Protein 1DNP (pdb70)

Radius of gyration: 31.57 Å; Cα contacts (8 Å, |Δi|>4): 1681; chains: 2; bounding box: 72×90×86 Å

Secondary structure (DSSP, 8-state):
-EEEEE-SS---STT-HHHHHHSSSTTSEEEEEEEE-HHHHHHTT--HHHHHHHHHHHHHHHHHHHHTT--EEEEE-SSHHHHHHHHHHHHHHHT--EEEEE---SHHHHHHHHHHHHH-TTSEEEEE--SSSS-TTSS--TTS---SSHHHHHHHHHHHHHT----PPPPPPPPTT---PPPP-----S------TTTS--SHHHHHHHHHHHHHTHHHHHHHHTT-TTS--S---HHHHHHTSS-HHHHHHHHHHH-GGGGGTSTTHHHHHHHHHHHHHHHHHHH-GGGGGT--SSGGGGGS-----HHHHHHHHHT-SS-HHHHHHHHHHHHHS---HHHHHHHHHIIIIIS---HHHHHHHHHTT-TT--HHHHHHHHHHHTT-STT---TT----HHHHHHHHTTT-HHHHHH-GGGTTS-TTGGGSHHHHHHTTT---SS---SS-HHHHHHHHHHHHHHHT-/-EEEEE-SS---STT-HHHHHHTSSTTSEEEEEEEE-HHHHHHTT--HHHHHHHHHHHHHHHHHHHHTT--EEEEE-SSHHHHHHHHHHHHHHHT--EEEEE---SHHHHHHHHHHHHH-TTSEEEEE--SSSS-TTSS--TTS---SSHHHHHHHHHHHHHH----PPPPPPPPTT---PPPP-----S------TTTS--SHHHHHHHHHHHHHTHHHHHHHHTT-TTS--S---HHHHHHTSS-HHHHHHHHHHH-GGGGGTSTTHHHHHHHHHHHHHHHHHHH-GGGGGT--SSGGGGGS-----HHHHHHHHHT-SS-HHHHHHHHHHHHHS---HHHHHHHHHIIIIIS---HHHHHHHHHHH-TT--HHHHHHHHHHHTT-STT---TT----HHHHHHHHTTT-HHHHHH-GGGTTS-TTTTTSHHHHHHHHT---SS---SS-HHHHHHHHHHHHHHHH-

Structure (mmCIF, N/CA/C/O backbone):
data_1DNP
#
_entry.id   1DNP
#
_cell.length_a   62.600
_cell.length_b   72.200
_cell.length_c   58.500
_cell.angle_alpha   99.10
_cell.angle_beta   101.50
_cell.angle_gamma   72.00
#
_symmetry.space_group_name_H-M   'P 1'
#
loop_
_entity.id
_entity.type
_entity.pdbx_description
1 polymer 'DNA PHOTOLYASE'
2 non-polymer 'FLAVIN-ADENINE DINUCLEOTIDE'
3 non-polymer '5,10-METHENYL-6,7,8-TRIHYDROFOLIC ACID'
4 water water
#
loop_
_atom_site.group_PDB
_atom_site.id
_atom_site.type_symbol
_atom_site.label_atom_id
_atom_site.label_alt_id
_atom_site.label_comp_id
_atom_site.label_asym_id
_atom_site.label_entity_id
_atom_site.label_seq_id
_atom_site.pdbx_PDB_ins_code
_atom_site.Cartn_x
_atom_site.Cartn_y
_atom_site.Cartn_z
_atom_site.occupancy
_atom_site.B_iso_or_equiv
_atom_site.auth_seq_id
_atom_site.auth_comp_id
_atom_site.auth_asym_id
_atom_site.auth_atom_id
_atom_site.pdbx_PDB_model_num
ATOM 1 N N . THR A 1 1 ? 62.800 29.598 65.594 1.00 29.51 1 THR A N 1
ATOM 2 C CA . THR A 1 1 ? 61.747 29.209 64.598 1.00 25.71 1 THR A CA 1
ATOM 3 C C . THR A 1 1 ? 60.693 30.290 64.511 1.00 18.64 1 THR A C 1
ATOM 4 O O . THR A 1 1 ? 60.017 30.560 65.497 1.00 16.21 1 THR A O 1
ATOM 8 N N . THR A 1 2 ? 60.581 30.944 63.360 1.00 17.44 2 THR A N 1
ATOM 9 C CA . THR A 1 2 ? 59.569 31.999 63.198 1.00 16.88 2 THR A CA 1
ATOM 10 C C . THR A 1 2 ? 58.673 31.668 62.033 1.00 9.38 2 THR A C 1
ATOM 11 O O . THR A 1 2 ? 59.140 31.370 60.934 1.00 8.88 2 THR A O 1
ATOM 15 N N . HIS A 1 3 ? 57.395 31.584 62.349 1.00 8.85 3 HIS A N 1
ATOM 16 C CA . HIS A 1 3 ? 56.355 31.225 61.405 1.00 11.01 3 HIS A CA 1
ATOM 17 C C . HIS A 1 3 ? 55.557 32.420 60.955 1.00 12.17 3 HIS A C 1
ATOM 18 O O . HIS A 1 3 ? 54.935 33.091 61.781 1.00 7.57 3 HIS A O 1
ATOM 25 N N . LEU A 1 4 ? 55.580 32.694 59.656 1.00 12.61 4 LEU A N 1
ATOM 26 C CA . LEU A 1 4 ? 54.799 33.803 59.113 1.00 11.56 4 LEU A CA 1
ATOM 27 C C . LEU A 1 4 ? 53.552 33.269 58.374 1.00 7.76 4 LEU A C 1
ATOM 28 O O . LEU A 1 4 ? 53.650 32.363 57.532 1.00 6.99 4 LEU A O 1
ATOM 33 N N . VAL A 1 5 ? 52.394 33.802 58.747 1.00 3.85 5 VAL A N 1
ATOM 34 C CA . VAL A 1 5 ? 51.117 33.466 58.148 1.00 7.66 5 VAL A CA 1
ATOM 35 C C . VAL A 1 5 ? 50.692 34.653 57.240 1.00 10.19 5 VAL A C 1
ATOM 36 O O . VAL A 1 5 ? 50.402 35.769 57.700 1.00 6.20 5 VAL A O 1
ATOM 40 N N . TRP A 1 6 ? 50.704 34.407 55.938 1.00 11.99 6 TRP A N 1
ATOM 41 C CA . TRP A 1 6 ? 50.341 35.410 54.965 1.00 7.57 6 TRP A CA 1
ATOM 42 C C . TRP A 1 6 ? 48.848 35.308 54.596 1.00 7.60 6 TRP A C 1
ATOM 43 O O . TRP A 1 6 ? 48.450 34.473 53.791 1.00 7.97 6 TRP A O 1
ATOM 54 N N . PHE A 1 7 ? 48.037 36.178 55.183 1.00 8.01 7 PHE A N 1
ATOM 55 C CA . PHE A 1 7 ? 46.611 36.234 54.917 1.00 5.65 7 PHE A CA 1
ATOM 56 C C . PHE A 1 7 ? 46.313 36.904 53.570 1.00 10.26 7 PHE A C 1
ATOM 57 O O . PHE A 1 7 ? 47.094 37.714 53.081 1.00 16.09 7 PHE A O 1
ATOM 65 N N . ARG A 1 8 ? 45.154 36.592 53.000 1.00 10.48 8 ARG A N 1
ATOM 66 C CA . ARG A 1 8 ? 44.667 37.189 51.757 1.00 7.78 8 ARG A CA 1
ATOM 67 C C . ARG A 1 8 ? 43.156 37.110 51.804 1.00 8.96 8 ARG A C 1
ATOM 68 O O . ARG A 1 8 ? 42.540 37.796 52.589 1.00 14.02 8 ARG A O 1
ATOM 76 N N . GLN A 1 9 ? 42.563 36.202 51.041 1.00 14.72 9 GLN A N 1
ATOM 77 C CA . GLN A 1 9 ? 41.103 36.030 51.012 1.00 19.27 9 GLN A CA 1
ATOM 78 C C . GLN A 1 9 ? 40.726 34.918 51.999 1.00 17.16 9 GLN A C 1
ATOM 79 O O . GLN A 1 9 ? 40.110 33.921 51.619 1.00 15.24 9 GLN A O 1
ATOM 85 N N . ASP A 1 10 ? 41.076 35.111 53.263 1.00 13.28 10 ASP A N 1
ATOM 86 C CA . ASP A 1 10 ? 40.837 34.119 54.306 1.00 12.05 10 ASP A CA 1
ATOM 87 C C . ASP A 1 10 ? 40.896 34.779 55.668 1.00 16.90 10 ASP A C 1
ATOM 88 O O . ASP A 1 10 ? 41.454 34.215 56.610 1.00 12.66 10 ASP A O 1
ATOM 93 N N . LEU A 1 11 ? 40.318 35.973 55.765 1.00 15.16 11 LEU A N 1
ATOM 94 C CA . LEU A 1 11 ? 40.348 36.720 57.000 1.00 10.38 11 LEU A CA 1
ATOM 95 C C . LEU A 1 11 ? 39.446 36.155 58.081 1.00 9.25 11 LEU A C 1
ATOM 96 O O . LEU A 1 11 ? 38.453 36.769 58.473 1.00 10.40 11 LEU A O 1
ATOM 101 N N . ARG A 1 12 ? 39.863 35.011 58.617 1.00 10.84 12 ARG A N 1
ATOM 102 C CA . ARG A 1 12 ? 39.153 34.317 59.692 1.00 11.15 12 ARG A CA 1
ATOM 103 C C . ARG A 1 12 ? 40.148 33.469 60.503 1.00 10.61 12 ARG A C 1
ATOM 104 O O . ARG A 1 12 ? 41.204 33.078 59.998 1.00 6.80 12 ARG A O 1
ATOM 112 N N . LEU A 1 13 ? 39.809 33.223 61.767 1.00 12.72 13 LEU A N 1
ATOM 113 C CA . LEU A 1 13 ? 40.627 32.400 62.659 1.00 17.47 13 LEU A CA 1
ATOM 114 C C . LEU A 1 13 ? 40.204 30.934 62.555 1.00 15.05 13 LEU A C 1
ATOM 115 O O . LEU A 1 13 ? 41.030 30.025 62.637 1.00 17.12 13 LEU A O 1
ATOM 120 N N . HIS A 1 14 ? 38.899 30.738 62.401 1.00 12.38 14 HIS A N 1
ATOM 121 C CA . HIS A 1 14 ? 38.261 29.429 62.314 1.00 8.18 14 HIS A CA 1
ATOM 122 C C . HIS A 1 14 ? 38.421 28.634 61.062 1.00 10.86 14 HIS A C 1
ATOM 123 O O . HIS A 1 14 ? 38.120 29.101 59.973 1.00 12.50 14 HIS A O 1
ATOM 130 N N . ASP A 1 15 ? 38.800 27.380 61.235 1.00 9.07 15 ASP A N 1
ATOM 131 C CA . ASP A 1 15 ? 38.954 26.505 60.099 1.00 8.60 15 ASP A CA 1
ATOM 132 C C . ASP A 1 15 ? 39.749 27.156 58.973 1.00 8.38 15 ASP A C 1
ATOM 133 O O . ASP A 1 15 ? 39.311 27.214 57.827 1.00 10.06 15 ASP A O 1
ATOM 138 N N . ASN A 1 16 ? 40.964 27.565 59.311 1.00 8.37 16 ASN A N 1
ATOM 139 C CA . ASN A 1 16 ? 41.872 28.218 58.382 1.00 4.23 16 ASN A CA 1
ATOM 140 C C . ASN A 1 16 ? 43.068 27.314 58.343 1.00 3.57 16 ASN A C 1
ATOM 141 O O . ASN A 1 16 ? 43.832 27.247 59.294 1.00 8.17 16 ASN A O 1
ATOM 146 N N . LEU A 1 17 ? 43.253 26.616 57.238 1.00 6.35 17 LEU A N 1
ATOM 147 C CA . LEU A 1 17 ? 44.370 25.685 57.125 1.00 7.64 17 LEU A CA 1
ATOM 148 C C . LEU A 1 17 ? 45.789 26.234 57.357 1.00 10.16 17 LEU A C 1
ATOM 149 O O . LEU A 1 17 ? 46.537 25.657 58.128 1.00 11.62 17 LEU A O 1
ATOM 154 N N . ALA A 1 18 ? 46.187 27.301 56.672 1.00 9.24 18 ALA A N 1
ATOM 155 C CA . ALA A 1 18 ? 47.538 27.845 56.853 1.00 7.87 18 ALA A CA 1
ATOM 156 C C . ALA A 1 18 ? 47.768 28.358 58.259 1.00 4.58 18 ALA A C 1
ATOM 157 O O . ALA A 1 18 ? 48.855 28.209 58.804 1.00 13.59 18 ALA A O 1
ATOM 159 N N . LEU A 1 19 ? 46.738 28.938 58.855 1.00 4.06 19 LEU A N 1
ATOM 160 C CA . LEU A 1 19 ? 46.818 29.487 60.204 1.00 5.82 19 LEU A CA 1
ATOM 161 C C . LEU A 1 19 ? 46.970 28.384 61.247 1.00 8.46 19 LEU A C 1
ATOM 162 O O . LEU A 1 19 ? 47.882 28.438 62.069 1.00 14.58 19 LEU A O 1
ATOM 167 N N . ALA A 1 20 ? 46.083 27.391 61.211 1.00 12.86 20 ALA A N 1
ATOM 168 C CA . ALA A 1 20 ? 46.129 26.251 62.128 1.00 10.30 20 ALA A CA 1
ATOM 169 C C . ALA A 1 20 ? 47.467 25.518 62.019 1.00 11.21 20 ALA A C 1
ATOM 170 O O . ALA A 1 20 ? 48.032 25.107 63.035 1.00 15.76 20 ALA A O 1
ATOM 172 N N . ALA A 1 21 ? 47.970 25.371 60.795 1.00 6.05 21 ALA A N 1
ATOM 173 C CA . ALA A 1 21 ? 49.246 24.722 60.531 1.00 8.32 21 ALA A CA 1
ATOM 174 C C . ALA A 1 21 ? 50.465 25.485 61.090 1.00 13.23 21 ALA A C 1
ATOM 175 O O . ALA A 1 21 ? 51.461 24.860 61.472 1.00 18.78 21 ALA A O 1
ATOM 177 N N . ALA A 1 22 ? 50.393 26.819 61.141 1.00 13.22 22 ALA A N 1
ATOM 178 C CA . ALA A 1 22 ? 51.509 27.640 61.648 1.00 12.13 22 ALA A CA 1
ATOM 179 C C . ALA A 1 22 ? 51.601 27.571 63.159 1.00 9.57 22 ALA A C 1
ATOM 180 O O . ALA A 1 22 ? 52.699 27.573 63.723 1.00 13.35 22 ALA A O 1
ATOM 182 N N . CYS A 1 23 ? 50.442 27.454 63.795 1.00 8.57 23 CYS A N 1
ATOM 183 C CA . CYS A 1 23 ? 50.334 27.389 65.241 1.00 10.48 23 CYS A CA 1
ATOM 184 C C . CYS A 1 23 ? 50.471 25.988 65.886 1.00 11.68 23 CYS A C 1
ATOM 185 O O . CYS A 1 23 ? 50.428 25.862 67.111 1.00 13.83 23 CYS A O 1
ATOM 188 N N . ARG A 1 24 ? 50.671 24.941 65.097 1.00 17.60 24 ARG A N 1
ATOM 189 C CA . ARG A 1 24 ? 50.803 23.602 65.698 1.00 20.29 24 ARG A CA 1
ATOM 190 C C . ARG A 1 24 ? 52.033 23.543 66.601 1.00 17.98 24 ARG A C 1
ATOM 191 O O . ARG A 1 24 ? 51.974 23.024 67.707 1.00 16.54 24 ARG A O 1
ATOM 199 N N . ASN A 1 25 ? 53.130 24.118 66.123 1.00 16.81 25 ASN A N 1
ATOM 200 C CA . ASN A 1 25 ? 54.380 24.171 66.853 1.00 11.20 25 ASN A CA 1
ATOM 201 C C . ASN A 1 25 ? 54.277 25.268 67.895 1.00 10.86 25 ASN A C 1
ATOM 202 O O . ASN A 1 25 ? 54.692 26.390 67.647 1.00 20.74 25 ASN A O 1
ATOM 207 N N . SER A 1 26 ? 53.785 24.930 69.076 1.00 8.10 26 SER A N 1
ATOM 208 C CA . SER A 1 26 ? 53.634 25.890 70.162 1.00 13.57 26 SER A CA 1
ATOM 209 C C . SER A 1 26 ? 54.935 26.567 70.636 1.00 13.11 26 SER A C 1
ATOM 210 O O . SER A 1 26 ? 54.896 27.401 71.530 1.00 13.15 26 SER A O 1
ATOM 213 N N . SER A 1 27 ? 56.089 26.135 70.147 1.00 11.70 27 SER A N 1
ATOM 214 C CA . SER A 1 27 ? 57.311 26.798 70.573 1.00 19.39 27 SER A CA 1
ATOM 215 C C . SER A 1 27 ? 57.835 27.767 69.491 1.00 18.51 27 SER A C 1
ATOM 216 O O . SER A 1 27 ? 58.861 28.423 69.689 1.00 20.49 27 SER A O 1
ATOM 219 N N . ALA A 1 28 ? 57.113 27.868 68.375 1.00 16.94 28 ALA A N 1
ATOM 220 C CA . ALA A 1 28 ? 57.494 28.727 67.255 1.00 19.98 28 ALA A CA 1
ATOM 221 C C . ALA A 1 28 ? 56.933 30.133 67.412 1.00 22.13 28 ALA A C 1
ATOM 222 O O . ALA A 1 28 ? 55.843 30.295 67.968 1.00 26.23 28 ALA A O 1
ATOM 224 N N . ARG A 1 29 ? 57.667 31.151 66.946 1.00 20.94 29 ARG A N 1
ATOM 225 C CA . ARG A 1 29 ? 57.165 32.536 67.019 1.00 19.37 29 ARG A CA 1
ATOM 226 C C . ARG A 1 29 ? 56.251 32.703 65.811 1.00 13.12 29 ARG A C 1
ATOM 227 O O . ARG A 1 29 ? 56.664 32.417 64.681 1.00 13.29 29 ARG A O 1
ATOM 235 N N . VAL A 1 30 ? 55.018 33.131 66.058 1.00 8.61 30 VAL A N 1
ATOM 236 C CA . VAL A 1 30 ? 54.032 33.283 64.999 1.00 10.23 30 VAL A CA 1
ATOM 237 C C . VAL A 1 30 ? 53.701 34.742 64.684 1.00 11.10 30 VAL A C 1
ATOM 238 O O . VAL A 1 30 ? 53.313 35.534 65.560 1.00 4.24 30 VAL A O 1
ATOM 242 N N . LEU A 1 31 ? 53.847 35.067 63.405 1.00 14.43 31 LEU A N 1
ATOM 243 C CA . LEU A 1 31 ? 53.586 36.397 62.881 1.00 15.53 31 LEU A CA 1
ATOM 244 C C . LEU A 1 31 ? 52.592 36.283 61.727 1.00 13.54 31 LEU A C 1
ATOM 245 O O . LEU A 1 31 ? 52.594 35.289 61.023 1.00 12.90 31 LEU A O 1
ATOM 250 N N . ALA A 1 32 ? 51.739 37.291 61.551 1.00 16.57 32 ALA A N 1
ATOM 251 C CA . ALA A 1 32 ? 50.761 37.308 60.462 1.00 16.43 32 ALA A CA 1
ATOM 252 C C . ALA A 1 32 ? 51.010 38.559 59.613 1.00 18.23 32 ALA A C 1
ATOM 253 O O . ALA A 1 32 ? 51.279 39.641 60.163 1.00 14.13 32 ALA A O 1
ATOM 255 N N . LEU A 1 33 ? 50.907 38.415 58.295 1.00 11.42 33 LEU A N 1
ATOM 256 C CA . LEU A 1 33 ? 51.117 39.519 57.366 1.00 12.42 33 LEU A CA 1
ATOM 257 C C . LEU A 1 33 ? 49.899 39.711 56.465 1.00 12.68 33 LEU A C 1
ATOM 258 O O . LEU A 1 33 ? 49.289 38.736 56.031 1.00 14.27 33 LEU A O 1
ATOM 263 N N . TYR A 1 34 ? 49.581 40.960 56.151 1.00 12.32 34 TYR A N 1
ATOM 264 C CA . TYR A 1 34 ? 48.480 41.280 55.244 1.00 10.49 34 TYR A CA 1
ATOM 265 C C . TYR A 1 34 ? 48.908 42.466 54.359 1.00 9.06 34 TYR A C 1
ATOM 266 O O . TYR A 1 34 ? 49.178 43.542 54.868 1.00 4.84 34 TYR A O 1
ATOM 275 N N . ILE A 1 35 ? 48.986 42.251 53.049 1.00 6.27 35 ILE A N 1
ATOM 276 C CA . ILE A 1 35 ? 49.397 43.279 52.104 1.00 4.15 35 ILE A CA 1
ATOM 277 C C . ILE A 1 35 ? 48.207 43.812 51.285 1.00 8.05 35 ILE A C 1
ATOM 278 O O . ILE A 1 35 ? 47.565 43.056 50.560 1.00 10.85 35 ILE A O 1
ATOM 283 N N . ALA A 1 36 ? 47.903 45.099 51.412 1.00 9.88 36 ALA A N 1
ATOM 284 C CA . ALA A 1 36 ? 46.816 45.725 50.656 1.00 7.12 36 ALA A CA 1
ATOM 285 C C . ALA A 1 36 ? 47.399 46.150 49.312 1.00 9.60 36 ALA A C 1
ATOM 286 O O . ALA A 1 36 ? 48.498 46.683 49.273 1.00 13.73 36 ALA A O 1
ATOM 288 N N . THR A 1 37 ? 46.730 45.802 48.215 1.00 9.93 37 THR A N 1
ATOM 289 C CA . THR A 1 37 ? 47.178 46.153 46.864 1.00 9.22 37 THR A CA 1
ATOM 290 C C . THR A 1 37 ? 46.028 46.895 46.156 1.00 8.69 37 THR A C 1
ATOM 291 O O . THR A 1 37 ? 45.425 46.365 45.208 1.00 7.84 37 THR A O 1
ATOM 295 N N . PRO A 1 38 ? 45.748 48.148 46.572 1.00 8.05 38 PRO A N 1
ATOM 296 C CA . PRO A 1 38 ? 44.672 48.983 46.015 1.00 5.94 38 PRO A CA 1
ATOM 297 C C . PRO A 1 38 ? 44.638 49.126 44.498 1.00 4.25 38 PRO A C 1
ATOM 298 O O . PRO A 1 38 ? 43.569 49.225 43.891 1.00 6.67 38 PRO A O 1
ATOM 302 N N . ARG A 1 39 ? 45.803 49.074 43.888 1.00 2.00 39 ARG A N 1
ATOM 303 C CA . ARG A 1 39 ? 45.912 49.226 42.459 1.00 6.75 39 ARG A CA 1
ATOM 304 C C . ARG A 1 39 ? 45.659 47.921 41.668 1.00 10.78 39 ARG A C 1
ATOM 305 O O . ARG A 1 39 ? 45.205 47.953 40.502 1.00 8.97 39 ARG A O 1
ATOM 313 N N . GLN A 1 40 ? 45.970 46.772 42.269 1.00 8.89 40 GLN A N 1
ATOM 314 C CA . GLN A 1 40 ? 45.706 45.512 41.593 1.00 6.67 40 GLN A CA 1
ATOM 315 C C . GLN A 1 40 ? 44.200 45.258 41.736 1.00 2.00 40 GLN A C 1
ATOM 316 O O . GLN A 1 40 ? 43.539 44.786 40.808 1.00 5.46 40 GLN A O 1
ATOM 322 N N . TRP A 1 41 ? 43.639 45.704 42.851 1.00 2.00 41 TRP A N 1
ATOM 323 C CA . TRP A 1 41 ? 42.222 45.553 43.092 1.00 2.00 41 TRP A CA 1
ATOM 324 C C . TRP A 1 41 ? 41.410 46.356 42.085 1.00 8.56 41 TRP A C 1
ATOM 325 O O . TRP A 1 41 ? 40.397 45.882 41.581 1.00 12.83 41 TRP A O 1
ATOM 336 N N . ALA A 1 42 ? 41.859 47.576 41.786 1.00 9.62 42 ALA A N 1
ATOM 337 C CA . ALA A 1 42 ? 41.190 48.433 40.818 1.00 3.32 42 ALA A CA 1
ATOM 338 C C . ALA A 1 42 ? 41.221 47.755 39.462 1.00 5.36 42 ALA A C 1
ATOM 339 O O . ALA A 1 42 ? 40.233 47.759 38.740 1.00 4.66 42 ALA A O 1
ATOM 341 N N . THR A 1 43 ? 42.365 47.190 39.114 1.00 2.00 43 THR A N 1
ATOM 342 C CA . THR A 1 43 ? 42.539 46.490 37.855 1.00 6.18 43 THR A CA 1
ATOM 343 C C . THR A 1 43 ? 41.610 45.265 37.766 1.00 13.94 43 THR A C 1
ATOM 344 O O . THR A 1 43 ? 41.126 44.901 36.686 1.00 20.19 43 THR A O 1
ATOM 348 N N . HIS A 1 44 ? 41.402 44.604 38.895 1.00 13.32 44 HIS A N 1
ATOM 349 C CA . HIS A 1 44 ? 40.555 43.430 38.935 1.00 10.72 44 HIS A CA 1
ATOM 350 C C . HIS A 1 44 ? 39.092 43.810 39.103 1.00 10.90 44 HIS A C 1
ATOM 351 O O . HIS A 1 44 ? 38.255 42.954 39.340 1.00 15.34 44 HIS A O 1
ATOM 358 N N . ASN A 1 45 ? 38.805 45.104 39.053 1.00 10.02 45 ASN A N 1
ATOM 359 C CA . ASN A 1 45 ? 37.449 45.631 39.187 1.00 4.76 45 ASN A CA 1
ATOM 360 C C . ASN A 1 45 ? 36.775 45.330 40.506 1.00 4.70 45 ASN A C 1
ATOM 361 O O . ASN A 1 45 ? 35.549 45.206 40.566 1.00 8.06 45 ASN A O 1
ATOM 366 N N . MET A 1 46 ? 37.551 45.289 41.583 1.00 6.61 46 MET A N 1
ATOM 367 C CA . MET A 1 46 ? 36.979 45.025 42.898 1.00 2.02 46 MET A CA 1
ATOM 368 C C . MET A 1 46 ? 35.934 46.060 43.276 1.00 4.93 46 MET A C 1
ATOM 369 O O . MET A 1 46 ? 36.133 47.260 43.155 1.00 8.09 46 MET A O 1
ATOM 374 N N . SER A 1 47 ? 34.806 45.559 43.729 1.00 9.71 47 SER A N 1
ATOM 375 C CA . SER A 1 47 ? 33.663 46.348 44.148 1.00 4.26 47 SER A CA 1
ATOM 376 C C . SER A 1 47 ? 33.944 47.130 45.412 1.00 7.85 47 SER A C 1
ATOM 377 O O . SER A 1 47 ? 34.572 46.625 46.341 1.00 8.70 47 SER A O 1
ATOM 380 N N . PRO A 1 48 ? 33.451 48.368 45.490 1.00 6.57 48 PRO A N 1
ATOM 381 C CA . PRO A 1 48 ? 33.677 49.172 46.688 1.00 6.57 48 PRO A CA 1
ATOM 382 C C . PRO A 1 48 ? 33.045 48.563 47.937 1.00 10.06 48 PRO A C 1
ATOM 383 O O . PRO A 1 48 ? 33.581 48.696 49.025 1.00 13.78 48 PRO A O 1
ATOM 387 N N . ARG A 1 49 ? 31.904 47.897 47.786 1.00 10.07 49 ARG A N 1
ATOM 388 C CA . ARG A 1 49 ? 31.236 47.271 48.923 1.00 8.53 49 ARG A CA 1
ATOM 389 C C . ARG A 1 49 ? 32.036 46.067 49.456 1.00 5.88 49 ARG A C 1
ATOM 390 O O . ARG A 1 49 ? 31.994 45.750 50.632 1.00 7.04 49 ARG A O 1
ATOM 398 N N . GLN A 1 50 ? 32.708 45.356 48.568 1.00 8.21 50 GLN A N 1
ATOM 399 C CA . GLN A 1 50 ? 33.518 44.218 48.982 1.00 11.13 50 GLN A CA 1
ATOM 400 C C . GLN A 1 50 ? 34.784 44.736 49.647 1.00 14.18 50 GLN A C 1
ATOM 401 O O . GLN A 1 50 ? 35.244 44.161 50.626 1.00 17.96 50 GLN A O 1
ATOM 407 N N . ALA A 1 51 ? 35.352 45.804 49.087 1.00 12.71 51 ALA A N 1
ATOM 408 C CA . ALA A 1 51 ? 36.543 46.434 49.640 1.00 10.29 51 ALA A CA 1
ATOM 409 C C . ALA A 1 51 ? 36.196 46.835 51.061 1.00 5.19 51 ALA A C 1
ATOM 410 O O . ALA A 1 51 ? 37.007 46.705 51.974 1.00 8.83 51 ALA A O 1
ATOM 412 N N . GLU A 1 52 ? 34.961 47.270 51.260 1.00 7.08 52 GLU A N 1
ATOM 413 C CA . GLU A 1 52 ? 34.512 47.648 52.597 1.00 13.51 52 GLU A CA 1
ATOM 414 C C . GLU A 1 52 ? 34.372 46.419 53.515 1.00 16.46 52 GLU A C 1
ATOM 415 O O . GLU A 1 52 ? 34.716 46.486 54.699 1.00 21.16 52 GLU A O 1
ATOM 421 N N . LEU A 1 53 ? 33.833 45.321 52.978 1.00 16.40 53 LEU A N 1
ATOM 422 C CA . LEU A 1 53 ? 33.661 44.077 53.722 1.00 8.98 53 LEU A CA 1
ATOM 423 C C . LEU A 1 53 ? 35.047 43.573 54.198 1.00 10.45 53 LEU A C 1
ATOM 424 O O . LEU A 1 53 ? 35.230 43.238 55.359 1.00 12.32 53 LEU A O 1
ATOM 429 N N . ILE A 1 54 ? 36.016 43.544 53.292 1.00 9.33 54 ILE A N 1
ATOM 430 C CA . ILE A 1 54 ? 37.375 43.128 53.595 1.00 6.25 54 ILE A CA 1
ATOM 431 C C . ILE A 1 54 ? 38.022 43.999 54.687 1.00 13.84 54 ILE A C 1
ATOM 432 O O . ILE A 1 54 ? 38.657 43.490 55.610 1.00 10.21 54 ILE A O 1
ATOM 437 N N . ASN A 1 55 ? 37.859 45.315 54.572 1.00 15.71 55 ASN A N 1
ATOM 438 C CA . ASN A 1 55 ? 38.410 46.258 55.538 1.00 14.99 55 ASN A CA 1
ATOM 439 C C . ASN A 1 55 ? 37.819 45.941 56.912 1.00 13.49 55 ASN A C 1
ATOM 440 O O . ASN A 1 55 ? 38.532 45.943 57.910 1.00 16.65 55 ASN A O 1
ATOM 445 N N . ALA A 1 56 ? 36.521 45.657 56.959 1.00 16.24 56 ALA A N 1
ATOM 446 C CA . ALA A 1 56 ? 35.842 45.370 58.220 1.00 14.15 56 ALA A CA 1
ATOM 447 C C . ALA A 1 56 ? 36.250 44.044 58.851 1.00 13.74 56 ALA A C 1
ATOM 448 O O . ALA A 1 56 ? 36.307 43.928 60.076 1.00 12.91 56 ALA A O 1
ATOM 450 N N . GLN A 1 57 ? 36.489 43.043 58.018 1.00 8.78 57 GLN A N 1
ATOM 451 C CA . GLN A 1 57 ? 36.911 41.745 58.501 1.00 11.93 57 GLN A CA 1
ATOM 452 C C . GLN A 1 57 ? 38.381 41.869 58.935 1.00 15.30 57 GLN A C 1
ATOM 453 O O . GLN A 1 57 ? 38.797 41.236 59.902 1.00 19.49 57 GLN A O 1
ATOM 459 N N . LEU A 1 58 ? 39.154 42.679 58.210 1.00 14.27 58 LEU A N 1
ATOM 460 C CA . LEU A 1 58 ? 40.574 42.913 58.499 1.00 12.64 58 LEU A CA 1
ATOM 461 C C . LEU A 1 58 ? 40.802 43.518 59.895 1.00 13.30 58 LEU A C 1
ATOM 462 O O . LEU A 1 58 ? 41.701 43.107 60.620 1.00 17.91 58 LEU A O 1
ATOM 467 N N . ASN A 1 59 ? 39.992 44.494 60.275 1.00 10.13 59 ASN A N 1
ATOM 468 C CA . ASN A 1 59 ? 40.125 45.091 61.593 1.00 16.66 59 ASN A CA 1
ATOM 469 C C . ASN A 1 59 ? 39.671 44.103 62.679 1.00 19.68 59 ASN A C 1
ATOM 470 O O . ASN A 1 59 ? 40.288 44.018 63.748 1.00 24.41 59 ASN A O 1
ATOM 475 N N . GLY A 1 60 ? 38.586 43.375 62.407 1.00 13.33 60 GLY A N 1
ATOM 476 C CA . GLY A 1 60 ? 38.064 42.377 63.338 1.00 7.04 60 GLY A CA 1
ATOM 477 C C . GLY A 1 60 ? 39.012 41.202 63.545 1.00 6.69 60 GLY A C 1
ATOM 478 O O . GLY A 1 60 ? 39.032 40.600 64.605 1.00 7.35 60 GLY A O 1
ATOM 479 N N . LEU A 1 61 ? 39.771 40.860 62.509 1.00 7.90 61 LEU A N 1
ATOM 480 C CA . LEU A 1 61 ? 40.773 39.801 62.563 1.00 11.11 61 LEU A CA 1
ATOM 481 C C . LEU A 1 61 ? 41.970 40.263 63.394 1.00 12.93 61 LEU A C 1
ATOM 482 O O . LEU A 1 61 ? 42.487 39.498 64.187 1.00 14.40 61 LEU A O 1
ATOM 487 N N . GLN A 1 62 ? 42.432 41.490 63.153 1.00 14.22 62 GLN A N 1
ATOM 488 C CA . GLN A 1 62 ? 43.549 42.083 63.878 1.00 13.92 62 GLN A CA 1
ATOM 489 C C . GLN A 1 62 ? 43.290 42.010 65.380 1.00 15.28 62 GLN A C 1
ATOM 490 O O . GLN A 1 62 ? 44.178 41.677 66.190 1.00 12.76 62 GLN A O 1
ATOM 496 N N . ILE A 1 63 ? 42.056 42.312 65.731 1.00 12.47 63 ILE A N 1
ATOM 497 C CA . ILE A 1 63 ? 41.624 42.285 67.105 1.00 15.52 63 ILE A CA 1
ATOM 498 C C . ILE A 1 63 ? 41.609 40.848 67.652 1.00 19.00 63 ILE A C 1
ATOM 499 O O . ILE A 1 63 ? 42.112 40.594 68.744 1.00 24.95 63 ILE A O 1
ATOM 504 N N . ALA A 1 64 ? 41.133 39.898 66.856 1.00 18.12 64 ALA A N 1
ATOM 505 C CA . ALA A 1 64 ? 41.083 38.500 67.267 1.00 14.02 64 ALA A CA 1
ATOM 506 C C . ALA A 1 64 ? 42.477 37.864 67.338 1.00 14.34 64 ALA A C 1
ATOM 507 O O . ALA A 1 64 ? 42.753 37.047 68.208 1.00 14.97 64 ALA A O 1
ATOM 509 N N . LEU A 1 65 ? 43.346 38.206 66.398 1.00 14.39 65 LEU A N 1
ATOM 510 C CA . LEU A 1 65 ? 44.695 37.681 66.389 1.00 11.85 65 LEU A CA 1
ATOM 511 C C . LEU A 1 65 ? 45.457 38.161 67.648 1.00 15.31 65 LEU A C 1
ATOM 512 O O . LEU A 1 65 ? 46.210 37.397 68.238 1.00 15.86 65 LEU A O 1
ATOM 517 N N . ALA A 1 66 ? 45.232 39.413 68.061 1.00 18.46 66 ALA A N 1
ATOM 518 C CA . ALA A 1 66 ? 45.874 39.999 69.244 1.00 16.95 66 ALA A CA 1
ATOM 519 C C . ALA A 1 66 ? 45.577 39.194 70.512 1.00 16.64 66 ALA A C 1
ATOM 520 O O . ALA A 1 66 ? 46.459 38.935 71.318 1.00 17.53 66 ALA A O 1
ATOM 522 N N . GLU A 1 67 ? 44.328 38.801 70.689 1.00 17.68 67 GLU A N 1
ATOM 523 C CA . GLU A 1 67 ? 43.952 37.993 71.839 1.00 19.87 67 GLU A CA 1
ATOM 524 C C . GLU A 1 67 ? 44.666 36.625 71.844 1.00 15.58 67 GLU A C 1
ATOM 525 O O . GLU A 1 67 ? 44.895 36.041 72.903 1.00 20.40 67 GLU A O 1
ATOM 531 N N . LYS A 1 68 ? 44.965 36.093 70.666 1.00 11.74 68 LYS A N 1
ATOM 532 C CA . LYS A 1 68 ? 45.668 34.822 70.555 1.00 6.57 68 LYS A CA 1
ATOM 533 C C . LYS A 1 68 ? 47.163 35.068 70.717 1.00 9.14 68 LYS A C 1
ATOM 534 O O . LYS A 1 68 ? 47.957 34.130 70.636 1.00 15.96 68 LYS A O 1
ATOM 540 N N . GLY A 1 69 ? 47.550 36.332 70.873 1.00 4.46 69 GLY A N 1
ATOM 541 C CA . GLY A 1 69 ? 48.949 36.682 71.035 1.00 6.41 69 GLY A CA 1
ATOM 542 C C . GLY A 1 69 ? 49.725 36.741 69.739 1.00 7.74 69 GLY A C 1
ATOM 543 O O . GLY A 1 69 ? 50.953 36.698 69.749 1.00 11.12 69 GLY A O 1
ATOM 544 N N . ILE A 1 70 ? 49.010 36.814 68.615 1.00 12.22 70 ILE A N 1
ATOM 545 C CA . ILE A 1 70 ? 49.623 36.894 67.277 1.00 10.98 70 ILE A CA 1
ATOM 546 C C . ILE A 1 70 ? 49.488 38.332 66.718 1.00 14.36 70 ILE A C 1
ATOM 547 O O . ILE A 1 70 ? 48.406 38.941 66.757 1.00 12.60 70 ILE A O 1
ATOM 552 N N . PRO A 1 71 ? 50.612 38.929 66.305 1.00 14.99 71 PRO A N 1
ATOM 553 C CA . PRO A 1 71 ? 50.587 40.277 65.760 1.00 15.90 71 PRO A CA 1
ATOM 554 C C . PRO A 1 71 ? 50.450 40.290 64.229 1.00 13.50 71 PRO A C 1
ATOM 555 O O . PRO A 1 71 ? 51.042 39.449 63.536 1.00 12.48 71 PRO A O 1
ATOM 559 N N . LEU A 1 72 ? 49.693 41.260 63.711 1.00 18.00 72 LEU A N 1
ATOM 560 C CA . LEU A 1 72 ? 49.521 41.425 62.262 1.00 18.72 72 LEU A CA 1
ATOM 561 C C . LEU A 1 72 ? 50.376 42.584 61.733 1.00 12.60 72 LEU A C 1
ATOM 562 O O . LEU A 1 72 ? 50.278 43.700 62.218 1.00 9.77 72 LEU A O 1
ATOM 567 N N . LEU A 1 73 ? 51.231 42.298 60.764 1.00 9.93 73 LEU A N 1
ATOM 568 C CA . LEU A 1 73 ? 52.056 43.311 60.135 1.00 13.25 73 LEU A CA 1
ATOM 569 C C . LEU A 1 73 ? 51.318 43.737 58.857 1.00 19.13 73 LEU A C 1
ATOM 570 O O . LEU A 1 73 ? 51.228 42.947 57.904 1.00 24.36 73 LEU A O 1
ATOM 575 N N . PHE A 1 74 ? 50.753 44.949 58.855 1.00 22.75 74 PHE A N 1
ATOM 576 C CA . PHE A 1 74 ? 50.036 45.479 57.690 1.00 18.45 74 PHE A CA 1
ATOM 577 C C . PHE A 1 74 ? 50.927 46.281 56.748 1.00 16.38 74 PHE A C 1
ATOM 578 O O . PHE A 1 74 ? 51.708 47.125 57.173 1.00 11.63 74 PHE A O 1
ATOM 586 N N . ARG A 1 75 ? 50.765 46.036 55.462 1.00 11.08 75 ARG A N 1
ATOM 587 C CA . ARG A 1 75 ? 51.536 46.710 54.451 1.00 11.56 75 ARG A CA 1
ATOM 588 C C . ARG A 1 75 ? 50.590 47.065 53.330 1.00 18.44 75 ARG A C 1
ATOM 589 O O . ARG A 1 75 ? 49.561 46.399 53.149 1.00 20.47 75 ARG A O 1
ATOM 597 N N . GLU A 1 76 ? 50.905 48.139 52.611 1.00 17.34 76 GLU A N 1
ATOM 598 C CA . GLU A 1 76 ? 50.101 48.567 51.483 1.00 15.20 76 GLU A CA 1
ATOM 599 C C . GLU A 1 76 ? 51.018 48.923 50.343 1.00 14.75 76 GLU A C 1
ATOM 600 O O . GLU A 1 76 ? 51.842 49.809 50.468 1.00 17.95 76 GLU A O 1
ATOM 606 N N . VAL A 1 77 ? 50.948 48.156 49.269 1.00 13.13 77 VAL A N 1
ATOM 607 C CA . VAL A 1 77 ? 51.739 48.424 48.092 1.00 10.15 77 VAL A CA 1
ATOM 608 C C . VAL A 1 77 ? 50.730 48.639 46.970 1.00 12.03 77 VAL A C 1
ATOM 609 O O . VAL A 1 77 ? 49.524 48.728 47.205 1.00 11.61 77 VAL A O 1
ATOM 613 N N . ASP A 1 78 ? 51.237 48.774 45.760 1.00 8.53 78 ASP A N 1
ATOM 614 C CA . ASP A 1 78 ? 50.400 48.998 44.625 1.00 11.77 78 ASP A CA 1
ATOM 615 C C . ASP A 1 78 ? 49.792 47.732 44.053 1.00 11.05 78 ASP A C 1
ATOM 616 O O . ASP A 1 78 ? 48.577 47.607 43.955 1.00 15.67 78 ASP A O 1
ATOM 621 N N . ASP A 1 79 ? 50.653 46.794 43.693 1.00 11.37 79 ASP A N 1
ATOM 622 C CA . ASP A 1 79 ? 50.229 45.585 43.032 1.00 13.65 79 ASP A CA 1
ATOM 623 C C . ASP A 1 79 ? 50.868 44.285 43.529 1.00 15.46 79 ASP A C 1
ATOM 624 O O . ASP A 1 79 ? 51.611 44.277 44.510 1.00 17.22 79 ASP A O 1
ATOM 629 N N . PHE A 1 80 ? 50.643 43.206 42.784 1.00 13.21 80 PHE A N 1
ATOM 630 C CA . PHE A 1 80 ? 51.173 41.887 43.137 1.00 11.50 80 PHE A CA 1
ATOM 631 C C . PHE A 1 80 ? 52.679 41.792 42.880 1.00 15.00 80 PHE A C 1
ATOM 632 O O . PHE A 1 80 ? 53.378 41.025 43.527 1.00 14.26 80 PHE A O 1
ATOM 640 N N . VAL A 1 81 ? 53.194 42.567 41.939 1.00 14.37 81 VAL A N 1
ATOM 641 C CA . VAL A 1 81 ? 54.634 42.524 41.684 1.00 17.68 81 VAL A CA 1
ATOM 642 C C . VAL A 1 81 ? 55.432 43.090 42.859 1.00 15.63 81 VAL A C 1
ATOM 643 O O . VAL A 1 81 ? 56.499 42.590 43.198 1.00 19.66 81 VAL A O 1
ATOM 647 N N . ALA A 1 82 ? 54.874 44.118 43.486 1.00 17.00 82 ALA A N 1
ATOM 648 C CA . ALA A 1 82 ? 55.479 44.779 44.619 1.00 15.12 82 ALA A CA 1
ATOM 649 C C . ALA A 1 82 ? 55.431 43.901 45.859 1.00 20.62 82 ALA A C 1
ATOM 650 O O . ALA A 1 82 ? 56.373 43.920 46.658 1.00 24.54 82 ALA A O 1
ATOM 652 N N . SER A 1 83 ? 54.314 43.182 46.044 1.00 20.39 83 SER A N 1
ATOM 653 C CA . SER A 1 83 ? 54.100 42.283 47.182 1.00 14.11 83 SER A CA 1
ATOM 654 C C . SER A 1 83 ? 55.208 41.258 47.330 1.00 14.01 83 SER A C 1
ATOM 655 O O . SER A 1 83 ? 55.557 40.889 48.438 1.00 14.63 83 SER A O 1
ATOM 658 N N . VAL A 1 84 ? 55.735 40.786 46.210 1.00 11.57 84 VAL A N 1
ATOM 659 C CA . VAL A 1 84 ? 56.790 39.789 46.217 1.00 15.16 84 VAL A CA 1
ATOM 660 C C . VAL A 1 84 ? 57.938 40.340 47.045 1.00 22.52 84 VAL A C 1
ATOM 661 O O . VAL A 1 84 ? 58.431 39.675 47.968 1.00 28.75 84 VAL A O 1
ATOM 665 N N . GLU A 1 85 ? 58.272 41.601 46.785 1.00 24.78 85 GLU A N 1
ATOM 666 C CA . GLU A 1 85 ? 59.339 42.301 47.490 1.00 22.44 85 GLU A CA 1
ATOM 667 C C . GLU A 1 85 ? 59.008 42.491 48.971 1.00 19.62 85 GLU A C 1
ATOM 668 O O . GLU A 1 85 ? 59.888 42.359 49.813 1.00 22.37 85 GLU A O 1
ATOM 674 N N . ILE A 1 86 ? 57.760 42.821 49.292 1.00 12.60 86 ILE A N 1
ATOM 675 C CA . ILE A 1 86 ? 57.366 42.998 50.688 1.00 14.91 86 ILE A CA 1
ATOM 676 C C . ILE A 1 86 ? 57.449 41.691 51.488 1.00 21.41 86 ILE A C 1
ATOM 677 O O . ILE A 1 86 ? 57.827 41.705 52.662 1.00 20.24 86 ILE A O 1
ATOM 682 N N . VAL A 1 87 ? 57.050 40.570 50.886 1.00 21.21 87 VAL A N 1
ATOM 683 C CA . VAL A 1 87 ? 57.110 39.304 51.604 1.00 18.87 87 VAL A CA 1
ATOM 684 C C . VAL A 1 87 ? 58.580 39.019 51.878 1.00 16.06 87 VAL A C 1
ATOM 685 O O . VAL A 1 87 ? 58.940 38.662 52.999 1.00 17.50 87 VAL A O 1
ATOM 689 N N . LYS A 1 88 ? 59.428 39.278 50.886 1.00 8.98 88 LYS A N 1
ATOM 690 C CA . LYS A 1 88 ? 60.871 39.086 51.031 1.00 14.89 88 LYS A CA 1
ATOM 691 C C . LYS A 1 88 ? 61.437 39.947 52.157 1.00 15.04 88 LYS A C 1
ATOM 692 O O . LYS A 1 88 ? 62.249 39.486 52.954 1.00 17.88 88 LYS A O 1
ATOM 698 N N . GLN A 1 89 ? 61.033 41.204 52.200 1.00 19.83 89 GLN A N 1
ATOM 699 C CA . GLN A 1 89 ? 61.501 42.103 53.234 1.00 26.11 89 GLN A CA 1
ATOM 700 C C . GLN A 1 89 ? 61.049 41.664 54.609 1.00 26.88 89 GLN A C 1
ATOM 701 O O . GLN A 1 89 ? 61.859 41.603 55.530 1.00 30.44 89 GLN A O 1
ATOM 707 N N . VAL A 1 90 ? 59.761 41.374 54.767 1.00 22.79 90 VAL A N 1
ATOM 708 C CA . VAL A 1 90 ? 59.244 40.953 56.066 1.00 15.20 90 VAL A CA 1
ATOM 709 C C . VAL A 1 90 ? 59.889 39.628 56.525 1.00 16.83 90 VAL A C 1
ATOM 710 O O . VAL A 1 90 ? 60.181 39.449 57.719 1.00 17.38 90 VAL A O 1
ATOM 714 N N . CYS A 1 91 ? 60.144 38.712 55.596 1.00 10.21 91 CYS A N 1
ATOM 715 C CA . CYS A 1 91 ? 60.765 37.467 56.007 1.00 15.10 91 CYS A CA 1
ATOM 716 C C . CYS A 1 91 ? 62.138 37.805 56.564 1.00 17.37 91 CYS A C 1
ATOM 717 O O . CYS A 1 91 ? 62.403 37.542 57.732 1.00 17.29 91 CYS A O 1
ATOM 720 N N . ALA A 1 92 ? 62.931 38.522 55.770 1.00 21.56 92 ALA A N 1
ATOM 721 C CA . ALA A 1 92 ? 64.277 38.972 56.154 1.00 23.75 92 ALA A CA 1
ATOM 722 C C . ALA A 1 92 ? 64.298 39.729 57.494 1.00 21.38 92 ALA A C 1
ATOM 723 O O . ALA A 1 92 ? 64.949 39.315 58.441 1.00 21.51 92 ALA A O 1
ATOM 725 N N . GLU A 1 93 ? 63.552 40.815 57.584 1.00 23.67 93 GLU A N 1
ATOM 726 C CA . GLU A 1 93 ? 63.520 41.594 58.810 1.00 28.45 93 GLU A CA 1
ATOM 727 C C . GLU A 1 93 ? 63.200 40.781 60.062 1.00 28.50 93 GLU A C 1
ATOM 728 O O . GLU A 1 93 ? 63.872 40.938 61.075 1.00 36.13 93 GLU A O 1
ATOM 734 N N . ASN A 1 94 ? 62.215 39.886 59.996 1.00 28.62 94 ASN A N 1
ATOM 735 C CA . ASN A 1 94 ? 61.844 39.095 61.177 1.00 23.04 94 ASN A CA 1
ATOM 736 C C . ASN A 1 94 ? 62.475 37.726 61.314 1.00 20.38 94 ASN A C 1
ATOM 737 O O . ASN A 1 94 ? 62.132 36.996 62.232 1.00 18.35 94 ASN A O 1
ATOM 742 N N . SER A 1 95 ? 63.386 37.383 60.405 1.00 23.41 95 SER A N 1
ATOM 743 C CA . SER A 1 95 ? 64.095 36.097 60.429 1.00 28.35 95 SER A CA 1
ATOM 744 C C . SER A 1 95 ? 63.143 34.895 60.336 1.00 29.15 95 SER A C 1
ATOM 745 O O . SER A 1 95 ? 63.346 33.872 61.002 1.00 29.13 95 SER A O 1
ATOM 748 N N . VAL A 1 96 ? 62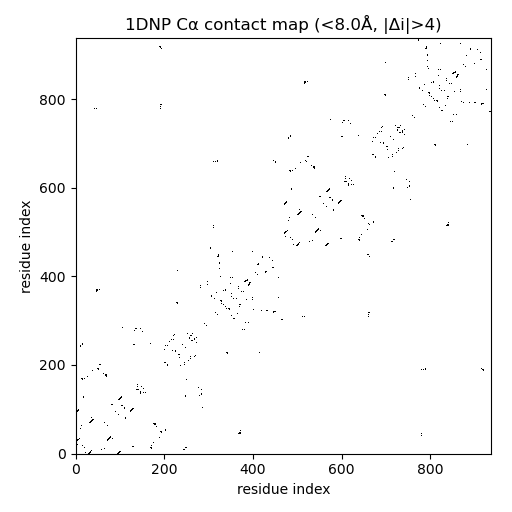.110 35.030 59.500 1.00 29.37 96 VAL A N 1
ATOM 749 C CA . VAL A 1 96 ? 61.113 33.983 59.300 1.00 20.41 96 VAL A CA 1
ATOM 750 C C . VAL A 1 96 ? 61.758 32.723 58.731 1.00 19.09 96 VAL A C 1
ATOM 751 O O . VAL A 1 96 ? 62.572 32.789 57.801 1.00 19.95 96 VAL A O 1
ATOM 755 N N . THR A 1 97 ? 61.431 31.581 59.330 1.00 14.00 97 THR A N 1
ATOM 756 C CA . THR A 1 97 ? 61.972 30.308 58.862 1.00 11.07 97 THR A CA 1
ATOM 757 C C . THR A 1 97 ? 60.945 29.577 58.012 1.00 14.72 97 THR A C 1
ATOM 758 O O . THR A 1 97 ? 61.294 28.853 57.066 1.00 10.84 97 THR A O 1
ATOM 762 N N . HIS A 1 98 ? 59.669 29.827 58.315 1.00 13.23 98 HIS A N 1
ATOM 763 C CA . HIS A 1 98 ? 58.582 29.168 57.609 1.00 12.72 98 HIS A CA 1
ATOM 764 C C . HIS A 1 98 ? 57.461 30.105 57.269 1.00 6.67 98 HIS A C 1
ATOM 765 O O . HIS A 1 98 ? 57.008 30.859 58.136 1.00 5.23 98 HIS A O 1
ATOM 772 N N . LEU A 1 99 ? 57.000 30.000 56.025 1.00 6.59 99 LEU A N 1
ATOM 773 C CA . LEU A 1 99 ? 55.874 30.770 55.510 1.00 13.35 99 LEU A CA 1
ATOM 774 C C . LEU A 1 99 ? 54.700 29.824 55.225 1.00 8.23 99 LEU A C 1
ATOM 775 O O . LEU A 1 99 ? 54.837 28.850 54.487 1.00 8.47 99 LEU A O 1
ATOM 780 N N . PHE A 1 100 ? 53.546 30.163 55.776 1.00 9.97 100 PHE A N 1
ATOM 781 C CA . PHE A 1 100 ? 52.309 29.411 55.596 1.00 10.78 100 PHE A CA 1
ATOM 782 C C . PHE A 1 100 ? 51.249 30.309 54.940 1.00 13.10 100 PHE A C 1
ATOM 783 O O . PHE A 1 100 ? 50.919 31.391 55.455 1.00 6.95 100 PHE A O 1
ATOM 791 N N . TYR A 1 101 ? 50.674 29.824 53.838 1.00 17.03 101 TYR A N 1
ATOM 792 C CA . TYR A 1 101 ? 49.652 30.577 53.122 1.00 15.11 101 TYR A CA 1
ATOM 793 C C . TYR A 1 101 ? 48.671 29.648 52.398 1.00 12.77 101 TYR A C 1
ATOM 794 O O . TYR A 1 101 ? 49.012 28.520 52.060 1.00 11.96 101 TYR A O 1
ATOM 803 N N . ASN A 1 102 ? 47.456 30.142 52.181 1.00 10.30 102 ASN A N 1
ATOM 804 C CA . ASN A 1 102 ? 46.387 29.403 51.504 1.00 8.00 102 ASN A CA 1
ATOM 805 C C . ASN A 1 102 ? 46.331 29.811 50.053 1.00 4.14 102 ASN A C 1
ATOM 806 O O . ASN A 1 102 ? 46.249 30.988 49.744 1.00 10.48 102 ASN A O 1
ATOM 811 N N . TYR A 1 103 ? 46.425 28.831 49.171 1.00 7.89 103 TYR A N 1
ATOM 812 C CA . TYR A 1 103 ? 46.402 29.033 47.729 1.00 8.59 103 TYR A CA 1
ATOM 813 C C . TYR A 1 103 ? 45.250 29.854 47.123 1.00 7.09 103 TYR A C 1
ATOM 814 O O . TYR A 1 103 ? 44.101 29.871 47.621 1.00 3.19 103 TYR A O 1
ATOM 823 N N . GLN A 1 104 ? 45.580 30.545 46.035 1.00 6.50 104 GLN A N 1
ATOM 824 C CA . GLN A 1 104 ? 44.593 31.326 45.295 1.00 6.14 104 GLN A CA 1
ATOM 825 C C . GLN A 1 104 ? 44.730 30.830 43.883 1.00 7.12 104 GLN A C 1
ATOM 826 O O . GLN A 1 104 ? 45.840 30.651 43.391 1.00 11.15 104 GLN A O 1
ATOM 832 N N . TYR A 1 105 ? 43.610 30.538 43.247 1.00 11.47 105 TYR A N 1
ATOM 833 C CA . TYR A 1 105 ? 43.663 29.926 41.924 1.00 9.18 105 TYR A CA 1
ATOM 834 C C . TYR A 1 105 ? 43.643 30.791 40.670 1.00 7.07 105 TYR A C 1
ATOM 835 O O . TYR A 1 105 ? 43.821 30.269 39.576 1.00 9.82 105 TYR A O 1
ATOM 844 N N . GLU A 1 106 ? 43.477 32.102 40.820 1.00 4.11 106 GLU A N 1
ATOM 845 C CA . GLU A 1 106 ? 43.425 32.981 39.655 1.00 5.00 106 GLU A CA 1
ATOM 846 C C . GLU A 1 106 ? 44.812 33.166 39.079 1.00 5.16 106 GLU A C 1
ATOM 847 O O . GLU A 1 106 ? 45.784 33.114 39.814 1.00 12.03 106 GLU A O 1
ATOM 853 N N . VAL A 1 107 ? 44.903 33.354 37.767 1.00 5.35 107 VAL A N 1
ATOM 854 C CA . VAL A 1 107 ? 46.179 33.485 37.102 1.00 10.50 107 VAL A CA 1
ATOM 855 C C . VAL A 1 107 ? 47.156 34.472 37.757 1.00 15.91 107 VAL A C 1
ATOM 856 O O . VAL A 1 107 ? 48.300 34.096 38.055 1.00 17.37 107 VAL A O 1
ATOM 860 N N . ASN A 1 108 ? 46.716 35.698 38.035 1.00 13.89 108 ASN A N 1
ATOM 861 C CA . ASN A 1 108 ? 47.614 36.698 38.628 1.00 12.53 108 ASN A CA 1
ATOM 862 C C . ASN A 1 108 ? 48.061 36.334 40.050 1.00 13.06 108 ASN A C 1
ATOM 863 O O . ASN A 1 108 ? 49.211 36.538 40.423 1.00 17.57 108 ASN A O 1
ATOM 868 N N . GLU A 1 109 ? 47.168 35.753 40.831 1.00 14.93 109 GLU A N 1
ATOM 869 C CA . GLU A 1 109 ? 47.488 35.368 42.194 1.00 10.76 109 GLU A CA 1
ATOM 870 C C . GLU A 1 109 ? 48.467 34.217 42.182 1.00 11.31 109 GLU A C 1
ATOM 871 O O . GLU A 1 109 ? 49.392 34.199 42.959 1.00 18.23 109 GLU A O 1
ATOM 877 N N . ARG A 1 110 ? 48.303 33.288 41.262 1.00 6.28 110 ARG A N 1
ATOM 878 C CA . ARG A 1 110 ? 49.195 32.160 41.196 1.00 8.83 110 ARG A CA 1
ATOM 879 C C . ARG A 1 110 ? 50.583 32.593 40.797 1.00 11.98 110 ARG A C 1
ATOM 880 O O . ARG A 1 110 ? 51.567 32.151 41.395 1.00 22.07 110 ARG A O 1
ATOM 888 N N . ALA A 1 111 ? 50.683 33.441 39.781 1.00 10.72 111 ALA A N 1
ATOM 889 C CA . ALA A 1 111 ? 51.979 33.923 39.333 1.00 12.25 111 ALA A CA 1
ATOM 890 C C . ALA A 1 111 ? 52.742 34.633 40.465 1.00 13.90 111 ALA A C 1
ATOM 891 O O . ALA A 1 111 ? 53.952 34.491 40.574 1.00 18.13 111 ALA A O 1
ATOM 893 N N . ARG A 1 112 ? 52.033 35.388 41.296 1.00 12.02 112 ARG A N 1
ATOM 894 C CA . ARG A 1 112 ? 52.633 36.088 42.428 1.00 9.04 112 ARG A CA 1
ATOM 895 C C . ARG A 1 112 ? 53.227 35.069 43.401 1.00 10.81 112 ARG A C 1
ATOM 896 O O . ARG A 1 112 ? 54.393 35.171 43.799 1.00 7.59 112 ARG A O 1
ATOM 904 N N . ASP A 1 113 ? 52.401 34.088 43.767 1.00 11.77 113 ASP A N 1
ATOM 905 C CA . ASP A 1 113 ? 52.769 33.040 44.713 1.00 8.35 113 ASP A CA 1
ATOM 906 C C . ASP A 1 113 ? 53.934 32.219 44.263 1.00 6.65 113 ASP A C 1
ATOM 907 O O . ASP A 1 113 ? 54.748 31.823 45.081 1.00 9.43 113 ASP A O 1
ATOM 912 N N . VAL A 1 114 ? 54.016 31.968 42.965 1.00 6.53 114 VAL A N 1
ATOM 913 C CA . VAL A 1 114 ? 55.114 31.198 42.409 1.00 7.52 114 VAL A CA 1
ATOM 914 C C . VAL A 1 114 ? 56.403 32.011 42.527 1.00 14.96 114 VAL A C 1
ATOM 915 O O . VAL A 1 114 ? 57.473 31.444 42.756 1.00 16.61 114 VAL A O 1
ATOM 919 N N . GLU A 1 115 ? 56.289 33.332 42.384 1.00 11.71 115 GLU A N 1
ATOM 920 C CA . GLU A 1 115 ? 57.437 34.218 42.491 1.00 13.86 115 GLU A CA 1
ATOM 921 C C . GLU A 1 115 ? 57.887 34.334 43.932 1.00 13.14 115 GLU A C 1
ATOM 922 O O . GLU A 1 115 ? 59.078 34.397 44.201 1.00 13.86 115 GLU A O 1
ATOM 928 N N . VAL A 1 116 ? 56.929 34.379 44.854 1.00 14.02 116 VAL A N 1
ATOM 929 C CA . VAL A 1 116 ? 57.250 34.455 46.266 1.00 15.14 116 VAL A CA 1
ATOM 930 C C . VAL A 1 116 ? 58.029 33.209 46.666 1.00 19.37 116 VAL A C 1
ATOM 931 O O . VAL A 1 116 ? 59.092 33.310 47.259 1.00 18.06 116 VAL A O 1
ATOM 935 N N . GLU A 1 117 ? 57.545 32.043 46.254 1.00 19.78 117 GLU A N 1
ATOM 936 C CA . GLU A 1 117 ? 58.213 30.783 46.567 1.00 23.61 117 GLU A CA 1
ATOM 937 C C . GLU A 1 117 ? 59.629 30.693 46.015 1.00 25.40 117 GLU A C 1
ATOM 938 O O . GLU A 1 117 ? 60.479 30.057 46.628 1.00 26.66 117 GLU A O 1
ATOM 944 N N . ARG A 1 118 ? 59.849 31.254 44.822 1.00 26.43 118 ARG A N 1
ATOM 945 C CA . ARG A 1 118 ? 61.167 31.250 44.169 1.00 29.16 118 ARG A CA 1
ATOM 946 C C . ARG A 1 118 ? 62.099 32.221 44.845 1.00 26.64 118 ARG A C 1
ATOM 947 O O . ARG A 1 118 ? 63.300 31.986 44.952 1.00 26.03 118 ARG A O 1
ATOM 955 N N . ALA A 1 119 ? 61.540 33.353 45.233 1.00 25.73 119 ALA A N 1
ATOM 956 C CA . ALA A 1 119 ? 62.310 34.382 45.891 1.00 23.39 119 ALA A CA 1
ATOM 957 C C . ALA A 1 119 ? 62.763 33.913 47.269 1.00 26.46 119 ALA A C 1
ATOM 958 O O . ALA A 1 119 ? 63.915 34.109 47.634 1.00 32.03 119 ALA A O 1
ATOM 960 N N . LEU A 1 120 ? 61.874 33.297 48.042 1.00 27.08 120 LEU A N 1
ATOM 961 C CA . LEU A 1 120 ? 62.238 32.837 49.375 1.00 26.37 120 LEU A CA 1
ATOM 962 C C . LEU A 1 120 ? 63.091 31.584 49.319 1.00 32.38 120 LEU A C 1
ATOM 963 O O . LEU A 1 120 ? 62.612 30.466 49.556 1.00 33.22 120 LEU A O 1
ATOM 968 N N . ARG A 1 121 ? 64.382 31.818 49.067 1.00 43.44 121 ARG A N 1
ATOM 969 C CA . ARG A 1 121 ? 65.405 30.775 48.946 1.00 46.17 121 ARG A CA 1
ATOM 970 C C . ARG A 1 121 ? 65.670 29.988 50.229 1.00 44.31 121 ARG A C 1
ATOM 971 O O . ARG A 1 121 ? 65.698 28.755 50.215 1.00 44.38 121 ARG A O 1
ATOM 979 N N . ASN A 1 122 ? 65.823 30.688 51.347 1.00 40.85 122 ASN A N 1
ATOM 980 C CA . ASN A 1 122 ? 66.119 29.992 52.594 1.00 39.91 122 ASN A CA 1
ATOM 981 C C . ASN A 1 122 ? 64.917 29.814 53.499 1.00 34.23 122 ASN A C 1
ATOM 982 O O . ASN A 1 122 ? 65.082 29.572 54.692 1.00 35.67 122 ASN A O 1
ATOM 987 N N . VAL A 1 123 ? 63.711 29.901 52.931 1.00 27.88 123 VAL A N 1
ATOM 988 C CA . VAL A 1 123 ? 62.486 29.748 53.717 1.00 17.59 123 VAL A CA 1
ATOM 989 C C . VAL A 1 123 ? 61.711 28.534 53.243 1.00 17.24 123 VAL A C 1
ATOM 990 O O . VAL A 1 123 ? 61.814 28.123 52.073 1.00 16.82 123 VAL A O 1
ATOM 994 N N . VAL A 1 124 ? 60.978 27.933 54.176 1.00 18.51 124 VAL A N 1
ATOM 995 C CA . VAL A 1 124 ? 60.135 26.772 53.892 1.00 16.68 124 VAL A CA 1
ATOM 996 C C . VAL A 1 124 ? 58.707 27.307 53.732 1.00 16.23 124 VAL A C 1
ATOM 997 O O . VAL A 1 124 ? 58.147 27.897 54.648 1.00 16.93 124 VAL A O 1
ATOM 1001 N N . CYS A 1 125 ? 58.145 27.144 52.540 1.00 20.80 125 CYS A N 1
ATOM 1002 C CA . CYS A 1 125 ? 56.804 27.637 52.263 1.00 18.34 125 CYS A CA 1
ATOM 1003 C C . CYS A 1 125 ? 55.827 26.502 52.152 1.00 13.49 125 CYS A C 1
ATOM 1004 O O . CYS A 1 125 ? 56.082 25.526 51.463 1.00 11.15 125 CYS A O 1
ATOM 1007 N N . GLU A 1 126 ? 54.676 26.663 52.783 1.00 19.76 126 GLU A N 1
ATOM 1008 C CA . GLU A 1 126 ? 53.634 25.653 52.735 1.00 20.16 126 GLU A CA 1
ATOM 1009 C C . GLU A 1 126 ? 52.340 26.329 52.372 1.00 17.47 126 GLU A C 1
ATOM 1010 O O . GLU A 1 126 ? 51.851 27.158 53.140 1.00 18.09 126 GLU A O 1
ATOM 1016 N N . GLY A 1 127 ? 51.840 26.034 51.174 1.00 15.50 127 GLY A N 1
ATOM 1017 C CA . GLY A 1 127 ? 50.573 26.575 50.725 1.00 10.10 127 GLY A CA 1
ATOM 1018 C C . GLY A 1 127 ? 49.527 25.519 51.044 1.00 15.47 127 GLY A C 1
ATOM 1019 O O . GLY A 1 127 ? 49.870 24.343 51.186 1.00 15.39 127 GLY A O 1
ATOM 1020 N N . PHE A 1 128 ? 48.268 25.921 51.176 1.00 11.56 128 PHE A N 1
ATOM 1021 C CA . PHE A 1 128 ? 47.180 24.986 51.484 1.00 11.25 128 PHE A CA 1
ATOM 1022 C C . PHE A 1 128 ? 45.946 25.256 50.617 1.00 12.25 128 PHE A C 1
ATOM 1023 O O . PHE A 1 128 ? 45.655 26.410 50.278 1.00 7.90 128 PHE A O 1
ATOM 1031 N N . ASP A 1 129 ? 45.207 24.209 50.263 1.00 9.69 129 ASP A N 1
ATOM 1032 C CA . ASP A 1 129 ? 43.994 24.403 49.457 1.00 10.99 129 ASP A CA 1
ATOM 1033 C C . ASP A 1 129 ? 42.897 24.634 50.452 1.00 8.46 129 ASP A C 1
ATOM 1034 O O . ASP A 1 129 ? 42.185 23.712 50.821 1.00 10.56 129 ASP A O 1
ATOM 1039 N N . ASP A 1 130 ? 42.790 25.870 50.919 1.00 5.64 130 ASP A N 1
ATOM 1040 C CA . ASP A 1 130 ? 41.804 26.198 51.937 1.00 5.88 130 ASP A CA 1
ATOM 1041 C C . ASP A 1 130 ? 40.474 26.705 51.386 1.00 5.31 130 ASP A C 1
ATOM 1042 O O . ASP A 1 130 ? 39.430 26.557 52.029 1.00 2.00 130 ASP A O 1
ATOM 1047 N N . SER A 1 131 ? 40.493 27.268 50.186 1.00 7.93 131 SER A N 1
ATOM 1048 C CA . SER A 1 131 ? 39.262 27.815 49.618 1.00 11.96 131 SER A CA 1
ATOM 1049 C C . SER A 1 131 ? 38.307 26.791 48.968 1.00 12.04 131 SER A C 1
ATOM 1050 O O . SER A 1 131 ? 37.205 27.157 48.557 1.00 17.44 131 SER A O 1
ATOM 1053 N N . VAL A 1 132 ? 38.740 25.534 48.847 1.00 14.53 132 VAL A N 1
ATOM 1054 C CA . VAL A 1 132 ? 37.921 24.462 48.255 1.00 12.23 132 VAL A CA 1
ATOM 1055 C C . VAL A 1 132 ? 37.712 23.336 49.292 1.00 12.95 132 VAL A C 1
ATOM 1056 O O . VAL A 1 132 ? 38.432 23.287 50.259 1.00 19.74 132 VAL A O 1
ATOM 1060 N N . ILE A 1 133 ? 36.681 22.501 49.156 1.00 15.52 133 ILE A N 1
ATOM 1061 C CA . ILE A 1 133 ? 36.462 21.385 50.096 1.00 5.32 133 ILE A CA 1
ATOM 1062 C C . ILE A 1 133 ? 37.407 20.279 49.656 1.00 9.41 133 ILE A C 1
ATOM 1063 O O . ILE A 1 133 ? 38.073 19.673 50.473 1.00 9.61 133 ILE A O 1
ATOM 1068 N N . LEU A 1 134 ? 37.504 20.066 48.350 1.00 8.50 134 LEU A N 1
ATOM 1069 C CA . LEU A 1 134 ? 38.428 19.094 47.792 1.00 3.33 134 LEU A CA 1
ATOM 1070 C C . LEU A 1 134 ? 39.347 19.927 46.879 1.00 12.88 134 LEU A C 1
ATOM 1071 O O . LEU A 1 134 ? 38.877 20.816 46.149 1.00 14.94 134 LEU A O 1
ATOM 1076 N N . PRO A 1 135 ? 40.668 19.651 46.891 1.00 13.78 135 PRO A N 1
ATOM 1077 C CA . PRO A 1 135 ? 41.614 20.404 46.068 1.00 12.88 135 PRO A CA 1
ATOM 1078 C C . PRO A 1 135 ? 41.619 20.083 44.591 1.00 13.39 135 PRO A C 1
ATOM 1079 O O . PRO A 1 135 ? 41.267 18.978 44.197 1.00 17.28 135 PRO A O 1
ATOM 1083 N N . PRO A 1 136 ? 41.935 21.082 43.742 1.00 13.16 136 PRO A N 1
ATOM 1084 C CA . PRO A 1 136 ? 41.984 20.857 42.295 1.00 8.95 136 PRO A CA 1
ATOM 1085 C C . PRO A 1 136 ? 42.925 19.691 42.036 1.00 8.73 136 PRO A C 1
ATOM 1086 O O . PRO A 1 136 ? 44.012 19.644 42.584 1.00 15.97 136 PRO A O 1
ATOM 1090 N N . GLY A 1 137 ? 42.511 18.747 41.203 1.00 11.86 137 GLY A N 1
ATOM 1091 C CA . GLY A 1 137 ? 43.351 17.605 40.910 1.00 6.21 137 GLY A CA 1
ATOM 1092 C C . GLY A 1 137 ? 42.950 16.391 41.721 1.00 10.15 137 GLY A C 1
ATOM 1093 O O . GLY A 1 137 ? 43.468 15.321 41.492 1.00 11.18 137 GLY A O 1
ATOM 1094 N N . ALA A 1 138 ? 42.031 16.580 42.663 1.00 14.51 138 ALA A N 1
ATOM 1095 C CA . ALA A 1 138 ? 41.506 15.520 43.518 1.00 15.03 138 ALA A CA 1
ATOM 1096 C C . ALA A 1 138 ? 40.422 14.778 42.765 1.00 17.67 138 ALA A C 1
ATOM 1097 O O . ALA A 1 138 ? 40.190 13.597 43.011 1.00 18.40 138 ALA A O 1
ATOM 1099 N N . VAL A 1 139 ? 39.702 15.517 41.920 1.00 15.70 139 VAL A N 1
ATOM 1100 C CA . VAL A 1 139 ? 38.614 14.980 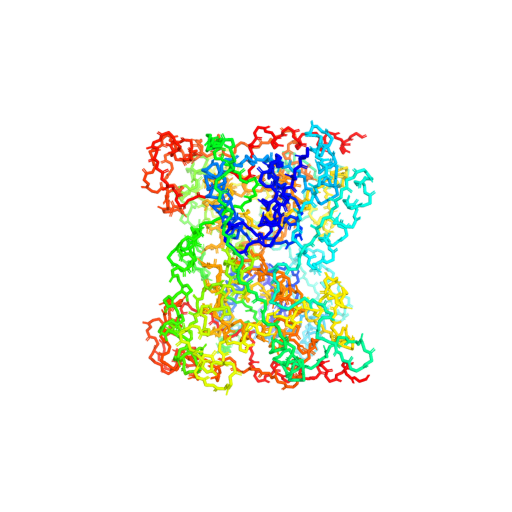41.118 1.00 10.96 139 VAL A CA 1
ATOM 1101 C C . VAL A 1 139 ? 39.006 15.110 39.642 1.00 14.82 139 VAL A C 1
ATOM 1102 O O . VAL A 1 139 ? 38.800 16.143 39.018 1.00 16.62 139 VAL A O 1
ATOM 1106 N N . MET A 1 140 ? 39.649 14.072 39.127 1.00 14.24 140 MET A N 1
ATOM 1107 C CA . MET A 1 140 ? 40.112 14.023 37.755 1.00 19.00 140 MET A CA 1
ATOM 1108 C C . MET A 1 140 ? 39.424 12.898 36.999 1.00 24.34 140 MET A C 1
ATOM 1109 O O . MET A 1 140 ? 38.908 11.927 37.575 1.00 24.92 140 MET A O 1
ATOM 1114 N N . THR A 1 141 ? 39.476 13.036 35.688 1.00 29.56 141 THR A N 1
ATOM 1115 C CA . THR A 1 141 ? 38.892 12.099 34.757 1.00 32.43 141 THR A CA 1
ATOM 1116 C C . THR A 1 141 ? 39.884 10.959 34.552 1.00 34.57 141 THR A C 1
ATOM 1117 O O . THR A 1 141 ? 41.060 11.091 34.895 1.00 38.27 141 THR A O 1
ATOM 1121 N N . GLY A 1 142 ? 39.416 9.869 33.948 1.00 42.06 142 GLY A N 1
ATOM 1122 C CA . GLY A 1 142 ? 40.259 8.702 33.692 1.00 44.63 142 GLY A CA 1
ATOM 1123 C C . GLY A 1 142 ? 41.644 8.934 33.083 1.00 47.08 142 GLY A C 1
ATOM 1124 O O . GLY A 1 142 ? 42.575 8.174 33.369 1.00 48.15 142 GLY A O 1
ATOM 1125 N N . ASN A 1 143 ? 41.796 9.964 32.248 1.00 45.97 143 ASN A N 1
ATOM 1126 C CA . ASN A 1 143 ? 43.098 10.281 31.639 1.00 47.52 143 ASN A CA 1
ATOM 1127 C C . ASN A 1 143 ? 43.760 11.495 32.308 1.00 47.19 143 ASN A C 1
ATOM 1128 O O . ASN A 1 143 ? 44.559 12.208 31.694 1.00 41.25 143 ASN A O 1
ATOM 1133 N N . HIS A 1 144 ? 43.435 11.687 33.588 1.00 45.67 144 HIS A N 1
ATOM 1134 C CA . HIS A 1 144 ? 43.960 12.771 34.417 1.00 48.32 144 HIS A CA 1
ATOM 1135 C C . HIS A 1 144 ? 43.699 14.167 33.918 1.00 46.20 144 HIS A C 1
ATOM 1136 O O . HIS A 1 144 ? 44.531 15.055 34.082 1.00 40.81 144 HIS A O 1
ATOM 1143 N N . GLU A 1 145 ? 42.552 14.348 33.276 1.00 42.87 145 GLU A N 1
ATOM 1144 C CA . GLU A 1 145 ? 42.157 15.652 32.793 1.00 36.42 145 GLU A CA 1
ATOM 1145 C C . GLU A 1 145 ? 41.056 16.093 33.725 1.00 30.65 145 GLU A C 1
ATOM 1146 O O . GLU A 1 145 ? 40.478 15.283 34.460 1.00 25.97 145 GLU A O 1
ATOM 1152 N N . MET A 1 146 ? 40.806 17.391 33.731 1.00 25.59 146 MET A N 1
ATOM 1153 C CA . MET A 1 146 ? 39.761 17.958 34.552 1.00 22.08 146 MET A CA 1
ATOM 1154 C C . MET A 1 146 ? 38.421 17.662 33.839 1.00 21.67 146 MET A C 1
ATOM 1155 O O . MET A 1 146 ? 38.393 17.499 32.612 1.00 23.50 146 MET A O 1
ATOM 1160 N N . TYR A 1 147 ? 37.342 17.509 34.603 1.00 17.47 147 TYR A N 1
ATOM 1161 C CA . TYR A 1 147 ? 36.018 17.252 34.029 1.00 21.39 147 TYR A CA 1
ATOM 1162 C C . TYR A 1 147 ? 35.444 18.474 33.291 1.00 23.58 147 TYR A C 1
ATOM 1163 O O . TYR A 1 147 ? 35.637 19.618 33.715 1.00 28.06 147 TYR A O 1
ATOM 1172 N N . LYS A 1 148 ? 34.700 18.219 32.218 1.00 16.94 148 LYS A N 1
ATOM 1173 C CA . LYS A 1 148 ? 34.107 19.279 31.420 1.00 11.88 148 LYS A CA 1
ATOM 1174 C C . LYS A 1 148 ? 32.597 19.339 31.566 1.00 12.75 148 LYS A C 1
ATOM 1175 O O . LYS A 1 148 ? 31.955 20.303 31.154 1.00 16.76 148 LYS A O 1
ATOM 1181 N N . VAL A 1 149 ? 32.014 18.317 32.170 1.00 11.80 149 VAL A N 1
ATOM 1182 C CA . VAL A 1 149 ? 30.578 18.309 32.372 1.00 5.30 149 VAL A CA 1
ATOM 1183 C C . VAL A 1 149 ? 30.402 18.170 33.855 1.00 8.81 149 VAL A C 1
ATOM 1184 O O . VAL A 1 149 ? 31.136 17.411 34.501 1.00 15.49 149 VAL A O 1
ATOM 1188 N N . PHE A 1 150 ? 29.484 18.948 34.409 1.00 5.80 150 PHE A N 1
ATOM 1189 C CA . PHE A 1 150 ? 29.244 18.933 35.838 1.00 6.66 150 PHE A CA 1
ATOM 1190 C C . PHE A 1 150 ? 28.767 17.600 36.403 1.00 12.43 150 PHE A C 1
ATOM 1191 O O . PHE A 1 150 ? 29.305 17.097 37.378 1.00 12.39 150 PHE A O 1
ATOM 1199 N N . THR A 1 151 ? 27.738 17.043 35.792 1.00 16.62 151 THR A N 1
ATOM 1200 C CA . THR A 1 151 ? 27.163 15.781 36.239 1.00 16.70 151 THR A CA 1
ATOM 1201 C C . THR A 1 151 ? 28.200 14.695 36.600 1.00 16.52 151 THR A C 1
ATOM 1202 O O . THR A 1 151 ? 28.106 14.093 37.671 1.00 9.37 151 THR A O 1
ATOM 1206 N N . PRO A 1 152 ? 29.154 14.398 35.696 1.00 13.20 152 PRO A N 1
ATOM 1207 C CA . PRO A 1 152 ? 30.145 13.390 36.057 1.00 15.84 152 PRO A CA 1
ATOM 1208 C C . PRO A 1 152 ? 31.113 13.951 37.093 1.00 16.80 152 PRO A C 1
ATOM 1209 O O . PRO A 1 152 ? 31.548 13.217 37.972 1.00 22.12 152 PRO A O 1
ATOM 1213 N N . PHE A 1 153 ? 31.399 15.253 37.045 1.00 13.41 153 PHE A N 1
ATOM 1214 C CA . PHE A 1 153 ? 32.303 15.853 38.027 1.00 8.30 153 PHE A CA 1
ATOM 1215 C C . PHE A 1 153 ? 31.705 15.656 39.414 1.00 7.62 153 PHE A C 1
ATOM 1216 O O . PHE A 1 153 ? 32.356 15.148 40.315 1.00 6.44 153 PHE A O 1
ATOM 1224 N N . LYS A 1 154 ? 30.453 16.058 39.569 1.00 7.12 154 LYS A N 1
ATOM 1225 C CA . LYS A 1 154 ? 29.747 15.921 40.825 1.00 7.33 154 LYS A CA 1
ATOM 1226 C C . LYS A 1 154 ? 29.780 14.488 41.372 1.00 13.16 154 LYS A C 1
ATOM 1227 O O . LYS A 1 154 ? 29.923 14.267 42.576 1.00 13.82 154 LYS A O 1
ATOM 1233 N N . ASN A 1 155 ? 29.549 13.525 40.485 1.00 12.33 155 ASN A N 1
ATOM 1234 C CA . ASN A 1 155 ? 29.521 12.121 40.850 1.00 11.48 155 ASN A CA 1
ATOM 1235 C C . ASN A 1 155 ? 30.876 11.687 41.445 1.00 15.33 155 ASN A C 1
ATOM 1236 O O . ASN A 1 155 ? 30.942 11.056 42.502 1.00 14.63 155 ASN A O 1
ATOM 1241 N N . ALA A 1 156 ? 31.948 12.039 40.743 1.00 15.01 156 ALA A N 1
ATOM 1242 C CA . ALA A 1 156 ? 33.314 11.734 41.143 1.00 11.09 156 ALA A CA 1
ATOM 1243 C C . ALA A 1 156 ? 33.706 12.523 42.405 1.00 11.84 156 ALA A C 1
ATOM 1244 O O . ALA A 1 156 ? 34.417 12.027 43.267 1.00 14.41 156 ALA A O 1
ATOM 1246 N N . TRP A 1 157 ? 33.186 13.734 42.527 1.00 13.35 157 TRP A N 1
ATOM 1247 C CA . TRP A 1 157 ? 33.470 14.585 43.666 1.00 12.13 157 TRP A CA 1
ATOM 1248 C C . TRP A 1 157 ? 32.899 13.919 44.918 1.00 10.31 157 TRP A C 1
ATOM 1249 O O . TRP A 1 157 ? 33.626 13.729 45.877 1.00 18.50 157 TRP A O 1
ATOM 1260 N N . LEU A 1 158 ? 31.614 13.566 44.905 1.00 9.88 158 LEU A N 1
ATOM 1261 C CA . LEU A 1 158 ? 30.935 12.892 46.035 1.00 11.18 158 LEU A CA 1
ATOM 1262 C C . LEU A 1 158 ? 31.597 11.566 46.412 1.00 13.03 158 LEU A C 1
ATOM 1263 O O . LEU A 1 158 ? 31.581 11.132 47.576 1.00 16.58 158 LEU A O 1
ATOM 1268 N N . LYS A 1 159 ? 32.142 10.909 45.404 1.00 10.03 159 LYS A N 1
ATOM 1269 C CA . LYS A 1 159 ? 32.817 9.647 45.594 1.00 12.52 159 LYS A CA 1
ATOM 1270 C C . LYS A 1 159 ? 34.092 9.887 46.418 1.00 13.10 159 LYS A C 1
ATOM 1271 O O . LYS A 1 159 ? 34.259 9.304 47.486 1.00 19.96 159 LYS A O 1
ATOM 1277 N N . ARG A 1 160 ? 34.964 10.772 45.941 1.00 10.51 160 ARG A N 1
ATOM 1278 C CA . ARG A 1 160 ? 36.189 11.100 46.649 1.00 9.48 160 ARG A CA 1
ATOM 1279 C C . ARG A 1 160 ? 35.851 11.746 47.993 1.00 9.83 160 ARG A C 1
ATOM 1280 O O . ARG A 1 160 ? 36.562 11.542 48.954 1.00 8.25 160 ARG A O 1
ATOM 1288 N N . LEU A 1 161 ? 34.756 12.492 48.086 1.00 4.29 161 LEU A N 1
ATOM 1289 C CA . LEU A 1 161 ? 34.438 13.084 49.358 1.00 5.52 161 LEU A CA 1
ATOM 1290 C C . LEU A 1 161 ? 34.285 11.942 50.334 1.00 12.96 161 LEU A C 1
ATOM 1291 O O . LEU A 1 161 ? 34.905 11.946 51.398 1.00 12.76 161 LEU A O 1
ATOM 1296 N N . ARG A 1 162 ? 33.558 10.911 49.913 1.00 14.29 162 ARG A N 1
ATOM 1297 C CA . ARG A 1 162 ? 33.280 9.788 50.790 1.00 13.92 162 ARG A CA 1
ATOM 1298 C C . ARG A 1 162 ? 34.460 8.935 51.253 1.00 16.55 162 ARG A C 1
ATOM 1299 O O . ARG A 1 162 ? 34.426 8.356 52.335 1.00 18.33 162 ARG A O 1
ATOM 1307 N N . GLU A 1 163 ? 35.537 8.958 50.490 1.00 9.68 163 GLU A N 1
ATOM 1308 C CA . GLU A 1 163 ? 36.723 8.199 50.809 1.00 13.18 163 GLU A CA 1
ATOM 1309 C C . GLU A 1 163 ? 37.593 8.907 51.835 1.00 17.17 163 GLU A C 1
ATOM 1310 O O . GLU A 1 163 ? 38.601 8.364 52.283 1.00 19.25 163 GLU A O 1
ATOM 1316 N N . GLY A 1 164 ? 37.217 10.131 52.184 1.00 16.91 164 GLY A N 1
ATOM 1317 C CA . GLY A 1 164 ? 37.987 10.890 53.146 1.00 14.33 164 GLY A CA 1
ATOM 1318 C C . GLY A 1 164 ? 37.505 12.322 53.192 1.00 14.44 164 GLY A C 1
ATOM 1319 O O . GLY A 1 164 ? 37.990 13.183 52.449 1.00 13.59 164 GLY A O 1
ATOM 1320 N N . MET A 1 165 ? 36.531 12.571 54.058 1.00 12.97 165 MET A N 1
ATOM 1321 C CA . MET A 1 165 ? 35.975 13.890 54.205 1.00 15.94 165 MET A CA 1
ATOM 1322 C C . MET A 1 165 ? 36.899 14.832 54.995 1.00 19.28 165 MET A C 1
ATOM 1323 O O . MET A 1 165 ? 37.279 14.548 56.139 1.00 23.34 165 MET A O 1
ATOM 1328 N N . PRO A 1 166 ? 37.318 15.946 54.373 1.00 18.58 166 PRO A N 1
ATOM 1329 C CA . PRO A 1 166 ? 38.197 16.878 55.085 1.00 18.27 166 PRO A CA 1
ATOM 1330 C C . PRO A 1 166 ? 37.455 17.420 56.279 1.00 16.73 166 PRO A C 1
ATOM 1331 O O . PRO A 1 166 ? 36.241 17.594 56.233 1.00 19.23 166 PRO A O 1
ATOM 1335 N N . GLU A 1 167 ? 38.167 17.659 57.367 1.00 21.67 167 GLU A N 1
ATOM 1336 C CA . GLU A 1 167 ? 37.515 18.154 58.564 1.00 23.16 167 GLU A CA 1
ATOM 1337 C C . GLU A 1 167 ? 37.818 19.608 58.852 1.00 22.47 167 GLU A C 1
ATOM 1338 O O . GLU A 1 167 ? 38.670 20.215 58.209 1.00 21.70 167 GLU A O 1
ATOM 1344 N N . CYS A 1 168 ? 37.014 20.188 59.731 1.00 20.86 168 CYS A N 1
ATOM 1345 C CA . CYS A 1 168 ? 37.191 21.562 60.137 1.00 21.99 168 CYS A CA 1
ATOM 1346 C C . CYS A 1 168 ? 38.296 21.618 61.172 1.00 25.31 168 CYS A C 1
ATOM 1347 O O . CYS A 1 168 ? 38.249 20.868 62.157 1.00 27.12 168 CYS A O 1
ATOM 1350 N N . VAL A 1 169 ? 39.307 22.457 60.932 1.00 24.61 169 VAL A N 1
ATOM 1351 C CA . VAL A 1 169 ? 40.392 22.650 61.892 1.00 14.79 169 VAL A CA 1
ATOM 1352 C C . VAL A 1 169 ? 39.928 23.782 62.814 1.00 18.40 169 VAL A C 1
ATOM 1353 O O . VAL A 1 169 ? 39.134 24.645 62.419 1.00 20.25 169 VAL A O 1
ATOM 1357 N N . ALA A 1 170 ? 40.364 23.745 64.062 1.00 15.93 170 ALA A N 1
ATOM 1358 C CA . ALA A 1 170 ? 39.964 24.752 65.016 1.00 13.86 170 ALA A CA 1
ATOM 1359 C C . ALA A 1 170 ? 40.788 26.044 64.978 1.00 15.47 170 ALA A C 1
ATOM 1360 O O . ALA A 1 170 ? 41.843 26.134 64.314 1.00 16.89 170 ALA A O 1
ATOM 1362 N N . ALA A 1 171 ? 40.263 27.067 65.648 1.00 11.78 171 ALA A N 1
ATOM 1363 C CA . ALA A 1 171 ? 40.944 28.344 65.726 1.00 13.24 171 ALA A CA 1
ATOM 1364 C C . ALA A 1 171 ? 42.153 28.054 66.583 1.00 16.68 171 ALA A C 1
ATOM 1365 O O . ALA A 1 171 ? 42.090 27.213 67.483 1.00 18.95 171 ALA A O 1
ATOM 1367 N N . PRO A 1 172 ? 43.293 28.668 66.274 1.00 20.14 172 PRO A N 1
ATOM 1368 C CA . PRO A 1 172 ? 44.424 28.355 67.140 1.00 24.82 172 PRO A CA 1
ATOM 1369 C C . PRO A 1 172 ? 44.143 28.827 68.574 1.00 24.61 172 PRO A C 1
ATOM 1370 O O . PRO A 1 172 ? 43.273 29.667 68.805 1.00 25.99 172 PRO A O 1
ATOM 1374 N N . LYS A 1 173 ? 44.800 28.200 69.541 1.00 25.98 173 LYS A N 1
ATOM 1375 C CA . LYS A 1 173 ? 44.665 28.615 70.942 1.00 27.27 173 LYS A CA 1
ATOM 1376 C C . LYS A 1 173 ? 45.709 29.728 71.200 1.00 20.21 173 LYS A C 1
ATOM 1377 O O . LYS A 1 173 ? 46.628 29.934 70.380 1.00 13.40 173 LYS A O 1
ATOM 1383 N N . VAL A 1 174 ? 45.569 30.439 72.316 1.00 18.91 174 VAL A N 1
ATOM 1384 C CA . VAL A 1 174 ? 46.516 31.507 72.668 1.00 20.07 174 VAL A CA 1
ATOM 1385 C C . VAL A 1 174 ? 47.982 31.042 72.693 1.00 20.08 174 VAL A C 1
ATOM 1386 O O . VAL A 1 174 ? 48.300 29.949 73.206 1.00 17.21 174 VAL A O 1
ATOM 1390 N N . ARG A 1 175 ? 48.870 31.869 72.138 1.00 22.42 175 ARG A N 1
ATOM 1391 C CA . ARG A 1 175 ? 50.304 31.558 72.108 1.00 21.23 175 ARG A CA 1
ATOM 1392 C C . ARG A 1 175 ? 50.897 31.552 73.528 1.00 20.81 175 ARG A C 1
ATOM 1393 O O . ARG A 1 175 ? 50.354 32.197 74.436 1.00 16.06 175 ARG A O 1
ATOM 1401 N N . SER A 1 176 ? 52.026 30.857 73.706 1.00 26.43 176 SER A N 1
ATOM 1402 C CA . SER A 1 176 ? 52.693 30.770 75.010 1.00 24.07 176 SER A CA 1
ATOM 1403 C C . SER A 1 176 ? 52.972 32.180 75.541 1.00 26.57 176 SER A C 1
ATOM 1404 O O . SER A 1 176 ? 52.706 32.463 76.707 1.00 26.53 176 SER A O 1
ATOM 1407 N N . SER A 1 177 ? 53.425 33.079 74.665 1.00 27.04 177 SER A N 1
ATOM 1408 C CA . SER A 1 177 ? 53.690 34.477 75.031 1.00 31.37 177 SER A CA 1
ATOM 1409 C C . SER A 1 177 ? 52.466 35.282 75.558 1.00 30.19 177 SER A C 1
ATOM 1410 O O . SER A 1 177 ? 52.610 36.415 76.017 1.00 33.49 177 SER A O 1
ATOM 1413 N N . GLY A 1 178 ? 51.273 34.703 75.490 1.00 30.69 178 GLY A N 1
ATOM 1414 C CA . GLY A 1 178 ? 50.090 35.396 75.964 1.00 28.64 178 GLY A CA 1
ATOM 1415 C C . GLY A 1 178 ? 49.528 36.398 74.970 1.00 25.31 178 GLY A C 1
ATOM 1416 O O . GLY A 1 178 ? 50.118 36.652 73.914 1.00 22.66 178 GLY A O 1
ATOM 1417 N N . SER A 1 179 ? 48.368 36.951 75.316 1.00 26.07 179 SER A N 1
ATOM 1418 C CA . SER A 1 179 ? 47.674 37.944 74.502 1.00 29.19 179 SER A CA 1
ATOM 1419 C C . SER A 1 179 ? 48.508 39.186 74.384 1.00 29.13 179 SER A C 1
ATOM 1420 O O . SER A 1 179 ? 49.327 39.475 75.250 1.00 35.51 179 SER A O 1
ATOM 1423 N N . ILE A 1 180 ? 48.254 39.951 73.337 1.00 26.92 180 ILE A N 1
ATOM 1424 C CA . ILE A 1 180 ? 48.978 41.185 73.122 1.00 25.95 180 ILE A CA 1
ATOM 1425 C C . ILE A 1 180 ? 47.967 42.296 72.859 1.00 30.67 180 ILE A C 1
ATOM 1426 O O . ILE A 1 180 ? 46.743 42.060 72.864 1.00 29.56 180 ILE A O 1
ATOM 1431 N N . GLU A 1 181 ? 48.486 43.508 72.696 1.00 32.26 181 GLU A N 1
ATOM 1432 C CA . GLU A 1 181 ? 47.667 44.674 72.415 1.00 33.33 181 GLU A CA 1
ATOM 1433 C C . GLU A 1 181 ? 47.537 44.877 70.913 1.00 30.79 181 GLU A C 1
ATOM 1434 O O . GLU A 1 181 ? 48.535 44.886 70.170 1.00 28.71 181 GLU A O 1
ATOM 1440 N N . PRO A 1 182 ? 46.288 44.978 70.435 1.00 28.50 182 PRO A N 1
ATOM 1441 C CA . PRO A 1 182 ? 46.071 45.177 69.005 1.00 27.48 182 PRO A CA 1
ATOM 1442 C C . PRO A 1 182 ? 46.630 46.519 68.532 1.00 26.19 182 PRO A C 1
ATOM 1443 O O . PRO A 1 182 ? 46.589 47.528 69.262 1.00 24.79 182 PRO A O 1
ATOM 1447 N N . SER A 1 183 ? 47.197 46.505 67.328 1.00 25.13 183 SER A N 1
ATOM 1448 C CA . SER A 1 183 ? 47.713 47.716 66.709 1.00 27.49 183 SER A CA 1
ATOM 1449 C C . SER A 1 183 ? 46.481 48.577 66.366 1.00 28.14 183 SER A C 1
ATOM 1450 O O . SER A 1 183 ? 45.328 48.133 66.501 1.00 25.79 183 SER A O 1
ATOM 1453 N N . PRO A 1 184 ? 46.698 49.841 65.974 1.00 30.37 184 PRO A N 1
ATOM 1454 C CA . PRO A 1 184 ? 45.501 50.635 65.649 1.00 29.57 184 PRO A CA 1
ATOM 1455 C C . PRO A 1 184 ? 44.823 50.241 64.322 1.00 25.37 184 PRO A C 1
ATOM 1456 O O . PRO A 1 184 ? 45.486 49.858 63.353 1.00 23.63 184 PRO A O 1
ATOM 1460 N N . SER A 1 185 ? 43.494 50.325 64.323 1.00 21.80 185 SER A N 1
ATOM 1461 C CA . SER A 1 185 ? 42.643 50.008 63.183 1.00 20.42 185 SER A CA 1
ATOM 1462 C C . SER A 1 185 ? 43.228 50.401 61.842 1.00 21.95 185 SER A C 1
ATOM 1463 O O . SER A 1 185 ? 43.774 51.494 61.689 1.00 30.62 185 SER A O 1
ATOM 1466 N N . ILE A 1 186 ? 43.081 49.517 60.861 1.00 21.49 186 ILE A N 1
ATOM 1467 C CA . ILE A 1 186 ? 43.588 49.751 59.520 1.00 21.26 186 ILE A CA 1
ATOM 1468 C C . ILE A 1 186 ? 42.493 50.380 58.654 1.00 22.19 186 ILE A C 1
ATOM 1469 O O . ILE A 1 186 ? 41.299 50.194 58.920 1.00 23.26 186 ILE A O 1
ATOM 1474 N N . THR A 1 187 ? 42.904 51.185 57.676 1.00 18.24 187 THR A N 1
ATOM 1475 C CA . THR A 1 187 ? 41.975 51.807 56.748 1.00 20.29 187 THR A CA 1
ATOM 1476 C C . THR A 1 187 ? 42.546 51.497 55.371 1.00 19.22 187 THR A C 1
ATOM 1477 O O . THR A 1 187 ? 43.723 51.770 55.107 1.00 18.42 187 THR A O 1
ATOM 1481 N N . LEU A 1 188 ? 41.749 50.829 54.538 1.00 19.69 188 LEU A N 1
ATOM 1482 C CA . LEU A 1 188 ? 42.200 50.471 53.195 1.00 18.31 188 LEU A CA 1
ATOM 1483 C C . LEU A 1 188 ? 42.034 51.694 52.317 1.00 15.60 188 LEU A C 1
ATOM 1484 O O . LEU A 1 188 ? 41.027 52.388 52.374 1.00 14.73 188 LEU A O 1
ATOM 1489 N N . ASN A 1 189 ? 43.054 52.004 51.553 1.00 13.56 189 ASN A N 1
ATOM 1490 C CA . ASN A 1 189 ? 42.975 53.149 50.667 1.00 12.31 189 ASN A CA 1
ATOM 1491 C C . ASN A 1 189 ? 42.410 52.682 49.327 1.00 6.16 189 ASN A C 1
ATOM 1492 O O . ASN A 1 189 ? 43.156 52.425 48.388 1.00 3.38 189 ASN A O 1
ATOM 1497 N N . TYR A 1 190 ? 41.098 52.494 49.263 1.00 2.00 190 TYR A N 1
ATOM 1498 C CA . TYR A 1 190 ? 40.455 52.031 48.034 1.00 4.10 190 TYR A CA 1
ATOM 1499 C C . TYR A 1 190 ? 39.046 52.525 48.203 1.00 3.77 190 TYR A C 1
ATOM 1500 O O . TYR A 1 190 ? 38.561 52.611 49.328 1.00 11.45 190 TYR A O 1
ATOM 1509 N N . PRO A 1 191 ? 38.412 53.002 47.120 1.00 4.80 191 PRO A N 1
ATOM 1510 C CA . PRO A 1 191 ? 37.044 53.480 47.310 1.00 5.83 191 PRO A CA 1
ATOM 1511 C C . PRO A 1 191 ? 36.177 52.405 47.926 1.00 5.01 191 PRO A C 1
ATOM 1512 O O . PRO A 1 191 ? 36.235 51.244 47.540 1.00 5.54 191 PRO A O 1
ATOM 1516 N N . ARG A 1 192 ? 35.448 52.791 48.955 1.00 9.00 192 ARG A N 1
ATOM 1517 C CA . ARG A 1 192 ? 34.582 51.861 49.662 1.00 12.08 192 ARG A CA 1
ATOM 1518 C C . ARG A 1 192 ? 33.184 52.453 49.860 1.00 14.21 192 ARG A C 1
ATOM 1519 O O . ARG A 1 192 ? 33.015 53.685 49.854 1.00 13.28 192 ARG A O 1
ATOM 1527 N N . GLN A 1 193 ? 32.188 51.569 49.961 1.00 8.80 193 GLN A N 1
ATOM 1528 C CA . GLN A 1 193 ? 30.800 51.966 50.179 1.00 8.05 193 GLN A CA 1
ATOM 1529 C C . GLN A 1 193 ? 30.217 50.966 51.158 1.00 10.03 193 GLN A C 1
ATOM 1530 O O . GLN A 1 193 ? 30.668 49.827 51.233 1.00 12.97 193 GLN A O 1
ATOM 1536 N N . SER A 1 194 ? 29.191 51.391 51.877 1.00 10.94 194 SER A N 1
ATOM 1537 C CA . SER A 1 194 ? 28.512 50.560 52.867 1.00 11.48 194 SER A CA 1
ATOM 1538 C C . SER A 1 194 ? 27.550 49.508 52.285 1.00 11.79 194 SER A C 1
ATOM 1539 O O . SER A 1 194 ? 27.269 49.488 51.089 1.00 14.37 194 SER A O 1
ATOM 1542 N N . PHE A 1 195 ? 27.057 48.627 53.153 1.00 13.16 195 PHE A N 1
ATOM 1543 C CA . PHE A 1 195 ? 26.130 47.559 52.770 1.00 12.63 195 PHE A CA 1
ATOM 1544 C C . PHE A 1 195 ? 25.346 47.125 54.004 1.00 13.14 195 PHE A C 1
ATOM 1545 O O . PHE A 1 195 ? 25.651 47.534 55.127 1.00 17.21 195 PHE A O 1
ATOM 1553 N N . ASP A 1 196 ? 24.305 46.335 53.804 1.00 16.44 196 ASP A N 1
ATOM 1554 C CA . ASP A 1 196 ? 23.503 45.870 54.922 1.00 18.11 196 ASP A CA 1
ATOM 1555 C C . ASP A 1 196 ? 24.329 44.820 55.670 1.00 18.96 196 ASP A C 1
ATOM 1556 O O . ASP A 1 196 ? 24.610 43.757 55.114 1.00 23.64 196 ASP A O 1
ATOM 1561 N N . THR A 1 197 ? 24.744 45.119 56.900 1.00 19.67 197 THR A N 1
ATOM 1562 C CA . THR A 1 197 ? 25.511 44.155 57.697 1.00 22.74 197 THR A CA 1
ATOM 1563 C C . THR A 1 197 ? 24.614 43.024 58.224 1.00 20.79 197 THR A C 1
ATOM 1564 O O . THR A 1 197 ? 25.101 42.010 58.728 1.00 26.86 197 THR A O 1
ATOM 1568 N N . ALA A 1 198 ? 23.301 43.210 58.104 1.00 19.38 198 ALA A N 1
ATOM 1569 C CA . ALA A 1 198 ? 22.318 42.209 58.515 1.00 16.38 198 ALA A CA 1
ATOM 1570 C C . ALA A 1 198 ? 22.340 41.030 57.535 1.00 16.78 198 ALA A C 1
ATOM 1571 O O . ALA A 1 198 ? 22.364 39.878 57.944 1.00 18.76 198 ALA A O 1
ATOM 1573 N N . HIS A 1 199 ? 22.367 41.330 56.240 1.00 15.39 199 HIS A N 1
ATOM 1574 C CA . HIS A 1 199 ? 22.396 40.301 55.209 1.00 16.09 199 HIS A CA 1
ATOM 1575 C C . HIS A 1 199 ? 23.810 39.762 55.033 1.00 16.46 199 HIS A C 1
ATOM 1576 O O . HIS A 1 199 ? 24.014 38.576 54.753 1.00 18.72 199 HIS A O 1
ATOM 1583 N N . PHE A 1 200 ? 24.774 40.669 55.092 1.00 12.66 200 PHE A N 1
ATOM 1584 C CA . PHE A 1 200 ? 26.160 40.306 54.899 1.00 15.62 200 PHE A CA 1
ATOM 1585 C C . PHE A 1 200 ? 26.927 40.660 56.151 1.00 18.80 200 PHE A C 1
ATOM 1586 O O . PHE A 1 200 ? 27.407 41.779 56.290 1.00 14.94 200 PHE A O 1
ATOM 1594 N N . PRO A 1 201 ? 27.007 39.713 57.102 1.00 20.76 201 PRO A N 1
ATOM 1595 C CA . PRO A 1 201 ? 27.710 39.904 58.371 1.00 20.50 201 PRO A CA 1
ATOM 1596 C C . PRO A 1 201 ? 29.225 40.135 58.216 1.00 18.45 201 PRO A C 1
ATOM 1597 O O . PRO A 1 201 ? 29.908 39.465 57.437 1.00 17.70 201 PRO A O 1
ATOM 1601 N N . VAL A 1 202 ? 29.737 41.126 58.933 1.00 20.00 202 VAL A N 1
ATOM 1602 C CA . VAL A 1 202 ? 31.165 41.426 58.892 1.00 20.57 202 VAL A CA 1
ATOM 1603 C C . VAL A 1 202 ? 31.944 40.649 59.972 1.00 22.42 202 VAL A C 1
ATOM 1604 O O . VAL A 1 202 ? 33.111 40.297 59.762 1.00 24.71 202 VAL A O 1
ATOM 1608 N N . GLU A 1 203 ? 31.295 40.345 61.099 1.00 21.79 203 GLU A N 1
ATOM 1609 C CA . GLU A 1 203 ? 31.942 39.588 62.180 1.00 24.02 203 GLU A CA 1
ATOM 1610 C C . GLU A 1 203 ? 31.933 38.081 61.939 1.00 18.84 203 GLU A C 1
ATOM 1611 O O . GLU A 1 203 ? 30.946 37.519 61.497 1.00 23.25 203 GLU A O 1
ATOM 1617 N N . GLU A 1 204 ? 32.999 37.424 62.354 1.00 16.24 204 GLU A N 1
ATOM 1618 C CA . GLU A 1 204 ? 33.139 35.991 62.196 1.00 15.29 204 GLU A CA 1
ATOM 1619 C C . GLU A 1 204 ? 32.031 35.222 62.919 1.00 14.98 204 GLU A C 1
ATOM 1620 O O . GLU A 1 204 ? 31.414 34.339 62.337 1.00 15.45 204 GLU A O 1
ATOM 1626 N N . LYS A 1 205 ? 31.727 35.584 64.159 1.00 18.26 205 LYS A N 1
ATOM 1627 C CA . LYS A 1 205 ? 30.675 34.878 64.885 1.00 22.88 205 LYS A CA 1
ATOM 1628 C C . LYS A 1 205 ? 29.321 35.050 64.205 1.00 21.84 205 LYS A C 1
ATOM 1629 O O . LYS A 1 205 ? 28.488 34.144 64.224 1.00 24.31 205 LYS A O 1
ATOM 1635 N N . ALA A 1 206 ? 29.100 36.224 63.617 1.00 19.42 206 ALA A N 1
ATOM 1636 C CA . ALA A 1 206 ? 27.854 36.524 62.923 1.00 11.21 206 ALA A CA 1
ATOM 1637 C C . ALA A 1 206 ? 27.756 35.704 61.646 1.00 15.38 206 ALA A C 1
ATOM 1638 O O . ALA A 1 206 ? 26.672 35.255 61.277 1.00 22.21 206 ALA A O 1
ATOM 1640 N N . ALA A 1 207 ? 28.882 35.504 60.969 1.00 15.14 207 ALA A N 1
ATOM 1641 C CA . ALA A 1 207 ? 28.891 34.718 59.744 1.00 15.47 207 ALA A CA 1
ATOM 1642 C C . ALA A 1 207 ? 28.505 33.288 60.105 1.00 17.62 207 ALA A C 1
ATOM 1643 O O . ALA A 1 207 ? 27.622 32.690 59.489 1.00 19.64 207 ALA A O 1
ATOM 1645 N N . ILE A 1 208 ? 29.121 32.776 61.162 1.00 13.91 208 ILE A N 1
ATOM 1646 C CA . ILE A 1 208 ? 28.881 31.418 61.618 1.00 13.14 208 ILE A CA 1
ATOM 1647 C C . ILE A 1 208 ? 27.427 31.230 62.044 1.00 13.34 208 ILE A C 1
ATOM 1648 O O . ILE A 1 208 ? 26.790 30.231 61.696 1.00 12.16 208 ILE A O 1
ATOM 1653 N N . ALA A 1 209 ? 26.890 32.212 62.754 1.00 10.69 209 ALA A N 1
ATOM 1654 C CA . ALA A 1 209 ? 25.510 32.151 63.206 1.00 15.29 209 ALA A CA 1
ATOM 1655 C C . ALA A 1 209 ? 24.545 32.094 62.023 1.00 16.97 209 ALA A C 1
ATOM 1656 O O . ALA A 1 209 ? 23.506 31.437 62.084 1.00 16.62 209 ALA A O 1
ATOM 1658 N N . GLN A 1 210 ? 24.899 32.778 60.942 1.00 15.35 210 GLN A N 1
ATOM 1659 C CA . GLN A 1 210 ? 24.053 32.833 59.772 1.00 13.29 210 GLN A CA 1
ATOM 1660 C C . GLN A 1 210 ? 24.075 31.505 59.044 1.00 11.09 210 GLN A C 1
ATOM 1661 O O . GLN A 1 210 ? 23.071 31.098 58.457 1.00 14.56 210 GLN A O 1
ATOM 1667 N N . LEU A 1 211 ? 25.215 30.831 59.072 1.00 17.27 211 LEU A N 1
ATOM 1668 C CA . LEU A 1 211 ? 25.359 29.511 58.443 1.00 18.46 211 LEU A CA 1
ATOM 1669 C C . LEU A 1 211 ? 24.569 28.478 59.255 1.00 21.64 211 LEU A C 1
ATOM 1670 O O . LEU A 1 211 ? 23.968 27.554 58.702 1.00 22.56 211 LEU A O 1
ATOM 1675 N N . ARG A 1 212 ? 24.617 28.639 60.575 1.00 24.45 212 ARG A N 1
ATOM 1676 C CA . ARG A 1 212 ? 23.925 27.770 61.521 1.00 27.64 212 ARG A CA 1
ATOM 1677 C C . ARG A 1 212 ? 22.427 27.837 61.246 1.00 25.22 212 ARG A C 1
ATOM 1678 O O . ARG A 1 212 ? 21.786 26.844 60.909 1.00 22.00 212 ARG A O 1
ATOM 1686 N N . GLN A 1 213 ? 21.895 29.043 61.384 1.00 24.48 213 GLN A N 1
ATOM 1687 C CA . GLN A 1 213 ? 20.489 29.309 61.175 1.00 27.70 213 GLN A CA 1
ATOM 1688 C C . GLN A 1 213 ? 20.000 28.836 59.814 1.00 25.64 213 GLN A C 1
ATOM 1689 O O . GLN A 1 213 ? 18.944 28.223 59.726 1.00 26.64 213 GLN A O 1
ATOM 1695 N N . PHE A 1 214 ? 20.743 29.117 58.748 1.00 21.38 214 PHE A N 1
ATOM 1696 C CA . PHE A 1 214 ? 20.288 28.695 57.447 1.00 16.43 214 PHE A CA 1
ATOM 1697 C C . PHE A 1 214 ? 20.188 27.181 57.392 1.00 13.90 214 PHE A C 1
ATOM 1698 O O . PHE A 1 214 ? 19.154 26.650 57.021 1.00 14.39 214 PHE A O 1
ATOM 1706 N N . CYS A 1 215 ? 21.238 26.490 57.805 1.00 14.23 215 CYS A N 1
ATOM 1707 C CA . CYS A 1 215 ? 21.245 25.033 57.778 1.00 17.61 215 CYS A CA 1
ATOM 1708 C C . CYS A 1 215 ? 20.124 24.401 58.568 1.00 18.51 215 CYS A C 1
ATOM 1709 O O . CYS A 1 215 ? 19.613 23.358 58.179 1.00 18.01 215 CYS A O 1
ATOM 1712 N N . GLN A 1 216 ? 19.721 25.053 59.650 1.00 20.93 216 GLN A N 1
ATOM 1713 C CA . GLN A 1 216 ? 18.632 24.553 60.478 1.00 26.41 216 GLN A CA 1
ATOM 1714 C C . GLN A 1 216 ? 17.276 24.707 59.811 1.00 26.77 216 GLN A C 1
ATOM 1715 O O . GLN A 1 216 ? 16.479 23.780 59.777 1.00 29.36 216 GLN A O 1
ATOM 1721 N N . ASN A 1 217 ? 16.993 25.908 59.339 1.00 29.23 217 ASN A N 1
ATOM 1722 C CA . ASN A 1 217 ? 15.716 26.184 58.701 1.00 31.95 217 ASN A CA 1
ATOM 1723 C C . ASN A 1 217 ? 15.794 26.125 57.172 1.00 28.04 217 ASN A C 1
ATOM 1724 O O . ASN A 1 217 ? 15.428 25.122 56.552 1.00 35.65 217 ASN A O 1
ATOM 1729 N N . GLY A 1 218 ? 16.398 27.153 56.596 1.00 22.32 218 GLY A N 1
ATOM 1730 C CA . GLY A 1 218 ? 16.507 27.277 55.158 1.00 18.45 218 GLY A CA 1
ATOM 1731 C C . GLY A 1 218 ? 16.960 26.152 54.261 1.00 14.44 218 GLY A C 1
ATOM 1732 O O . GLY A 1 218 ? 16.421 26.001 53.165 1.00 17.42 218 GLY A O 1
ATOM 1733 N N . ALA A 1 219 ? 17.952 25.372 54.669 1.00 11.02 219 ALA A N 1
ATOM 1734 C CA . ALA A 1 219 ? 18.432 24.309 53.798 1.00 10.68 219 ALA A CA 1
ATOM 1735 C C . ALA A 1 219 ? 17.403 23.223 53.502 1.00 15.70 219 ALA A C 1
ATOM 1736 O O . ALA A 1 219 ? 17.545 22.497 52.525 1.00 19.85 219 ALA A O 1
ATOM 1738 N N . GLY A 1 220 ? 16.400 23.078 54.363 1.00 22.12 220 GLY A N 1
ATOM 1739 C CA . GLY A 1 220 ? 15.372 22.072 54.142 1.00 25.51 220 GLY A CA 1
ATOM 1740 C C . GLY A 1 220 ? 14.352 22.498 53.094 1.00 25.27 220 GLY A C 1
ATOM 1741 O O . GLY A 1 220 ? 13.931 21.689 52.269 1.00 27.77 220 GLY A O 1
ATOM 1742 N N . GLU A 1 221 ? 13.992 23.783 53.121 1.00 25.84 221 GLU A N 1
ATOM 1743 C CA . GLU A 1 221 ? 13.028 24.416 52.209 1.00 23.21 221 GLU A CA 1
ATOM 1744 C C . GLU A 1 221 ? 13.663 24.909 50.910 1.00 22.02 221 GLU A C 1
ATOM 1745 O O . GLU A 1 221 ? 12.969 25.211 49.933 1.00 21.50 221 GLU A O 1
ATOM 1751 N N . TYR A 1 222 ? 14.981 25.004 50.909 1.00 16.44 222 TYR A N 1
ATOM 1752 C CA . TYR A 1 222 ? 15.720 25.492 49.763 1.00 17.63 222 TYR A CA 1
ATOM 1753 C C . TYR A 1 222 ? 15.221 25.176 48.350 1.00 20.30 222 TYR A C 1
ATOM 1754 O O . TYR A 1 222 ? 15.022 26.094 47.564 1.00 22.44 222 TYR A O 1
ATOM 1763 N N . GLU A 1 223 ? 15.061 23.900 48.003 1.00 26.01 223 GLU A N 1
ATOM 1764 C CA . GLU A 1 223 ? 14.604 23.526 46.659 1.00 27.24 223 GLU A CA 1
ATOM 1765 C C . GLU A 1 223 ? 13.293 24.204 46.254 1.00 26.99 223 GLU A C 1
ATOM 1766 O O . GLU A 1 223 ? 13.123 24.601 45.101 1.00 28.84 223 GLU A O 1
ATOM 1772 N N . GLN A 1 224 ? 12.388 24.364 47.210 1.00 24.21 224 GLN A N 1
ATOM 1773 C CA . GLN A 1 224 ? 11.096 24.976 46.944 1.00 26.35 224 GLN A CA 1
ATOM 1774 C C . GLN A 1 224 ? 11.085 26.500 47.012 1.00 25.28 224 GLN A C 1
ATOM 1775 O O . GLN A 1 224 ? 10.166 27.136 46.514 1.00 28.63 224 GLN A O 1
ATOM 1781 N N . GLN A 1 225 ? 12.092 27.097 47.634 1.00 23.74 225 GLN A N 1
ATOM 1782 C CA . GLN A 1 225 ? 12.117 28.546 47.742 1.00 17.08 225 GLN A CA 1
ATOM 1783 C C . GLN A 1 225 ? 13.227 29.316 47.027 1.00 15.84 225 GLN A C 1
ATOM 1784 O O . GLN A 1 225 ? 13.095 30.524 46.777 1.00 14.36 225 GLN A O 1
ATOM 1790 N N . ARG A 1 226 ? 14.271 28.614 46.621 1.00 12.38 226 ARG A N 1
ATOM 1791 C CA . ARG A 1 226 ? 15.408 29.253 45.991 1.00 14.05 226 ARG A CA 1
ATOM 1792 C C . ARG A 1 226 ? 15.173 30.016 44.686 1.00 19.19 226 ARG A C 1
ATOM 1793 O O . ARG A 1 226 ? 16.060 30.757 44.252 1.00 20.00 226 ARG A O 1
ATOM 1801 N N . ASP A 1 227 ? 14.021 29.826 44.040 1.00 14.53 227 ASP A N 1
ATOM 1802 C CA . ASP A 1 227 ? 13.757 30.483 42.755 1.00 8.37 227 ASP A CA 1
ATOM 1803 C C . ASP A 1 227 ? 13.063 31.830 42.825 1.00 9.37 227 ASP A C 1
ATOM 1804 O O . ASP A 1 227 ? 13.083 32.574 41.854 1.00 12.88 227 ASP A O 1
ATOM 1809 N N . PHE A 1 228 ? 12.489 32.154 43.978 1.00 9.14 228 PHE A N 1
ATOM 1810 C CA . PHE A 1 228 ? 11.737 33.385 44.159 1.00 10.15 228 PHE A CA 1
ATOM 1811 C C . PHE A 1 228 ? 12.474 34.552 44.757 1.00 12.21 228 PHE A C 1
ATOM 1812 O O . PHE A 1 228 ? 12.704 34.611 45.964 1.00 14.04 228 PHE A O 1
ATOM 1820 N N . PRO A 1 229 ? 12.826 35.535 43.910 1.00 16.59 229 PRO A N 1
ATOM 1821 C CA . PRO A 1 229 ? 13.546 36.703 44.411 1.00 12.05 229 PRO A CA 1
ATOM 1822 C C . PRO A 1 229 ? 12.835 37.476 45.504 1.00 11.86 229 PRO A C 1
ATOM 1823 O O . PRO A 1 229 ? 13.474 38.018 46.392 1.00 13.14 229 PRO A O 1
ATOM 1827 N N . ALA A 1 230 ? 11.514 37.455 45.504 1.00 15.96 230 ALA A N 1
ATOM 1828 C CA . ALA A 1 230 ? 10.762 38.165 46.527 1.00 17.53 230 ALA A CA 1
ATOM 1829 C C . ALA A 1 230 ? 10.911 37.478 47.881 1.00 22.19 230 ALA A C 1
ATOM 1830 O O . ALA A 1 230 ? 10.620 38.078 48.919 1.00 24.05 230 ALA A O 1
ATOM 1832 N N . VAL A 1 231 ? 11.397 36.237 47.856 1.00 21.12 231 VAL A N 1
ATOM 1833 C CA . VAL A 1 231 ? 11.590 35.414 49.049 1.00 21.78 231 VAL A CA 1
ATOM 1834 C C . VAL A 1 231 ? 13.054 35.306 49.499 1.00 20.74 231 VAL A C 1
ATOM 1835 O O . VAL A 1 231 ? 13.987 35.252 48.684 1.00 18.64 231 VAL A O 1
ATOM 1839 N N . GLU A 1 232 ? 13.236 35.240 50.812 1.00 16.30 232 GLU A N 1
ATOM 1840 C CA . GLU A 1 232 ? 14.560 35.082 51.403 1.00 15.78 232 GLU A CA 1
ATOM 1841 C C . GLU A 1 232 ? 14.852 33.585 51.543 1.00 11.76 232 GLU A C 1
ATOM 1842 O O . GLU A 1 232 ? 14.866 33.054 52.651 1.00 12.59 232 GLU A O 1
ATOM 1848 N N . GLY A 1 233 ? 15.054 32.916 50.411 1.00 13.68 233 GLY A N 1
ATOM 1849 C CA . GLY A 1 233 ? 15.284 31.482 50.417 1.00 12.10 233 GLY A CA 1
ATOM 1850 C C . GLY A 1 233 ? 16.695 30.995 50.169 1.00 17.40 233 GLY A C 1
ATOM 1851 O O . GLY A 1 233 ? 16.921 29.788 49.983 1.00 20.12 233 GLY A O 1
ATOM 1852 N N . THR A 1 234 ? 17.639 31.928 50.080 1.00 17.59 234 THR A N 1
ATOM 1853 C CA . THR A 1 234 ? 19.035 31.571 49.885 1.00 12.50 234 THR A CA 1
ATOM 1854 C C . THR A 1 234 ? 19.816 31.980 51.147 1.00 10.29 234 THR A C 1
ATOM 1855 O O . THR A 1 234 ? 19.269 32.652 52.026 1.00 10.56 234 THR A O 1
ATOM 1859 N N . SER A 1 235 ? 21.069 31.556 51.264 1.00 10.53 235 SER A N 1
ATOM 1860 C CA . SER A 1 235 ? 21.836 31.885 52.466 1.00 7.93 235 SER A CA 1
ATOM 1861 C C . SER A 1 235 ? 22.428 33.283 52.601 1.00 10.43 235 SER A C 1
ATOM 1862 O O . SER A 1 235 ? 22.518 33.786 53.709 1.00 12.06 235 SER A O 1
ATOM 1865 N N . ARG A 1 236 ? 22.836 33.900 51.488 1.00 10.89 236 ARG A N 1
ATOM 1866 C CA . ARG A 1 236 ? 23.470 35.222 51.506 1.00 6.14 236 ARG A CA 1
ATOM 1867 C C . ARG A 1 236 ? 24.832 35.130 52.199 1.00 9.52 236 ARG A C 1
ATOM 1868 O O . ARG A 1 236 ? 25.312 36.078 52.846 1.00 7.66 236 ARG A O 1
ATOM 1876 N N . LEU A 1 237 ? 25.462 33.982 52.004 1.00 6.84 237 LEU A N 1
ATOM 1877 C CA . LEU A 1 237 ? 26.772 33.680 52.568 1.00 6.69 237 LEU A CA 1
ATOM 1878 C C . LEU A 1 237 ? 27.832 33.809 51.497 1.00 5.29 237 LEU A C 1
ATOM 1879 O O . LEU A 1 237 ? 29.004 33.540 51.753 1.00 12.02 237 LEU A O 1
ATOM 1884 N N . SER A 1 238 ? 27.420 34.206 50.293 1.00 8.61 238 SER A N 1
ATOM 1885 C CA . SER A 1 238 ? 28.332 34.341 49.160 1.00 6.33 238 SER A CA 1
ATOM 1886 C C . SER A 1 238 ? 29.427 35.384 49.380 1.00 6.79 238 SER A C 1
ATOM 1887 O O . SER A 1 238 ? 30.537 35.202 48.898 1.00 10.24 238 SER A O 1
ATOM 1890 N N . ALA A 1 239 ? 29.125 36.451 50.123 1.00 5.94 239 ALA A N 1
ATOM 1891 C CA . ALA A 1 239 ? 30.118 37.510 50.405 1.00 8.44 239 ALA A CA 1
ATOM 1892 C C . ALA A 1 239 ? 31.223 36.963 51.345 1.00 6.73 239 ALA A C 1
ATOM 1893 O O . ALA A 1 239 ? 32.411 37.093 51.059 1.00 6.07 239 ALA A O 1
ATOM 1895 N N . SER A 1 240 ? 30.806 36.274 52.413 1.00 9.27 240 SER A N 1
ATOM 1896 C CA . SER A 1 240 ? 31.714 35.655 53.370 1.00 2.00 240 SER A CA 1
ATOM 1897 C C . SER A 1 240 ? 32.555 34.588 52.656 1.00 4.60 240 SER A C 1
ATOM 1898 O O . SER A 1 240 ? 33.759 34.496 52.867 1.00 10.91 240 SER A O 1
ATOM 1901 N N . LEU A 1 241 ? 31.924 33.777 51.812 1.00 6.63 241 LEU A N 1
ATOM 1902 C CA . LEU A 1 241 ? 32.649 32.745 51.089 1.00 6.12 241 LEU A CA 1
ATOM 1903 C C . LEU A 1 241 ? 33.649 33.314 50.099 1.00 4.76 241 LEU A C 1
ATOM 1904 O O . LEU A 1 241 ? 34.755 32.789 49.979 1.00 9.33 241 LEU A O 1
ATOM 1909 N N . ALA A 1 242 ? 33.282 34.392 49.405 1.00 7.68 242 ALA A N 1
ATOM 1910 C CA . ALA A 1 242 ? 34.173 35.016 48.401 1.00 8.81 242 ALA A CA 1
ATOM 1911 C C . ALA A 1 242 ? 35.399 35.719 48.992 1.00 11.52 242 ALA A C 1
ATOM 1912 O O . ALA A 1 242 ? 36.469 35.709 48.385 1.00 10.86 242 ALA A O 1
ATOM 1914 N N . THR A 1 243 ? 35.236 36.307 50.182 1.00 11.05 243 THR A N 1
ATOM 1915 C CA . THR A 1 243 ? 36.312 37.025 50.855 1.00 11.36 243 THR A CA 1
ATOM 1916 C C . THR A 1 243 ? 37.079 36.172 51.863 1.00 12.54 243 THR A C 1
ATOM 1917 O O . THR A 1 243 ? 38.134 36.572 52.351 1.00 18.46 243 THR A O 1
ATOM 1921 N N . GLY A 1 244 ? 36.540 35.001 52.173 1.00 11.10 244 GLY A N 1
ATOM 1922 C CA . GLY A 1 244 ? 37.187 34.097 53.107 1.00 11.38 244 GLY A CA 1
ATOM 1923 C C . GLY A 1 244 ? 36.761 34.276 54.551 1.00 9.66 244 GLY A C 1
ATOM 1924 O O . GLY A 1 244 ? 37.490 33.874 55.457 1.00 13.91 244 GLY A O 1
ATOM 1925 N N . GLY A 1 245 ? 35.620 34.927 54.769 1.00 9.99 245 GLY A N 1
ATOM 1926 C CA . GLY A 1 245 ? 35.100 35.129 56.110 1.00 4.67 245 GLY A CA 1
ATOM 1927 C C . GLY A 1 245 ? 34.603 33.799 56.649 1.00 11.46 245 GLY A C 1
ATOM 1928 O O . GLY A 1 245 ? 34.406 33.639 57.849 1.00 10.74 245 GLY A O 1
ATOM 1929 N N . LEU A 1 246 ? 34.380 32.848 55.739 1.00 11.03 246 LEU A N 1
ATOM 1930 C CA . LEU A 1 246 ? 33.923 31.497 56.058 1.00 6.95 246 LEU A CA 1
ATOM 1931 C C . LEU A 1 246 ? 34.580 30.585 55.061 1.00 9.21 246 LEU A C 1
ATOM 1932 O O . LEU A 1 246 ? 34.892 31.008 53.947 1.00 12.28 246 LEU A O 1
ATOM 1937 N N . SER A 1 247 ? 34.770 29.325 55.446 1.00 5.84 247 SER A N 1
ATOM 1938 C CA . SER A 1 247 ? 35.342 28.338 54.549 1.00 5.07 247 SER A CA 1
ATOM 1939 C C . SER A 1 247 ? 34.211 27.404 54.095 1.00 2.00 247 SER A C 1
ATOM 1940 O O . SER A 1 247 ? 33.203 27.273 54.781 1.00 2.96 247 SER A O 1
ATOM 1943 N N . PRO A 1 248 ? 34.387 26.723 52.953 1.00 2.00 248 PRO A N 1
ATOM 1944 C CA . PRO A 1 248 ? 33.400 25.806 52.403 1.00 2.00 248 PRO A CA 1
ATOM 1945 C C . PRO A 1 248 ? 33.225 24.511 53.252 1.00 6.29 248 PRO A C 1
ATOM 1946 O O . PRO A 1 248 ? 32.212 23.820 53.139 1.00 7.27 248 PRO A O 1
ATOM 1950 N N . ARG A 1 249 ? 34.197 24.208 54.113 1.00 7.19 249 ARG A N 1
ATOM 1951 C CA . ARG A 1 249 ? 34.116 23.047 54.994 1.00 5.92 249 ARG A CA 1
ATOM 1952 C C . ARG A 1 249 ? 33.229 23.374 56.165 1.00 8.01 249 ARG A C 1
ATOM 1953 O O . ARG A 1 249 ? 32.619 22.473 56.738 1.00 11.97 249 ARG A O 1
ATOM 1961 N N . GLN A 1 250 ? 33.190 24.643 56.561 1.00 4.84 250 GLN A N 1
ATOM 1962 C CA . GLN A 1 250 ? 32.326 25.035 57.661 1.00 8.76 250 GLN A CA 1
ATOM 1963 C C . GLN A 1 250 ? 30.881 24.857 57.191 1.00 12.24 250 GLN A C 1
ATOM 1964 O O . GLN A 1 250 ? 30.008 24.451 57.954 1.00 18.50 250 GLN A O 1
ATOM 1970 N N . CYS A 1 251 ? 30.639 25.191 55.929 1.00 14.86 251 CYS A N 1
ATOM 1971 C CA . CYS A 1 251 ? 29.321 25.072 55.308 1.00 10.03 251 CYS A CA 1
ATOM 1972 C C . CYS A 1 251 ? 28.963 23.586 55.191 1.00 8.63 251 CYS A C 1
ATOM 1973 O O . CYS A 1 251 ? 27.890 23.188 55.608 1.00 8.67 251 CYS A O 1
ATOM 1976 N N . LEU A 1 252 ? 29.894 22.769 54.695 1.00 8.64 252 LEU A N 1
ATOM 1977 C CA . LEU A 1 252 ? 29.687 21.331 54.558 1.00 10.01 252 LEU A CA 1
ATOM 1978 C C . LEU A 1 252 ? 29.345 20.670 55.894 1.00 15.39 252 LEU A C 1
ATOM 1979 O O . LEU A 1 252 ? 28.279 20.051 56.058 1.00 18.61 252 LEU A O 1
ATOM 1984 N N . HIS A 1 253 ? 30.220 20.831 56.879 1.00 15.32 253 HIS A N 1
ATOM 1985 C CA . HIS A 1 253 ? 29.976 20.171 58.155 1.00 12.16 253 HIS A CA 1
ATOM 1986 C C . HIS A 1 253 ? 28.748 20.661 58.881 1.00 11.96 253 HIS A C 1
ATOM 1987 O O . HIS A 1 253 ? 28.037 19.870 59.489 1.00 12.39 253 HIS A O 1
ATOM 1994 N N . ARG A 1 254 ? 28.472 21.956 58.791 1.00 12.33 254 ARG A N 1
ATOM 1995 C CA . ARG A 1 254 ? 27.300 22.521 59.443 1.00 14.07 254 ARG A CA 1
ATOM 1996 C C . ARG A 1 254 ? 26.032 22.023 58.725 1.00 20.34 254 ARG A C 1
ATOM 1997 O O . ARG A 1 254 ? 24.996 21.776 59.362 1.00 21.15 254 ARG A O 1
ATOM 2005 N N . LEU A 1 255 ? 26.130 21.830 57.408 1.00 19.76 255 LEU A N 1
ATOM 2006 C CA . LEU A 1 255 ? 25.001 21.327 56.639 1.00 14.06 255 LEU A CA 1
ATOM 2007 C C . LEU A 1 255 ? 24.703 19.877 57.061 1.00 13.36 255 LEU A C 1
ATOM 2008 O O . LEU A 1 255 ? 23.594 19.583 57.515 1.00 12.54 255 LEU A O 1
ATOM 2013 N N . LEU A 1 256 ? 25.689 18.982 56.954 1.00 11.15 256 LEU A N 1
ATOM 2014 C CA . LEU A 1 256 ? 25.469 17.577 57.328 1.00 11.90 256 LEU A CA 1
ATOM 2015 C C . LEU A 1 256 ? 25.024 17.380 58.757 1.00 13.27 256 LEU A C 1
ATOM 2016 O O . LEU A 1 256 ? 24.400 16.382 59.075 1.00 17.96 256 LEU A O 1
ATOM 2021 N N . ALA A 1 257 ? 25.362 18.327 59.621 1.00 15.72 257 ALA A N 1
ATOM 2022 C CA . ALA A 1 257 ? 24.969 18.268 61.010 1.00 14.02 257 ALA A CA 1
ATOM 2023 C C . ALA A 1 257 ? 23.466 18.471 61.162 1.00 20.10 257 ALA A C 1
ATOM 2024 O O . ALA A 1 257 ? 22.861 17.933 62.088 1.00 25.03 257 ALA A O 1
ATOM 2026 N N . GLU A 1 258 ? 22.865 19.271 60.284 1.00 19.71 258 GLU A N 1
ATOM 2027 C CA . GLU A 1 258 ? 21.438 19.563 60.380 1.00 17.48 258 GLU A CA 1
ATOM 2028 C C . GLU A 1 258 ? 20.601 18.791 59.385 1.00 17.97 258 GLU A C 1
ATOM 2029 O O . GLU A 1 258 ? 19.420 18.565 59.605 1.00 17.78 258 GLU A O 1
ATOM 2035 N N . GLN A 1 259 ? 21.214 18.450 58.257 1.00 18.03 259 GLN A N 1
ATOM 2036 C CA . GLN A 1 259 ? 20.571 17.722 57.178 1.00 13.21 259 GLN A CA 1
ATOM 2037 C C . GLN A 1 259 ? 21.511 16.555 56.899 1.00 16.81 259 GLN A C 1
ATOM 2038 O O . GLN A 1 259 ? 22.270 16.541 55.928 1.00 11.77 259 GLN A O 1
ATOM 2044 N N . PRO A 1 260 ? 21.446 15.531 57.757 1.00 21.73 260 PRO A N 1
ATOM 2045 C CA . PRO A 1 260 ? 22.240 14.302 57.719 1.00 19.67 260 PRO A CA 1
ATOM 2046 C C . PRO A 1 260 ? 22.259 13.625 56.357 1.00 25.30 260 PRO A C 1
ATOM 2047 O O . PRO A 1 260 ? 23.303 13.162 55.872 1.00 27.26 260 PRO A O 1
ATOM 2051 N N . GLN A 1 261 ? 21.094 13.581 55.728 1.00 26.12 261 GLN A N 1
ATOM 2052 C CA . GLN A 1 261 ? 20.977 12.916 54.444 1.00 30.19 261 GLN A CA 1
ATOM 2053 C C . GLN A 1 261 ? 21.377 13.718 53.231 1.00 24.25 261 GLN A C 1
ATOM 2054 O O . GLN A 1 261 ? 21.328 13.206 52.121 1.00 22.20 261 GLN A O 1
ATOM 2060 N N . ALA A 1 262 ? 21.828 14.946 53.443 1.00 23.14 262 ALA A N 1
ATOM 2061 C CA . ALA A 1 262 ? 22.226 15.813 52.340 1.00 17.45 262 ALA A CA 1
ATOM 2062 C C . ALA A 1 262 ? 23.168 15.114 51.396 1.00 14.38 262 ALA A C 1
ATOM 2063 O O . ALA A 1 262 ? 23.080 15.293 50.195 1.00 16.47 262 ALA A O 1
ATOM 2065 N N . LEU A 1 263 ? 24.044 14.274 51.926 1.00 16.91 263 LEU A N 1
ATOM 2066 C CA . LEU A 1 263 ? 24.988 13.557 51.071 1.00 16.68 263 LEU A CA 1
ATOM 2067 C C . LEU A 1 263 ? 24.373 12.455 50.214 1.00 19.14 263 LEU A C 1
ATOM 2068 O O . LEU A 1 263 ? 24.952 12.023 49.208 1.00 20.76 263 LEU A O 1
ATOM 2073 N N . ASP A 1 264 ? 23.210 11.982 50.634 1.00 24.43 264 ASP A N 1
ATOM 2074 C CA . ASP A 1 264 ? 22.530 10.898 49.946 1.00 25.26 264 ASP A CA 1
ATOM 2075 C C . ASP A 1 264 ? 21.208 11.262 49.260 1.00 25.85 264 ASP A C 1
ATOM 2076 O O . ASP A 1 264 ? 20.345 10.406 49.100 1.00 29.20 264 ASP A O 1
ATOM 2081 N N . GLY A 1 265 ? 21.042 12.520 48.868 1.00 20.78 265 GLY A N 1
ATOM 2082 C CA . GLY A 1 265 ? 19.827 12.920 48.188 1.00 21.08 265 GLY A CA 1
ATOM 2083 C C . GLY A 1 265 ? 18.707 13.438 49.065 1.00 20.98 265 GLY A C 1
ATOM 2084 O O . GLY A 1 265 ? 17.678 13.884 48.555 1.00 25.07 265 GLY A O 1
ATOM 2085 N N . GLY A 1 266 ? 18.885 13.411 50.375 1.00 17.53 266 GLY A N 1
ATOM 2086 C CA . GLY A 1 266 ? 17.832 13.907 51.239 1.00 16.00 266 GLY A CA 1
ATOM 2087 C C . GLY A 1 266 ? 17.777 15.426 51.243 1.00 19.69 266 GLY A C 1
ATOM 2088 O O . GLY A 1 266 ? 18.389 16.066 50.376 1.00 23.40 266 GLY A O 1
ATOM 2089 N N . ALA A 1 267 ? 17.045 16.006 52.201 1.00 13.03 267 ALA A N 1
ATOM 2090 C CA . ALA A 1 267 ? 16.933 17.460 52.336 1.00 15.11 267 ALA A CA 1
ATOM 2091 C C . ALA A 1 267 ? 18.341 18.042 52.480 1.00 17.24 267 ALA A C 1
ATOM 2092 O O . ALA A 1 267 ? 19.242 17.378 53.025 1.00 16.83 267 ALA A O 1
ATOM 2094 N N . GLY A 1 268 ? 18.542 19.248 51.962 1.00 14.85 268 GLY A N 1
ATOM 2095 C CA . GLY A 1 268 ? 19.853 19.865 52.039 1.00 12.86 268 GLY A CA 1
ATOM 2096 C C . GLY A 1 268 ? 20.756 19.473 50.885 1.00 12.47 268 GLY A C 1
ATOM 2097 O O . GLY A 1 268 ? 21.817 20.084 50.687 1.00 16.88 268 GLY A O 1
ATOM 2098 N N . SER A 1 269 ? 20.350 18.483 50.093 1.00 9.49 269 SER A N 1
ATOM 2099 C CA . SER A 1 269 ? 21.187 18.056 48.967 1.00 12.00 269 SER A CA 1
ATOM 2100 C C . SER A 1 269 ? 21.217 19.024 47.791 1.00 10.06 269 SER A C 1
ATOM 2101 O O . SER A 1 269 ? 22.137 18.960 46.967 1.00 12.39 269 SER A O 1
ATOM 2104 N N . VAL A 1 270 ? 20.174 19.854 47.674 1.00 11.63 270 VAL A N 1
ATOM 2105 C CA . VAL A 1 270 ? 20.072 20.811 46.578 1.00 11.72 270 VAL A CA 1
ATOM 2106 C C . VAL A 1 270 ? 20.973 21.981 46.870 1.00 10.55 270 VAL A C 1
ATOM 2107 O O . VAL A 1 270 ? 21.603 22.474 45.961 1.00 16.91 270 VAL A O 1
ATOM 2111 N N . TRP A 1 271 ? 21.078 22.378 48.139 1.00 10.13 271 TRP A N 1
ATOM 2112 C CA . TRP A 1 271 ? 21.983 23.452 48.548 1.00 9.30 271 TRP A CA 1
ATOM 2113 C C . TRP A 1 271 ? 23.437 22.970 48.365 1.00 9.80 271 TRP A C 1
ATOM 2114 O O . TRP A 1 271 ? 24.295 23.707 47.888 1.00 11.27 271 TRP A O 1
ATOM 2125 N N . LEU A 1 272 ? 23.691 21.706 48.678 1.00 9.19 272 LEU A N 1
ATOM 2126 C CA . LEU A 1 272 ? 25.025 21.093 48.521 1.00 6.85 272 LEU A CA 1
ATOM 2127 C C . LEU A 1 272 ? 25.464 21.111 47.063 1.00 5.92 272 LEU A C 1
ATOM 2128 O O . LEU A 1 272 ? 26.646 21.287 46.736 1.00 6.82 272 LEU A O 1
ATOM 2133 N N . ASN A 1 273 ? 24.507 20.841 46.186 1.00 11.13 273 ASN A N 1
ATOM 2134 C CA . ASN A 1 273 ? 24.743 20.844 44.753 1.00 6.49 273 ASN A CA 1
ATOM 2135 C C . ASN A 1 273 ? 25.372 22.208 44.343 1.00 9.63 273 ASN A C 1
ATOM 2136 O O . ASN A 1 273 ? 26.340 22.249 43.582 1.00 11.42 273 ASN A O 1
ATOM 2141 N N . GLU A 1 274 ? 24.875 23.310 44.916 1.00 9.03 274 GLU A N 1
ATOM 2142 C CA . GLU A 1 274 ? 25.406 24.653 44.617 1.00 11.12 274 GLU A CA 1
ATOM 2143 C C . GLU A 1 274 ? 26.867 24.835 45.097 1.00 12.36 274 GLU A C 1
ATOM 2144 O O . GLU A 1 274 ? 27.680 25.487 44.418 1.00 16.81 274 GLU A O 1
ATOM 2150 N N . LEU A 1 275 ? 27.209 24.197 46.222 1.00 10.30 275 LEU A N 1
ATOM 2151 C CA . LEU A 1 275 ? 28.566 24.248 46.762 1.00 6.61 275 LEU A CA 1
ATOM 2152 C C . LEU A 1 275 ? 29.454 23.407 45.887 1.00 3.74 275 LEU A C 1
ATOM 2153 O O . LEU A 1 275 ? 30.663 23.590 45.900 1.00 8.38 275 LEU A O 1
ATOM 2158 N N . ILE A 1 276 ? 28.854 22.510 45.102 1.00 4.21 276 ILE A N 1
ATOM 2159 C CA . ILE A 1 276 ? 29.626 21.669 44.197 1.00 4.76 276 ILE A CA 1
ATOM 2160 C C . ILE A 1 276 ? 29.854 22.415 42.883 1.00 4.07 276 ILE A C 1
ATOM 2161 O O . ILE A 1 276 ? 30.862 22.183 42.190 1.00 2.00 276 ILE A O 1
ATOM 2166 N N . TRP A 1 277 ? 28.948 23.350 42.573 1.00 7.59 277 TRP A N 1
ATOM 2167 C CA . TRP A 1 277 ? 29.092 24.223 41.388 1.00 7.59 277 TRP A CA 1
ATOM 2168 C C . TRP A 1 277 ? 30.265 25.153 41.646 1.00 2.00 277 TRP A C 1
ATOM 2169 O O . TRP A 1 277 ? 31.095 25.367 40.767 1.00 5.62 277 TRP A O 1
ATOM 2180 N N . ARG A 1 278 ? 30.315 25.684 42.866 1.00 2.00 278 ARG A N 1
ATOM 2181 C CA . ARG A 1 278 ? 31.398 26.550 43.324 1.00 4.43 278 ARG A CA 1
ATOM 2182 C C . ARG A 1 278 ? 32.729 25.820 43.170 1.00 4.88 278 ARG A C 1
ATOM 2183 O O . ARG A 1 278 ? 33.681 26.369 42.637 1.00 10.27 278 ARG A O 1
ATOM 2191 N N . GLU A 1 279 ? 32.753 24.555 43.585 1.00 7.34 279 GLU A N 1
ATOM 2192 C CA . GLU A 1 279 ? 33.935 23.702 43.514 1.00 2.62 279 GLU A CA 1
ATOM 2193 C C . GLU A 1 279 ? 34.349 23.512 42.071 1.00 8.44 279 GLU A C 1
ATOM 2194 O O . GLU A 1 279 ? 35.533 23.525 41.742 1.00 18.43 279 GLU A O 1
ATOM 2200 N N . PHE A 1 280 ? 33.367 23.195 41.240 1.00 5.82 280 PHE A N 1
ATOM 2201 C CA . PHE A 1 280 ? 33.587 22.934 39.833 1.00 2.00 280 PHE A CA 1
ATOM 2202 C C . PHE A 1 280 ? 34.323 24.075 39.158 1.00 2.00 280 PHE A C 1
ATOM 2203 O O . PHE A 1 280 ? 35.368 23.861 38.535 1.00 2.81 280 PHE A O 1
ATOM 2211 N N . TYR A 1 281 ? 33.747 25.274 39.281 1.00 4.41 281 TYR A N 1
ATOM 2212 C CA . TYR A 1 281 ? 34.274 26.506 38.692 1.00 3.57 281 TYR A CA 1
ATOM 2213 C C . TYR A 1 281 ? 35.690 26.844 39.179 1.00 5.61 281 TYR A C 1
ATOM 2214 O O . TYR A 1 281 ? 36.509 27.338 38.402 1.00 9.52 281 TYR A O 1
ATOM 2223 N N . ARG A 1 282 ? 35.996 26.548 40.438 1.00 6.72 282 ARG A N 1
ATOM 2224 C CA . ARG A 1 282 ? 37.339 26.807 40.953 1.00 4.67 282 ARG A CA 1
ATOM 2225 C C . ARG A 1 282 ? 38.368 25.823 40.427 1.00 4.97 282 ARG A C 1
ATOM 2226 O O . ARG A 1 282 ? 39.510 26.193 40.172 1.00 13.62 282 ARG A O 1
ATOM 2234 N N . HIS A 1 283 ? 37.989 24.560 40.288 1.00 4.60 283 HIS A N 1
ATOM 2235 C CA . HIS A 1 283 ? 38.934 23.568 39.759 1.00 4.93 283 HIS A CA 1
ATOM 2236 C C . HIS A 1 283 ? 39.161 23.855 38.275 1.00 3.62 283 HIS A C 1
ATOM 2237 O O . HIS A 1 283 ? 40.261 23.691 37.754 1.00 12.78 283 HIS A O 1
ATOM 2244 N N . LEU A 1 284 ? 38.095 24.257 37.595 1.00 5.05 284 LEU A N 1
ATOM 2245 C CA . LEU A 1 284 ? 38.110 24.532 36.169 1.00 2.58 284 LEU A CA 1
ATOM 2246 C C . LEU A 1 284 ? 39.102 25.621 35.777 1.00 4.23 284 LEU A C 1
ATOM 2247 O O . LEU A 1 284 ? 39.898 25.408 34.876 1.00 8.13 284 LEU A O 1
ATOM 2252 N N . ILE A 1 285 ? 39.075 26.780 36.437 1.00 4.41 285 ILE A N 1
ATOM 2253 C CA . ILE A 1 285 ? 40.045 27.846 36.117 1.00 8.86 285 ILE A CA 1
ATOM 2254 C C . ILE A 1 285 ? 41.472 27.412 36.480 1.00 13.01 285 ILE A C 1
ATOM 2255 O O . ILE A 1 285 ? 42.442 27.943 35.949 1.00 10.12 285 ILE A O 1
ATOM 2260 N N . THR A 1 286 ? 41.595 26.467 37.408 1.00 11.90 286 THR A N 1
ATOM 2261 C CA . THR A 1 286 ? 42.894 25.954 37.813 1.00 9.61 286 THR A CA 1
ATOM 2262 C C . THR A 1 286 ? 43.532 25.173 36.668 1.00 11.14 286 THR A C 1
ATOM 2263 O O . THR A 1 286 ? 44.750 25.234 36.472 1.00 11.61 286 THR A O 1
ATOM 2267 N N . TYR A 1 287 ? 42.703 24.454 35.908 1.00 10.10 287 TYR A N 1
ATOM 2268 C CA . TYR A 1 287 ? 43.178 23.668 34.776 1.00 6.10 287 TYR A CA 1
ATOM 2269 C C . TYR A 1 287 ? 43.103 24.397 33.437 1.00 12.38 287 TYR A C 1
ATOM 2270 O O . TYR A 1 287 ? 43.788 24.016 32.473 1.00 10.83 287 TYR A O 1
ATOM 2279 N N . HIS A 1 288 ? 42.262 25.434 33.380 1.00 11.53 288 HIS A N 1
ATOM 2280 C CA . HIS A 1 288 ? 42.068 26.260 32.188 1.00 11.43 288 HIS A CA 1
ATOM 2281 C C . HIS A 1 288 ? 42.275 27.729 32.589 1.00 13.57 288 HIS A C 1
ATOM 2282 O O . HIS A 1 288 ? 41.309 28.461 32.841 1.00 7.77 288 HIS A O 1
ATOM 2289 N N . PRO A 1 289 ? 43.548 28.162 32.706 1.00 11.39 289 PRO A N 1
ATOM 2290 C CA . PRO A 1 289 ? 43.936 29.528 33.086 1.00 11.26 289 PRO A CA 1
ATOM 2291 C C . PRO A 1 289 ? 43.466 30.583 32.084 1.00 10.26 289 PRO A C 1
ATOM 2292 O O . PRO A 1 289 ? 43.217 31.727 32.444 1.00 10.89 289 PRO A O 1
ATOM 2296 N N . SER A 1 290 ? 43.304 30.189 30.826 1.00 15.91 290 SER A N 1
ATOM 2297 C CA . SER A 1 290 ? 42.830 31.115 29.796 1.00 14.48 290 SER A CA 1
ATOM 2298 C C . SER A 1 290 ? 41.448 31.688 30.150 1.00 10.51 290 SER A C 1
ATOM 2299 O O . SER A 1 290 ? 41.061 32.723 29.628 1.00 11.47 290 SER A O 1
ATOM 2302 N N . LEU A 1 291 ? 40.723 31.020 31.048 1.00 12.27 291 LEU A N 1
ATOM 2303 C CA . LEU A 1 291 ? 39.417 31.485 31.503 1.00 10.49 291 LEU A CA 1
ATOM 2304 C C . LEU A 1 291 ? 39.603 32.748 32.340 1.00 16.32 291 LEU A C 1
ATOM 2305 O O . LEU A 1 291 ? 38.675 33.540 32.514 1.00 19.75 291 LEU A O 1
ATOM 2310 N N . CYS A 1 292 ? 40.801 32.923 32.891 1.00 21.10 292 CYS A N 1
ATOM 2311 C CA . CYS A 1 292 ? 41.121 34.114 33.672 1.00 20.28 292 CYS A CA 1
ATOM 2312 C C . CYS A 1 292 ? 41.606 35.236 32.735 1.00 18.84 292 CYS A C 1
ATOM 2313 O O . CYS A 1 292 ? 41.711 36.384 33.135 1.00 17.47 292 CYS A O 1
ATOM 2316 N N . LYS A 1 293 ? 41.876 34.885 31.480 1.00 16.97 293 LYS A N 1
ATOM 2317 C CA . LYS A 1 293 ? 42.382 35.810 30.474 1.00 13.13 293 LYS A CA 1
ATOM 2318 C C . LYS A 1 293 ? 41.361 36.232 29.415 1.00 11.11 293 LYS A C 1
ATOM 2319 O O . LYS A 1 293 ? 41.718 36.491 28.278 1.00 3.69 293 LYS A O 1
ATOM 2325 N N . HIS A 1 294 ? 40.094 36.323 29.816 1.00 15.04 294 HIS A N 1
ATOM 2326 C CA . HIS A 1 294 ? 38.999 36.745 28.932 1.00 18.53 294 HIS A CA 1
ATOM 2327 C C . HIS A 1 294 ? 38.744 35.886 27.712 1.00 18.70 294 HIS A C 1
ATOM 2328 O O . HIS A 1 294 ? 38.192 36.376 26.734 1.00 16.96 294 HIS A O 1
ATOM 2335 N N . ARG A 1 295 ? 39.162 34.625 27.751 1.00 18.37 295 ARG A N 1
ATOM 2336 C CA . ARG A 1 295 ? 38.951 33.734 26.617 1.00 14.53 295 ARG A CA 1
ATOM 2337 C C . ARG A 1 295 ? 37.700 32.915 26.934 1.00 15.00 295 ARG A C 1
ATOM 2338 O O . ARG A 1 295 ? 37.396 32.682 28.112 1.00 16.47 295 ARG A O 1
ATOM 2346 N N . PRO A 1 296 ? 36.905 32.553 25.907 1.00 12.58 296 PRO A N 1
ATOM 2347 C CA . PRO A 1 296 ? 35.696 31.766 26.166 1.00 11.64 296 PRO A CA 1
ATOM 2348 C C . PRO A 1 296 ? 36.143 30.306 26.193 1.00 12.82 296 PRO A C 1
ATOM 2349 O O . PRO A 1 296 ? 37.247 29.990 25.758 1.00 13.69 296 PRO A O 1
ATOM 2353 N N . PHE A 1 297 ? 35.310 29.414 26.703 1.00 16.97 297 PHE A N 1
ATOM 2354 C CA . PHE A 1 297 ? 35.702 28.014 26.712 1.00 16.54 297 PHE A CA 1
ATOM 2355 C C . PHE A 1 297 ? 35.410 27.444 25.323 1.00 18.19 297 PHE A C 1
ATOM 2356 O O . PHE A 1 297 ? 36.196 26.659 24.784 1.00 20.44 297 PHE A O 1
ATOM 2364 N N . ILE A 1 298 ? 34.288 27.858 24.739 1.00 15.85 298 ILE A N 1
ATOM 2365 C CA . ILE A 1 298 ? 33.904 27.390 23.411 1.00 14.08 298 ILE A CA 1
ATOM 2366 C C . ILE A 1 298 ? 34.455 28.353 22.388 1.00 10.61 298 ILE A C 1
ATOM 2367 O O . ILE A 1 298 ? 33.866 29.382 22.119 1.00 13.95 298 ILE A O 1
ATOM 2372 N N . ALA A 1 299 ? 35.597 28.012 21.819 1.00 14.57 299 ALA A N 1
ATOM 2373 C CA . ALA A 1 299 ? 36.273 28.872 20.845 1.00 18.43 299 ALA A CA 1
ATOM 2374 C C . ALA A 1 299 ? 35.457 29.596 19.757 1.00 18.99 299 ALA A C 1
ATOM 2375 O O . ALA A 1 299 ? 35.630 30.801 19.560 1.00 19.90 299 ALA A O 1
ATOM 2377 N N . TRP A 1 300 ? 34.562 28.887 19.066 1.00 19.71 300 TRP A N 1
ATOM 2378 C CA . TRP A 1 300 ? 33.790 29.505 17.984 1.00 14.05 300 TRP A CA 1
ATOM 2379 C C . TRP A 1 300 ? 32.862 30.629 18.424 1.00 11.53 300 TRP A C 1
ATOM 2380 O O . TRP A 1 300 ? 32.432 31.436 17.606 1.00 11.78 300 TRP A O 1
ATOM 2391 N N . THR A 1 301 ? 32.562 30.710 19.718 1.00 13.52 301 THR A N 1
ATOM 2392 C CA . THR A 1 301 ? 31.675 31.754 20.184 1.00 12.51 301 THR A CA 1
ATOM 2393 C C . THR A 1 301 ? 32.380 33.096 20.041 1.00 18.01 301 THR A C 1
ATOM 2394 O O . THR A 1 301 ? 31.743 34.134 19.968 1.00 17.17 301 THR A O 1
ATOM 2398 N N . ASP A 1 302 ? 33.707 33.056 19.974 1.00 17.02 302 ASP A N 1
ATOM 2399 C CA . ASP A 1 302 ? 34.500 34.254 19.803 1.00 20.41 302 ASP A CA 1
ATOM 2400 C C . ASP A 1 302 ? 34.261 34.822 18.411 1.00 25.93 302 ASP A C 1
ATOM 2401 O O . ASP A 1 302 ? 34.775 35.880 18.072 1.00 28.37 302 ASP A O 1
ATOM 2406 N N . ARG A 1 303 ? 33.536 34.072 17.588 1.00 27.41 303 ARG A N 1
ATOM 2407 C CA . ARG A 1 303 ? 33.229 34.497 16.228 1.00 27.94 303 ARG A CA 1
ATOM 2408 C C . ARG A 1 303 ? 31.900 35.239 16.147 1.00 23.87 303 ARG A C 1
ATOM 2409 O O . ARG A 1 303 ? 31.539 35.753 15.088 1.00 24.85 303 ARG A O 1
ATOM 2417 N N . VAL A 1 304 ? 31.131 35.212 17.224 1.00 17.87 304 VAL A N 1
ATOM 2418 C CA . VAL A 1 304 ? 29.859 35.898 17.223 1.00 15.24 304 VAL A CA 1
ATOM 2419 C C . VAL A 1 304 ? 30.137 37.395 17.104 1.00 20.88 304 VAL A C 1
ATOM 2420 O O . VAL A 1 304 ? 31.055 37.943 17.743 1.00 25.03 304 VAL A O 1
ATOM 2424 N N . GLN A 1 305 ? 29.383 38.034 16.222 1.00 21.66 305 GLN A N 1
ATOM 2425 C CA . GLN A 1 305 ? 29.508 39.453 15.975 1.00 17.97 305 GLN A CA 1
ATOM 2426 C C . GLN A 1 305 ? 28.672 40.228 16.979 1.00 16.78 305 GLN A C 1
ATOM 2427 O O . GLN A 1 305 ? 27.519 40.576 16.714 1.00 16.26 305 GLN A O 1
ATOM 2433 N N . TRP A 1 306 ? 29.278 40.501 18.136 1.00 18.97 306 TRP A N 1
ATOM 2434 C CA . TRP A 1 306 ? 28.613 41.230 19.208 1.00 16.82 306 TRP A CA 1
ATOM 2435 C C . TRP A 1 306 ? 28.287 42.645 18.768 1.00 20.03 306 TRP A C 1
ATOM 2436 O O . TRP A 1 306 ? 29.001 43.255 17.966 1.00 22.58 306 TRP A O 1
ATOM 2447 N N . GLN A 1 307 ? 27.223 43.176 19.337 1.00 16.33 307 GLN A N 1
ATOM 2448 C CA . GLN A 1 307 ? 26.788 44.512 19.049 1.00 16.35 307 GLN A CA 1
ATOM 2449 C C . GLN A 1 307 ? 27.531 45.567 19.846 1.00 20.02 307 GLN A C 1
ATOM 2450 O O . GLN A 1 307 ? 27.564 45.516 21.078 1.00 18.65 307 GLN A O 1
ATOM 2456 N N . SER A 1 308 ? 28.127 46.530 19.148 1.00 27.94 308 SER A N 1
ATOM 2457 C CA . SER A 1 308 ? 28.801 47.637 19.824 1.00 31.29 308 SER A CA 1
ATOM 2458 C C . SER A 1 308 ? 27.701 48.681 19.965 1.00 26.61 308 SER A C 1
ATOM 2459 O O . SER A 1 308 ? 27.360 49.359 18.989 1.00 27.83 308 SER A O 1
ATOM 2462 N N . ASN A 1 309 ? 27.098 48.774 21.145 1.00 19.29 309 ASN A N 1
ATOM 2463 C CA . ASN A 1 309 ? 26.029 49.747 21.340 1.00 17.41 309 ASN A CA 1
ATOM 2464 C C . ASN A 1 309 ? 26.019 50.317 22.748 1.00 16.27 309 ASN A C 1
ATOM 2465 O O . ASN A 1 309 ? 25.438 49.741 23.674 1.00 18.37 309 ASN A O 1
ATOM 2470 N N . PRO A 1 310 ? 26.611 51.508 22.913 1.00 15.13 310 PRO A N 1
ATOM 2471 C CA . PRO A 1 310 ? 26.709 52.210 24.199 1.00 9.23 310 PRO A CA 1
ATOM 2472 C C . PRO A 1 310 ? 25.400 52.578 24.843 1.00 6.43 310 PRO A C 1
ATOM 2473 O O . PRO A 1 310 ? 25.280 52.583 26.062 1.00 9.63 310 PRO A O 1
ATOM 2477 N N . ALA A 1 311 ? 24.410 52.884 24.026 1.00 12.35 311 ALA A N 1
ATOM 2478 C CA . ALA A 1 311 ? 23.117 53.270 24.559 1.00 7.86 311 ALA A CA 1
ATOM 2479 C C . ALA A 1 311 ? 22.463 52.067 25.202 1.00 9.13 311 ALA A C 1
ATOM 2480 O O . ALA A 1 311 ? 21.911 52.176 26.294 1.00 13.03 311 ALA A O 1
ATOM 2482 N N . HIS A 1 312 ? 22.562 50.914 24.554 1.00 6.30 312 HIS A N 1
ATOM 2483 C CA . HIS A 1 312 ? 21.925 49.700 25.071 1.00 10.77 312 HIS A CA 1
ATOM 2484 C C . HIS A 1 312 ? 22.548 49.151 26.356 1.00 10.97 312 HIS A C 1
ATOM 2485 O O . HIS A 1 312 ? 21.826 48.753 27.298 1.00 8.53 312 HIS A O 1
ATOM 2492 N N . LEU A 1 313 ? 23.883 49.138 26.390 1.00 10.39 313 LEU A N 1
ATOM 2493 C CA . LEU A 1 313 ? 24.644 48.707 27.562 1.00 4.90 313 LEU A CA 1
ATOM 2494 C C . LEU A 1 313 ? 24.334 49.646 28.741 1.00 8.49 313 LEU A C 1
ATOM 2495 O O . LEU A 1 313 ? 24.058 49.184 29.857 1.00 14.49 313 LEU A O 1
ATOM 2500 N N . GLN A 1 314 ? 24.299 50.958 28.477 1.00 10.52 314 GLN A N 1
ATOM 2501 C CA . GLN A 1 314 ? 24.001 51.953 29.517 1.00 6.50 314 GLN A CA 1
ATOM 2502 C C . GLN A 1 314 ? 22.619 51.762 30.101 1.00 5.30 314 GLN A C 1
ATOM 2503 O O . GLN A 1 314 ? 22.428 51.902 31.293 1.00 10.89 314 GLN A O 1
ATOM 2509 N N . ALA A 1 315 ? 21.643 51.468 29.249 1.00 9.71 315 ALA A N 1
ATOM 2510 C CA . ALA A 1 315 ? 20.264 51.251 29.700 1.00 5.97 315 ALA A CA 1
ATOM 2511 C C . ALA A 1 315 ? 20.181 50.000 30.579 1.00 2.00 315 ALA A C 1
ATOM 2512 O O . ALA A 1 315 ? 19.426 49.952 31.535 1.00 6.68 315 ALA A O 1
ATOM 2514 N N . TRP A 1 316 ? 20.928 48.973 30.219 1.00 4.61 316 TRP A N 1
ATOM 2515 C CA . TRP A 1 316 ? 20.970 47.742 31.009 1.00 7.82 316 TRP A CA 1
ATOM 2516 C C . TRP A 1 316 ? 21.600 48.062 32.366 1.00 6.70 316 TRP A C 1
ATOM 2517 O O . TRP A 1 316 ? 20.963 47.855 33.402 1.00 9.56 316 TRP A O 1
ATOM 2528 N N . GLN A 1 317 ? 22.803 48.642 32.361 1.00 2.68 317 GLN A N 1
ATOM 2529 C CA . GLN A 1 317 ? 23.487 49.008 33.611 1.00 3.01 317 GLN A CA 1
ATOM 2530 C C . GLN A 1 317 ? 22.664 49.855 34.568 1.00 6.68 317 GLN A C 1
ATOM 2531 O O . GLN A 1 317 ? 22.701 49.641 35.780 1.00 10.09 317 GLN A O 1
ATOM 2537 N N . GLU A 1 318 ? 21.885 50.791 34.033 1.00 4.46 318 GLU A N 1
ATOM 2538 C CA . GLU A 1 318 ? 21.084 51.665 34.879 1.00 2.00 318 GLU A CA 1
ATOM 2539 C C . GLU A 1 318 ? 19.726 51.103 35.226 1.00 4.63 318 GLU A C 1
ATOM 2540 O O . GLU A 1 318 ? 18.990 51.702 36.004 1.00 6.95 318 GLU A O 1
ATOM 2546 N N . GLY A 1 319 ? 19.364 50.004 34.574 1.00 7.13 319 GLY A N 1
ATOM 2547 C CA . GLY A 1 319 ? 18.077 49.380 34.826 1.00 8.92 319 GLY A CA 1
ATOM 2548 C C . GLY A 1 319 ? 16.950 50.180 34.223 1.00 8.85 319 GLY A C 1
ATOM 2549 O O . GLY A 1 319 ? 15.987 50.528 34.898 1.00 8.54 319 GLY A O 1
ATOM 2550 N N . LYS A 1 320 ? 17.096 50.489 32.943 1.00 9.76 320 LYS A N 1
ATOM 2551 C CA . LYS A 1 320 ? 16.107 51.258 32.189 1.00 11.20 320 LYS A CA 1
ATOM 2552 C C . LYS A 1 320 ? 15.796 50.578 30.834 1.00 11.28 320 LYS A C 1
ATOM 2553 O O . LYS A 1 320 ? 15.622 51.248 29.825 1.00 17.43 320 LYS A O 1
ATOM 2559 N N . THR A 1 321 ? 15.728 49.254 30.826 1.00 8.64 321 THR A N 1
ATOM 2560 C CA . THR A 1 321 ? 15.469 48.486 29.623 1.00 3.16 321 THR A CA 1
ATOM 2561 C C . THR A 1 321 ? 14.012 48.414 29.241 1.00 2.00 321 THR A C 1
ATOM 2562 O O . THR A 1 321 ? 13.694 48.115 28.111 1.00 4.38 321 THR A O 1
ATOM 2566 N N . GLY A 1 322 ? 13.120 48.670 30.185 1.00 2.00 322 GLY A N 1
ATOM 2567 C CA . GLY A 1 322 ? 11.705 48.543 29.900 1.00 8.32 322 GLY A CA 1
ATOM 2568 C C . GLY A 1 322 ? 11.124 47.169 30.269 1.00 8.90 322 GLY A C 1
ATOM 2569 O O . GLY A 1 322 ? 9.943 46.914 30.063 1.00 10.94 322 GLY A O 1
ATOM 2570 N N . TYR A 1 323 ? 11.955 46.270 30.787 1.00 8.68 323 TYR A N 1
ATOM 2571 C CA . TYR A 1 323 ? 11.534 44.933 31.224 1.00 9.56 323 TYR A CA 1
ATOM 2572 C C . TYR A 1 323 ? 11.587 44.955 32.761 1.00 11.16 323 TYR A C 1
ATOM 2573 O O . TYR A 1 323 ? 12.658 44.834 33.348 1.00 15.01 323 TYR A O 1
ATOM 2582 N N . PRO A 1 324 ? 10.431 45.063 33.436 1.00 7.27 324 PRO A N 1
ATOM 2583 C CA . PRO A 1 324 ? 10.440 45.113 34.902 1.00 9.90 324 PRO A CA 1
ATOM 2584 C C . PRO A 1 324 ? 11.365 44.170 35.695 1.00 13.34 324 PRO A C 1
ATOM 2585 O O . PRO A 1 324 ? 12.073 44.620 36.593 1.00 17.99 324 PRO A O 1
ATOM 2589 N N . ILE A 1 325 ? 11.363 42.880 35.379 1.00 13.69 325 ILE A N 1
ATOM 2590 C CA . ILE A 1 325 ? 12.183 41.914 36.111 1.00 9.38 325 ILE A CA 1
ATOM 2591 C C . ILE A 1 325 ? 13.699 42.145 35.948 1.00 8.71 325 ILE A C 1
ATOM 2592 O O . ILE A 1 325 ? 14.474 41.852 36.850 1.00 8.76 325 ILE A O 1
ATOM 2597 N N . VAL A 1 326 ? 14.103 42.611 34.773 1.00 8.69 326 VAL A N 1
ATOM 2598 C CA . VAL A 1 326 ? 15.490 42.930 34.464 1.00 4.67 326 VAL A CA 1
ATOM 2599 C C . VAL A 1 326 ? 15.868 44.244 35.177 1.00 8.23 326 VAL A C 1
ATOM 2600 O O . VAL A 1 326 ? 16.888 44.321 35.854 1.00 12.85 326 VAL A O 1
ATOM 2604 N N . ASP A 1 327 ? 14.993 45.241 35.101 1.00 6.49 327 ASP A N 1
ATOM 2605 C CA . ASP A 1 327 ? 15.221 46.533 35.727 1.00 2.74 327 ASP A CA 1
ATOM 2606 C C . ASP A 1 327 ? 15.261 46.470 37.240 1.00 7.34 327 ASP A C 1
ATOM 2607 O O . ASP A 1 327 ? 16.111 47.091 37.865 1.00 10.27 327 ASP A O 1
ATOM 2612 N N . ALA A 1 328 ? 14.328 45.736 37.841 1.00 11.38 328 ALA A N 1
ATOM 2613 C CA . ALA A 1 328 ? 14.292 45.595 39.301 1.00 13.11 328 ALA A CA 1
ATOM 2614 C C . ALA A 1 328 ? 15.582 44.893 39.800 1.00 9.63 328 ALA A C 1
ATOM 2615 O O . ALA A 1 328 ? 16.131 45.233 40.839 1.00 10.47 328 ALA A O 1
ATOM 2617 N N . ALA A 1 329 ? 16.056 43.934 39.024 1.00 6.31 329 ALA A N 1
ATOM 2618 C CA . ALA A 1 329 ? 17.257 43.190 39.351 1.00 5.39 329 ALA A CA 1
ATOM 2619 C C . ALA A 1 329 ? 18.481 44.108 39.371 1.00 9.84 329 ALA A C 1
ATOM 2620 O O . ALA A 1 329 ? 19.320 43.984 40.245 1.00 13.19 329 ALA A O 1
ATOM 2622 N N . MET A 1 330 ? 18.568 45.022 38.407 1.00 9.34 330 MET A N 1
ATOM 2623 C CA . MET A 1 330 ? 19.675 45.958 38.306 1.00 5.31 330 MET A CA 1
ATOM 2624 C C . MET A 1 330 ? 19.622 47.001 39.405 1.00 4.63 330 MET A C 1
ATOM 2625 O O . MET A 1 330 ? 20.654 47.399 39.899 1.00 4.96 330 MET A O 1
ATOM 2630 N N . ARG A 1 331 ? 18.438 47.462 39.782 1.00 4.21 331 ARG A N 1
ATOM 2631 C CA . ARG A 1 331 ? 18.363 48.415 40.869 1.00 4.81 331 ARG A CA 1
ATOM 2632 C C . ARG A 1 331 ? 18.827 47.674 42.138 1.00 11.89 331 ARG A C 1
ATOM 2633 O O . ARG A 1 331 ? 19.564 48.246 42.927 1.00 15.41 331 ARG A O 1
ATOM 2641 N N . GLN A 1 332 ? 18.426 46.409 42.326 1.00 9.17 332 GLN A N 1
ATOM 2642 C CA . GLN A 1 332 ? 18.861 45.619 43.488 1.00 6.15 332 GLN A CA 1
ATOM 2643 C C . GLN A 1 332 ? 20.406 45.585 43.562 1.00 4.64 332 GLN A C 1
ATOM 2644 O O . GLN A 1 332 ? 20.993 45.905 44.584 1.00 10.92 332 GLN A O 1
ATOM 2650 N N . LEU A 1 333 ? 21.049 45.223 42.458 1.00 2.96 333 LEU A N 1
ATOM 2651 C CA . LEU A 1 333 ? 22.504 45.149 42.350 1.00 2.06 333 LEU A CA 1
ATOM 2652 C C . LEU A 1 333 ? 23.152 46.504 42.619 1.00 6.84 333 LEU A C 1
ATOM 2653 O O . LEU A 1 333 ? 23.950 46.678 43.535 1.00 8.40 333 LEU A O 1
ATOM 2658 N N . ASN A 1 334 ? 22.796 47.479 41.803 1.00 10.32 334 ASN A N 1
ATOM 2659 C CA . ASN A 1 334 ? 23.326 48.816 41.952 1.00 5.37 334 ASN A CA 1
ATOM 2660 C C . ASN A 1 334 ? 23.175 49.379 43.343 1.00 6.99 334 ASN A C 1
ATOM 2661 O O . ASN A 1 334 ? 24.035 50.127 43.776 1.00 14.19 334 ASN A O 1
ATOM 2666 N N . SER A 1 335 ? 22.105 49.036 44.051 1.00 7.45 335 SER A N 1
ATOM 2667 C CA . SER A 1 335 ? 21.930 49.561 45.401 1.00 8.38 335 SER A CA 1
ATOM 2668 C C . SER A 1 335 ? 22.317 48.704 46.632 1.00 9.75 335 SER A C 1
ATOM 2669 O O . SER A 1 335 ? 22.348 49.229 47.754 1.00 4.54 335 SER A O 1
ATOM 2672 N N . THR A 1 336 ? 22.636 47.423 46.440 1.00 5.98 336 THR A N 1
ATOM 2673 C CA . THR A 1 336 ? 22.988 46.571 47.568 1.00 5.82 336 THR A CA 1
ATOM 2674 C C . THR A 1 336 ? 24.254 45.753 47.355 1.00 2.97 336 THR A C 1
ATOM 2675 O O . THR A 1 336 ? 24.815 45.210 48.303 1.00 7.76 336 THR A O 1
ATOM 2679 N N . GLY A 1 337 ? 24.717 45.683 46.122 1.00 2.00 337 GLY A N 1
ATOM 2680 C CA . GLY A 1 337 ? 25.899 44.912 45.826 1.00 3.60 337 GLY A CA 1
ATOM 2681 C C . GLY A 1 337 ? 25.600 43.432 45.678 1.00 2.00 337 GLY A C 1
ATOM 2682 O O . GLY A 1 337 ? 26.511 42.638 45.533 1.00 8.86 337 GLY A O 1
ATOM 2683 N N . TRP A 1 338 ? 24.328 43.051 45.714 1.00 10.64 338 TRP A N 1
ATOM 2684 C CA . TRP A 1 338 ? 23.944 41.641 45.575 1.00 7.29 338 TRP A CA 1
ATOM 2685 C C . TRP A 1 338 ? 22.695 41.507 44.675 1.00 6.86 338 TRP A C 1
ATOM 2686 O O . TRP A 1 338 ? 21.854 42.406 44.628 1.00 8.37 338 TRP A O 1
ATOM 2697 N N . MET A 1 339 ? 22.593 40.385 43.966 1.00 9.44 339 MET A N 1
ATOM 2698 C CA . MET A 1 339 ? 21.447 40.066 43.102 1.00 6.86 339 MET A CA 1
ATOM 2699 C C . MET A 1 339 ? 21.098 38.583 43.257 1.00 4.95 339 MET A C 1
ATOM 2700 O O . MET A 1 339 ? 21.983 37.730 43.221 1.00 2.00 339 MET A O 1
ATOM 2705 N N . HIS A 1 340 ? 19.807 38.287 43.336 1.00 7.61 340 HIS A N 1
ATOM 2706 C CA . HIS A 1 340 ? 19.314 36.925 43.459 1.00 6.04 340 HIS A CA 1
ATOM 2707 C C . HIS A 1 340 ? 19.792 36.165 42.240 1.00 9.11 340 HIS A C 1
ATOM 2708 O O . HIS A 1 340 ? 19.740 36.707 41.128 1.00 9.68 340 HIS A O 1
ATOM 2715 N N . ASN A 1 341 ? 20.164 34.897 42.439 1.00 2.00 341 ASN A N 1
ATOM 2716 C CA . ASN A 1 341 ? 20.683 34.045 41.383 1.00 5.95 341 ASN A CA 1
ATOM 2717 C C . ASN A 1 341 ? 19.814 33.939 40.144 1.00 8.39 341 ASN A C 1
ATOM 2718 O O . ASN A 1 341 ? 20.321 33.992 39.013 1.00 10.53 341 ASN A O 1
ATOM 2723 N N . ARG A 1 342 ? 18.521 33.709 40.362 1.00 11.24 342 ARG A N 1
ATOM 2724 C CA . ARG A 1 342 ? 17.534 33.609 39.275 1.00 6.23 342 ARG A CA 1
ATOM 2725 C C . ARG A 1 342 ? 17.652 34.892 38.428 1.00 2.00 342 ARG A C 1
ATOM 2726 O O . ARG A 1 342 ? 17.723 34.834 37.212 1.00 2.43 342 ARG A O 1
ATOM 2734 N N . LEU A 1 343 ? 17.767 36.031 39.092 1.00 4.98 343 LEU A N 1
ATOM 2735 C CA . LEU A 1 343 ? 17.929 37.316 38.418 1.00 2.00 343 LEU A CA 1
ATOM 2736 C C . LEU A 1 343 ? 19.313 37.480 37.804 1.00 5.56 343 LEU A C 1
ATOM 2737 O O . LEU A 1 343 ? 19.427 38.207 36.824 1.00 11.16 343 LEU A O 1
ATOM 2742 N N . ARG A 1 344 ? 20.367 36.858 38.359 1.00 3.04 344 ARG A N 1
ATOM 2743 C CA . ARG A 1 344 ? 21.673 36.982 37.729 1.00 2.00 344 ARG A CA 1
ATOM 2744 C C . ARG A 1 344 ? 21.586 36.264 36.406 1.00 3.47 344 ARG A C 1
ATOM 2745 O O . ARG A 1 344 ? 22.265 36.632 35.444 1.00 6.65 344 ARG A O 1
ATOM 2753 N N . MET A 1 345 ? 20.798 35.191 36.369 1.00 4.27 345 MET A N 1
ATOM 2754 C CA . MET A 1 345 ? 20.631 34.428 35.127 1.00 5.59 345 MET A CA 1
ATOM 2755 C C . MET A 1 345 ? 19.844 35.232 34.082 1.00 6.48 345 MET A C 1
ATOM 2756 O O . MET A 1 345 ? 20.231 35.288 32.913 1.00 5.75 345 MET A O 1
ATOM 2761 N N . ILE A 1 346 ? 18.708 35.793 34.502 1.00 5.84 346 ILE A N 1
ATOM 2762 C CA . ILE A 1 346 ? 17.831 36.585 33.635 1.00 7.98 346 ILE A CA 1
ATOM 2763 C C . ILE A 1 346 ? 18.490 37.865 33.040 1.00 11.76 346 ILE A C 1
ATOM 2764 O O . ILE A 1 346 ? 18.408 38.100 31.823 1.00 15.99 346 ILE A O 1
ATOM 2769 N N . THR A 1 347 ? 19.148 38.668 33.885 1.00 9.06 347 THR A N 1
ATOM 2770 C CA . THR A 1 347 ? 19.815 39.903 33.446 1.00 5.21 347 THR A CA 1
ATOM 2771 C C . THR A 1 347 ? 21.031 39.648 32.559 1.00 4.58 347 THR A C 1
ATOM 2772 O O . THR A 1 347 ? 21.322 40.423 31.651 1.00 9.72 347 THR A O 1
ATOM 2776 N N . ALA A 1 348 ? 21.736 38.559 32.816 1.00 6.99 348 ALA A N 1
ATOM 2777 C CA . ALA A 1 348 ? 22.919 38.239 32.038 1.00 12.10 348 ALA A CA 1
ATOM 2778 C C . ALA A 1 348 ? 22.476 37.743 30.680 1.00 10.23 348 ALA A C 1
ATOM 2779 O O . ALA A 1 348 ? 23.145 37.949 29.664 1.00 10.84 348 ALA A O 1
ATOM 2781 N N . SER A 1 349 ? 21.345 37.056 30.675 1.00 11.13 349 SER A N 1
ATOM 2782 C CA . SER A 1 349 ? 20.793 36.522 29.442 1.00 12.25 349 SER A CA 1
ATOM 2783 C C . SER A 1 349 ? 20.257 37.694 28.612 1.00 5.33 349 SER A C 1
ATOM 2784 O O . SER A 1 349 ? 20.462 37.752 27.410 1.00 2.81 349 SER A O 1
ATOM 2787 N N . PHE A 1 350 ? 19.600 38.639 29.269 1.00 2.00 350 PHE A N 1
ATOM 2788 C CA . PHE A 1 350 ? 19.073 39.802 28.580 1.00 3.57 350 PHE A CA 1
ATOM 2789 C C . PHE A 1 350 ? 20.193 40.598 27.903 1.00 9.27 350 PHE A C 1
ATOM 2790 O O . PHE A 1 350 ? 20.054 41.001 26.741 1.00 7.00 350 PHE A O 1
ATOM 2798 N N . LEU A 1 351 ? 21.327 40.771 28.584 1.00 8.03 351 LEU A N 1
ATOM 2799 C CA . LEU A 1 351 ? 22.424 41.524 27.991 1.00 6.04 351 LEU A CA 1
ATOM 2800 C C . LEU A 1 351 ? 23.033 40.849 26.767 1.00 7.98 351 LEU A C 1
ATOM 2801 O O . LEU A 1 351 ? 23.212 41.472 25.695 1.00 4.60 351 LEU A O 1
ATOM 2806 N N . VAL A 1 352 ? 23.353 39.571 26.917 1.00 7.27 352 VAL A N 1
ATOM 2807 C CA . VAL A 1 352 ? 23.991 38.818 25.841 1.00 2.95 352 VAL A CA 1
ATOM 2808 C C . VAL A 1 352 ? 23.102 38.337 24.713 1.00 6.56 352 VAL A C 1
ATOM 2809 O O . VAL A 1 352 ? 23.506 38.368 23.549 1.00 6.61 352 VAL A O 1
ATOM 2813 N N . LYS A 1 353 ? 21.869 37.960 25.047 1.00 12.40 353 LYS A N 1
ATOM 2814 C CA . LYS A 1 353 ? 20.944 37.397 24.068 1.00 11.52 353 LYS A CA 1
ATOM 2815 C C . LYS A 1 353 ? 19.768 38.216 23.516 1.00 9.37 353 LYS A C 1
ATOM 2816 O O . LYS A 1 353 ? 19.125 37.824 22.536 1.00 14.34 353 LYS A O 1
ATOM 2822 N N . ASP A 1 354 ? 19.471 39.334 24.155 1.00 12.88 354 ASP A N 1
ATOM 2823 C CA . ASP A 1 354 ? 18.428 40.233 23.694 1.00 9.37 354 ASP A CA 1
ATOM 2824 C C . ASP A 1 354 ? 19.106 41.456 23.085 1.00 12.58 354 ASP A C 1
ATOM 2825 O O . ASP A 1 354 ? 18.586 42.070 22.150 1.00 16.62 354 ASP A O 1
ATOM 2830 N N . LEU A 1 355 ? 20.250 41.838 23.645 1.00 15.37 355 LEU A N 1
ATOM 2831 C CA . LEU A 1 355 ? 20.974 43.009 23.160 1.00 9.37 355 LEU A CA 1
ATOM 2832 C C . LEU A 1 355 ? 22.194 42.628 22.354 1.00 6.95 355 LEU A C 1
ATOM 2833 O O . LEU A 1 355 ? 22.783 43.471 21.688 1.00 16.39 355 LEU A O 1
ATOM 2838 N N . LEU A 1 356 ? 22.581 41.363 22.454 1.00 7.31 356 LEU A N 1
ATOM 2839 C CA . LEU A 1 356 ? 23.731 40.811 21.753 1.00 7.55 356 LEU A CA 1
ATOM 2840 C C . LEU A 1 356 ? 25.037 41.566 22.063 1.00 8.56 356 LEU A C 1
ATOM 2841 O O . LEU A 1 356 ? 25.913 41.723 21.208 1.00 10.89 356 LEU A O 1
ATOM 2846 N N . ILE A 1 357 ? 25.173 41.990 23.317 1.00 9.33 357 ILE A N 1
ATOM 2847 C CA . ILE A 1 357 ? 26.369 42.689 23.782 1.00 7.74 357 ILE A CA 1
ATOM 2848 C C . ILE A 1 357 ? 27.333 41.667 24.386 1.00 9.96 357 ILE A C 1
ATOM 2849 O O . ILE A 1 357 ? 26.926 40.699 25.045 1.00 10.73 357 ILE A O 1
ATOM 2854 N N . ASP A 1 358 ? 28.610 41.858 24.085 1.00 9.25 358 ASP A N 1
ATOM 2855 C CA . ASP A 1 358 ? 29.686 41.002 24.559 1.00 2.00 358 ASP A CA 1
ATOM 2856 C C . ASP A 1 358 ? 29.501 40.706 26.030 1.00 3.86 358 ASP A C 1
ATOM 2857 O O . ASP A 1 358 ? 29.297 41.619 26.844 1.00 8.30 358 ASP A O 1
ATOM 2862 N N . TRP A 1 359 ? 29.549 39.423 26.371 1.00 7.95 359 TRP A N 1
ATOM 2863 C CA . TRP A 1 359 ? 29.376 38.992 27.752 1.00 2.00 359 TRP A CA 1
ATOM 2864 C C . TRP A 1 359 ? 30.474 39.582 28.672 1.00 5.20 359 TRP A C 1
ATOM 2865 O O . TRP A 1 359 ? 30.217 39.869 29.825 1.00 4.21 359 TRP A O 1
ATOM 2876 N N . ARG A 1 360 ? 31.672 39.838 28.148 1.00 2.00 360 ARG A N 1
ATOM 2877 C CA . ARG A 1 360 ? 32.746 40.415 28.975 1.00 5.60 360 ARG A CA 1
ATOM 2878 C C . ARG A 1 360 ? 32.402 41.785 29.489 1.00 8.14 360 ARG A C 1
ATOM 2879 O O . ARG A 1 360 ? 32.987 42.227 30.478 1.00 8.41 360 ARG A O 1
ATOM 2887 N N . GLU A 1 361 ? 31.443 42.447 28.834 1.00 7.35 361 GLU A N 1
ATOM 2888 C CA . GLU A 1 361 ? 30.996 43.769 29.267 1.00 7.96 361 GLU A CA 1
ATOM 2889 C C . GLU A 1 361 ? 30.155 43.617 30.526 1.00 7.43 361 GLU A C 1
ATOM 2890 O O . GLU A 1 361 ? 30.324 44.367 31.489 1.00 12.37 361 GLU A O 1
ATOM 2896 N N . GLY A 1 362 ? 29.204 42.678 30.487 1.00 7.03 362 GLY A N 1
ATOM 2897 C CA . GLY A 1 362 ? 28.350 42.425 31.640 1.00 6.15 362 GLY A CA 1
ATOM 2898 C C . GLY A 1 362 ? 29.108 41.905 32.850 1.00 2.00 362 GLY A C 1
ATOM 2899 O O . GLY A 1 362 ? 28.842 42.304 33.978 1.00 2.00 362 GLY A O 1
ATOM 2900 N N . GLU A 1 363 ? 30.060 41.018 32.591 1.00 2.00 363 GLU A N 1
ATOM 2901 C CA . GLU A 1 363 ? 30.942 40.415 33.596 1.00 3.85 363 GLU A CA 1
ATOM 2902 C C . GLU A 1 363 ? 31.685 41.513 34.403 1.00 7.58 363 GLU A C 1
ATOM 2903 O O . GLU A 1 363 ? 31.551 41.605 35.633 1.00 9.19 363 GLU A O 1
ATOM 2909 N N . ARG A 1 364 ? 32.411 42.371 33.685 1.00 5.33 364 ARG A N 1
ATOM 2910 C CA . ARG A 1 364 ? 33.138 43.490 34.275 1.00 2.00 364 ARG A CA 1
ATOM 2911 C C . ARG A 1 364 ? 32.212 44.361 35.102 1.00 2.00 364 ARG A C 1
ATOM 2912 O O . ARG A 1 364 ? 32.566 44.759 36.210 1.00 3.69 364 ARG A O 1
ATOM 2920 N N . TYR A 1 365 ? 31.027 44.670 34.570 1.00 2.00 365 TYR A N 1
ATOM 2921 C CA . TYR A 1 365 ? 30.079 45.487 35.311 1.00 2.00 365 TYR A CA 1
ATOM 2922 C C . TYR A 1 365 ? 29.624 44.808 36.586 1.00 5.27 365 TYR A C 1
ATOM 2923 O O . TYR A 1 365 ? 29.368 45.470 37.600 1.00 9.16 365 TYR A O 1
ATOM 2932 N N . PHE A 1 366 ? 29.380 43.504 36.501 1.00 8.46 366 PHE A N 1
ATOM 2933 C CA . PHE A 1 366 ? 28.952 42.737 37.668 1.00 5.39 366 PHE A CA 1
ATOM 2934 C C . PHE A 1 366 ? 30.069 42.784 38.718 1.00 2.00 366 PHE A C 1
ATOM 2935 O O . PHE A 1 366 ? 29.840 43.071 39.896 1.00 3.40 366 PHE A O 1
ATOM 2943 N N . MET A 1 367 ? 31.287 42.503 38.287 1.00 2.00 367 MET A N 1
ATOM 2944 C CA . MET A 1 367 ? 32.429 42.538 39.195 1.00 2.28 367 MET A CA 1
ATOM 2945 C C . MET A 1 367 ? 32.505 43.887 39.934 1.00 7.01 367 MET A C 1
ATOM 2946 O O . MET A 1 367 ? 32.571 43.941 41.164 1.00 7.95 367 MET A O 1
ATOM 2951 N N . SER A 1 368 ? 32.358 44.974 39.178 1.00 10.04 368 SER A N 1
ATOM 2952 C CA . SER A 1 368 ? 32.417 46.310 39.737 1.00 2.36 368 SER A CA 1
ATOM 2953 C C . SER A 1 368 ? 31.359 46.622 40.766 1.00 2.00 368 SER A C 1
ATOM 2954 O O . SER A 1 368 ? 31.496 47.592 41.498 1.00 2.00 368 SER A O 1
ATOM 2957 N N . GLN A 1 369 ? 30.304 45.818 40.845 1.00 3.88 369 GLN A N 1
ATOM 2958 C CA . GLN A 1 369 ? 29.218 46.077 41.806 1.00 2.00 369 GLN A CA 1
ATOM 2959 C C . GLN A 1 369 ? 29.058 45.034 42.885 1.00 2.00 369 GLN A C 1
ATOM 2960 O O . GLN A 1 369 ? 28.571 45.336 43.989 1.00 3.01 369 GLN A O 1
ATOM 2966 N N . LEU A 1 370 ? 29.332 43.787 42.505 1.00 2.20 370 LEU A N 1
ATOM 2967 C CA . LEU A 1 370 ? 29.142 42.627 43.382 1.00 4.58 370 LEU A CA 1
ATOM 2968 C C . LEU A 1 370 ? 29.953 42.582 44.686 1.00 2.18 370 LEU A C 1
ATOM 2969 O O . LEU A 1 370 ? 31.168 42.628 44.648 1.00 2.00 370 LEU A O 1
ATOM 2974 N N . ILE A 1 371 ? 29.260 42.529 45.827 1.00 2.00 371 ILE A N 1
ATOM 2975 C CA . ILE A 1 371 ? 29.920 42.405 47.129 1.00 5.02 371 ILE A CA 1
ATOM 2976 C C . ILE A 1 371 ? 30.546 40.993 47.227 1.00 6.80 371 ILE A C 1
ATOM 2977 O O . ILE A 1 371 ? 31.526 40.783 47.951 1.00 5.74 371 ILE A O 1
ATOM 2982 N N . ASP A 1 372 ? 30.021 40.061 46.420 1.00 7.79 372 ASP A N 1
ATOM 2983 C CA . ASP A 1 372 ? 30.497 38.687 46.364 1.00 3.57 372 ASP A CA 1
ATOM 2984 C C . ASP A 1 372 ? 31.265 38.379 45.089 1.00 3.09 372 ASP A C 1
ATOM 2985 O O . ASP A 1 372 ? 31.492 37.224 44.743 1.00 4.07 372 ASP A O 1
ATOM 2990 N N . GLY A 1 373 ? 31.721 39.431 44.429 1.00 5.52 373 GLY A N 1
ATOM 2991 C CA . GLY A 1 373 ? 32.471 39.286 43.202 1.00 2.00 373 GLY A CA 1
ATOM 2992 C C . GLY A 1 373 ? 33.579 38.296 43.410 1.00 2.00 373 GLY A C 1
ATOM 2993 O O . GLY A 1 373 ? 34.337 38.420 44.371 1.00 6.52 373 GLY A O 1
ATOM 2994 N N . ASP A 1 374 ? 33.657 37.328 42.494 1.00 2.00 374 ASP A N 1
ATOM 2995 C CA . ASP A 1 374 ? 34.616 36.242 42.520 1.00 2.00 374 ASP A CA 1
ATOM 2996 C C . ASP A 1 374 ? 34.837 35.813 41.079 1.00 3.02 374 ASP A C 1
ATOM 2997 O O . ASP A 1 374 ? 33.892 35.490 40.391 1.00 7.25 374 ASP A O 1
ATOM 3002 N N . LEU A 1 375 ? 36.080 35.778 40.624 1.00 2.16 375 LEU A N 1
ATOM 3003 C CA . LEU A 1 375 ? 36.376 35.419 39.246 1.00 3.81 375 LEU A CA 1
ATOM 3004 C C . LEU A 1 375 ? 35.802 34.098 38.734 1.00 7.51 375 LEU A C 1
ATOM 3005 O O . LEU A 1 375 ? 35.184 34.068 37.650 1.00 12.57 375 LEU A O 1
ATOM 3010 N N . ALA A 1 376 ? 36.058 33.001 39.453 1.00 10.07 376 ALA A N 1
ATOM 3011 C CA . ALA A 1 376 ? 35.558 31.676 39.054 1.00 5.77 376 ALA A CA 1
ATOM 3012 C C . ALA A 1 376 ? 34.031 31.593 38.928 1.00 2.00 376 ALA A C 1
ATOM 3013 O O . ALA A 1 376 ? 33.517 31.045 37.955 1.00 7.48 376 ALA A O 1
ATOM 3015 N N . ALA A 1 377 ? 33.327 32.148 39.907 1.00 2.00 377 ALA A N 1
ATOM 3016 C CA . ALA A 1 377 ? 31.875 32.128 39.930 1.00 3.83 377 ALA A CA 1
ATOM 3017 C C . ALA A 1 377 ? 31.228 33.119 38.951 1.00 5.86 377 ALA A C 1
ATOM 3018 O O . ALA A 1 377 ? 30.210 32.789 38.317 1.00 12.84 377 ALA A O 1
ATOM 3020 N N . ASN A 1 378 ? 31.810 34.317 38.822 1.00 4.00 378 ASN A N 1
ATOM 3021 C CA . ASN A 1 378 ? 31.297 35.347 37.922 1.00 2.00 378 ASN A CA 1
ATOM 3022 C C . ASN A 1 378 ? 31.608 34.946 36.499 1.00 2.23 378 ASN A C 1
ATOM 3023 O O . ASN A 1 378 ? 30.702 34.877 35.661 1.00 2.00 378 ASN A O 1
ATOM 3028 N N . ASN A 1 379 ? 32.870 34.640 36.211 1.00 2.00 379 ASN A N 1
ATOM 3029 C CA . ASN A 1 379 ? 33.206 34.235 34.849 1.00 4.51 379 ASN A CA 1
ATOM 3030 C C . ASN A 1 379 ? 32.340 33.045 34.436 1.00 7.05 379 ASN A C 1
ATOM 3031 O O . ASN A 1 379 ? 31.775 33.020 33.342 1.00 9.03 379 ASN A O 1
ATOM 3036 N N . GLY A 1 380 ? 32.223 32.086 35.353 1.00 9.05 380 GLY A N 1
ATOM 3037 C CA . GLY A 1 380 ? 31.447 30.885 35.129 1.00 7.91 380 GLY A CA 1
ATOM 3038 C C . GLY A 1 380 ? 29.989 31.184 34.866 1.00 4.90 380 GLY A C 1
ATOM 3039 O O . GLY A 1 380 ? 29.400 30.628 33.957 1.00 8.02 380 GLY A O 1
ATOM 3040 N N . GLY A 1 381 ? 29.401 32.068 35.651 1.00 2.53 381 GLY A N 1
ATOM 3041 C CA . GLY A 1 381 ? 28.010 32.396 35.436 1.00 5.39 381 GLY A CA 1
ATOM 3042 C C . GLY A 1 381 ? 27.773 33.132 34.134 1.00 7.92 381 GLY A C 1
ATOM 3043 O O . GLY A 1 381 ? 26.748 32.933 33.498 1.00 6.37 381 GLY A O 1
ATOM 3044 N N . TRP A 1 382 ? 28.707 33.997 33.743 1.00 5.13 382 TRP A N 1
ATOM 3045 C CA . TRP A 1 382 ? 28.571 34.748 32.504 1.00 4.40 382 TRP A CA 1
ATOM 3046 C C . TRP A 1 382 ? 28.772 33.861 31.301 1.00 4.41 382 TRP A C 1
ATOM 3047 O O . TRP A 1 382 ? 28.040 33.992 30.338 1.00 8.65 382 TRP A O 1
ATOM 3058 N N . GLN A 1 383 ? 29.757 32.965 31.341 1.00 4.86 383 GLN A N 1
ATOM 3059 C CA . GLN A 1 383 ? 29.996 32.045 30.229 1.00 3.02 383 GLN A CA 1
ATOM 3060 C C . GLN A 1 383 ? 28.841 31.013 30.063 1.00 6.04 383 GLN A C 1
ATOM 3061 O O . GLN A 1 383 ? 28.672 30.389 28.998 1.00 2.48 383 GLN A O 1
ATOM 3067 N N . TRP A 1 384 ? 28.088 30.819 31.138 1.00 4.52 384 TRP A N 1
ATOM 3068 C CA . TRP A 1 384 ? 26.934 29.922 31.163 1.00 6.93 384 TRP A CA 1
ATOM 3069 C C . TRP A 1 384 ? 25.750 30.592 30.429 1.00 3.99 384 TRP A C 1
ATOM 3070 O O . TRP A 1 384 ? 25.119 29.983 29.574 1.00 6.31 384 TRP A O 1
ATOM 3081 N N . ALA A 1 385 ? 25.441 31.829 30.807 1.00 3.97 385 ALA A N 1
ATOM 3082 C CA . ALA A 1 385 ? 24.364 32.595 30.210 1.00 3.37 385 ALA A CA 1
ATOM 3083 C C . ALA A 1 385 ? 24.596 32.885 28.724 1.00 4.62 385 ALA A C 1
ATOM 3084 O O . ALA A 1 385 ? 23.663 32.906 27.915 1.00 9.43 385 ALA A O 1
ATOM 3086 N N . ALA A 1 386 ? 25.857 33.066 28.377 1.00 2.56 386 ALA A N 1
ATOM 3087 C CA . ALA A 1 386 ? 26.274 33.365 27.029 1.00 2.00 386 ALA A CA 1
ATOM 3088 C C . ALA A 1 386 ? 26.473 32.142 26.139 1.00 4.14 386 ALA A C 1
ATOM 3089 O O . ALA A 1 386 ? 26.699 32.311 24.946 1.00 9.52 386 ALA A O 1
ATOM 3091 N N . SER A 1 387 ? 26.469 30.933 26.716 1.00 7.65 387 SER A N 1
ATOM 3092 C CA . SER A 1 387 ? 26.653 29.679 25.966 1.00 3.33 387 SER A CA 1
ATOM 3093 C C . SER A 1 387 ? 28.092 29.554 25.445 1.00 5.64 387 SER A C 1
ATOM 3094 O O . SER A 1 387 ? 28.357 28.944 24.397 1.00 6.52 387 SER A O 1
ATOM 3097 N N . THR A 1 388 ? 29.028 30.141 26.177 1.00 8.56 388 THR A N 1
ATOM 3098 C CA . THR A 1 388 ? 30.429 30.111 25.770 1.00 5.99 388 THR A CA 1
ATOM 3099 C C . THR A 1 388 ? 31.231 29.239 26.714 1.00 2.15 388 THR A C 1
ATOM 3100 O O . THR A 1 388 ? 32.357 28.853 26.413 1.00 2.00 388 THR A O 1
ATOM 3104 N N . GLY A 1 389 ? 30.634 28.938 27.859 1.00 5.17 389 GLY A N 1
ATOM 3105 C CA . GLY A 1 389 ? 31.323 28.164 28.875 1.00 13.24 389 GLY A CA 1
ATOM 3106 C C . GLY A 1 389 ? 31.304 26.650 28.860 1.00 12.01 389 GLY A C 1
ATOM 3107 O O . GLY A 1 389 ? 30.949 25.994 27.878 1.00 15.08 389 GLY A O 1
ATOM 3108 N N . THR A 1 390 ? 31.734 26.094 29.981 1.00 14.53 390 THR A N 1
ATOM 3109 C CA . THR A 1 390 ? 31.805 24.655 30.162 1.00 12.25 390 THR A CA 1
ATOM 3110 C C . THR A 1 390 ? 30.457 24.263 30.708 1.00 8.83 390 THR A C 1
ATOM 3111 O O . THR A 1 390 ? 30.057 24.760 31.773 1.00 6.58 390 THR A O 1
ATOM 3115 N N . ASP A 1 391 ? 29.756 23.386 29.994 1.00 9.58 391 ASP A N 1
ATOM 3116 C CA . ASP A 1 391 ? 28.438 22.951 30.445 1.00 10.90 391 ASP A CA 1
ATOM 3117 C C . ASP A 1 391 ? 27.528 24.176 30.626 1.00 10.84 391 ASP A C 1
ATOM 3118 O O . ASP A 1 391 ? 26.873 24.365 31.660 1.00 10.51 391 ASP A O 1
ATOM 3123 N N . ALA A 1 392 ? 27.506 25.008 29.596 1.00 10.73 392 ALA A N 1
ATOM 3124 C CA . ALA A 1 392 ? 26.725 26.236 29.602 1.00 13.55 392 ALA A CA 1
ATOM 3125 C C . ALA A 1 392 ? 25.318 26.022 29.042 1.00 14.00 392 ALA A C 1
ATOM 3126 O O . ALA A 1 392 ? 24.974 24.919 28.619 1.00 18.13 392 ALA A O 1
ATOM 3128 N N . ALA A 1 393 ? 24.505 27.079 29.073 1.00 16.70 393 ALA A N 1
ATOM 3129 C CA . ALA A 1 393 ? 23.152 27.048 28.535 1.00 12.14 393 ALA A CA 1
ATOM 3130 C C . ALA A 1 393 ? 23.357 26.860 27.030 1.00 15.70 393 ALA A C 1
ATOM 3131 O O . ALA A 1 393 ? 24.368 27.326 26.479 1.00 12.50 393 ALA A O 1
ATOM 3133 N N . PRO A 1 394 ? 22.486 26.067 26.367 1.00 15.64 394 PRO A N 1
ATOM 3134 C CA . PRO A 1 394 ? 22.633 25.855 24.908 1.00 13.64 394 PRO A CA 1
ATOM 3135 C C . PRO A 1 394 ? 22.429 27.189 24.173 1.00 10.87 394 PRO A C 1
ATOM 3136 O O . PRO A 1 394 ? 21.567 27.983 24.562 1.00 3.21 394 PRO A O 1
ATOM 3140 N N . TYR A 1 395 ? 23.152 27.419 23.081 1.00 10.04 395 TYR A N 1
ATOM 3141 C CA . TYR A 1 395 ? 23.026 28.716 22.424 1.00 14.72 395 TYR A CA 1
ATOM 3142 C C . TYR A 1 395 ? 21.602 29.107 22.076 1.00 19.80 395 TYR A C 1
ATOM 3143 O O . TYR A 1 395 ? 21.294 30.295 22.093 1.00 19.36 395 TYR A O 1
ATOM 3152 N N . PHE A 1 396 ? 20.743 28.117 21.786 1.00 16.43 396 PHE A N 1
ATOM 3153 C CA . PHE A 1 396 ? 19.357 28.380 21.415 1.00 8.91 396 PHE A CA 1
ATOM 3154 C C . PHE A 1 396 ? 18.451 28.652 22.574 1.00 16.99 396 PHE A C 1
ATOM 3155 O O . PHE A 1 396 ? 17.258 28.926 22.378 1.00 21.22 396 PHE A O 1
ATOM 3163 N N . ARG A 1 397 ? 19.010 28.572 23.779 1.00 16.72 397 ARG A N 1
ATOM 3164 C CA . ARG A 1 397 ? 18.269 28.846 25.005 1.00 22.38 397 ARG A CA 1
ATOM 3165 C C . ARG A 1 397 ? 18.269 30.366 25.272 1.00 26.00 397 ARG A C 1
ATOM 3166 O O . ARG A 1 397 ? 19.257 30.940 25.779 1.00 22.62 397 ARG A O 1
ATOM 3174 N N . ILE A 1 398 ? 17.149 31.007 24.949 1.00 25.52 398 ILE A N 1
ATOM 3175 C CA . ILE A 1 398 ? 16.991 32.444 25.120 1.00 21.34 398 ILE A CA 1
ATOM 3176 C C . ILE A 1 398 ? 15.864 32.783 26.096 1.00 21.51 398 ILE A C 1
ATOM 3177 O O . ILE A 1 398 ? 14.705 32.896 25.709 1.00 21.99 398 ILE A O 1
ATOM 3182 N N . PHE A 1 399 ? 16.206 32.952 27.367 1.00 22.94 399 PHE A N 1
ATOM 3183 C CA . PHE A 1 399 ? 15.214 33.286 28.386 1.00 21.59 399 PHE A CA 1
ATOM 3184 C C . PHE A 1 399 ? 14.300 34.435 27.945 1.00 23.24 399 PHE A C 1
ATOM 3185 O O . PHE A 1 399 ? 14.750 35.400 27.328 1.00 25.75 399 PHE A O 1
ATOM 3193 N N . ASN A 1 400 ? 13.012 34.322 28.238 1.00 21.02 400 ASN A N 1
ATOM 3194 C CA . ASN A 1 400 ? 12.057 35.381 27.900 1.00 18.26 400 ASN A CA 1
ATOM 3195 C C . ASN A 1 400 ? 11.844 36.041 29.241 1.00 16.41 400 ASN A C 1
ATOM 3196 O O . ASN A 1 400 ? 11.306 35.422 30.161 1.00 12.40 400 ASN A O 1
ATOM 3201 N N . PRO A 1 401 ? 12.300 37.296 29.392 1.00 17.83 401 PRO A N 1
ATOM 3202 C CA . PRO A 1 401 ? 12.164 38.045 30.646 1.00 16.45 401 PRO A CA 1
ATOM 3203 C C . PRO A 1 401 ? 10.737 38.170 31.190 1.00 17.95 401 PRO A C 1
ATOM 3204 O O . PRO A 1 401 ? 10.516 38.170 32.409 1.00 14.46 401 PRO A O 1
ATOM 3208 N N . THR A 1 402 ? 9.759 38.251 30.292 1.00 25.71 402 THR A N 1
ATOM 3209 C CA . THR A 1 402 ? 8.359 38.362 30.698 1.00 19.99 402 THR A CA 1
ATOM 3210 C C . THR A 1 402 ? 7.889 37.024 31.271 1.00 17.70 402 THR A C 1
ATOM 3211 O O . THR A 1 402 ? 7.347 36.994 32.374 1.00 20.76 402 THR A O 1
ATOM 3215 N N . THR A 1 403 ? 8.146 35.925 30.556 1.00 14.77 403 THR A N 1
ATOM 3216 C CA . THR A 1 403 ? 7.800 34.574 31.027 1.00 17.94 403 THR A CA 1
ATOM 3217 C C . THR A 1 403 ? 8.538 34.307 32.368 1.00 19.83 403 THR A C 1
ATOM 3218 O O . THR A 1 403 ? 7.915 33.913 33.364 1.00 18.44 403 THR A O 1
ATOM 3222 N N . GLN A 1 404 ? 9.856 34.527 32.383 1.00 16.99 404 GLN A N 1
ATOM 3223 C CA . GLN A 1 404 ? 10.659 34.334 33.582 1.00 15.08 404 GLN A CA 1
ATOM 3224 C C . GLN A 1 404 ? 10.033 35.117 34.711 1.00 16.70 404 GLN A C 1
ATOM 3225 O O . GLN A 1 404 ? 9.729 34.574 35.767 1.00 20.76 404 GLN A O 1
ATOM 3231 N N . GLY A 1 405 ? 9.778 36.389 34.466 1.00 16.55 405 GLY A N 1
ATOM 3232 C CA . GLY A 1 405 ? 9.184 37.218 35.491 1.00 16.78 405 GLY A CA 1
ATOM 3233 C C . GLY A 1 405 ? 7.812 36.783 35.947 1.00 15.88 405 GLY A C 1
ATOM 3234 O O . GLY A 1 405 ? 7.471 36.964 37.111 1.00 21.06 405 GLY A O 1
ATOM 3235 N N . GLU A 1 406 ? 6.994 36.266 35.037 1.00 18.87 406 GLU A N 1
ATOM 3236 C CA . GLU A 1 406 ? 5.644 35.832 35.394 1.00 22.29 406 GLU A CA 1
ATOM 3237 C C . GLU A 1 406 ? 5.669 34.581 36.242 1.00 21.04 406 GLU A C 1
ATOM 3238 O O . GLU A 1 406 ? 4.773 34.346 37.039 1.00 20.58 406 GLU A O 1
ATOM 3244 N N . LYS A 1 407 ? 6.708 33.783 36.058 1.00 23.71 407 LYS A N 1
ATOM 3245 C CA . LYS A 1 407 ? 6.888 32.537 36.787 1.00 25.49 407 LYS A CA 1
ATOM 3246 C C . LYS A 1 407 ? 7.401 32.813 38.216 1.00 24.41 407 LYS A C 1
ATOM 3247 O O . LYS A 1 407 ? 6.692 32.617 39.225 1.00 23.90 407 LYS A O 1
ATOM 3253 N N . PHE A 1 408 ? 8.597 33.389 38.277 1.00 18.88 408 PHE A N 1
ATOM 3254 C CA . PHE A 1 408 ? 9.272 33.661 39.537 1.00 12.63 408 PHE A CA 1
ATOM 3255 C C . PHE A 1 408 ? 8.861 34.840 40.363 1.00 10.31 408 PHE A C 1
ATOM 3256 O O . PHE A 1 408 ? 9.129 34.889 41.556 1.00 14.79 408 PHE A O 1
ATOM 3264 N N . ASP A 1 409 ? 8.145 35.773 39.762 1.00 14.88 409 ASP A N 1
ATOM 3265 C CA . ASP A 1 409 ? 7.655 36.917 40.522 1.00 17.67 409 ASP A CA 1
ATOM 3266 C C . ASP A 1 409 ? 6.253 37.203 39.994 1.00 22.75 409 ASP A C 1
ATOM 3267 O O . ASP A 1 409 ? 5.886 38.350 39.662 1.00 18.63 409 ASP A O 1
ATOM 3272 N N . HIS A 1 410 ? 5.466 36.131 39.972 1.00 23.94 410 HIS A N 1
ATOM 3273 C CA . HIS A 1 410 ? 4.106 36.151 39.482 1.00 24.98 410 HIS A CA 1
ATOM 3274 C C . HIS A 1 410 ? 3.298 37.355 39.907 1.00 20.36 410 HIS A C 1
ATOM 3275 O O . HIS A 1 410 ? 2.703 38.003 39.071 1.00 21.34 410 HIS A O 1
ATOM 3282 N N . GLU A 1 411 ? 3.310 37.660 41.198 1.00 20.89 411 GLU A N 1
ATOM 3283 C CA . GLU A 1 411 ? 2.549 38.775 41.766 1.00 22.48 411 GLU A CA 1
ATOM 3284 C C . GLU A 1 411 ? 3.179 40.180 41.635 1.00 23.61 411 GLU A C 1
ATOM 3285 O O . GLU A 1 411 ? 2.551 41.194 42.001 1.00 13.93 411 GLU A O 1
ATOM 3291 N N . GLY A 1 412 ? 4.419 40.231 41.142 1.00 22.72 412 GLY A N 1
ATOM 3292 C CA . GLY A 1 412 ? 5.107 41.493 40.996 1.00 18.53 412 GLY A CA 1
ATOM 3293 C C . GLY A 1 412 ? 5.481 42.089 42.344 1.00 19.43 412 GLY A C 1
ATOM 3294 O O . GLY A 1 412 ? 5.616 43.302 42.454 1.00 16.38 412 GLY A O 1
ATOM 3295 N N . GLU A 1 413 ? 5.676 41.253 43.364 1.00 19.93 413 GLU A N 1
ATOM 3296 C CA . GLU A 1 413 ? 6.022 41.743 44.699 1.00 21.90 413 GLU A CA 1
ATOM 3297 C C . GLU A 1 413 ? 7.415 42.317 44.693 1.00 20.19 413 GLU A C 1
ATOM 3298 O O . GLU A 1 413 ? 7.652 43.418 45.179 1.00 21.84 413 GLU A O 1
ATOM 3304 N N . PHE A 1 414 ? 8.345 41.512 44.195 1.00 19.25 414 PHE A N 1
ATOM 3305 C CA . PHE A 1 414 ? 9.741 41.896 44.113 1.00 15.92 414 PHE A CA 1
ATOM 3306 C C . PHE A 1 414 ? 9.836 43.122 43.235 1.00 17.85 414 PHE A C 1
ATOM 3307 O O . PHE A 1 414 ? 10.416 44.130 43.620 1.00 16.45 414 PHE A O 1
ATOM 3315 N N . ILE A 1 415 ? 9.238 43.024 42.056 1.00 19.82 415 ILE A N 1
ATOM 3316 C CA . ILE A 1 415 ? 9.208 44.115 41.078 1.00 19.55 415 ILE A CA 1
ATOM 3317 C C . ILE A 1 415 ? 8.766 45.446 41.685 1.00 19.10 415 ILE A C 1
ATOM 3318 O O . ILE A 1 415 ? 9.443 46.459 41.518 1.00 16.89 415 ILE A O 1
ATOM 3323 N N . ARG A 1 416 ? 7.644 45.438 42.392 1.00 17.40 416 ARG A N 1
ATOM 3324 C CA . ARG A 1 416 ? 7.128 46.660 42.966 1.00 22.52 416 ARG A CA 1
ATOM 3325 C C . ARG A 1 416 ? 7.989 47.197 44.082 1.00 24.35 416 ARG A C 1
ATOM 3326 O O . ARG A 1 416 ? 7.912 48.368 44.424 1.00 28.45 416 ARG A O 1
ATOM 3334 N N . GLN A 1 417 ? 8.824 46.333 44.635 1.00 27.88 417 GLN A N 1
ATOM 3335 C CA . GLN A 1 417 ? 9.743 46.699 45.705 1.00 24.61 417 GLN A CA 1
ATOM 3336 C C . GLN A 1 417 ? 10.819 47.638 45.137 1.00 22.47 417 GLN A C 1
ATOM 3337 O O . GLN A 1 417 ? 11.091 48.702 45.687 1.00 24.13 417 GLN A O 1
ATOM 3343 N N . TRP A 1 418 ? 11.394 47.244 44.004 1.00 16.87 418 TRP A N 1
ATOM 3344 C CA . TRP A 1 418 ? 12.458 47.993 43.351 1.00 13.66 418 TRP A CA 1
ATOM 3345 C C . TRP A 1 418 ? 12.097 49.000 42.276 1.00 12.66 418 TRP A C 1
ATOM 3346 O O . TRP A 1 418 ? 12.957 49.753 41.845 1.00 17.24 418 TRP A O 1
ATOM 3357 N N . LEU A 1 419 ? 10.860 48.967 41.794 1.00 14.56 419 LEU A N 1
ATOM 3358 C CA . LEU A 1 419 ? 10.374 49.879 40.752 1.00 11.62 419 LEU A CA 1
ATOM 3359 C C . LEU A 1 419 ? 9.122 50.534 41.308 1.00 14.19 419 LEU A C 1
ATOM 3360 O O . LEU A 1 419 ? 7.998 50.157 40.949 1.00 12.38 419 LEU A O 1
ATOM 3365 N N . PRO A 1 420 ? 9.303 51.555 42.168 1.00 17.34 420 PRO A N 1
ATOM 3366 C CA . PRO A 1 420 ? 8.214 52.303 42.817 1.00 19.73 420 PRO A CA 1
ATOM 3367 C C . PRO A 1 420 ? 7.272 52.958 41.812 1.00 19.76 420 PRO A C 1
ATOM 3368 O O . PRO A 1 420 ? 6.102 53.192 42.109 1.00 17.17 420 PRO A O 1
ATOM 3372 N N . GLU A 1 421 ? 7.803 53.284 40.635 1.00 19.74 421 GLU A N 1
ATOM 3373 C CA . GLU A 1 421 ? 7.010 53.888 39.573 1.00 23.66 421 GLU A CA 1
ATOM 3374 C C . GLU A 1 421 ? 5.956 52.921 38.986 1.00 24.77 421 GLU A C 1
ATOM 3375 O O . GLU A 1 421 ? 5.055 53.347 38.270 1.00 28.71 421 GLU A O 1
ATOM 3381 N N . LEU A 1 422 ? 6.070 51.632 39.288 1.00 20.68 422 LEU A N 1
ATOM 3382 C CA . LEU A 1 422 ? 5.120 50.646 38.796 1.00 21.48 422 LEU A CA 1
ATOM 3383 C C . LEU A 1 422 ? 4.229 50.179 39.933 1.00 22.00 422 LEU A C 1
ATOM 3384 O O . LEU A 1 422 ? 3.502 49.205 39.788 1.00 26.13 422 LEU A O 1
ATOM 3389 N N . ARG A 1 423 ? 4.266 50.874 41.058 1.00 28.57 423 ARG A N 1
ATOM 3390 C CA . ARG A 1 423 ? 3.439 50.483 42.189 1.00 33.86 423 ARG A CA 1
ATOM 3391 C C . ARG A 1 423 ? 1.969 50.874 42.052 1.00 33.62 423 ARG A C 1
ATOM 3392 O O . ARG A 1 423 ? 1.313 51.168 43.039 1.00 39.54 423 ARG A O 1
ATOM 3400 N N . ASP A 1 424 ? 1.459 50.884 40.828 1.00 41.13 424 ASP A N 1
ATOM 3401 C CA . ASP A 1 424 ? 0.055 51.212 40.564 1.00 43.89 424 ASP A CA 1
ATOM 3402 C C . ASP A 1 424 ? -0.515 50.397 39.411 1.00 41.55 424 ASP A C 1
ATOM 3403 O O . ASP A 1 424 ? -1.711 50.457 39.129 1.00 43.82 424 ASP A O 1
ATOM 3408 N N . VAL A 1 425 ? 0.359 49.659 38.732 1.00 38.54 425 VAL A N 1
ATOM 3409 C CA . VAL A 1 425 ? -0.044 48.801 37.625 1.00 40.46 425 VAL A CA 1
ATOM 3410 C C . VAL A 1 425 ? -0.581 47.529 38.320 1.00 46.10 425 VAL A C 1
ATOM 3411 O O . VAL A 1 425 ? 0.024 47.046 39.267 1.00 46.64 425 VAL A O 1
ATOM 3415 N N . PRO A 1 426 ? -1.808 47.094 37.999 1.00 50.88 426 PRO A N 1
ATOM 3416 C CA . PRO A 1 426 ? -2.351 45.890 38.644 1.00 51.16 426 PRO A CA 1
ATOM 3417 C C . PRO A 1 426 ? -1.744 44.518 38.348 1.00 53.62 426 PRO A C 1
ATOM 3418 O O . PRO A 1 426 ? -1.694 44.063 37.197 1.00 53.99 426 PRO A O 1
ATOM 3422 N N . GLY A 1 427 ? -1.317 43.879 39.438 1.00 58.69 427 GLY A N 1
ATOM 3423 C CA . GLY A 1 427 ? -0.728 42.542 39.459 1.00 61.78 427 GLY A CA 1
ATOM 3424 C C . GLY A 1 427 ? -0.090 41.866 38.264 1.00 62.07 427 GLY A C 1
ATOM 3425 O O . GLY A 1 427 ? 1.127 41.703 38.216 1.00 62.25 427 GLY A O 1
ATOM 3426 N N . LYS A 1 428 ? -0.918 41.421 37.328 1.00 62.93 428 LYS A N 1
ATOM 3427 C CA . LYS A 1 428 ? -0.433 40.724 36.150 1.00 60.70 428 LYS A CA 1
ATOM 3428 C C . LYS A 1 428 ? 0.197 41.641 35.115 1.00 56.39 428 LYS A C 1
ATOM 3429 O O . LYS A 1 428 ? 1.331 41.389 34.693 1.00 57.35 428 LYS A O 1
ATOM 3435 N N . VAL A 1 429 ? -0.519 42.686 34.685 1.00 44.71 429 VAL A N 1
ATOM 3436 C CA . VAL A 1 429 ? 0.059 43.578 33.676 1.00 38.99 429 VAL A CA 1
ATOM 3437 C C . VAL A 1 429 ? 1.383 44.201 34.102 1.00 31.50 429 VAL A C 1
ATOM 3438 O O . VAL A 1 429 ? 2.123 44.695 33.264 1.00 26.47 429 VAL A O 1
ATOM 3442 N N . VAL A 1 430 ? 1.707 44.126 35.386 1.00 24.24 430 VAL A N 1
ATOM 3443 C CA . VAL A 1 430 ? 2.956 44.693 35.888 1.00 21.29 430 VAL A CA 1
ATOM 3444 C C . VAL A 1 430 ? 4.180 44.200 35.137 1.00 20.21 430 VAL A C 1
ATOM 3445 O O . VAL A 1 430 ? 5.225 44.827 35.197 1.00 20.80 430 VAL A O 1
ATOM 3449 N N . HIS A 1 431 ? 4.062 43.057 34.469 1.00 21.18 431 HIS A N 1
ATOM 3450 C CA . HIS A 1 431 ? 5.173 42.488 33.718 1.00 21.25 431 HIS A CA 1
ATOM 3451 C C . HIS A 1 431 ? 5.340 43.098 32.345 1.00 20.38 431 HIS A C 1
ATOM 3452 O O . HIS A 1 431 ? 6.399 42.963 31.722 1.00 22.90 431 HIS A O 1
ATOM 3459 N N . GLU A 1 432 ? 4.292 43.778 31.890 1.00 19.12 432 GLU A N 1
ATOM 3460 C CA . GLU A 1 432 ? 4.264 44.484 30.602 1.00 20.67 432 GLU A CA 1
ATOM 3461 C C . GLU A 1 432 ? 3.397 45.689 30.903 1.00 22.75 432 GLU A C 1
ATOM 3462 O O . GLU A 1 432 ? 2.277 45.814 30.399 1.00 21.41 432 GLU A O 1
ATOM 3468 N N . PRO A 1 433 ? 3.925 46.621 31.723 1.00 26.71 433 PRO A N 1
ATOM 3469 C CA . PRO A 1 433 ? 3.185 47.819 32.116 1.00 24.51 433 PRO A CA 1
ATOM 3470 C C . PRO A 1 433 ? 2.765 48.788 30.998 1.00 26.33 433 PRO A C 1
ATOM 3471 O O . PRO A 1 433 ? 1.696 49.404 31.081 1.00 22.36 433 PRO A O 1
ATOM 3475 N N . TRP A 1 434 ? 3.564 48.906 29.940 1.00 28.51 434 TRP A N 1
ATOM 3476 C CA . TRP A 1 434 ? 3.185 49.827 28.878 1.00 30.43 434 TRP A CA 1
ATOM 3477 C C . TRP A 1 434 ? 2.047 49.338 28.020 1.00 33.05 434 TRP A C 1
ATOM 3478 O O . TRP A 1 434 ? 1.280 50.151 27.520 1.00 30.23 434 TRP A O 1
ATOM 3489 N N . LYS A 1 435 ? 1.882 48.024 27.909 1.00 31.05 435 LYS A N 1
ATOM 3490 C CA . LYS A 1 435 ? 0.778 47.493 27.118 1.00 36.46 435 LYS A CA 1
ATOM 3491 C C . LYS A 1 435 ? -0.505 47.929 27.821 1.00 36.23 435 LYS A C 1
ATOM 3492 O O . LYS A 1 435 ? -1.437 48.427 27.195 1.00 40.91 435 LYS A O 1
ATOM 3498 N N . TRP A 1 436 ? -0.512 47.822 29.138 1.00 32.48 436 TRP A N 1
ATOM 3499 C CA . TRP A 1 436 ? -1.662 48.238 29.901 1.00 32.50 436 TRP A CA 1
ATOM 3500 C C . TRP A 1 436 ? -1.778 49.760 29.965 1.00 35.85 436 TRP A C 1
ATOM 3501 O O . TRP A 1 436 ? -2.874 50.293 29.973 1.00 40.26 436 TRP A O 1
ATOM 3512 N N . ALA A 1 437 ? -0.657 50.462 30.065 1.00 43.59 437 ALA A N 1
ATOM 3513 C CA . ALA A 1 437 ? -0.677 51.929 30.150 1.00 44.93 437 ALA A CA 1
ATOM 3514 C C . ALA A 1 437 ? -1.545 52.647 29.098 1.00 47.77 437 ALA A C 1
ATOM 3515 O O . ALA A 1 437 ? -2.293 53.574 29.431 1.00 43.02 437 ALA A O 1
ATOM 3517 N N . GLN A 1 438 ? -1.401 52.245 27.832 1.00 56.04 438 GLN A N 1
ATOM 3518 C CA . GLN A 1 438 ? -2.166 52.828 26.721 1.00 61.61 438 GLN A CA 1
ATOM 3519 C C . GLN A 1 438 ? -3.663 52.541 26.891 1.00 63.42 438 GLN A C 1
ATOM 3520 O O . GLN A 1 438 ? -4.498 53.444 26.759 1.00 64.42 438 GLN A O 1
ATOM 3526 N N . LYS A 1 439 ? -3.988 51.282 27.192 1.00 64.89 439 LYS A N 1
ATOM 3527 C CA . LYS A 1 439 ? -5.375 50.829 27.373 1.00 67.60 439 LYS A CA 1
ATOM 3528 C C . LYS A 1 439 ? -6.050 51.364 28.638 1.00 66.74 439 LYS A C 1
ATOM 3529 O O . LYS A 1 439 ? -7.069 50.831 29.095 1.00 70.32 439 LYS A O 1
ATOM 3535 N N . ALA A 1 440 ? -5.467 52.413 29.199 1.00 64.90 440 ALA A N 1
ATOM 3536 C CA . ALA A 1 440 ? -5.991 53.060 30.389 1.00 66.05 440 ALA A CA 1
ATOM 3537 C C . ALA A 1 440 ? -5.677 54.550 30.284 1.00 63.95 440 ALA A C 1
ATOM 3538 O O . ALA A 1 440 ? -5.888 55.294 31.242 1.00 65.32 440 ALA A O 1
ATOM 3540 N N . GLY A 1 441 ? -5.187 54.969 29.110 1.00 63.00 441 GLY A N 1
ATOM 3541 C CA . GLY A 1 441 ? -4.829 56.363 28.870 1.00 61.18 441 GLY A CA 1
ATOM 3542 C C . GLY A 1 441 ? -4.003 56.917 30.012 1.00 58.34 441 GLY A C 1
ATOM 3543 O O . GLY A 1 441 ? -4.355 57.950 30.604 1.00 58.63 441 GLY A O 1
ATOM 3544 N N . VAL A 1 442 ? -2.891 56.241 30.308 1.00 53.78 442 VAL A N 1
ATOM 3545 C CA . VAL A 1 442 ? -2.038 56.644 31.423 1.00 49.74 442 VAL A CA 1
ATOM 3546 C C . VAL A 1 442 ? -0.582 56.820 31.029 1.00 47.06 442 VAL A C 1
ATOM 3547 O O . VAL A 1 442 ? -0.090 56.162 30.105 1.00 42.83 442 VAL A O 1
ATOM 3551 N N . THR A 1 443 ? 0.100 57.705 31.751 1.00 43.67 443 THR A N 1
ATOM 3552 C CA . THR A 1 443 ? 1.510 57.955 31.509 1.00 50.22 443 THR A CA 1
ATOM 3553 C C . THR A 1 443 ? 2.331 57.374 32.656 1.00 47.84 443 THR A C 1
ATOM 3554 O O . THR A 1 443 ? 2.172 57.758 33.825 1.00 50.45 443 THR A O 1
ATOM 3558 N N . LEU A 1 444 ? 3.179 56.416 32.318 1.00 40.93 444 LEU A N 1
ATOM 3559 C CA . LEU A 1 444 ? 4.045 55.810 33.307 1.00 37.36 444 LEU A CA 1
ATOM 3560 C C . LEU A 1 444 ? 5.402 56.502 33.220 1.00 34.61 444 LEU A C 1
ATOM 3561 O O . LEU A 1 444 ? 5.865 56.873 32.131 1.00 32.99 444 LEU A O 1
ATOM 3566 N N . ASP A 1 445 ? 6.013 56.712 34.376 1.00 31.33 445 ASP A N 1
ATOM 3567 C CA . ASP A 1 445 ? 7.333 57.299 34.433 1.00 29.42 445 ASP A CA 1
ATOM 3568 C C . ASP A 1 445 ? 8.277 56.088 34.446 1.00 26.55 445 ASP A C 1
ATOM 3569 O O . ASP A 1 445 ? 9.025 55.833 35.404 1.00 26.66 445 ASP A O 1
ATOM 3574 N N . TYR A 1 446 ? 8.195 55.314 33.376 1.00 21.35 446 TYR A N 1
ATOM 3575 C CA . TYR A 1 446 ? 8.977 54.112 33.238 1.00 16.28 446 TYR A CA 1
ATOM 3576 C C . TYR A 1 446 ? 9.294 53.976 31.758 1.00 12.58 446 TYR A C 1
ATOM 3577 O O . TYR A 1 446 ? 8.478 54.324 30.907 1.00 13.22 446 TYR A O 1
ATOM 3586 N N . PRO A 1 447 ? 10.510 53.527 31.429 1.00 12.54 447 PRO A N 1
ATOM 3587 C CA . PRO A 1 447 ? 10.834 53.390 30.014 1.00 14.03 447 PRO A CA 1
ATOM 3588 C C . PRO A 1 447 ? 9.990 52.355 29.269 1.00 19.20 447 PRO A C 1
ATOM 3589 O O . PRO A 1 447 ? 9.202 51.624 29.856 1.00 22.93 447 PRO A O 1
ATOM 3593 N N . GLN A 1 448 ? 10.107 52.365 27.955 1.00 20.02 448 GLN A N 1
ATOM 3594 C CA . GLN A 1 448 ? 9.400 51.428 27.116 1.00 18.41 448 GLN A CA 1
ATOM 3595 C C . GLN A 1 448 ? 10.488 50.472 26.702 1.00 17.68 448 GLN A C 1
ATOM 3596 O O . GLN A 1 448 ? 11.666 50.850 26.689 1.00 16.45 448 GLN A O 1
ATOM 3602 N N . PRO A 1 449 ? 10.118 49.218 26.381 1.00 16.99 449 PRO A N 1
ATOM 3603 C CA . PRO A 1 449 ? 11.066 48.180 25.967 1.00 11.94 449 PRO A CA 1
ATOM 3604 C C . PRO A 1 449 ? 12.057 48.759 24.992 1.00 10.87 449 PRO A C 1
ATOM 3605 O O . PRO A 1 449 ? 11.654 49.346 24.008 1.00 16.04 449 PRO A O 1
ATOM 3609 N N . ILE A 1 450 ? 13.348 48.650 25.280 1.00 13.01 450 ILE A N 1
ATOM 3610 C CA . ILE A 1 450 ? 14.348 49.193 24.374 1.00 14.59 450 ILE A CA 1
ATOM 3611 C C . ILE A 1 450 ? 14.577 48.267 23.177 1.00 13.48 450 ILE A C 1
ATOM 3612 O O . ILE A 1 450 ? 15.204 48.644 22.193 1.00 17.65 450 ILE A O 1
ATOM 3617 N N . VAL A 1 451 ? 14.033 47.062 23.267 1.00 12.54 451 VAL A N 1
ATOM 3618 C CA . VAL A 1 451 ? 14.143 46.055 22.213 1.00 12.22 451 VAL A CA 1
ATOM 3619 C C . VAL A 1 451 ? 12.873 45.179 22.338 1.00 10.24 451 VAL A C 1
ATOM 3620 O O . VAL A 1 451 ? 12.268 45.102 23.417 1.00 8.99 451 VAL A O 1
ATOM 3624 N N . GLU A 1 452 ? 12.415 44.631 21.215 1.00 14.99 452 GLU A N 1
ATOM 3625 C CA . GLU A 1 452 ? 11.257 43.743 21.184 1.00 16.16 452 GLU A CA 1
ATOM 3626 C C . GLU A 1 452 ? 11.880 42.353 21.297 1.00 14.58 452 GLU A C 1
ATOM 3627 O O . GLU A 1 452 ? 12.738 41.996 20.482 1.00 10.55 452 GLU A O 1
ATOM 3633 N N . HIS A 1 453 ? 11.488 41.588 22.320 1.00 11.05 453 HIS A N 1
ATOM 3634 C CA . HIS A 1 453 ? 12.078 40.280 22.540 1.00 13.29 453 HIS A CA 1
ATOM 3635 C C . HIS A 1 453 ? 11.975 39.305 21.365 1.00 15.91 453 HIS A C 1
ATOM 3636 O O . HIS A 1 453 ? 12.951 38.619 21.022 1.00 16.74 453 HIS A O 1
ATOM 3643 N N . LYS A 1 454 ? 10.814 39.273 20.723 1.00 17.81 454 LYS A N 1
ATOM 3644 C CA . LYS A 1 454 ? 10.604 38.362 19.608 1.00 17.08 454 LYS A CA 1
ATOM 3645 C C . LYS A 1 454 ? 11.599 38.557 18.505 1.00 14.70 454 LYS A C 1
ATOM 3646 O O . LYS A 1 454 ? 12.209 37.592 18.069 1.00 19.69 454 LYS A O 1
ATOM 3652 N N . GLU A 1 455 ? 11.811 39.806 18.089 1.00 16.88 455 GLU A N 1
ATOM 3653 C CA . GLU A 1 455 ? 12.771 40.110 17.017 1.00 14.49 455 GLU A CA 1
ATOM 3654 C C . GLU A 1 455 ? 14.204 39.994 17.500 1.00 7.86 455 GLU A C 1
ATOM 3655 O O . GLU A 1 455 ? 15.045 39.510 16.766 1.00 7.39 455 GLU A O 1
ATOM 3661 N N . ALA A 1 456 ? 14.475 40.462 18.724 1.00 7.14 456 ALA A N 1
ATOM 3662 C CA . ALA A 1 456 ? 15.810 40.373 19.323 1.00 6.83 456 ALA A CA 1
ATOM 3663 C C . ALA A 1 456 ? 16.246 38.912 19.257 1.00 7.51 456 ALA A C 1
ATOM 3664 O O . ALA A 1 456 ? 17.246 38.545 18.636 1.00 5.68 456 ALA A O 1
ATOM 3666 N N . ARG A 1 457 ? 15.416 38.064 19.832 1.00 6.25 457 ARG A N 1
ATOM 3667 C CA . ARG A 1 457 ? 15.682 36.634 19.862 1.00 10.95 457 ARG A CA 1
ATOM 3668 C C . ARG A 1 457 ? 16.067 36.034 18.493 1.00 8.18 457 ARG A C 1
ATOM 3669 O O . ARG A 1 457 ? 17.036 35.271 18.373 1.00 7.58 457 ARG A O 1
ATOM 3677 N N . VAL A 1 458 ? 15.348 36.442 17.447 1.00 12.28 458 VAL A N 1
ATOM 3678 C CA . VAL A 1 458 ? 15.583 35.957 16.081 1.00 14.56 458 VAL A CA 1
ATOM 3679 C C . VAL A 1 458 ? 16.956 36.352 15.566 1.00 13.83 458 VAL A C 1
ATOM 3680 O O . VAL A 1 458 ? 17.681 35.564 14.966 1.00 18.56 458 VAL A O 1
ATOM 3684 N N . GLN A 1 459 ? 17.283 37.608 15.779 1.00 15.22 459 GLN A N 1
ATOM 3685 C CA . GLN A 1 459 ? 18.552 38.169 15.390 1.00 14.11 459 GLN A CA 1
ATOM 3686 C C . GLN A 1 459 ? 19.668 37.409 16.110 1.00 8.89 459 GLN A C 1
ATOM 3687 O O . GLN A 1 459 ? 20.636 36.976 15.490 1.00 11.63 459 GLN A O 1
ATOM 3693 N N . THR A 1 460 ? 19.526 37.210 17.416 1.00 7.79 460 THR A N 1
ATOM 3694 C CA . THR A 1 460 ? 20.565 36.503 18.169 1.00 6.80 460 THR A CA 1
ATOM 3695 C C . THR A 1 460 ? 20.791 35.094 17.666 1.00 9.61 460 THR A C 1
ATOM 3696 O O . THR A 1 460 ? 21.930 34.694 17.418 1.00 15.03 460 THR A O 1
ATOM 3700 N N . LEU A 1 461 ? 19.718 34.339 17.487 1.00 10.16 461 LEU A N 1
ATOM 3701 C CA . LEU A 1 461 ? 19.854 32.973 16.986 1.00 16.59 461 LEU A CA 1
ATOM 3702 C C . LEU A 1 461 ? 20.666 32.949 15.688 1.00 17.17 461 LEU A C 1
ATOM 3703 O O . LEU A 1 461 ? 21.534 32.090 15.506 1.00 20.95 461 LEU A O 1
ATOM 3708 N N . ALA A 1 462 ? 20.412 33.928 14.813 1.00 20.16 462 ALA A N 1
ATOM 3709 C CA . ALA A 1 462 ? 21.129 34.053 13.540 1.00 16.55 462 ALA A CA 1
ATOM 3710 C C . ALA A 1 462 ? 22.625 34.271 13.774 1.00 16.34 462 ALA A C 1
ATOM 3711 O O . ALA A 1 462 ? 23.461 33.631 13.125 1.00 17.45 462 ALA A O 1
ATOM 3713 N N . ALA A 1 463 ? 22.957 35.146 14.722 1.00 16.06 463 ALA A N 1
ATOM 3714 C CA . ALA A 1 463 ? 24.349 35.462 15.024 1.00 14.99 463 ALA A CA 1
ATOM 3715 C C . ALA A 1 463 ? 25.134 34.260 15.505 1.00 15.73 463 ALA A C 1
ATOM 3716 O O . ALA A 1 463 ? 26.263 34.023 15.031 1.00 17.23 463 ALA A O 1
ATOM 3718 N N . TYR A 1 464 ? 24.547 33.486 16.421 1.00 17.30 464 TYR A N 1
ATOM 3719 C CA . TYR A 1 464 ? 25.220 32.290 16.945 1.00 17.60 464 TYR A CA 1
ATOM 3720 C C . TYR A 1 464 ? 25.366 31.276 15.850 1.00 19.57 464 TYR A C 1
ATOM 3721 O O . TYR A 1 464 ? 26.458 30.734 15.630 1.00 19.08 464 TYR A O 1
ATOM 3730 N N . GLU A 1 465 ? 24.250 31.046 15.163 1.00 18.16 465 GLU A N 1
ATOM 3731 C CA . GLU A 1 465 ? 24.165 30.128 14.038 1.00 21.42 465 GLU A CA 1
ATOM 3732 C C . GLU A 1 465 ? 25.300 30.391 13.058 1.00 18.95 465 GLU A C 1
ATOM 3733 O O . GLU A 1 465 ? 25.986 29.472 12.627 1.00 23.92 465 GLU A O 1
ATOM 3739 N N . ALA A 1 466 ? 25.499 31.662 12.715 1.00 20.01 466 ALA A N 1
ATOM 3740 C CA . ALA A 1 466 ? 26.545 32.060 11.770 1.00 17.34 466 ALA A CA 1
ATOM 3741 C C . ALA A 1 466 ? 27.961 31.811 12.282 1.00 20.38 466 ALA A C 1
ATOM 3742 O O . ALA A 1 466 ? 28.873 31.519 11.495 1.00 20.96 466 ALA A O 1
ATOM 3744 N N . ALA A 1 467 ? 28.144 31.951 13.592 1.00 21.46 467 ALA A N 1
ATOM 3745 C CA . ALA A 1 467 ? 29.450 31.771 14.210 1.00 24.95 467 ALA A CA 1
ATOM 3746 C C . ALA A 1 467 ? 29.773 30.290 14.308 1.00 29.27 467 ALA A C 1
ATOM 3747 O O . ALA A 1 467 ? 30.931 29.878 14.151 1.00 28.79 467 ALA A O 1
ATOM 3749 N N . ARG A 1 468 ? 28.729 29.503 14.579 1.00 31.17 468 ARG A N 1
ATOM 3750 C CA . ARG A 1 468 ? 28.818 28.054 14.750 1.00 37.66 468 ARG A CA 1
ATOM 3751 C C . ARG A 1 468 ? 28.953 27.315 13.428 1.00 42.34 468 ARG A C 1
ATOM 3752 O O . ARG A 1 468 ? 28.935 26.088 13.395 1.00 42.80 468 ARG A O 1
ATOM 3760 N N . LYS A 1 469 ? 29.124 28.087 12.360 1.00 48.82 469 LYS A N 1
ATOM 3761 C CA . LYS A 1 469 ? 29.235 27.606 10.989 1.00 49.98 469 LYS A CA 1
ATOM 3762 C C . LYS A 1 469 ? 30.688 27.283 10.605 1.00 47.95 469 LYS A C 1
ATOM 3763 O O . LYS A 1 469 ? 31.401 28.177 10.108 1.00 46.88 469 LYS A O 1
ATOM 3769 N N . THR B 1 1 ? 7.889 72.751 -9.077 1.00 30.92 1 THR B N 1
ATOM 3770 C CA . THR B 1 1 ? 8.872 73.148 -8.018 1.00 26.09 1 THR B CA 1
ATOM 3771 C C . THR B 1 1 ? 8.521 72.514 -6.677 1.00 19.21 1 THR B C 1
ATOM 3772 O O . THR B 1 1 ? 7.490 72.827 -6.083 1.00 19.04 1 THR B O 1
ATOM 3776 N N . THR B 1 2 ? 9.352 71.576 -6.239 1.00 16.18 2 THR B N 1
ATOM 3777 C CA . THR B 1 2 ? 9.140 70.920 -4.958 1.00 17.07 2 THR B CA 1
ATOM 3778 C C . THR B 1 2 ? 10.339 71.166 -4.061 1.00 8.96 2 THR B C 1
ATOM 3779 O O . THR B 1 2 ? 11.494 70.942 -4.446 1.00 4.27 2 THR B O 1
ATOM 3783 N N . HIS B 1 3 ? 10.039 71.765 -2.926 1.00 7.78 3 HIS B N 1
ATOM 3784 C CA . HIS B 1 3 ? 11.025 72.126 -1.921 1.00 14.21 3 HIS B CA 1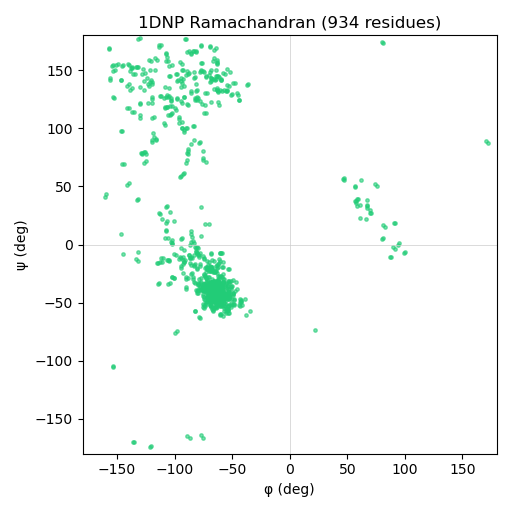
ATOM 3785 C C . HIS B 1 3 ? 11.043 71.183 -0.746 1.00 16.73 3 HIS B C 1
ATOM 3786 O O . HIS B 1 3 ? 10.034 71.073 -0.040 1.00 18.36 3 HIS B O 1
ATOM 3793 N N . LEU B 1 4 ? 12.182 70.527 -0.519 1.00 15.09 4 LEU B N 1
ATOM 3794 C CA . LEU B 1 4 ? 12.313 69.620 0.621 1.00 11.65 4 LEU B CA 1
ATOM 3795 C C . LEU B 1 4 ? 13.123 70.278 1.742 1.00 7.70 4 LEU B C 1
ATOM 3796 O O . LEU B 1 4 ? 14.198 70.798 1.504 1.00 7.02 4 LEU B O 1
ATOM 3801 N N . VAL B 1 5 ? 12.560 70.304 2.941 1.00 9.92 5 VAL B N 1
ATOM 3802 C CA . VAL B 1 5 ? 13.206 70.841 4.130 1.00 11.54 5 VAL B CA 1
ATOM 3803 C C . VAL B 1 5 ? 13.678 69.642 4.986 1.00 10.29 5 VAL B C 1
ATOM 3804 O O . VAL B 1 5 ? 12.867 68.863 5.504 1.00 11.62 5 VAL B O 1
ATOM 3808 N N . TRP B 1 6 ? 14.987 69.468 5.075 1.00 8.02 6 TRP B N 1
ATOM 3809 C CA . TRP B 1 6 ? 15.582 68.391 5.837 1.00 3.31 6 TRP B CA 1
ATOM 3810 C C . TRP B 1 6 ? 15.930 68.852 7.267 1.00 8.33 6 TRP B C 1
ATOM 3811 O O . TRP B 1 6 ? 16.945 69.504 7.490 1.00 9.44 6 TRP B O 1
ATOM 3822 N N . PHE B 1 7 ? 15.077 68.504 8.223 1.00 9.05 7 PHE B N 1
ATOM 3823 C CA . PHE B 1 7 ? 15.277 68.826 9.627 1.00 7.39 7 PHE B CA 1
ATOM 3824 C C . PHE B 1 7 ? 16.314 67.911 10.286 1.00 9.95 7 PHE B C 1
ATOM 3825 O O . PHE B 1 7 ? 16.538 66.789 9.847 1.00 12.03 7 PHE B O 1
ATOM 3833 N N . ARG B 1 8 ? 16.927 68.394 11.363 1.00 11.57 8 ARG B N 1
ATOM 3834 C CA . ARG B 1 8 ? 17.894 67.634 12.161 1.00 8.33 8 ARG B CA 1
ATOM 3835 C C . ARG B 1 8 ? 17.834 68.214 13.553 1.00 8.75 8 ARG B C 1
ATOM 3836 O O . ARG B 1 8 ? 16.851 68.027 14.245 1.00 15.77 8 ARG B O 1
ATOM 3844 N N . GLN B 1 9 ? 18.834 69.006 13.929 1.00 16.19 9 GLN B N 1
ATOM 3845 C CA . GLN B 1 9 ? 18.881 69.627 15.258 1.00 18.49 9 GLN B CA 1
ATOM 3846 C C . GLN B 1 9 ? 18.290 71.035 15.157 1.00 17.33 9 GLN B C 1
ATOM 3847 O O . GLN B 1 9 ? 18.946 72.026 15.511 1.00 15.03 9 GLN B O 1
ATOM 3853 N N . ASP B 1 10 ? 17.044 71.113 14.708 1.00 14.51 10 ASP B N 1
ATOM 3854 C CA . ASP B 1 10 ? 16.372 72.391 14.514 1.00 13.63 10 ASP B CA 1
ATOM 3855 C C . ASP B 1 10 ? 14.876 72.173 14.483 1.00 15.84 10 ASP B C 1
ATOM 3856 O O . ASP B 1 10 ? 14.181 72.736 13.644 1.00 19.08 10 ASP B O 1
ATOM 3861 N N . LEU B 1 11 ? 14.379 71.348 15.391 1.00 15.52 11 LEU B N 1
ATOM 3862 C CA . LEU B 1 11 ? 12.966 71.052 15.431 1.00 6.84 11 LEU B CA 1
ATOM 3863 C C . LEU B 1 11 ? 12.123 72.173 16.002 1.00 5.29 11 LEU B C 1
ATOM 3864 O O . LEU B 1 11 ? 11.570 72.078 17.091 1.00 7.08 11 LEU B O 1
ATOM 3869 N N . ARG B 1 12 ? 11.987 73.221 15.193 1.00 11.65 12 ARG B N 1
ATOM 3870 C CA . ARG B 1 12 ? 11.193 74.401 15.505 1.00 8.11 12 ARG B CA 1
ATOM 3871 C C . ARG B 1 12 ? 10.726 75.073 14.191 1.00 13.65 12 ARG B C 1
ATOM 3872 O O . ARG B 1 12 ? 11.348 74.893 13.128 1.00 10.53 12 ARG B O 1
ATOM 3880 N N . LEU B 1 13 ? 9.600 75.792 14.269 1.00 15.48 13 LEU B N 1
ATOM 3881 C CA . LEU B 1 13 ? 9.041 76.528 13.131 1.00 17.16 13 LEU B CA 1
ATOM 3882 C C . LEU B 1 13 ? 9.609 77.938 13.116 1.00 12.75 13 LEU B C 1
ATOM 3883 O O . LEU B 1 13 ? 9.853 78.498 12.060 1.00 13.57 13 LEU B O 1
ATOM 3888 N N . HIS B 1 14 ? 9.760 78.501 14.313 1.00 13.61 14 HIS B N 1
ATOM 3889 C CA . HIS B 1 14 ? 10.247 79.859 14.540 1.00 10.72 14 HIS B CA 1
ATOM 3890 C C . HIS B 1 14 ? 11.704 80.132 14.298 1.00 12.33 14 HIS B C 1
ATOM 3891 O O . HIS B 1 14 ? 12.575 79.442 14.825 1.00 10.19 14 HIS B O 1
ATOM 3898 N N . ASP B 1 15 ? 11.964 81.189 13.549 1.00 9.42 15 ASP B N 1
ATOM 3899 C CA . ASP B 1 15 ? 13.327 81.592 13.282 1.00 9.85 15 ASP B CA 1
ATOM 3900 C C . ASP B 1 15 ? 14.198 80.422 12.879 1.00 10.99 15 ASP B C 1
ATOM 3901 O O . ASP B 1 15 ? 15.256 80.182 13.457 1.00 11.23 15 ASP B O 1
ATOM 3906 N N . ASN B 1 16 ? 13.758 79.736 11.838 1.00 6.97 16 ASN B N 1
ATOM 3907 C CA . ASN B 1 16 ? 14.456 78.591 11.293 1.00 6.75 16 ASN B CA 1
ATOM 3908 C C . ASN B 1 16 ? 14.811 79.017 9.887 1.00 7.11 16 ASN B C 1
ATOM 3909 O O . ASN B 1 16 ? 13.932 79.121 9.026 1.00 10.15 16 ASN B O 1
ATOM 3914 N N . LEU B 1 17 ? 16.094 79.236 9.639 1.00 7.73 17 LEU B N 1
ATOM 3915 C CA . LEU B 1 17 ? 16.543 79.681 8.326 1.00 9.30 17 LEU B CA 1
ATOM 3916 C C . LEU B 1 17 ? 16.181 78.808 7.096 1.00 11.67 17 LEU B C 1
ATOM 3917 O O . LEU B 1 17 ? 15.661 79.322 6.113 1.00 13.22 17 LEU B O 1
ATOM 3922 N N . ALA B 1 18 ? 16.520 77.523 7.104 1.00 12.81 18 ALA B N 1
ATOM 3923 C CA . ALA B 1 18 ? 16.199 76.656 5.978 1.00 6.17 18 ALA B CA 1
ATOM 3924 C C . ALA B 1 18 ? 14.699 76.527 5.759 1.00 5.30 18 ALA B C 1
ATOM 3925 O O . ALA B 1 18 ? 14.252 76.448 4.629 1.00 10.92 18 ALA B O 1
ATOM 3927 N N . LEU B 1 19 ? 13.923 76.525 6.835 1.00 5.06 19 LEU B N 1
ATOM 3928 C CA . LEU B 1 19 ? 12.470 76.397 6.744 1.00 7.78 19 LEU B CA 1
ATOM 3929 C C . LEU B 1 19 ? 11.844 77.643 6.127 1.00 10.09 19 LEU B C 1
ATOM 3930 O O . LEU B 1 19 ? 11.069 77.543 5.175 1.00 13.07 19 LEU B O 1
ATOM 3935 N N . ALA B 1 20 ? 12.184 78.808 6.673 1.00 11.76 20 ALA B N 1
ATOM 3936 C CA . ALA B 1 20 ? 11.678 80.078 6.174 1.00 10.95 20 ALA B CA 1
ATOM 3937 C C . ALA B 1 20 ? 12.052 80.278 4.700 1.00 8.29 20 ALA B C 1
ATOM 3938 O O . ALA B 1 20 ? 11.241 80.762 3.900 1.00 16.06 20 ALA B O 1
ATOM 3940 N N . ALA B 1 21 ? 13.276 79.909 4.346 1.00 8.17 21 ALA B N 1
ATOM 3941 C CA . ALA B 1 21 ? 13.757 80.001 2.971 1.00 7.25 21 ALA B CA 1
ATOM 3942 C C . ALA B 1 21 ? 12.997 79.087 1.969 1.00 14.70 21 ALA B C 1
ATOM 3943 O O . ALA B 1 21 ? 12.846 79.445 0.791 1.00 17.52 21 ALA B O 1
ATOM 3945 N N . ALA B 1 22 ? 12.516 77.924 2.427 1.00 14.96 22 ALA B N 1
ATOM 3946 C CA . ALA B 1 22 ? 11.799 76.981 1.567 1.00 7.11 22 ALA B CA 1
ATOM 3947 C C . ALA B 1 22 ? 10.413 77.476 1.267 1.00 8.28 22 ALA B C 1
ATOM 3948 O O . ALA B 1 22 ? 9.917 77.310 0.151 1.00 10.84 22 ALA B O 1
ATOM 3950 N N . CYS B 1 23 ? 9.813 78.119 2.257 1.00 9.18 23 CYS B N 1
ATOM 3951 C CA . CYS B 1 23 ? 8.466 78.643 2.147 1.00 10.88 23 CYS B CA 1
ATOM 3952 C C . CYS B 1 23 ? 8.296 80.056 1.531 1.00 13.43 23 CYS B C 1
ATOM 3953 O O . CYS B 1 23 ? 7.173 80.566 1.446 1.00 12.06 23 CYS B O 1
ATOM 3956 N N . ARG B 1 24 ? 9.383 80.696 1.104 1.00 19.54 24 ARG B N 1
ATOM 3957 C CA . ARG B 1 24 ? 9.252 82.036 0.517 1.00 20.04 24 ARG B CA 1
ATOM 3958 C C . ARG B 1 24 ? 8.456 81.957 -0.787 1.00 17.74 24 ARG B C 1
ATOM 3959 O O . ARG B 1 24 ? 7.583 82.776 -1.039 1.00 16.05 24 ARG B O 1
ATOM 3967 N N . ASN B 1 25 ? 8.750 80.935 -1.586 1.00 17.05 25 ASN B N 1
ATOM 3968 C CA . ASN B 1 25 ? 8.087 80.709 -2.853 1.00 11.45 25 ASN B CA 1
ATOM 3969 C C . ASN B 1 25 ? 6.739 80.066 -2.563 1.00 13.81 25 ASN B C 1
ATOM 3970 O O . ASN B 1 25 ? 6.618 78.851 -2.581 1.00 19.19 25 ASN B O 1
ATOM 3975 N N . SER B 1 26 ? 5.723 80.886 -2.327 1.00 10.34 26 SER B N 1
ATOM 3976 C CA . SER B 1 26 ? 4.385 80.398 -2.034 1.00 16.80 26 SER B CA 1
ATOM 3977 C C . SER B 1 26 ? 3.752 79.514 -3.120 1.00 15.19 26 SER B C 1
ATOM 3978 O O . SER B 1 26 ? 2.638 79.032 -2.940 1.00 15.17 26 SER B O 1
ATOM 3981 N N . SER B 1 27 ? 4.380 79.389 -4.279 1.00 17.32 27 SER B N 1
ATOM 3982 C CA . SER B 1 27 ? 3.798 78.532 -5.302 1.00 22.32 27 SER B CA 1
ATOM 3983 C C . SER B 1 27 ? 4.521 77.176 -5.391 1.00 21.86 27 SER B C 1
ATOM 3984 O O . SER B 1 27 ? 4.164 76.341 -6.225 1.00 26.60 27 SER B O 1
ATOM 3987 N N . ALA B 1 28 ? 5.523 76.966 -4.532 1.00 24.00 28 ALA B N 1
ATOM 3988 C CA . ALA B 1 28 ? 6.313 75.725 -4.501 1.00 25.75 28 ALA B CA 1
ATOM 3989 C C . ALA B 1 28 ? 5.692 74.696 -3.557 1.00 24.59 28 ALA B C 1
ATOM 3990 O O . ALA B 1 28 ? 5.082 75.077 -2.553 1.00 23.93 28 ALA B O 1
ATOM 3992 N N . ARG B 1 29 ? 5.806 73.405 -3.893 1.00 23.16 29 ARG B N 1
ATOM 3993 C CA . ARG B 1 29 ? 5.282 72.346 -3.009 1.00 21.84 29 ARG B CA 1
ATOM 3994 C C . ARG B 1 29 ? 6.348 72.129 -1.944 1.00 16.29 29 ARG B C 1
ATOM 3995 O O . ARG B 1 29 ? 7.508 71.908 -2.280 1.00 18.30 29 ARG B O 1
ATOM 4003 N N . VAL B 1 30 ? 5.962 72.242 -0.678 1.00 16.50 30 VAL B N 1
ATOM 4004 C CA . VAL B 1 30 ? 6.895 72.089 0.446 1.00 14.79 30 VAL B CA 1
ATOM 4005 C C . VAL B 1 30 ? 6.705 70.779 1.230 1.00 15.50 30 VAL B C 1
ATOM 4006 O O . VAL B 1 30 ? 5.600 70.424 1.672 1.00 12.67 30 VAL B O 1
ATOM 4010 N N . LEU B 1 31 ? 7.808 70.061 1.377 1.00 15.23 31 LEU B N 1
ATOM 4011 C CA . LEU B 1 31 ? 7.849 68.789 2.071 1.00 18.52 31 LEU B CA 1
ATOM 4012 C C . LEU B 1 31 ? 8.953 68.860 3.101 1.00 17.11 31 LEU B C 1
ATOM 4013 O O . LEU B 1 31 ? 9.946 69.521 2.864 1.00 21.54 31 LEU B O 1
ATOM 4018 N N . ALA B 1 32 ? 8.777 68.191 4.240 1.00 19.45 32 ALA B N 1
ATOM 4019 C CA . ALA B 1 32 ? 9.786 68.168 5.299 1.00 15.72 32 ALA B CA 1
ATOM 4020 C C . ALA B 1 32 ? 10.203 66.709 5.539 1.00 17.49 32 ALA B C 1
ATOM 4021 O O . ALA B 1 32 ? 9.368 65.807 5.487 1.00 13.56 32 ALA B O 1
ATOM 4023 N N . LEU B 1 33 ? 11.492 66.487 5.792 1.00 12.33 33 LEU B N 1
ATOM 4024 C CA . LEU B 1 33 ? 12.033 65.155 6.035 1.00 11.25 33 LEU B CA 1
ATOM 4025 C C . LEU B 1 33 ? 12.804 65.111 7.347 1.00 16.88 33 LEU B C 1
ATOM 4026 O O . LEU B 1 33 ? 13.516 66.071 7.687 1.00 14.01 33 LEU B O 1
ATOM 4031 N N . TYR B 1 34 ? 12.662 64.004 8.077 1.00 14.32 34 TYR B N 1
ATOM 4032 C CA . TYR B 1 34 ? 13.381 63.792 9.327 1.00 14.13 34 TYR B CA 1
ATOM 4033 C C . TYR B 1 34 ? 13.838 62.333 9.382 1.00 16.20 34 TYR B C 1
ATOM 4034 O O . TYR B 1 34 ? 13.010 61.427 9.375 1.00 18.72 34 TYR B O 1
ATOM 4043 N N . ILE B 1 35 ? 15.149 62.113 9.417 1.00 12.62 35 ILE B N 1
ATOM 4044 C CA . ILE B 1 35 ? 15.720 60.771 9.463 1.00 7.94 35 ILE B CA 1
ATOM 4045 C C . ILE B 1 35 ? 16.277 60.437 10.844 1.00 7.25 35 ILE B C 1
ATOM 4046 O O . ILE B 1 35 ? 17.171 61.115 11.330 1.00 10.64 35 ILE B O 1
ATOM 4051 N N . ALA B 1 36 ? 15.732 59.415 11.496 1.00 15.94 36 ALA B N 1
ATOM 4052 C CA . ALA B 1 36 ? 16.227 58.988 12.814 1.00 14.98 36 ALA B CA 1
ATOM 4053 C C . ALA B 1 36 ? 17.385 58.025 12.559 1.00 11.82 36 ALA B C 1
ATOM 4054 O O . ALA B 1 36 ? 17.301 57.192 11.653 1.00 13.34 36 ALA B O 1
ATOM 4056 N N . THR B 1 37 ? 18.506 58.218 13.251 1.00 11.18 37 THR B N 1
ATOM 4057 C CA . THR B 1 37 ? 19.680 57.343 13.093 1.00 11.47 37 THR B CA 1
ATOM 4058 C C . THR B 1 37 ? 20.090 56.834 14.482 1.00 15.33 37 THR B C 1
ATOM 4059 O O . THR B 1 37 ? 21.182 57.177 14.980 1.00 16.41 37 THR B O 1
ATOM 4063 N N . PRO B 1 38 ? 19.266 55.946 15.092 1.00 10.97 38 PRO B N 1
ATOM 4064 C CA . PRO B 1 38 ? 19.505 55.381 16.427 1.00 9.25 38 PRO B CA 1
ATOM 4065 C C . PRO B 1 38 ? 20.893 54.809 16.696 1.00 5.05 38 PRO B C 1
ATOM 4066 O O . PRO B 1 38 ? 21.405 54.882 17.809 1.00 5.91 38 PRO B O 1
ATOM 4070 N N . ARG B 1 39 ? 21.519 54.298 15.660 1.00 2.00 39 ARG B N 1
ATOM 4071 C CA . ARG B 1 39 ? 22.814 53.686 15.784 1.00 9.82 39 ARG B CA 1
ATOM 4072 C C . ARG B 1 39 ? 23.985 54.685 15.742 1.00 15.59 39 ARG B C 1
ATOM 4073 O O . ARG B 1 39 ? 25.062 54.404 16.293 1.00 15.90 39 ARG B O 1
ATOM 4081 N N . GLN B 1 40 ? 23.807 55.821 15.059 1.00 13.79 40 GLN B N 1
ATOM 4082 C CA . GLN B 1 40 ? 24.859 56.828 14.996 1.00 7.55 40 GLN B CA 1
ATOM 4083 C C . GLN B 1 40 ? 24.748 57.579 16.329 1.00 5.99 40 GLN B C 1
ATOM 4084 O O . GLN B 1 40 ? 25.747 57.957 16.960 1.00 8.67 40 GLN B O 1
ATOM 4090 N N . TRP B 1 41 ? 23.529 57.697 16.812 1.00 2.00 41 TRP B N 1
ATOM 4091 C CA . TRP B 1 41 ? 23.300 58.342 18.074 1.00 2.25 41 TRP B CA 1
ATOM 4092 C C . TRP B 1 41 ? 23.978 57.594 19.211 1.00 9.08 41 TRP B C 1
ATOM 4093 O O . TRP B 1 41 ? 24.570 58.213 20.096 1.00 14.12 41 TRP B O 1
ATOM 4104 N N . ALA B 1 42 ? 23.862 56.267 19.213 1.00 8.33 42 ALA B N 1
ATOM 4105 C CA . ALA B 1 42 ? 24.498 55.444 20.237 1.00 6.46 42 ALA B CA 1
ATOM 4106 C C . ALA B 1 42 ? 26.009 55.634 20.158 1.00 6.12 42 ALA B C 1
ATOM 4107 O O . ALA B 1 42 ? 26.668 55.746 21.176 1.00 6.91 42 ALA B O 1
ATOM 4109 N N . THR B 1 43 ? 26.551 55.656 18.946 1.00 6.80 43 THR B N 1
ATOM 4110 C CA . THR B 1 43 ? 27.987 55.851 18.728 1.00 10.88 43 THR B CA 1
ATOM 4111 C C . THR B 1 43 ? 28.443 57.224 19.252 1.00 17.76 43 THR B C 1
ATOM 4112 O O . THR B 1 43 ? 29.559 57.373 19.768 1.00 19.23 43 THR B O 1
ATOM 4116 N N . HIS B 1 44 ? 27.576 58.224 19.112 1.00 14.49 44 HIS B N 1
ATOM 4117 C CA . HIS B 1 44 ? 27.888 59.569 19.552 1.00 8.56 44 HIS B CA 1
ATOM 4118 C C . HIS B 1 44 ? 27.554 59.764 21.027 1.00 8.19 44 HIS B C 1
ATOM 4119 O O . HIS B 1 44 ? 27.528 60.886 21.520 1.00 11.50 44 HIS B O 1
ATOM 4126 N N . ASN B 1 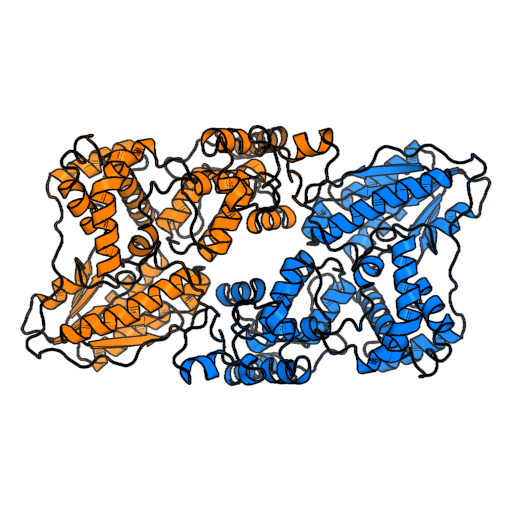45 ? 27.230 58.673 21.709 1.00 9.23 45 ASN B N 1
ATOM 4127 C CA . ASN B 1 45 ? 26.876 58.684 23.127 1.00 3.24 45 ASN B CA 1
ATOM 4128 C C . ASN B 1 45 ? 25.700 59.570 23.489 1.00 4.31 45 ASN B C 1
ATOM 4129 O O . ASN B 1 45 ? 25.646 60.121 24.595 1.00 7.58 45 ASN B O 1
ATOM 4134 N N . MET B 1 46 ? 24.707 59.641 22.607 1.00 2.92 46 MET B N 1
ATOM 4135 C CA . MET B 1 46 ? 23.543 60.465 22.898 1.00 3.34 46 MET B CA 1
ATOM 4136 C C . MET B 1 46 ? 22.833 60.006 24.158 1.00 6.56 46 MET B C 1
ATOM 4137 O O . MET B 1 46 ? 22.565 58.826 24.337 1.00 13.09 46 MET B O 1
ATOM 4142 N N . SER B 1 47 ? 22.517 60.965 25.009 1.00 5.26 47 SER B N 1
ATOM 4143 C CA . SER B 1 47 ? 21.841 60.766 26.271 1.00 3.78 47 SER B CA 1
ATOM 4144 C C . SER B 1 47 ? 20.388 60.341 26.092 1.00 10.15 47 SER B C 1
ATOM 4145 O O . SER B 1 47 ? 19.661 60.866 25.242 1.00 11.17 47 SER B O 1
ATOM 4148 N N . PRO B 1 48 ? 19.923 59.407 26.919 1.00 9.66 48 PRO B N 1
ATOM 4149 C CA . PRO B 1 48 ? 18.537 58.974 26.785 1.00 10.40 48 PRO B CA 1
ATOM 4150 C C . PRO B 1 48 ? 17.527 60.097 27.035 1.00 12.83 48 PRO B C 1
ATOM 4151 O O . PRO B 1 48 ? 16.461 60.137 26.415 1.00 13.12 48 PRO B O 1
ATOM 4155 N N . ARG B 1 49 ? 17.854 61.005 27.950 1.00 14.10 49 ARG B N 1
ATOM 4156 C CA . ARG B 1 49 ? 16.961 62.125 28.252 1.00 13.22 49 ARG B CA 1
ATOM 4157 C C . ARG B 1 49 ? 16.865 63.097 27.082 1.00 10.99 49 ARG B C 1
ATOM 4158 O O . AR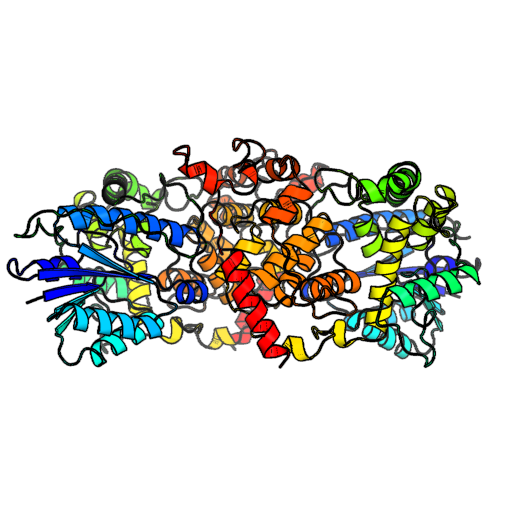G B 1 49 ? 15.832 63.730 26.886 1.00 10.61 49 ARG B O 1
ATOM 4166 N N . GLN B 1 50 ? 17.951 63.235 26.324 1.00 15.39 50 GLN B N 1
ATOM 4167 C CA . GLN B 1 50 ? 17.953 64.124 25.158 1.00 14.64 50 GLN B CA 1
ATOM 4168 C C . GLN B 1 50 ? 17.176 63.453 24.048 1.00 12.86 50 GLN B C 1
ATOM 4169 O O . GLN B 1 50 ? 16.422 64.115 23.341 1.00 18.24 50 GLN B O 1
ATOM 4175 N N . ALA B 1 51 ? 17.405 62.151 23.869 1.00 10.90 51 ALA B N 1
ATOM 4176 C CA . ALA B 1 51 ? 16.690 61.367 22.857 1.00 8.66 51 ALA B CA 1
ATOM 4177 C C . ALA B 1 51 ? 15.190 61.537 23.130 1.00 6.44 51 ALA B C 1
ATOM 4178 O O . ALA B 1 51 ? 14.390 61.668 22.221 1.00 11.19 51 ALA B O 1
ATOM 4180 N N . GLU B 1 52 ? 14.822 61.601 24.395 1.00 4.32 52 GLU B N 1
ATOM 4181 C CA . GLU B 1 52 ? 13.443 61.809 24.764 1.00 8.93 52 GLU B CA 1
ATOM 4182 C C . GLU B 1 52 ? 12.987 63.229 24.407 1.00 13.70 52 GLU B C 1
ATOM 4183 O O . GLU B 1 52 ? 11.858 63.418 23.965 1.00 18.07 52 GLU B O 1
ATOM 4189 N N . LEU B 1 53 ? 13.839 64.224 24.663 1.00 14.81 53 LEU B N 1
ATOM 4190 C CA . LEU B 1 53 ? 13.535 65.621 24.360 1.00 8.97 53 LEU B CA 1
ATOM 4191 C C . LEU B 1 53 ? 13.282 65.755 22.860 1.00 9.36 53 LEU B C 1
ATOM 4192 O O . LEU B 1 53 ? 12.297 66.354 22.442 1.00 11.71 53 LEU B O 1
ATOM 4197 N N . ILE B 1 54 ? 14.174 65.186 22.061 1.00 4.70 54 ILE B N 1
ATOM 4198 C CA . ILE B 1 54 ? 14.062 65.216 20.615 1.00 9.99 54 ILE B CA 1
ATOM 4199 C C . ILE B 1 54 ? 12.759 64.571 20.113 1.00 16.90 54 ILE B C 1
ATOM 4200 O O . ILE B 1 54 ? 12.080 65.120 19.249 1.00 16.20 54 ILE B O 1
ATOM 4205 N N . ASN B 1 55 ? 12.437 63.393 20.649 1.00 23.56 55 ASN B N 1
ATOM 4206 C CA . ASN B 1 55 ? 11.222 62.665 20.292 1.00 18.71 55 ASN B CA 1
ATOM 4207 C C . ASN B 1 55 ? 10.012 63.565 20.589 1.00 17.81 55 ASN B C 1
ATOM 4208 O O . ASN B 1 55 ? 9.080 63.640 19.789 1.00 17.35 55 ASN B O 1
ATOM 4213 N N . ALA B 1 56 ? 10.038 64.273 21.715 1.00 15.34 56 ALA B N 1
ATOM 4214 C CA . ALA B 1 56 ? 8.905 65.122 22.106 1.00 14.52 56 ALA B CA 1
ATOM 4215 C C . ALA B 1 56 ? 8.751 66.375 21.232 1.00 17.74 56 ALA B C 1
ATOM 4216 O O . ALA B 1 56 ? 7.632 66.832 20.954 1.00 18.93 56 ALA B O 1
ATOM 4218 N N . GLN B 1 57 ? 9.874 66.939 20.819 1.00 12.17 57 GLN B N 1
ATOM 4219 C CA . GLN B 1 57 ? 9.846 68.106 19.976 1.00 11.19 57 GLN B CA 1
ATOM 4220 C C . GLN B 1 57 ? 9.422 67.635 18.582 1.00 14.41 57 GLN B C 1
ATOM 4221 O O . GLN B 1 57 ? 8.701 68.338 17.884 1.00 16.63 57 GLN B O 1
ATOM 4227 N N . LEU B 1 58 ? 9.892 66.459 18.173 1.00 12.98 58 LEU B N 1
ATOM 4228 C CA . LEU B 1 58 ? 9.568 65.872 16.869 1.00 12.35 58 LEU B CA 1
ATOM 4229 C C . LEU B 1 58 ? 8.065 65.669 16.664 1.00 16.53 58 LEU B C 1
ATOM 4230 O O . LEU B 1 58 ? 7.534 65.985 15.603 1.00 23.41 58 LEU B O 1
ATOM 4235 N N . ASN B 1 59 ? 7.369 65.159 17.672 1.00 20.65 59 ASN B N 1
ATOM 4236 C CA . ASN B 1 59 ? 5.929 64.967 17.553 1.00 20.70 59 ASN B CA 1
ATOM 4237 C C . ASN B 1 59 ? 5.208 66.314 17.543 1.00 21.38 59 ASN B C 1
ATOM 4238 O O . ASN B 1 59 ? 4.233 66.492 16.801 1.00 27.52 59 ASN B O 1
ATOM 4243 N N . GLY B 1 60 ? 5.687 67.246 18.374 1.00 18.37 60 GLY B N 1
ATOM 4244 C CA . GLY B 1 60 ? 5.114 68.591 18.465 1.00 15.48 60 GLY B CA 1
ATOM 4245 C C . GLY B 1 60 ? 5.311 69.422 17.195 1.00 11.76 60 GLY B C 1
ATOM 4246 O O . GLY B 1 60 ? 4.496 70.289 16.877 1.00 12.83 60 GLY B O 1
ATOM 4247 N N . LEU B 1 61 ? 6.420 69.171 16.500 1.00 10.65 61 LEU B N 1
ATOM 4248 C CA . LEU B 1 61 ? 6.746 69.825 15.228 1.00 12.04 61 LEU B CA 1
ATOM 4249 C C . LEU B 1 61 ? 5.821 69.270 14.137 1.00 15.89 61 LEU B C 1
ATOM 4250 O O . LEU B 1 61 ? 5.352 70.023 13.304 1.00 16.49 61 LEU B O 1
ATOM 4255 N N . GLN B 1 62 ? 5.646 67.941 14.108 1.00 18.96 62 GLN B N 1
ATOM 4256 C CA . GLN B 1 62 ? 4.780 67.252 13.146 1.00 17.12 62 GLN B CA 1
ATOM 4257 C C . GLN B 1 62 ? 3.353 67.851 13.176 1.00 16.07 62 GLN B C 1
ATOM 4258 O O . GLN B 1 62 ? 2.726 68.066 12.141 1.00 11.69 62 GLN B O 1
ATOM 4264 N N . ILE B 1 63 ? 2.856 68.125 14.372 1.00 11.59 63 ILE B N 1
ATOM 4265 C CA . ILE B 1 63 ? 1.548 68.724 14.538 1.00 15.80 63 ILE B CA 1
ATOM 4266 C C . ILE B 1 63 ? 1.582 70.139 13.980 1.00 19.05 63 ILE B C 1
ATOM 4267 O O . ILE B 1 63 ? 0.719 70.521 13.189 1.00 21.76 63 ILE B O 1
ATOM 4272 N N . ALA B 1 64 ? 2.587 70.911 14.391 1.00 17.43 64 ALA B N 1
ATOM 4273 C CA . ALA B 1 64 ? 2.706 72.288 13.942 1.00 16.57 64 ALA B CA 1
ATOM 4274 C C . ALA B 1 64 ? 2.896 72.415 12.438 1.00 14.52 64 ALA B C 1
ATOM 4275 O O . ALA B 1 64 ? 2.351 73.321 11.820 1.00 18.43 64 ALA B O 1
ATOM 4277 N N . LEU B 1 65 ? 3.673 71.525 11.844 1.00 11.79 65 LEU B N 1
ATOM 4278 C CA . LEU B 1 65 ? 3.893 71.571 10.409 1.00 13.49 65 LEU B CA 1
ATOM 4279 C C . LEU B 1 65 ? 2.575 71.272 9.662 1.00 20.06 65 LEU B C 1
ATOM 4280 O O . LEU B 1 65 ? 2.278 71.889 8.636 1.00 22.31 65 LEU B O 1
ATOM 4285 N N . ALA B 1 66 ? 1.771 70.359 10.204 1.00 21.91 66 ALA B N 1
ATOM 4286 C CA . ALA B 1 66 ? 0.480 69.977 9.623 1.00 18.82 66 ALA B CA 1
ATOM 4287 C C . ALA B 1 66 ? -0.458 71.163 9.499 1.00 15.91 66 ALA B C 1
ATOM 4288 O O . ALA B 1 66 ? -1.099 71.336 8.475 1.00 19.14 66 ALA B O 1
ATOM 4290 N N . GLU B 1 67 ? -0.538 71.985 10.534 1.00 16.07 67 GLU B N 1
ATOM 4291 C CA . GLU B 1 67 ? -1.388 73.174 10.498 1.00 19.88 67 GLU B CA 1
ATOM 4292 C C . GLU B 1 67 ? -0.933 74.166 9.411 1.00 21.72 67 GLU B C 1
ATOM 4293 O O . GLU B 1 67 ? -1.747 74.908 8.868 1.00 25.19 67 GLU B O 1
ATOM 4299 N N . LYS B 1 68 ? 0.368 74.202 9.128 1.00 17.73 68 LYS B N 1
ATOM 4300 C CA . LYS B 1 68 ? 0.922 75.072 8.094 1.00 13.45 68 LYS B CA 1
ATOM 4301 C C . LYS B 1 68 ? 0.729 74.421 6.724 1.00 11.76 68 LYS B C 1
ATOM 4302 O O . LYS B 1 68 ? 1.102 74.999 5.705 1.00 15.36 68 LYS B O 1
ATOM 4308 N N . GLY B 1 69 ? 0.181 73.208 6.702 1.00 7.20 69 GLY B N 1
ATOM 4309 C CA . GLY B 1 69 ? -0.044 72.525 5.452 1.00 2.00 69 GLY B CA 1
ATOM 4310 C C . GLY B 1 69 ? 1.179 71.818 4.932 1.00 4.59 69 GLY B C 1
ATOM 4311 O O . GLY B 1 69 ? 1.231 71.414 3.768 1.00 9.39 69 GLY B O 1
ATOM 4312 N N . ILE B 1 70 ? 2.175 71.641 5.791 1.00 10.88 70 ILE B N 1
ATOM 4313 C CA . ILE B 1 70 ? 3.416 70.969 5.408 1.00 10.97 70 ILE B CA 1
ATOM 4314 C C . ILE B 1 70 ? 3.473 69.551 6.032 1.00 14.87 70 ILE B C 1
ATOM 4315 O O . ILE B 1 70 ? 3.187 69.362 7.229 1.00 16.31 70 ILE B O 1
ATOM 4320 N N . PRO B 1 71 ? 3.730 68.531 5.201 1.00 16.62 71 PRO B N 1
ATOM 4321 C CA . PRO B 1 71 ? 3.809 67.159 5.696 1.00 21.01 71 PRO B CA 1
ATOM 4322 C C . PRO B 1 71 ? 5.249 66.725 6.025 1.00 17.89 71 PRO B C 1
ATOM 4323 O O . PRO B 1 71 ? 6.196 67.090 5.316 1.00 15.69 71 PRO B O 1
ATOM 4327 N N . LEU B 1 72 ? 5.401 65.935 7.091 1.00 20.50 72 LEU B N 1
ATOM 4328 C CA . LEU B 1 72 ? 6.709 65.420 7.490 1.00 19.17 72 LEU B CA 1
ATOM 4329 C C . LEU B 1 72 ? 6.851 63.952 7.082 1.00 14.05 72 LEU B C 1
ATOM 4330 O O . LEU B 1 72 ? 6.005 63.137 7.418 1.00 19.99 72 LEU B O 1
ATOM 4335 N N . LEU B 1 73 ? 7.894 63.639 6.327 1.00 8.75 73 LEU B N 1
ATOM 4336 C CA . LEU B 1 73 ? 8.186 62.280 5.931 1.00 11.91 73 LEU B CA 1
ATOM 4337 C C . LEU B 1 73 ? 9.226 61.758 6.937 1.00 19.30 73 LEU B C 1
ATOM 4338 O O . LEU B 1 73 ? 10.370 62.222 6.939 1.00 23.69 73 LEU B O 1
ATOM 4343 N N . PHE B 1 74 ? 8.830 60.823 7.807 1.00 23.70 74 PHE B N 1
ATOM 4344 C CA . PHE B 1 74 ? 9.743 60.238 8.795 1.00 17.97 74 PHE B CA 1
ATOM 4345 C C . PHE B 1 74 ? 10.390 58.948 8.324 1.00 15.63 74 PHE B C 1
ATOM 4346 O O . PHE B 1 74 ? 9.739 58.053 7.793 1.00 15.98 74 PHE B O 1
ATOM 4354 N N . ARG B 1 75 ? 11.685 58.847 8.558 1.00 14.84 75 ARG B N 1
ATOM 4355 C CA . ARG B 1 75 ? 12.441 57.690 8.161 1.00 14.37 75 ARG B CA 1
ATOM 4356 C C . ARG B 1 75 ? 13.361 57.357 9.303 1.00 16.28 75 ARG B C 1
ATOM 4357 O O . ARG B 1 75 ? 13.708 58.232 10.088 1.00 19.26 75 ARG B O 1
ATOM 4365 N N . GLU B 1 76 ? 13.721 56.084 9.411 1.00 15.96 76 GLU B N 1
ATOM 4366 C CA . GLU B 1 76 ? 14.618 55.611 10.449 1.00 15.23 76 GLU B CA 1
ATOM 4367 C C . GLU B 1 76 ? 15.603 54.639 9.836 1.00 11.21 76 GLU B C 1
ATOM 4368 O O . GLU B 1 76 ? 15.221 53.633 9.275 1.00 13.58 76 GLU B O 1
ATOM 4374 N N . VAL B 1 77 ? 16.865 55.024 9.812 1.00 13.83 77 VAL B N 1
ATOM 4375 C CA . VAL B 1 77 ? 17.912 54.172 9.287 1.00 12.79 77 VAL B CA 1
ATOM 4376 C C . VAL B 1 77 ? 18.871 53.995 10.444 1.00 13.32 77 VAL B C 1
ATOM 4377 O O . VAL B 1 77 ? 18.593 54.420 11.562 1.00 15.32 77 VAL B O 1
ATOM 4381 N N . ASP B 1 78 ? 19.985 53.348 10.173 1.00 11.29 78 ASP B N 1
ATOM 4382 C CA . ASP B 1 78 ? 20.967 53.086 11.183 1.00 12.52 78 ASP B CA 1
ATOM 4383 C C . ASP B 1 78 ? 21.899 54.234 11.440 1.00 12.11 78 ASP B C 1
ATOM 4384 O O . ASP B 1 78 ? 22.023 54.696 12.561 1.00 16.38 78 ASP B O 1
ATOM 4389 N N . ASP B 1 79 ? 22.570 54.675 10.393 1.00 12.51 79 ASP B N 1
ATOM 4390 C CA . ASP B 1 79 ? 23.570 55.700 10.518 1.00 16.85 79 ASP B CA 1
ATOM 4391 C C . ASP B 1 79 ? 23.540 56.820 9.454 1.00 16.40 79 ASP B C 1
ATOM 4392 O O . ASP B 1 79 ? 22.642 56.875 8.621 1.00 17.46 79 ASP B O 1
ATOM 4397 N N . PHE B 1 80 ? 24.582 57.651 9.444 1.00 14.39 80 PHE B N 1
ATOM 4398 C CA . PHE B 1 80 ? 24.691 58.765 8.512 1.00 14.40 80 PHE B CA 1
ATOM 4399 C C . PHE B 1 80 ? 24.988 58.313 7.083 1.00 16.08 80 PHE B C 1
ATOM 4400 O O . PHE B 1 80 ? 24.645 58.991 6.125 1.00 19.25 80 PHE B O 1
ATOM 4408 N N . VAL B 1 81 ? 25.658 57.187 6.928 1.00 16.74 81 VAL B N 1
ATOM 4409 C CA . VAL B 1 81 ? 25.953 56.687 5.591 1.00 16.51 81 VAL B CA 1
ATOM 4410 C C . VAL B 1 81 ? 24.663 56.262 4.882 1.00 17.75 81 VAL B C 1
ATOM 4411 O O . VAL B 1 81 ? 24.501 56.474 3.686 1.00 25.60 81 VAL B O 1
ATOM 4415 N N . ALA B 1 82 ? 23.726 55.712 5.647 1.00 18.30 82 ALA B N 1
ATOM 4416 C CA . ALA B 1 82 ? 22.453 55.244 5.120 1.00 16.11 82 ALA B CA 1
ATOM 4417 C C . ALA B 1 82 ? 21.560 56.411 4.723 1.00 17.35 82 ALA B C 1
ATOM 4418 O O . ALA B 1 82 ? 20.841 56.339 3.721 1.00 19.70 82 ALA B O 1
ATOM 4420 N N . SER B 1 83 ? 21.571 57.460 5.544 1.00 20.44 83 SER B N 1
ATOM 4421 C CA . SER B 1 83 ? 20.784 58.678 5.326 1.00 15.01 83 SER B CA 1
ATOM 4422 C C . SER B 1 83 ? 21.033 59.279 3.962 1.00 11.88 83 SER B C 1
ATOM 4423 O O . SER B 1 83 ? 20.141 59.857 3.371 1.00 14.51 83 SER B O 1
ATOM 4426 N N . VAL B 1 84 ? 22.261 59.191 3.486 1.00 13.77 84 VAL B N 1
ATOM 4427 C CA . VAL B 1 84 ? 22.604 59.757 2.192 1.00 16.71 84 VAL B CA 1
ATOM 4428 C C . VAL B 1 84 ? 21.674 59.129 1.163 1.00 21.94 84 VAL B C 1
ATOM 4429 O O . VAL B 1 84 ? 21.047 59.841 0.368 1.00 23.24 84 VAL B O 1
ATOM 4433 N N . GLU B 1 85 ? 21.532 57.806 1.245 1.00 20.83 85 GLU B N 1
ATOM 4434 C CA . GLU B 1 85 ? 20.662 57.044 0.352 1.00 17.65 85 GLU B CA 1
ATOM 4435 C C . GLU B 1 85 ? 19.184 57.425 0.523 1.00 12.51 85 GLU B C 1
ATOM 4436 O O . GLU B 1 85 ? 18.462 57.505 -0.454 1.00 16.30 85 GLU B O 1
ATOM 4442 N N . ILE B 1 86 ? 18.732 57.638 1.755 1.00 14.07 86 ILE B N 1
ATOM 4443 C CA . ILE B 1 86 ? 17.339 58.024 2.009 1.00 15.89 86 ILE B CA 1
ATOM 4444 C C . ILE B 1 86 ? 17.023 59.401 1.449 1.00 19.16 86 ILE B C 1
ATOM 4445 O O . ILE B 1 86 ? 15.918 59.625 0.948 1.00 23.65 86 ILE B O 1
ATOM 4450 N N . VAL B 1 87 ? 17.956 60.349 1.572 1.00 18.66 87 VAL B N 1
ATOM 4451 C CA . VAL B 1 87 ? 17.707 61.683 1.038 1.00 17.38 87 VAL B CA 1
ATOM 4452 C C . VAL B 1 87 ? 17.575 61.546 -0.481 1.00 15.45 87 VAL B C 1
ATOM 4453 O O . VAL B 1 87 ? 16.664 62.110 -1.069 1.00 18.66 87 VAL B O 1
ATOM 4457 N N . LYS B 1 88 ? 18.435 60.735 -1.094 1.00 13.95 88 LYS B N 1
ATOM 4458 C CA . LYS B 1 88 ? 18.370 60.496 -2.533 1.00 17.17 88 LYS B CA 1
ATOM 4459 C C . LYS B 1 88 ? 17.017 59.914 -2.910 1.00 21.70 88 LYS B C 1
ATOM 4460 O O . LYS B 1 88 ? 16.351 60.418 -3.811 1.00 26.68 88 LYS B O 1
ATOM 4466 N N . GLN B 1 89 ? 16.606 58.861 -2.214 1.00 27.15 89 GLN B N 1
ATOM 4467 C CA . GLN B 1 89 ? 15.328 58.226 -2.490 1.00 28.02 89 GLN B CA 1
ATOM 4468 C C . GLN B 1 89 ? 14.176 59.186 -2.377 1.00 25.71 89 GLN B C 1
ATOM 4469 O O . GLN B 1 89 ? 13.365 59.256 -3.290 1.00 28.10 89 GLN B O 1
ATOM 4475 N N . VAL B 1 90 ? 14.101 59.929 -1.270 1.00 24.82 90 VAL B N 1
ATOM 4476 C CA . VAL B 1 90 ? 13.002 60.874 -1.061 1.00 20.30 90 VAL B CA 1
ATOM 4477 C C . VAL B 1 90 ? 12.991 61.984 -2.104 1.00 21.62 90 VAL B C 1
ATOM 4478 O O . VAL B 1 90 ? 11.921 62.400 -2.566 1.00 21.88 90 VAL B O 1
ATOM 4482 N N . CYS B 1 91 ? 14.170 62.441 -2.510 1.00 20.05 91 CYS B N 1
ATOM 4483 C CA . CYS B 1 91 ? 14.218 63.477 -3.525 1.00 20.78 91 CYS B CA 1
ATOM 4484 C C . CYS B 1 91 ? 13.629 62.897 -4.798 1.00 25.45 91 CYS B C 1
ATOM 4485 O O . CYS B 1 91 ? 12.646 63.432 -5.305 1.00 28.30 91 CYS B O 1
ATOM 4488 N N . ALA B 1 92 ? 14.155 61.746 -5.228 1.00 28.24 92 ALA B N 1
ATOM 4489 C CA . ALA B 1 92 ? 13.682 61.013 -6.422 1.00 27.64 92 ALA B CA 1
ATOM 4490 C C . ALA B 1 92 ? 12.168 60.731 -6.397 1.00 26.68 92 ALA B C 1
ATOM 4491 O O . ALA B 1 92 ? 11.435 61.172 -7.271 1.00 24.18 92 ALA B O 1
ATOM 4493 N N . GLU B 1 93 ? 11.702 60.016 -5.379 1.00 29.90 93 GLU B N 1
ATOM 4494 C CA . GLU B 1 93 ? 10.288 59.698 -5.264 1.00 32.00 93 GLU B CA 1
ATOM 4495 C C . GLU B 1 93 ? 9.365 60.918 -5.377 1.00 33.12 93 GLU B C 1
ATOM 4496 O O . GLU B 1 93 ? 8.386 60.876 -6.127 1.00 37.26 93 GLU B O 1
ATOM 4502 N N . ASN B 1 94 ? 9.688 62.014 -4.691 1.00 31.52 94 ASN B N 1
ATOM 4503 C CA . ASN B 1 94 ? 8.824 63.201 -4.733 1.00 28.14 94 ASN B CA 1
ATOM 4504 C C . ASN B 1 94 ? 9.160 64.268 -5.764 1.00 24.46 94 ASN B C 1
ATOM 4505 O O . ASN B 1 94 ? 8.536 65.328 -5.783 1.00 25.90 94 ASN B O 1
ATOM 4510 N N . SER B 1 95 ? 10.139 63.994 -6.615 1.00 21.20 95 SER B N 1
ATOM 4511 C CA . SER B 1 95 ? 10.557 64.930 -7.668 1.00 27.10 95 SER B CA 1
ATOM 4512 C C . SER B 1 95 ? 11.017 66.287 -7.119 1.00 27.33 95 SER B C 1
ATOM 4513 O O . SER B 1 95 ? 10.727 67.341 -7.705 1.00 29.91 95 SER B O 1
ATOM 4516 N N . VAL B 1 96 ? 11.738 66.249 -5.997 1.00 29.68 96 VAL B N 1
ATOM 4517 C CA . VAL B 1 96 ? 12.238 67.449 -5.318 1.00 18.59 96 VAL B CA 1
ATOM 4518 C C . VAL B 1 96 ? 13.201 68.203 -6.222 1.00 17.79 96 VAL B C 1
ATOM 4519 O O . VAL B 1 96 ? 14.081 67.604 -6.839 1.00 15.55 96 VAL B O 1
ATOM 4523 N N . THR B 1 97 ? 12.985 69.513 -6.346 1.00 18.70 97 THR B N 1
ATOM 4524 C CA . THR B 1 97 ? 13.848 70.351 -7.182 1.00 17.86 97 THR B CA 1
ATOM 4525 C C . THR B 1 97 ? 14.866 71.105 -6.320 1.00 20.95 97 THR B C 1
ATOM 4526 O O . THR B 1 97 ? 15.999 71.389 -6.752 1.00 13.46 97 THR B O 1
ATOM 4530 N N . HIS B 1 98 ? 14.476 71.374 -5.073 1.00 18.56 98 HIS B N 1
ATOM 4531 C CA . HIS B 1 98 ? 15.326 72.113 -4.147 1.00 15.3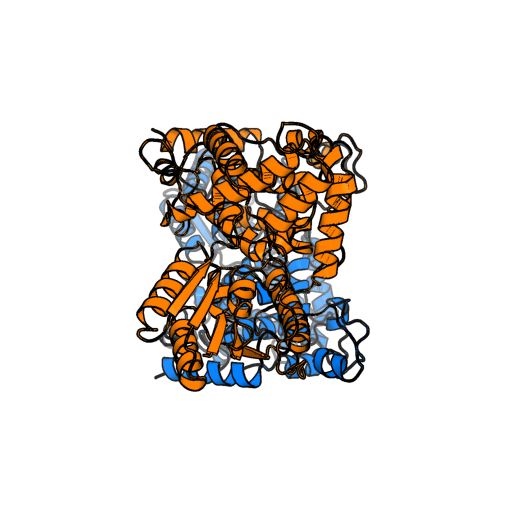5 98 HIS B CA 1
ATOM 4532 C C . HIS B 1 98 ? 15.314 71.543 -2.755 1.00 13.65 98 HIS B C 1
ATOM 4533 O O . HIS B 1 98 ? 14.236 71.294 -2.199 1.00 11.85 98 HIS B O 1
ATOM 4540 N N . LEU B 1 99 ? 16.517 71.395 -2.197 1.00 13.11 99 LEU B N 1
ATOM 4541 C CA . LEU B 1 99 ? 16.723 70.919 -0.836 1.00 10.69 99 LEU B CA 1
ATOM 4542 C C . LEU B 1 99 ? 17.280 72.058 0.020 1.00 7.32 99 LEU B C 1
ATOM 4543 O O . LEU B 1 99 ? 18.295 72.674 -0.318 1.00 6.77 99 LEU B O 1
ATOM 4548 N N . PHE B 1 100 ? 16.625 72.291 1.146 1.00 11.11 100 PHE B N 1
ATOM 4549 C CA . PHE B 1 100 ? 17.004 73.313 2.115 1.00 15.48 100 PHE B CA 1
ATOM 4550 C C . PHE B 1 100 ? 17.317 72.668 3.464 1.00 14.20 100 PHE B C 1
ATOM 4551 O O . PHE B 1 100 ? 16.473 71.970 4.054 1.00 10.14 100 PHE B O 1
ATOM 4559 N N . TYR B 1 101 ? 18.509 72.943 3.982 1.00 12.43 101 TYR B N 1
ATOM 4560 C CA . TYR B 1 101 ? 18.891 72.389 5.273 1.00 12.54 101 TYR B CA 1
ATOM 4561 C C . TYR B 1 101 ? 19.827 73.320 6.029 1.00 10.97 101 TYR B C 1
ATOM 4562 O O . TYR B 1 101 ? 20.514 74.129 5.420 1.00 13.35 101 TYR B O 1
ATOM 4571 N N . ASN B 1 102 ? 19.843 73.189 7.356 1.00 13.14 102 ASN B N 1
ATOM 4572 C CA . ASN B 1 102 ? 20.688 73.994 8.237 1.00 8.33 102 ASN B CA 1
ATOM 4573 C C . ASN B 1 102 ? 21.927 73.220 8.579 1.00 8.63 102 ASN B C 1
ATOM 4574 O O . ASN B 1 102 ? 21.834 72.087 9.003 1.00 11.19 102 ASN B O 1
ATOM 4579 N N . TYR B 1 103 ? 23.083 73.823 8.344 1.00 11.17 103 TYR B N 1
ATOM 4580 C CA . TYR B 1 103 ? 24.384 73.213 8.601 1.00 10.24 103 TYR B CA 1
ATOM 4581 C C . TYR B 1 103 ? 24.658 72.681 10.017 1.00 8.72 103 TYR B C 1
ATOM 4582 O O . TYR B 1 103 ? 24.146 73.184 11.035 1.00 4.87 103 TYR B O 1
ATOM 4591 N N . GLN B 1 104 ? 25.507 71.666 10.068 1.00 5.47 104 GLN B N 1
ATOM 4592 C CA . GLN B 1 104 ? 25.910 71.073 11.329 1.00 6.56 104 GLN B CA 1
ATOM 4593 C C . GLN B 1 104 ? 27.412 71.045 11.202 1.00 10.74 104 GLN B C 1
ATOM 4594 O O . GLN B 1 104 ? 27.965 70.693 10.156 1.00 12.98 104 GLN B O 1
ATOM 4600 N N . TYR B 1 105 ? 28.081 71.437 12.266 1.00 12.60 105 TYR B N 1
ATOM 4601 C CA . TYR B 1 105 ? 29.535 71.574 12.215 1.00 12.48 105 TYR B CA 1
ATOM 4602 C C . TYR B 1 105 ? 30.451 70.439 12.663 1.00 11.85 105 TYR B C 1
ATOM 4603 O O . TYR B 1 105 ? 31.662 70.550 12.516 1.00 14.57 105 TYR B O 1
ATOM 4612 N N . GLU B 1 106 ? 29.886 69.342 13.159 1.00 7.65 106 GLU B N 1
ATOM 4613 C CA . GLU B 1 106 ? 30.689 68.234 13.628 1.00 5.74 106 GLU B CA 1
ATOM 4614 C C . GLU B 1 106 ? 31.178 67.457 12.430 1.00 7.47 106 GLU B C 1
ATOM 4615 O O . GLU B 1 106 ? 30.498 67.435 11.404 1.00 9.39 106 GLU B O 1
ATOM 4621 N N . VAL B 1 107 ? 32.369 66.864 12.552 1.00 7.65 107 VAL B N 1
ATOM 4622 C CA . VAL B 1 107 ? 32.990 66.123 11.472 1.00 13.29 107 VAL B CA 1
ATOM 4623 C C . VAL B 1 107 ? 32.069 65.109 10.781 1.00 17.44 107 VAL B C 1
ATOM 4624 O O . VAL B 1 107 ? 31.917 65.153 9.552 1.00 19.77 107 VAL B O 1
ATOM 4628 N N . ASN B 1 108 ? 31.423 64.228 11.542 1.00 18.09 108 ASN B N 1
ATOM 4629 C CA . ASN B 1 108 ? 30.553 63.222 10.921 1.00 13.36 108 ASN B CA 1
ATOM 4630 C C . ASN B 1 108 ? 29.338 63.831 10.197 1.00 10.50 108 ASN B C 1
ATOM 4631 O O . ASN B 1 108 ? 28.961 63.387 9.123 1.00 14.75 108 ASN B O 1
ATOM 4636 N N . GLU B 1 109 ? 28.737 64.856 10.778 1.00 10.32 109 GLU B N 1
ATOM 4637 C CA . GLU B 1 109 ? 27.584 65.513 10.180 1.00 3.26 109 GLU B CA 1
ATOM 4638 C C . GLU B 1 109 ? 28.006 66.234 8.911 1.00 7.68 109 GLU B C 1
ATOM 4639 O O . GLU B 1 109 ? 27.297 66.214 7.925 1.00 14.39 109 GLU B O 1
ATOM 4645 N N . ARG B 1 110 ? 29.175 66.843 8.909 1.00 5.60 110 ARG B N 1
ATOM 4646 C CA . ARG B 1 110 ? 29.623 67.541 7.723 1.00 13.44 110 ARG B CA 1
ATOM 4647 C C . ARG B 1 110 ? 29.898 66.584 6.579 1.00 15.89 110 ARG B C 1
ATOM 4648 O O . ARG B 1 110 ? 29.502 66.832 5.432 1.00 21.52 110 ARG B O 1
ATOM 4656 N N . ALA B 1 111 ? 30.568 65.479 6.877 1.00 14.27 111 ALA B N 1
ATOM 4657 C CA . ALA B 1 111 ? 30.878 64.498 5.849 1.00 7.85 111 ALA B CA 1
ATOM 4658 C C . ALA B 1 111 ? 29.607 63.969 5.194 1.00 11.98 111 ALA B C 1
ATOM 4659 O O . ALA B 1 111 ? 29.580 63.735 3.992 1.00 18.45 111 ALA B O 1
ATOM 4661 N N . ARG B 1 112 ? 28.565 63.753 5.987 1.00 8.01 112 ARG B N 1
ATOM 4662 C CA . ARG B 1 112 ? 27.291 63.270 5.479 1.00 4.10 112 ARG B CA 1
ATOM 4663 C C . ARG B 1 112 ? 26.743 64.309 4.499 1.00 8.14 112 ARG B C 1
ATOM 4664 O O . ARG B 1 112 ? 26.407 63.983 3.361 1.00 15.48 112 ARG B O 1
ATOM 4672 N N . ASP B 1 113 ? 26.673 65.565 4.952 1.00 10.23 113 ASP B N 1
ATOM 4673 C CA . ASP B 1 113 ? 26.139 66.666 4.159 1.00 6.58 113 ASP B CA 1
ATOM 4674 C C . ASP B 1 113 ? 26.872 66.875 2.859 1.00 6.02 113 ASP B C 1
ATOM 4675 O O . ASP B 1 113 ? 26.260 67.154 1.839 1.00 15.65 113 ASP B O 1
ATOM 4680 N N . VAL B 1 114 ? 28.179 66.699 2.881 1.00 5.45 114 VAL B N 1
ATOM 4681 C CA . VAL B 1 114 ? 28.980 66.838 1.677 1.00 6.49 114 VAL B CA 1
ATOM 4682 C C . VAL B 1 114 ? 28.659 65.726 0.695 1.00 9.05 114 VAL B C 1
ATOM 4683 O O . VAL B 1 114 ? 28.719 65.925 -0.511 1.00 12.77 114 VAL B O 1
ATOM 4687 N N . GLU B 1 115 ? 28.316 64.554 1.214 1.00 13.52 115 GLU B N 1
ATOM 4688 C CA . GLU B 1 115 ? 27.954 63.431 0.364 1.00 14.01 115 GLU B CA 1
ATOM 4689 C C . GLU B 1 115 ? 26.555 63.626 -0.195 1.00 13.99 115 GLU B C 1
ATOM 4690 O O . GLU B 1 115 ? 26.306 63.315 -1.346 1.00 18.40 115 GLU B O 1
ATOM 4696 N N . VAL B 1 116 ? 25.639 64.142 0.610 1.00 13.42 116 VAL B N 1
ATOM 4697 C CA . VAL B 1 116 ? 24.285 64.388 0.129 1.00 17.80 116 VAL B CA 1
ATOM 4698 C C . VAL B 1 116 ? 24.339 65.376 -1.047 1.00 24.06 116 VAL B C 1
ATOM 4699 O O . VAL B 1 116 ? 23.764 65.128 -2.109 1.00 22.31 116 VAL B O 1
ATOM 4703 N N . GLU B 1 117 ? 25.108 66.450 -0.883 1.00 26.45 117 GLU B N 1
ATOM 4704 C CA . GLU B 1 117 ? 25.251 67.468 -1.919 1.00 24.76 117 GLU B CA 1
ATOM 4705 C C . GLU B 1 117 ? 25.848 66.942 -3.209 1.00 27.24 117 GLU B C 1
ATOM 4706 O O . GLU B 1 117 ? 25.524 67.440 -4.286 1.00 29.40 117 GLU B O 1
ATOM 4712 N N . ARG B 1 118 ? 26.817 66.039 -3.088 1.00 27.82 118 ARG B N 1
ATOM 4713 C CA . ARG B 1 118 ? 27.463 65.439 -4.255 1.00 30.17 118 ARG B CA 1
ATOM 4714 C C . ARG B 1 118 ? 26.545 64.426 -4.930 1.00 30.49 118 ARG B C 1
ATOM 4715 O O . ARG B 1 118 ? 26.624 64.215 -6.135 1.00 35.81 118 ARG B O 1
ATOM 4723 N N . ALA B 1 119 ? 25.747 63.732 -4.126 1.00 32.17 119 ALA B N 1
ATOM 4724 C CA . ALA B 1 119 ? 24.826 62.732 -4.623 1.00 27.44 119 ALA B CA 1
ATOM 4725 C C . ALA B 1 119 ? 23.688 63.406 -5.369 1.00 30.14 119 ALA B C 1
ATOM 4726 O O . ALA B 1 119 ? 23.320 62.959 -6.447 1.00 34.92 119 ALA B O 1
ATOM 4728 N N . LEU B 1 120 ? 23.116 64.468 -4.806 1.00 33.69 120 LEU B N 1
ATOM 4729 C CA . LEU B 1 120 ? 22.015 65.170 -5.470 1.00 34.41 120 LEU B CA 1
ATOM 4730 C C . LEU B 1 120 ? 22.533 66.027 -6.630 1.00 40.65 120 LEU B C 1
ATOM 4731 O O . LEU B 1 120 ? 22.601 67.253 -6.541 1.00 40.61 120 LEU B O 1
ATOM 4736 N N . ARG B 1 121 ? 22.889 65.365 -7.728 1.00 51.74 121 ARG B N 1
ATOM 4737 C CA . ARG B 1 121 ? 23.433 66.030 -8.908 1.00 57.75 121 ARG B CA 1
ATOM 4738 C C . ARG B 1 121 ? 22.445 66.913 -9.642 1.00 58.23 121 ARG B C 1
ATOM 4739 O O . ARG B 1 121 ? 22.843 67.889 -10.283 1.00 57.49 121 ARG B O 1
ATOM 4747 N N . ASN B 1 122 ? 21.163 66.564 -9.585 1.00 49.39 122 ASN B N 1
ATOM 4748 C CA . ASN B 1 122 ? 20.182 67.369 -10.283 1.00 44.54 122 ASN B CA 1
ATOM 4749 C C . ASN B 1 122 ? 19.245 68.148 -9.401 1.00 37.30 122 ASN B C 1
ATOM 4750 O O . ASN B 1 122 ? 18.159 68.537 -9.828 1.00 34.00 122 ASN B O 1
ATOM 4755 N N . VAL B 1 123 ? 19.684 68.387 -8.167 1.00 34.48 123 VAL B N 1
ATOM 4756 C CA . VAL B 1 123 ? 18.916 69.148 -7.174 1.00 22.45 123 VAL B CA 1
ATOM 4757 C C . VAL B 1 123 ? 19.739 70.368 -6.729 1.00 20.93 123 VAL B C 1
ATOM 4758 O O . VAL B 1 123 ? 20.982 70.375 -6.808 1.00 15.41 123 VAL B O 1
ATOM 4762 N N . VAL B 1 124 ? 19.029 71.428 -6.353 1.00 18.31 124 VAL B N 1
ATOM 4763 C CA . VAL B 1 124 ? 19.657 72.652 -5.870 1.00 18.06 124 VAL B CA 1
ATOM 4764 C C . VAL B 1 124 ? 19.603 72.592 -4.340 1.00 14.88 124 VAL B C 1
ATOM 4765 O O . VAL B 1 124 ? 18.519 72.549 -3.743 1.00 19.70 124 VAL B O 1
ATOM 4769 N N . CYS B 1 125 ? 20.771 72.528 -3.713 1.00 14.27 125 CYS B N 1
ATOM 4770 C CA . CYS B 1 125 ? 20.839 72.445 -2.260 1.00 17.56 125 CYS B CA 1
ATOM 4771 C C . CYS B 1 125 ? 21.270 73.763 -1.632 1.00 15.26 125 CYS B C 1
ATOM 4772 O O . CYS B 1 125 ? 22.240 74.384 -2.061 1.00 13.79 125 CYS B O 1
ATOM 4775 N N . GLU B 1 126 ? 20.577 74.167 -0.585 1.00 18.05 126 GLU B N 1
ATOM 4776 C CA . GLU B 1 126 ? 20.916 75.399 0.099 1.00 20.67 126 GLU B CA 1
ATOM 4777 C C . GLU B 1 126 ? 21.020 75.135 1.581 1.00 16.62 126 GLU B C 1
ATOM 4778 O O . GLU B 1 126 ? 20.017 74.833 2.216 1.00 17.06 126 GLU B O 1
ATOM 4784 N N . GLY B 1 127 ? 22.242 75.172 2.100 1.00 15.01 127 GLY B N 1
ATOM 4785 C CA . GLY B 1 127 ? 22.470 74.989 3.519 1.00 13.11 127 GLY B CA 1
ATOM 4786 C C . GLY B 1 127 ? 22.495 76.373 4.150 1.00 14.74 127 GLY B C 1
ATOM 4787 O O . GLY B 1 127 ? 22.782 77.369 3.464 1.00 11.26 127 GLY B O 1
ATOM 4788 N N . PHE B 1 128 ? 22.186 76.454 5.441 1.00 13.81 128 PHE B N 1
ATOM 4789 C CA . PHE B 1 128 ? 22.159 77.730 6.162 1.00 14.01 128 PHE B CA 1
ATOM 4790 C C . PHE B 1 128 ? 22.873 77.627 7.516 1.00 12.19 128 PHE B C 1
ATOM 4791 O O . PHE B 1 128 ? 22.830 76.583 8.165 1.00 9.56 128 PHE B O 1
ATOM 4799 N N . ASP B 1 129 ? 23.516 78.707 7.950 1.00 8.51 129 ASP B N 1
ATOM 4800 C CA . ASP B 1 129 ? 24.192 78.695 9.246 1.00 12.15 129 ASP B CA 1
ATOM 4801 C C . ASP B 1 129 ? 23.148 79.127 10.245 1.00 7.32 129 ASP B C 1
ATOM 4802 O O . ASP B 1 129 ? 23.112 80.276 10.644 1.00 12.37 129 ASP B O 1
ATOM 4807 N N . ASP B 1 130 ? 22.286 78.196 10.639 1.00 9.07 130 ASP B N 1
ATOM 4808 C CA . ASP B 1 130 ? 21.196 78.512 11.552 1.00 2.93 130 ASP B CA 1
ATOM 4809 C C . ASP B 1 130 ? 21.528 78.344 13.029 1.00 8.05 130 ASP B C 1
ATOM 4810 O O . ASP B 1 130 ? 20.940 79.030 13.890 1.00 2.00 130 ASP B O 1
ATOM 4815 N N . SER B 1 131 ? 22.459 77.445 13.336 1.00 5.98 131 SER B N 1
ATOM 4816 C CA . SER B 1 131 ? 22.818 77.195 14.730 1.00 9.22 131 SER B CA 1
ATOM 4817 C C . SER B 1 131 ? 23.737 78.228 15.409 1.00 10.06 131 SER B C 1
ATOM 4818 O O . SER B 1 131 ? 23.989 78.116 16.605 1.00 12.50 131 SER B O 1
ATOM 4821 N N . VAL B 1 132 ? 24.257 79.196 14.654 1.00 9.19 132 VAL B N 1
ATOM 4822 C CA . VAL B 1 132 ? 25.147 80.240 15.205 1.00 9.90 132 VAL B CA 1
ATOM 4823 C C . VAL B 1 132 ? 24.528 81.625 14.914 1.00 10.13 132 VAL B C 1
ATOM 4824 O O . VAL B 1 132 ? 23.634 81.719 14.096 1.00 12.04 132 VAL B O 1
ATOM 4828 N N . ILE B 1 133 ? 24.898 82.664 15.664 1.00 11.60 133 ILE B N 1
ATOM 4829 C CA . ILE B 1 133 ? 24.377 84.013 15.398 1.00 8.40 133 ILE B CA 1
ATOM 4830 C C . ILE B 1 133 ? 25.192 84.560 14.220 1.00 10.86 133 ILE B C 1
ATOM 4831 O O . ILE B 1 133 ? 24.636 85.124 13.291 1.00 11.33 133 ILE B O 1
ATOM 4836 N N . LEU B 1 134 ? 26.498 84.332 14.231 1.00 2.00 134 LEU B N 1
ATOM 4837 C CA . LEU B 1 134 ? 27.348 84.737 13.138 1.00 2.85 134 LEU B CA 1
ATOM 4838 C C . LEU B 1 134 ? 27.951 83.421 12.630 1.00 6.62 134 LEU B C 1
ATOM 4839 O O . LEU B 1 134 ? 28.336 82.555 13.428 1.00 16.48 134 LEU B O 1
ATOM 4844 N N . PRO B 1 135 ? 28.078 83.254 11.310 1.00 5.57 135 PRO B N 1
ATOM 4845 C CA . PRO B 1 135 ? 28.629 82.019 10.741 1.00 9.33 135 PRO B CA 1
ATOM 4846 C C . PRO B 1 135 ? 30.135 81.868 10.821 1.00 13.47 135 PRO B C 1
ATOM 4847 O O . PRO B 1 135 ? 30.864 82.857 10.850 1.00 13.48 135 PRO B O 1
ATOM 4851 N N . PRO B 1 136 ? 30.618 80.621 10.934 1.00 13.22 136 PRO B N 1
ATOM 4852 C CA . PRO B 1 136 ? 32.057 80.385 10.999 1.00 12.85 136 PRO B CA 1
ATOM 4853 C C . PRO B 1 136 ? 32.712 81.036 9.789 1.00 10.87 136 PRO B C 1
ATOM 4854 O O . PRO B 1 136 ? 32.251 80.888 8.675 1.00 14.46 136 PRO B O 1
ATOM 4858 N N . GLY B 1 137 ? 33.780 81.782 10.020 1.00 15.11 137 GLY B N 1
ATOM 4859 C CA . GLY B 1 137 ? 34.457 82.438 8.926 1.00 5.66 137 GLY B CA 1
ATOM 4860 C C . GLY B 1 137 ? 34.057 83.890 8.842 1.00 5.97 137 GLY B C 1
ATOM 4861 O O . GLY B 1 137 ? 34.608 84.618 8.039 1.00 14.27 137 GLY B O 1
ATOM 4862 N N . ALA B 1 138 ? 33.091 84.301 9.659 1.00 9.72 138 ALA B N 1
ATOM 4863 C CA . ALA B 1 138 ? 32.619 85.677 9.729 1.00 10.03 138 ALA B CA 1
ATOM 4864 C C . ALA B 1 138 ? 33.545 86.471 10.640 1.00 13.74 138 ALA B C 1
ATOM 4865 O O . ALA B 1 138 ? 33.713 87.677 10.472 1.00 13.94 138 ALA B O 1
ATOM 4867 N N . VAL B 1 139 ? 34.089 85.789 11.647 1.00 19.42 139 VAL B N 1
ATOM 4868 C CA . VAL B 1 139 ? 34.997 86.393 12.617 1.00 14.22 139 VAL B CA 1
ATOM 4869 C C . VAL B 1 139 ? 36.356 85.730 12.487 1.00 13.60 139 VAL B C 1
ATOM 4870 O O . VAL B 1 139 ? 36.612 84.699 13.106 1.00 19.70 139 VAL B O 1
ATOM 4874 N N . MET B 1 140 ? 37.186 86.295 11.622 1.00 10.59 140 MET B N 1
ATOM 4875 C CA . MET B 1 140 ? 38.515 85.795 11.326 1.00 11.01 140 MET B CA 1
ATOM 4876 C C . MET B 1 140 ? 39.589 86.787 11.750 1.00 17.33 140 MET B C 1
ATOM 4877 O O . MET B 1 140 ? 39.342 87.992 11.917 1.00 17.74 140 MET B O 1
ATOM 4882 N N . THR B 1 141 ? 40.786 86.248 11.921 1.00 23.14 141 THR B N 1
ATOM 4883 C CA . THR B 1 141 ? 41.973 86.991 12.303 1.00 25.46 141 THR B CA 1
ATOM 4884 C C . THR B 1 141 ? 42.547 87.651 11.053 1.00 30.55 141 THR B C 1
ATOM 4885 O O . THR B 1 141 ? 42.203 87.274 9.937 1.00 37.88 141 THR B O 1
ATOM 4889 N N . GLY B 1 142 ? 43.454 88.598 11.235 1.00 31.04 142 GLY B N 1
ATOM 4890 C CA . GLY B 1 142 ? 44.056 89.302 10.106 1.00 34.00 142 GLY B CA 1
ATOM 4891 C C . GLY B 1 142 ? 44.647 88.462 8.984 1.00 36.90 142 GLY B C 1
ATOM 4892 O O . GLY B 1 142 ? 44.605 88.874 7.814 1.00 38.46 142 GLY B O 1
ATOM 4893 N N . ASN B 1 143 ? 45.254 87.327 9.345 1.00 39.02 143 ASN B N 1
ATOM 4894 C CA . ASN B 1 143 ? 45.833 86.410 8.366 1.00 37.82 143 ASN B CA 1
ATOM 4895 C C . ASN B 1 143 ? 44.760 85.439 7.852 1.00 36.97 143 ASN B C 1
ATOM 4896 O O . ASN B 1 143 ? 45.059 84.465 7.163 1.00 41.50 143 ASN B O 1
ATOM 4901 N N . HIS B 1 144 ? 43.508 85.744 8.183 1.00 36.43 144 HIS B N 1
ATOM 4902 C CA . HIS B 1 144 ? 42.330 84.978 7.776 1.00 35.92 144 HIS B CA 1
ATOM 4903 C C . HIS B 1 144 ? 42.248 83.596 8.374 1.00 34.55 144 HIS B C 1
ATOM 4904 O O . HIS B 1 144 ? 41.809 82.655 7.709 1.00 34.21 144 HIS B O 1
ATOM 4911 N N . GLU B 1 145 ? 42.646 83.502 9.644 1.00 25.41 145 GLU B N 1
ATOM 4912 C CA . GLU B 1 145 ? 42.609 82.256 10.385 1.00 25.29 145 GLU B CA 1
ATOM 4913 C C . GLU B 1 145 ? 41.545 82.446 11.448 1.00 24.64 145 GLU B C 1
ATOM 4914 O O . GLU B 1 145 ? 41.051 83.567 11.655 1.00 21.12 145 GLU B O 1
ATOM 4920 N N . MET B 1 146 ? 41.226 81.358 12.146 1.00 18.63 146 MET B N 1
ATOM 4921 C CA . MET B 1 146 ? 40.258 81.407 13.224 1.00 13.12 146 MET B CA 1
ATOM 4922 C C . MET B 1 146 ? 40.998 81.899 14.494 1.00 8.72 146 MET B C 1
ATOM 4923 O O . MET B 1 146 ? 42.201 81.702 14.635 1.00 10.04 146 MET B O 1
ATOM 4928 N N . TYR B 1 147 ? 40.300 82.602 15.372 1.00 8.38 147 TYR B N 1
ATOM 4929 C CA . TYR B 1 147 ? 40.900 83.073 16.620 1.00 16.28 147 TYR B CA 1
ATOM 4930 C C . TYR B 1 147 ? 41.205 81.930 17.598 1.00 18.99 147 TYR B C 1
ATOM 4931 O O . TYR B 1 147 ? 40.476 80.932 17.656 1.00 22.92 147 TYR B O 1
ATOM 4940 N N . LYS B 1 148 ? 42.258 82.099 18.389 1.00 14.87 148 LYS B N 1
ATOM 4941 C CA . LYS B 1 148 ? 42.645 81.086 19.357 1.00 11.78 148 LYS B CA 1
ATOM 4942 C C . LYS B 1 148 ? 42.433 81.545 20.791 1.00 10.16 148 LYS B C 1
ATOM 4943 O O . LYS B 1 148 ? 42.472 80.745 21.722 1.00 15.33 148 LYS B O 1
ATOM 4949 N N . VAL B 1 149 ? 42.179 82.830 20.973 1.00 10.90 149 VAL B N 1
ATOM 4950 C CA . VAL B 1 149 ? 41.960 83.363 22.300 1.00 5.64 149 VAL B CA 1
ATOM 4951 C C . VAL B 1 149 ? 40.604 83.998 22.220 1.00 8.03 149 VAL B C 1
ATOM 4952 O O . VAL B 1 149 ? 40.256 84.616 21.221 1.00 14.33 149 VAL B O 1
ATOM 4956 N N . PHE B 1 150 ? 39.816 83.794 23.258 1.00 6.46 150 PHE B N 1
ATOM 4957 C CA . PHE B 1 150 ? 38.477 84.295 23.297 1.00 3.52 150 PHE B CA 1
ATOM 4958 C C . PHE B 1 150 ? 38.375 85.796 23.279 1.00 9.06 150 PHE B C 1
ATOM 4959 O O . PHE B 1 150 ? 37.619 86.352 22.505 1.00 12.58 150 PHE B O 1
ATOM 4967 N N . THR B 1 151 ? 39.104 86.448 24.161 1.00 11.21 151 THR B N 1
ATOM 4968 C CA . THR B 1 151 ? 39.081 87.901 24.268 1.00 13.24 151 THR B CA 1
ATOM 4969 C C . THR B 1 151 ? 39.098 88.657 22.925 1.00 10.45 151 THR B C 1
ATOM 4970 O O . THR B 1 151 ? 38.292 89.559 22.731 1.00 9.81 151 THR B O 1
ATOM 4974 N N . PRO B 1 152 ? 40.067 88.361 22.038 1.00 6.49 152 PRO B N 1
ATOM 4975 C CA . PRO B 1 152 ? 40.086 89.042 20.751 1.00 7.93 152 PRO B CA 1
ATOM 4976 C C . PRO B 1 152 ? 38.940 88.547 19.878 1.00 11.19 152 PRO B C 1
ATOM 4977 O O . PRO B 1 152 ? 38.344 89.321 19.138 1.00 13.90 152 PRO B O 1
ATOM 4981 N N . PHE B 1 153 ? 38.594 87.269 19.985 1.00 9.04 153 PHE B N 1
ATOM 4982 C CA . PHE B 1 153 ? 37.471 86.738 19.208 1.00 5.47 153 PHE B CA 1
ATOM 4983 C C . PHE B 1 153 ? 36.204 87.529 19.548 1.00 5.30 153 PHE B C 1
ATOM 4984 O O . PHE B 1 153 ? 35.529 88.054 18.686 1.00 6.66 153 PHE B O 1
ATOM 4992 N N . LYS B 1 154 ? 35.905 87.618 20.825 1.00 7.82 154 LYS B N 1
ATOM 4993 C CA . LYS B 1 154 ? 34.748 88.335 21.300 1.00 8.95 154 LYS B CA 1
ATOM 4994 C C . LYS B 1 154 ? 34.692 89.772 20.773 1.00 14.30 154 LYS B C 1
ATOM 4995 O O . LYS B 1 154 ? 33.627 90.291 20.427 1.00 11.02 154 LYS B O 1
ATOM 5001 N N . ASN B 1 155 ? 35.839 90.435 20.808 1.00 16.33 155 ASN B N 1
ATOM 5002 C CA . ASN B 1 155 ? 35.937 91.818 20.376 1.00 11.80 155 ASN B CA 1
ATOM 5003 C C . ASN B 1 155 ? 35.541 91.938 18.913 1.00 11.97 155 ASN B C 1
ATOM 5004 O O . ASN B 1 155 ? 34.741 92.792 18.544 1.00 13.42 155 ASN B O 1
ATOM 5009 N N . ALA B 1 156 ? 36.119 91.063 18.098 1.00 12.02 156 ALA B N 1
ATOM 5010 C CA . ALA B 1 156 ? 35.884 91.018 16.667 1.00 10.94 156 ALA B CA 1
ATOM 5011 C C . ALA B 1 156 ? 34.453 90.573 16.358 1.00 12.06 156 ALA B C 1
ATOM 5012 O O . ALA B 1 156 ? 33.828 91.063 15.419 1.00 14.39 156 ALA B O 1
ATOM 5014 N N . TRP B 1 157 ? 33.927 89.690 17.196 1.00 13.02 157 TRP B N 1
ATOM 5015 C CA . TRP B 1 157 ? 32.582 89.167 17.033 1.00 10.13 157 TRP B CA 1
ATOM 5016 C C . TRP B 1 157 ? 31.583 90.324 17.188 1.00 9.45 157 TRP B C 1
ATOM 5017 O O . TRP B 1 157 ? 30.767 90.549 16.298 1.00 13.46 157 TRP B O 1
ATOM 5028 N N . LEU B 1 158 ? 31.667 91.049 18.302 1.00 7.71 158 LEU B N 1
ATOM 5029 C CA . LEU B 1 158 ? 30.823 92.216 18.602 1.00 8.02 158 LEU B CA 1
ATOM 5030 C C . LEU B 1 158 ? 30.919 93.318 17.541 1.00 10.56 158 LEU B C 1
ATOM 5031 O O . LEU B 1 158 ? 29.984 94.094 17.308 1.00 10.65 158 LEU B O 1
ATOM 5036 N N . LYS B 1 159 ? 32.090 93.419 16.952 1.00 9.37 159 LYS B N 1
ATOM 5037 C CA . LYS B 1 159 ? 32.322 94.395 15.918 1.00 14.77 159 LYS B CA 1
ATOM 5038 C C . LYS B 1 159 ? 31.491 93.986 14.677 1.00 12.29 159 LYS B C 1
ATOM 5039 O O . LYS B 1 159 ? 30.680 94.768 14.194 1.00 15.73 159 LYS B O 1
ATOM 5045 N N . ARG B 1 160 ? 31.658 92.754 14.203 1.00 5.19 160 ARG B N 1
ATOM 5046 C CA . ARG B 1 160 ? 30.936 92.281 13.045 1.00 7.43 160 ARG B CA 1
ATOM 5047 C C . ARG B 1 160 ? 29.450 92.232 13.364 1.00 10.03 160 ARG B C 1
ATOM 5048 O O . ARG B 1 160 ? 28.616 92.519 12.517 1.00 12.01 160 ARG B O 1
ATOM 5056 N N . LEU B 1 161 ? 29.095 91.918 14.595 1.00 8.31 161 LEU B N 1
ATOM 5057 C CA . LEU B 1 161 ? 27.685 91.898 14.928 1.00 5.61 161 LEU B CA 1
ATOM 5058 C C . LEU B 1 161 ? 27.133 93.275 14.629 1.00 11.06 161 LEU B C 1
ATOM 5059 O O . LEU B 1 161 ? 26.124 93.410 13.948 1.00 12.12 161 LEU B O 1
ATOM 5064 N N . ARG B 1 162 ? 27.846 94.305 15.072 1.00 13.79 162 ARG B N 1
ATOM 5065 C CA . ARG B 1 162 ? 27.384 95.669 14.864 1.00 12.40 162 ARG B CA 1
ATOM 5066 C C . ARG B 1 162 ? 27.247 96.187 13.437 1.00 10.76 162 ARG B C 1
ATOM 5067 O O . ARG B 1 162 ? 26.394 97.022 13.173 1.00 12.53 162 ARG B O 1
ATOM 5075 N N . GLU B 1 163 ? 27.993 95.599 12.516 1.00 8.84 163 GLU B N 1
ATOM 5076 C CA . GLU B 1 163 ? 27.977 95.973 11.118 1.00 11.26 163 GLU B CA 1
ATOM 5077 C C . GLU B 1 163 ? 26.788 95.379 10.386 1.00 15.62 163 GLU B C 1
ATOM 5078 O O . GLU B 1 163 ? 26.521 95.716 9.235 1.00 19.61 163 GLU B O 1
ATOM 5084 N N . GLY B 1 164 ? 26.074 94.481 11.047 1.00 22.05 164 GLY B N 1
ATOM 5085 C CA . GLY B 1 164 ? 24.926 93.847 10.420 1.00 19.39 164 GLY B CA 1
ATOM 5086 C C . GLY B 1 164 ? 24.383 92.732 11.289 1.00 14.39 164 GLY B C 1
ATOM 5087 O O . GLY B 1 164 ? 24.778 91.576 11.163 1.00 16.02 164 GLY B O 1
ATOM 5088 N N . MET B 1 165 ? 23.493 93.089 12.199 1.00 12.69 165 MET B N 1
ATOM 5089 C CA . MET B 1 165 ? 22.899 92.125 13.095 1.00 16.80 165 MET B CA 1
ATOM 5090 C C . MET B 1 165 ? 21.874 91.220 12.400 1.00 19.01 165 MET B C 1
ATOM 5091 O O . MET B 1 165 ? 20.895 91.695 11.820 1.00 19.44 165 MET B O 1
ATOM 5096 N N . PRO B 1 166 ? 22.111 89.901 12.414 1.00 21.88 166 PRO B N 1
ATOM 5097 C CA . PRO B 1 166 ? 21.161 88.995 11.770 1.00 22.23 166 PRO B CA 1
ATOM 5098 C C . PRO B 1 166 ? 19.833 89.116 12.490 1.00 21.23 166 PRO B C 1
ATOM 5099 O O . PRO B 1 166 ? 19.786 89.346 13.696 1.00 16.26 166 PRO B O 1
ATOM 5103 N N . GLU B 1 167 ? 18.745 88.995 11.750 1.00 27.39 167 GLU B N 1
ATOM 5104 C CA . GLU B 1 167 ? 17.442 89.118 12.366 1.00 28.65 167 GLU B CA 1
ATOM 5105 C C . GLU B 1 167 ? 16.712 87.796 12.470 1.00 27.64 167 GLU B C 1
ATOM 5106 O O . GLU B 1 167 ? 17.118 86.793 11.883 1.00 27.28 167 GLU B O 1
ATOM 5112 N N . CYS B 1 168 ? 15.684 87.788 13.307 1.00 27.13 168 CYS B N 1
ATOM 5113 C CA . CYS B 1 168 ? 14.845 86.614 13.496 1.00 25.61 168 CYS B CA 1
ATOM 5114 C C . CYS B 1 168 ? 13.868 86.490 12.338 1.00 26.02 168 CYS B C 1
ATOM 5115 O O . CYS B 1 168 ? 13.147 87.455 12.047 1.00 27.85 168 CYS B O 1
ATOM 5118 N N . VAL B 1 169 ? 13.878 85.343 11.650 1.00 19.55 169 VAL B N 1
ATOM 5119 C CA . VAL B 1 169 ? 12.928 85.104 10.573 1.00 14.70 169 VAL B CA 1
ATOM 5120 C C . VAL B 1 169 ? 11.676 84.507 11.224 1.00 17.98 169 VAL B C 1
ATOM 5121 O O . VAL B 1 169 ? 11.746 83.859 12.270 1.00 18.83 169 VAL B O 1
ATOM 5125 N N . ALA B 1 170 ? 10.515 84.805 10.666 1.00 20.70 170 ALA B N 1
ATOM 5126 C CA . ALA B 1 170 ? 9.269 84.313 11.219 1.00 16.34 170 ALA B CA 1
ATOM 5127 C C . ALA B 1 170 ? 8.903 82.869 10.823 1.00 15.09 170 ALA B C 1
ATOM 5128 O O . ALA B 1 170 ? 9.510 82.248 9.929 1.00 11.35 170 ALA B O 1
ATOM 5130 N N . ALA B 1 171 ? 7.935 82.315 11.536 1.00 12.88 171 ALA B N 1
ATOM 5131 C CA . ALA B 1 171 ? 7.472 80.970 11.239 1.00 14.55 171 ALA B CA 1
ATOM 5132 C C . ALA B 1 171 ? 6.787 81.107 9.901 1.00 14.89 171 ALA B C 1
ATOM 5133 O O . ALA B 1 171 ? 6.205 82.146 9.617 1.00 21.19 171 ALA B O 1
ATOM 5135 N N . PRO B 1 172 ? 6.903 80.102 9.031 1.00 19.40 172 PRO B N 1
ATOM 5136 C CA . PRO B 1 172 ? 6.211 80.273 7.753 1.00 22.82 172 PRO B CA 1
ATOM 5137 C C . PRO B 1 172 ? 4.692 80.370 7.981 1.00 23.54 172 PRO B C 1
ATOM 5138 O O . PRO B 1 172 ? 4.184 79.980 9.027 1.00 28.25 172 PRO B O 1
ATOM 5142 N N . LYS B 1 173 ? 3.985 80.986 7.047 1.00 27.37 173 LYS B N 1
ATOM 5143 C CA . LYS B 1 173 ? 2.527 81.080 7.144 1.00 26.66 173 LYS B CA 1
ATOM 5144 C C . LYS B 1 173 ? 1.940 79.829 6.457 1.00 23.43 173 LYS B C 1
ATOM 5145 O O . LYS B 1 173 ? 2.662 79.111 5.729 1.00 16.18 173 LYS B O 1
ATOM 5151 N N . VAL B 1 174 ? 0.655 79.555 6.686 1.00 18.11 174 VAL B N 1
ATOM 5152 C CA . VAL B 1 174 ? 0.002 78.396 6.054 1.00 20.15 174 VAL B CA 1
ATOM 5153 C C . VAL B 1 174 ? 0.172 78.340 4.523 1.00 20.24 174 VAL B C 1
ATOM 5154 O O . VAL B 1 174 ? 0.034 79.362 3.831 1.00 23.04 174 VAL B O 1
ATOM 5158 N N . ARG B 1 175 ? 0.461 77.153 3.993 1.00 24.07 175 ARG B N 1
ATOM 5159 C CA . ARG B 1 175 ? 0.638 76.977 2.549 1.00 21.97 175 ARG B CA 1
ATOM 5160 C C . ARG B 1 175 ? -0.677 77.230 1.802 1.00 23.07 175 ARG B C 1
ATOM 5161 O O . ARG B 1 175 ? -1.755 77.148 2.412 1.00 22.94 175 ARG B O 1
ATOM 5169 N N . SER B 1 176 ? -0.594 77.499 0.489 1.00 24.92 176 SER B N 1
ATOM 5170 C CA . SER B 1 176 ? -1.794 77.756 -0.325 1.00 23.89 176 SER B CA 1
ATOM 5171 C C . SER B 1 176 ? -2.763 76.577 -0.237 1.00 24.71 176 SER B C 1
ATOM 5172 O O . SER B 1 176 ? -3.961 76.780 -0.058 1.00 25.07 176 SER B O 1
ATOM 5175 N N . SER B 1 177 ? -2.224 75.357 -0.286 1.00 29.72 177 SER B N 1
ATOM 5176 C CA . SER B 1 177 ? -3.013 74.119 -0.163 1.00 34.07 177 SER B CA 1
ATOM 5177 C C . SER B 1 177 ? -3.797 73.954 1.173 1.00 33.03 177 SER B C 1
ATOM 5178 O O . SER B 1 177 ? -4.590 73.026 1.315 1.00 34.31 177 SER B O 1
ATOM 5181 N N . GLY B 1 178 ? -3.577 74.844 2.139 1.00 26.70 178 GLY B N 1
ATOM 5182 C CA . GLY B 1 178 ? -4.275 74.757 3.406 1.00 24.08 178 GLY B CA 1
ATOM 5183 C C . GLY B 1 178 ? -3.671 73.745 4.357 1.00 23.46 178 GLY B C 1
ATOM 5184 O O . GLY B 1 178 ? -2.732 73.017 4.012 1.00 21.74 178 GLY B O 1
ATOM 5185 N N . SER B 1 179 ? -4.207 73.729 5.573 1.00 26.42 179 SER B N 1
ATOM 5186 C CA . SER B 1 179 ? -3.771 72.815 6.624 1.00 27.45 179 SER B CA 1
ATOM 5187 C C . SER B 1 179 ? -4.037 71.392 6.210 1.00 28.65 179 SER B C 1
ATOM 5188 O O . SER B 1 179 ? -4.886 71.133 5.364 1.00 33.33 179 SER B O 1
ATOM 5191 N N . ILE B 1 180 ? -3.325 70.466 6.836 1.00 30.82 180 ILE B N 1
ATOM 5192 C CA . ILE B 1 180 ? -3.494 69.056 6.554 1.00 27.56 180 ILE B CA 1
ATOM 5193 C C . ILE B 1 180 ? -3.620 68.313 7.871 1.00 31.25 180 ILE B C 1
ATOM 5194 O O . ILE B 1 180 ? -3.575 68.914 8.958 1.00 31.55 180 ILE B O 1
ATOM 5199 N N . GLU B 1 181 ? -3.844 67.010 7.760 1.00 38.17 181 GLU B N 1
ATOM 5200 C CA . GLU B 1 181 ? -3.979 66.145 8.919 1.00 39.42 181 GLU B CA 1
ATOM 5201 C C . GLU B 1 181 ? -2.631 65.561 9.296 1.00 34.72 181 GLU B C 1
ATOM 5202 O O . GLU B 1 181 ? -1.906 65.012 8.451 1.00 33.00 181 GLU B O 1
ATOM 5208 N N . PRO B 1 182 ? -2.247 65.732 10.564 1.00 32.10 182 PRO B N 1
ATOM 5209 C CA . PRO B 1 182 ? -0.966 65.194 11.017 1.00 31.82 182 PRO B CA 1
ATOM 5210 C C . PRO B 1 182 ? -0.941 63.668 10.957 1.00 34.40 182 PRO B C 1
ATOM 5211 O O . PRO B 1 182 ? -1.958 62.991 11.203 1.00 33.18 182 PRO B O 1
ATOM 5215 N N . SER B 1 183 ? 0.215 63.136 10.570 1.00 32.02 183 SER B N 1
ATOM 5216 C CA . SER B 1 183 ? 0.413 61.698 10.514 1.00 30.07 183 SER B CA 1
ATOM 5217 C C . SER B 1 183 ? 0.422 61.229 11.978 1.00 30.85 183 SER B C 1
ATOM 5218 O O . SER B 1 183 ? 0.370 62.052 12.909 1.00 29.88 183 SER B O 1
ATOM 5221 N N . PRO B 1 184 ? 0.393 59.904 12.210 1.00 31.96 184 PRO B N 1
ATOM 5222 C CA . PRO B 1 184 ? 0.411 59.488 13.622 1.00 30.57 184 PRO B CA 1
ATOM 5223 C C . PRO B 1 184 ? 1.788 59.670 14.317 1.00 22.80 184 PRO B C 1
ATOM 5224 O O . PRO B 1 184 ? 2.850 59.518 13.706 1.00 18.08 184 PRO B O 1
ATOM 5228 N N . SER B 1 185 ? 1.727 60.022 15.596 1.00 22.59 185 SER B N 1
ATOM 5229 C CA . SER B 1 185 ? 2.890 60.230 16.442 1.00 19.36 185 SER B CA 1
ATOM 5230 C C . SER B 1 185 ? 4.055 59.281 16.188 1.00 21.87 185 SER B C 1
ATOM 5231 O O . SER B 1 185 ? 3.864 58.071 16.029 1.00 29.42 185 SER B O 1
ATOM 5234 N N . ILE B 1 186 ? 5.265 59.833 16.187 1.00 18.26 186 ILE B N 1
ATOM 5235 C CA . ILE B 1 186 ? 6.470 59.059 15.952 1.00 16.12 186 ILE B CA 1
ATOM 5236 C C . ILE B 1 186 ? 7.058 58.605 17.284 1.00 20.48 186 ILE B C 1
ATOM 5237 O O . ILE B 1 186 ? 6.831 59.242 18.320 1.00 23.94 186 ILE B O 1
ATOM 5242 N N . THR B 1 187 ? 7.730 57.459 17.268 1.00 17.17 187 THR B N 1
ATOM 5243 C CA . THR B 1 187 ? 8.378 56.913 18.448 1.00 19.51 187 THR B CA 1
ATOM 5244 C C . THR B 1 187 ? 9.803 56.583 17.993 1.00 20.24 187 THR B C 1
ATOM 5245 O O . THR B 1 187 ? 10.003 55.861 17.003 1.00 17.00 187 THR B O 1
ATOM 5249 N N . LEU B 1 188 ? 10.789 57.191 18.654 1.00 17.18 188 LEU B N 1
ATOM 5250 C CA . LEU B 1 188 ? 12.181 56.971 18.287 1.00 14.88 188 LEU B CA 1
ATOM 5251 C C . LEU B 1 188 ? 12.615 55.676 18.916 1.00 14.47 188 LEU B C 1
ATOM 5252 O O . LEU B 1 188 ? 12.337 55.405 20.088 1.00 17.01 188 LEU B O 1
ATOM 5257 N N . ASN B 1 189 ? 13.252 54.838 18.130 1.00 13.12 189 ASN B N 1
ATOM 5258 C CA . ASN B 1 189 ? 13.719 53.573 18.662 1.00 12.63 189 ASN B CA 1
ATOM 5259 C C . ASN B 1 189 ? 15.119 53.771 19.235 1.00 7.75 189 ASN B C 1
ATOM 5260 O O . ASN B 1 189 ? 16.114 53.464 18.585 1.00 6.34 189 ASN B O 1
ATOM 5265 N N . TYR B 1 190 ? 15.204 54.345 20.425 1.00 8.23 190 TYR B N 1
ATOM 5266 C CA . TYR B 1 190 ? 16.501 54.586 21.049 1.00 5.44 190 TYR B CA 1
ATOM 5267 C C . TYR B 1 190 ? 16.133 54.640 22.506 1.00 4.50 190 TYR B C 1
ATOM 5268 O O . TYR B 1 190 ? 15.037 55.082 22.844 1.00 9.93 190 TYR B O 1
ATOM 5277 N N . PRO B 1 191 ? 17.004 54.116 23.394 1.00 6.52 191 PRO B N 1
ATOM 5278 C CA . PRO B 1 191 ? 16.621 54.180 24.797 1.00 4.59 191 PRO B CA 1
ATOM 5279 C C . PRO B 1 191 ? 16.349 55.607 25.219 1.00 6.42 191 PRO B C 1
ATOM 5280 O O . PRO B 1 191 ? 17.095 56.512 24.875 1.00 11.33 191 PRO B O 1
ATOM 5284 N N . ARG B 1 192 ? 15.236 55.806 25.906 1.00 4.21 192 ARG B N 1
ATOM 5285 C CA . ARG B 1 192 ? 14.845 57.124 26.356 1.00 10.42 192 ARG B CA 1
ATOM 5286 C C . ARG B 1 192 ? 14.429 57.105 27.826 1.00 12.57 192 ARG B C 1
ATOM 5287 O O . ARG B 1 192 ? 14.000 56.057 28.334 1.00 12.62 192 ARG B O 1
ATOM 5295 N N . GLN B 1 193 ? 14.597 58.253 28.499 1.00 8.14 193 GLN B N 1
ATOM 5296 C CA . GLN B 1 193 ? 14.239 58.422 29.899 1.00 9.85 193 GLN B CA 1
ATOM 5297 C C . GLN B 1 193 ? 13.626 59.799 30.017 1.00 11.95 193 GLN B C 1
ATOM 5298 O O . GLN B 1 193 ? 13.938 60.696 29.238 1.00 15.85 193 GLN B O 1
ATOM 5304 N N . SER B 1 194 ? 12.788 59.967 31.024 1.00 7.88 194 SER B N 1
ATOM 5305 C CA . SER B 1 194 ? 12.108 61.225 31.293 1.00 12.05 194 SER B CA 1
ATOM 5306 C C . SER B 1 194 ? 12.971 62.305 31.970 1.00 10.80 194 SER B C 1
ATOM 5307 O O . SER B 1 194 ? 14.095 62.050 32.385 1.00 13.27 194 SER B O 1
ATOM 5310 N N . PHE B 1 195 ? 12.430 63.521 32.057 1.00 16.11 195 PHE B N 1
ATOM 5311 C CA . PHE B 1 195 ? 13.112 64.669 32.656 1.00 15.24 195 PHE B CA 1
ATOM 5312 C C . PHE B 1 195 ? 12.063 65.681 33.107 1.00 16.29 195 PHE B C 1
ATOM 5313 O O . PHE B 1 195 ? 10.878 65.529 32.809 1.00 20.88 195 PHE B O 1
ATOM 5321 N N . ASP B 1 196 ? 12.478 66.686 33.862 1.00 15.41 196 ASP B N 1
ATOM 5322 C CA . ASP B 1 196 ? 11.553 67.696 34.351 1.00 17.01 196 ASP B CA 1
ATOM 5323 C C . ASP B 1 196 ? 11.205 68.604 33.173 1.00 21.37 196 ASP B C 1
ATOM 5324 O O . ASP B 1 196 ? 12.083 69.304 32.656 1.00 25.91 196 ASP B O 1
ATOM 5329 N N . THR B 1 197 ? 9.954 68.572 32.719 1.00 18.60 197 THR B N 1
ATOM 5330 C CA . THR B 1 197 ? 9.543 69.418 31.600 1.00 18.08 197 THR B CA 1
ATOM 5331 C C . THR B 1 197 ? 9.398 70.872 32.045 1.00 15.17 197 THR B C 1
ATOM 5332 O O . THR B 1 197 ? 9.287 71.776 31.229 1.00 20.99 197 THR B O 1
ATOM 5336 N N . ALA B 1 198 ? 9.396 71.085 33.352 1.00 16.01 198 ALA B N 1
ATOM 5337 C CA . ALA B 1 198 ? 9.321 72.429 33.919 1.00 15.05 198 ALA B CA 1
ATOM 5338 C C . ALA B 1 198 ? 10.628 73.182 33.662 1.00 17.12 198 ALA B C 1
ATOM 5339 O O . ALA B 1 198 ? 10.611 74.333 33.247 1.00 24.08 198 ALA B O 1
ATOM 5341 N N . HIS B 1 199 ? 11.757 72.526 33.914 1.00 12.99 199 HIS B N 1
ATOM 5342 C CA . HIS B 1 199 ? 13.074 73.122 33.710 1.00 13.37 199 HIS B CA 1
ATOM 5343 C C . HIS B 1 199 ? 13.452 73.081 32.240 1.00 13.67 199 HIS B C 1
ATOM 5344 O O . HIS B 1 199 ? 14.125 73.973 31.734 1.00 16.62 199 HIS B O 1
ATOM 5351 N N . PHE B 1 200 ? 13.104 71.979 31.597 1.00 8.83 200 PHE B N 1
ATOM 5352 C CA . PHE B 1 200 ? 13.433 71.783 30.206 1.00 14.03 200 PHE B CA 1
ATOM 5353 C C . PHE B 1 200 ? 12.159 71.604 29.409 1.00 15.51 200 PHE B C 1
ATOM 5354 O O . PHE B 1 200 ? 11.703 70.482 29.208 1.00 11.53 200 PHE B O 1
ATOM 5362 N N . PRO B 1 201 ? 11.574 72.722 28.942 1.00 18.16 201 PRO B N 1
ATOM 5363 C CA . PRO B 1 201 ? 10.338 72.706 28.161 1.00 18.80 201 PRO B CA 1
ATOM 5364 C C . PRO B 1 201 ? 10.447 71.981 26.814 1.00 19.54 201 PRO B C 1
ATOM 5365 O O . PRO B 1 201 ? 11.403 72.176 26.039 1.00 19.44 201 PRO B O 1
ATOM 5369 N N . VAL B 1 202 ? 9.469 71.124 26.548 1.00 20.72 202 VAL B N 1
ATOM 5370 C CA . VAL B 1 202 ? 9.442 70.392 25.290 1.00 23.06 202 VAL B CA 1
ATOM 5371 C C . VAL B 1 202 ? 8.702 71.165 24.173 1.00 22.91 202 VAL B C 1
ATOM 5372 O O . VAL B 1 202 ? 9.038 71.041 22.991 1.00 25.98 202 VAL B O 1
ATOM 5376 N N . GLU B 1 203 ? 7.734 71.997 24.555 1.00 24.21 203 GLU B N 1
ATOM 5377 C CA . GLU B 1 203 ? 6.957 72.776 23.586 1.00 27.04 203 GLU B CA 1
ATOM 5378 C C . GLU B 1 203 ? 7.655 74.050 23.177 1.00 23.49 203 GLU B C 1
ATOM 5379 O O . GLU B 1 203 ? 8.225 74.742 24.010 1.00 27.26 203 GLU B O 1
ATOM 5385 N N . GLU B 1 204 ? 7.506 74.407 21.910 1.00 21.12 204 GLU B N 1
ATOM 5386 C CA . GLU B 1 204 ? 8.112 75.606 21.361 1.00 17.99 204 GLU B CA 1
ATOM 5387 C C . GLU B 1 204 ? 7.646 76.869 22.100 1.00 22.68 204 GLU B C 1
ATOM 5388 O O . GLU B 1 204 ? 8.467 77.693 22.517 1.00 22.39 204 GLU B O 1
ATOM 5394 N N . LYS B 1 205 ? 6.344 77.007 22.332 1.00 22.44 205 LYS B N 1
ATOM 5395 C CA . LYS B 1 205 ? 5.858 78.191 23.043 1.00 27.33 205 LYS B CA 1
ATOM 5396 C C . LYS B 1 205 ? 6.402 78.273 24.477 1.00 24.79 205 LYS B C 1
ATOM 5397 O O . LYS B 1 205 ? 6.604 79.356 25.015 1.00 26.55 205 LYS B O 1
ATOM 5403 N N . ALA B 1 206 ? 6.595 77.118 25.105 1.00 23.55 206 ALA B N 1
ATOM 5404 C CA . ALA B 1 206 ? 7.118 77.045 26.457 1.00 14.19 206 ALA B CA 1
ATOM 5405 C C . ALA B 1 206 ? 8.598 77.420 26.461 1.00 14.63 206 ALA B C 1
ATOM 5406 O O . ALA B 1 206 ? 9.064 78.047 27.403 1.00 16.85 206 ALA B O 1
ATOM 5408 N N . ALA B 1 207 ? 9.335 77.037 25.419 1.00 12.13 207 ALA B N 1
ATOM 5409 C CA . ALA B 1 207 ? 10.754 77.378 25.317 1.00 13.74 207 ALA B CA 1
ATOM 5410 C C . ALA B 1 207 ? 10.879 78.893 25.207 1.00 15.26 207 ALA B C 1
ATOM 5411 O O . ALA B 1 207 ? 11.639 79.526 25.935 1.00 18.42 207 ALA B O 1
ATOM 5413 N N . ILE B 1 208 ? 10.056 79.473 24.343 1.00 19.11 208 ILE B N 1
ATOM 5414 C CA . ILE B 1 208 ? 10.039 80.919 24.105 1.00 14.69 208 ILE B CA 1
ATOM 5415 C C . ILE B 1 208 ? 9.656 81.690 25.365 1.00 13.56 208 ILE B C 1
ATOM 5416 O O . ILE B 1 208 ? 10.289 82.692 25.708 1.00 13.82 208 ILE B O 1
ATOM 5421 N N . ALA B 1 209 ? 8.667 81.186 26.090 1.00 11.16 209 ALA B N 1
ATOM 5422 C CA . ALA B 1 209 ? 8.209 81.821 27.319 1.00 14.00 209 ALA B CA 1
ATOM 5423 C C . ALA B 1 209 ? 9.305 81.817 28.372 1.00 19.11 209 ALA B C 1
ATOM 5424 O O . ALA B 1 209 ? 9.421 82.747 29.163 1.00 22.47 209 ALA B O 1
ATOM 5426 N N . GLN B 1 210 ? 10.122 80.770 28.366 1.00 21.71 210 GLN B N 1
ATOM 5427 C CA . GLN B 1 210 ? 11.209 80.638 29.330 1.00 20.10 210 GLN B CA 1
ATOM 5428 C C . GLN B 1 210 ? 12.336 81.617 29.005 1.00 13.13 210 GLN B C 1
ATOM 5429 O O . GLN B 1 210 ? 12.972 82.147 29.909 1.00 14.17 210 GLN B O 1
ATOM 5435 N N . LEU B 1 211 ? 12.573 81.852 27.717 1.00 15.45 211 LEU B N 1
ATOM 5436 C CA . LEU B 1 211 ? 13.588 82.809 27.266 1.00 16.78 211 LEU B CA 1
ATOM 5437 C C . LEU B 1 211 ? 13.117 84.230 27.615 1.00 22.47 211 LEU B C 1
ATOM 5438 O O . LEU B 1 211 ? 13.907 85.080 28.038 1.00 25.96 211 LEU B O 1
ATOM 5443 N N . ARG B 1 212 ? 11.821 84.471 27.425 1.00 26.31 212 ARG B N 1
ATOM 5444 C CA . ARG B 1 212 ? 11.188 85.754 27.711 1.00 26.59 212 ARG B CA 1
ATOM 5445 C C . ARG B 1 212 ? 11.402 86.096 29.181 1.00 24.60 212 ARG B C 1
ATOM 5446 O O . ARG B 1 212 ? 12.033 87.096 29.534 1.00 21.40 212 ARG B O 1
ATOM 5454 N N . GLN B 1 213 ? 10.863 85.231 30.028 1.00 21.20 213 GLN B N 1
ATOM 5455 C CA . GLN B 1 213 ? 10.941 85.378 31.464 1.00 23.62 213 GLN B CA 1
ATOM 5456 C C . GLN B 1 213 ? 12.363 85.551 31.978 1.00 18.23 213 GLN B C 1
ATOM 5457 O O . GLN B 1 213 ? 12.609 86.392 32.838 1.00 15.62 213 GLN B O 1
ATOM 5463 N N . PHE B 1 214 ? 13.299 84.748 31.485 1.00 15.89 214 PHE B N 1
ATOM 5464 C CA . PHE B 1 214 ? 14.656 84.883 31.952 1.00 13.27 214 PHE B CA 1
ATOM 5465 C C . PHE B 1 214 ? 15.207 86.257 31.601 1.00 12.82 214 PHE B C 1
ATOM 5466 O O . PHE B 1 214 ? 15.697 86.975 32.472 1.00 13.08 214 PHE B O 1
ATOM 5474 N N . CYS B 1 215 ? 15.080 86.648 30.343 1.00 15.04 215 CYS B N 1
ATOM 5475 C CA . CYS B 1 215 ? 15.574 87.950 29.912 1.00 17.92 215 CYS B CA 1
ATOM 5476 C C . CYS B 1 215 ? 14.975 89.114 30.704 1.00 17.03 215 CYS B C 1
ATOM 5477 O O . CYS B 1 215 ? 15.652 90.103 30.963 1.00 18.99 215 CYS B O 1
ATOM 5480 N N . GLN B 1 216 ? 13.730 88.971 31.134 1.00 18.00 216 GLN B N 1
ATOM 5481 C CA . GLN B 1 216 ? 13.082 90.029 31.889 1.00 24.33 216 GLN B CA 1
ATOM 5482 C C . GLN B 1 216 ? 13.629 90.141 33.292 1.00 25.62 216 GLN B C 1
ATOM 5483 O O . GLN B 1 216 ? 13.917 91.236 33.776 1.00 29.90 216 GLN B O 1
ATOM 5489 N N . ASN B 1 217 ? 13.707 89.006 33.967 1.00 31.10 217 ASN B N 1
ATOM 5490 C CA . ASN B 1 217 ? 14.185 88.975 35.343 1.00 34.26 217 ASN B CA 1
ATOM 5491 C C . ASN B 1 217 ? 15.649 88.543 35.442 1.00 30.85 217 ASN B C 1
ATOM 5492 O O . ASN B 1 217 ? 16.561 89.369 35.549 1.00 34.21 217 ASN B O 1
ATOM 5497 N N . GLY B 1 218 ? 15.865 87.247 35.291 1.00 21.72 218 GLY B N 1
ATOM 5498 C CA . GLY B 1 218 ? 17.190 86.683 35.405 1.00 15.78 218 GLY B CA 1
ATOM 5499 C C . GLY B 1 218 ? 18.398 87.287 34.738 1.00 16.33 218 GLY B C 1
ATOM 5500 O O . GLY B 1 218 ? 19.468 87.284 35.331 1.00 20.61 218 GLY B O 1
ATOM 5501 N N . ALA B 1 219 ? 18.280 87.800 33.524 1.00 17.96 219 ALA B N 1
ATOM 5502 C CA . ALA B 1 219 ? 19.461 88.343 32.862 1.00 12.65 219 ALA B CA 1
ATOM 5503 C C . ALA B 1 219 ? 20.072 89.564 33.534 1.00 16.29 219 ALA B C 1
ATOM 5504 O O . ALA B 1 219 ? 21.245 89.868 33.315 1.00 20.04 219 ALA B O 1
ATOM 5506 N N . GLY B 1 220 ? 19.281 90.279 34.325 1.00 20.26 220 GLY B N 1
ATOM 5507 C CA . GLY B 1 220 ? 19.792 91.447 35.022 1.00 25.45 220 GLY B CA 1
ATOM 5508 C C . GLY B 1 220 ? 20.626 91.088 36.248 1.00 29.10 220 GLY B C 1
ATOM 5509 O O . GLY B 1 220 ? 21.656 91.715 36.507 1.00 33.46 220 GLY B O 1
ATOM 5510 N N . GLU B 1 221 ? 20.186 90.065 36.983 1.00 29.77 221 GLU B N 1
ATOM 5511 C CA . GLU B 1 221 ? 20.840 89.573 38.203 1.00 26.84 221 GLU B CA 1
ATOM 5512 C C . GLU B 1 221 ? 21.918 88.532 37.903 1.00 25.77 221 GLU B C 1
ATOM 5513 O O . GLU B 1 221 ? 22.705 88.159 38.776 1.00 27.19 221 GLU B O 1
ATOM 5519 N N . TYR B 1 222 ? 21.970 88.095 36.658 1.00 21.26 222 TYR B N 1
ATOM 5520 C CA . TYR B 1 222 ? 22.884 87.051 36.250 1.00 20.67 222 TYR B CA 1
ATOM 5521 C C . TYR B 1 222 ? 24.272 87.016 36.848 1.00 22.80 222 TYR B C 1
ATOM 5522 O O . TYR B 1 222 ? 24.641 86.024 37.468 1.00 26.28 222 TYR B O 1
ATOM 5531 N N . GLU B 1 223 ? 25.047 88.070 36.636 1.00 24.45 223 GLU B N 1
ATOM 5532 C CA . GLU B 1 223 ? 26.418 88.145 37.137 1.00 25.90 223 GLU B CA 1
ATOM 5533 C C . GLU B 1 223 ? 26.538 87.836 38.633 1.00 27.39 223 GLU B C 1
ATOM 5534 O O . GLU B 1 223 ? 27.486 87.169 39.065 1.00 23.22 223 GLU B O 1
ATOM 5540 N N . GLN B 1 224 ? 25.567 88.298 39.413 1.00 26.03 224 GLN B N 1
ATOM 5541 C CA . GLN B 1 224 ? 25.582 88.077 40.852 1.00 26.99 224 GLN B CA 1
ATOM 5542 C C . GLN B 1 224 ? 25.029 86.716 41.296 1.00 26.97 224 GLN B C 1
ATOM 5543 O O . GLN B 1 224 ? 25.299 86.283 42.415 1.00 29.25 224 GLN B O 1
ATOM 5549 N N . GLN B 1 225 ? 24.263 86.038 40.440 1.00 21.80 225 GLN B N 1
ATOM 5550 C CA . GLN B 1 225 ? 23.684 84.765 40.831 1.00 17.41 225 GLN B CA 1
ATOM 5551 C C . GLN B 1 225 ? 24.130 83.507 40.117 1.00 13.07 225 GLN B C 1
ATOM 5552 O O . GLN B 1 225 ? 23.956 82.400 40.625 1.00 16.22 225 GLN B O 1
ATOM 5558 N N . ARG B 1 226 ? 24.765 83.670 38.976 1.00 10.15 226 ARG B N 1
ATOM 5559 C CA . ARG B 1 226 ? 25.182 82.542 38.182 1.00 7.55 226 ARG B CA 1
ATOM 5560 C C . ARG B 1 226 ? 26.170 81.558 38.793 1.00 12.69 226 ARG B C 1
ATOM 5561 O O . ARG B 1 226 ? 26.401 80.489 38.209 1.00 13.23 226 ARG B O 1
ATOM 5569 N N . ASP B 1 227 ? 26.793 81.904 39.917 1.00 13.75 227 ASP B N 1
ATOM 5570 C CA . ASP B 1 227 ? 27.797 81.017 40.522 1.00 13.92 227 ASP B CA 1
ATOM 5571 C C . ASP B 1 227 ? 27.284 80.051 41.561 1.00 11.37 227 ASP B C 1
ATOM 5572 O O . ASP B 1 227 ? 27.963 79.080 41.873 1.00 12.14 227 ASP B O 1
ATOM 5577 N N . PHE B 1 228 ? 26.087 80.312 42.077 1.00 9.25 228 PHE B N 1
ATOM 5578 C CA . PHE B 1 228 ? 25.490 79.491 43.120 1.00 10.68 228 PHE B CA 1
ATOM 5579 C C . PHE B 1 228 ? 24.563 78.381 42.678 1.00 11.69 228 PHE B C 1
ATOM 5580 O O . PHE B 1 228 ? 23.402 78.610 42.337 1.00 15.18 228 PHE B O 1
ATOM 5588 N N . PRO B 1 229 ? 25.044 77.144 42.756 1.00 12.32 229 PRO B N 1
ATOM 5589 C CA . PRO B 1 229 ? 24.217 76.014 42.341 1.00 14.23 229 PRO B CA 1
ATOM 5590 C C . PRO B 1 229 ? 22.923 75.871 43.108 1.00 11.74 229 PRO B C 1
ATOM 5591 O O . PRO B 1 229 ? 21.935 75.403 42.565 1.00 13.27 229 PRO B O 1
ATOM 5595 N N . ALA B 1 230 ? 22.901 76.341 44.347 1.00 14.85 230 ALA B N 1
ATOM 5596 C CA . ALA B 1 230 ? 21.694 76.240 45.158 1.00 20.25 230 ALA B CA 1
ATOM 5597 C C . ALA B 1 230 ? 20.620 77.199 44.664 1.00 20.14 230 ALA B C 1
ATOM 5598 O O . ALA B 1 230 ? 19.451 77.059 45.021 1.00 21.00 230 ALA B O 1
ATOM 5600 N N . VAL B 1 231 ? 21.041 78.144 43.822 1.00 21.22 231 VAL B N 1
ATOM 5601 C CA . VAL B 1 231 ? 20.192 79.177 43.251 1.00 20.11 231 VAL B CA 1
ATOM 5602 C C . VAL B 1 231 ? 19.831 78.937 41.779 1.00 18.25 231 VAL B C 1
ATOM 5603 O O . VAL B 1 231 ? 20.627 78.439 40.981 1.00 16.06 231 VAL B O 1
ATOM 5607 N N . GLU B 1 232 ? 18.619 79.327 41.427 1.00 15.77 232 GLU B N 1
ATOM 5608 C CA . GLU B 1 232 ? 18.155 79.217 40.059 1.00 18.69 232 GLU B CA 1
ATOM 5609 C C . GLU B 1 232 ? 18.532 80.515 39.322 1.00 15.83 232 GLU B C 1
ATOM 5610 O O . GLU B 1 232 ? 17.677 81.348 39.021 1.00 13.90 232 GLU B O 1
ATOM 5616 N N . GLY B 1 233 ? 19.818 80.680 39.038 1.00 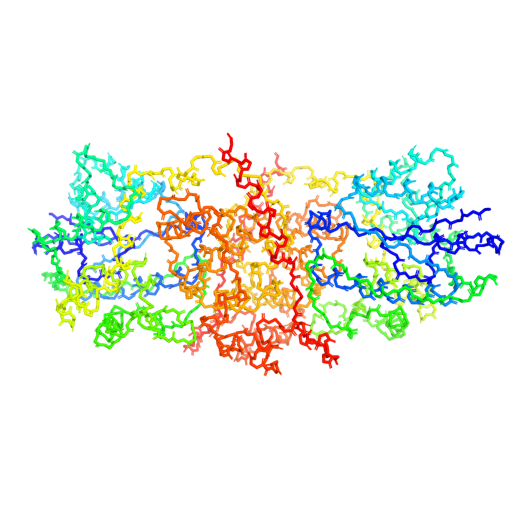15.70 233 GLY B N 1
ATOM 5617 C CA . GLY B 1 233 ? 20.269 81.903 38.396 1.00 13.91 233 GLY B CA 1
ATOM 5618 C C . GLY B 1 233 ? 20.698 81.817 36.958 1.00 11.52 233 GLY B C 1
ATOM 5619 O O . GLY B 1 233 ? 21.262 82.765 36.418 1.00 16.45 233 GLY B O 1
ATOM 5620 N N . THR B 1 234 ? 20.522 80.649 36.359 1.00 15.15 234 THR B N 1
ATOM 5621 C CA . THR B 1 234 ? 20.859 80.463 34.959 1.00 9.12 234 THR B CA 1
ATOM 5622 C C . THR B 1 234 ? 19.544 80.217 34.196 1.00 9.45 234 THR B C 1
ATOM 5623 O O . THR B 1 234 ? 18.480 80.094 34.818 1.00 6.48 234 THR B O 1
ATOM 5627 N N . SER B 1 235 ? 19.599 80.196 32.867 1.00 9.25 235 SER B N 1
ATOM 5628 C CA . SER B 1 235 ? 18.381 80.037 32.083 1.00 7.52 235 SER B CA 1
ATOM 5629 C C . SER B 1 235 ? 17.802 78.645 31.923 1.00 9.35 235 SER B C 1
ATOM 5630 O O . SER B 1 235 ? 16.584 78.513 31.845 1.00 11.12 235 SER B O 1
ATOM 5633 N N . ARG B 1 236 ? 18.663 77.628 31.867 1.00 9.83 236 ARG B N 1
ATOM 5634 C CA . ARG B 1 236 ? 18.249 76.240 31.650 1.00 7.62 236 ARG B CA 1
ATOM 5635 C C . ARG B 1 236 ? 17.678 76.082 30.246 1.00 9.57 236 ARG B C 1
ATOM 5636 O O . ARG B 1 236 ? 16.780 75.264 30.001 1.00 12.55 236 ARG B O 1
ATOM 5644 N N . LEU B 1 237 ? 18.235 76.865 29.326 1.00 8.95 237 LEU B N 1
ATOM 5645 C CA . LEU B 1 237 ? 17.823 76.859 27.926 1.00 8.94 237 LEU B CA 1
ATOM 5646 C C . LEU B 1 237 ? 18.817 76.084 27.102 1.00 8.30 237 LEU B C 1
ATOM 5647 O O . LEU B 1 237 ? 18.706 76.027 25.876 1.00 13.14 237 LEU B O 1
ATOM 5652 N N . SER B 1 238 ? 19.804 75.498 27.772 1.00 9.18 238 SER B N 1
ATOM 5653 C CA . SER B 1 238 ? 20.841 74.743 27.093 1.00 7.91 238 SER B CA 1
ATOM 5654 C C . SER B 1 238 ? 20.320 73.513 26.332 1.00 5.43 238 SER B C 1
ATOM 5655 O O . SER B 1 238 ? 20.873 73.153 25.296 1.00 9.16 238 SER B O 1
ATOM 5658 N N . ALA B 1 239 ? 19.266 72.872 26.839 1.00 5.29 239 ALA B N 1
ATOM 5659 C CA . ALA B 1 239 ? 18.691 71.684 26.174 1.00 2.95 239 ALA B CA 1
ATOM 5660 C C . ALA B 1 239 ? 18.024 72.092 24.849 1.00 4.54 239 ALA B C 1
ATOM 5661 O O . ALA B 1 239 ? 18.312 71.518 23.797 1.00 5.93 239 ALA B O 1
ATOM 5663 N N . SER B 1 240 ? 17.196 73.143 24.904 1.00 8.56 240 SER B N 1
ATOM 5664 C CA . SER B 1 240 ? 16.523 73.716 23.732 1.00 2.11 240 SER B CA 1
ATOM 5665 C C . SER B 1 240 ? 17.572 74.181 22.714 1.00 3.46 240 SER B C 1
ATOM 5666 O O . SER B 1 240 ? 17.430 73.918 21.528 1.00 9.09 240 SER B O 1
ATOM 5669 N N . LEU B 1 241 ? 18.605 74.898 23.171 1.00 4.88 241 LEU B N 1
ATOM 5670 C CA . LEU B 1 241 ? 19.668 75.364 22.287 1.00 2.77 241 LEU B CA 1
ATOM 5671 C C . LEU B 1 241 ? 20.453 74.227 21.635 1.00 3.81 241 LEU B C 1
ATOM 5672 O O . LEU B 1 241 ? 20.746 74.296 20.447 1.00 8.53 241 LEU B O 1
ATOM 5677 N N . ALA B 1 242 ? 20.760 73.164 22.386 1.00 4.87 242 ALA B N 1
ATOM 5678 C CA . ALA B 1 242 ? 21.528 72.022 21.852 1.00 2.00 242 ALA B CA 1
ATOM 5679 C C . ALA B 1 242 ? 20.767 71.171 20.826 1.00 7.86 242 ALA B C 1
ATOM 5680 O O . ALA B 1 242 ? 21.373 70.639 19.884 1.00 3.75 242 ALA B O 1
ATOM 5682 N N . THR B 1 243 ? 19.447 71.058 21.007 1.00 9.32 243 THR B N 1
ATOM 5683 C CA . THR B 1 243 ? 18.603 70.255 20.118 1.00 14.69 243 THR B CA 1
ATOM 5684 C C . THR B 1 243 ? 17.925 71.053 19.005 1.00 14.88 243 THR B C 1
ATOM 5685 O O . THR B 1 243 ? 17.338 70.473 18.082 1.00 14.19 243 THR B O 1
ATOM 5689 N N . GLY B 1 244 ? 18.003 72.377 19.105 1.00 12.87 244 GLY B N 1
ATOM 5690 C CA . GLY B 1 244 ? 17.413 73.248 18.109 1.00 11.76 244 GLY B CA 1
ATOM 5691 C C . GLY B 1 244 ? 15.980 73.661 18.402 1.00 12.97 244 GLY B C 1
ATOM 5692 O O . GLY B 1 244 ? 15.256 74.054 17.487 1.00 16.67 244 GLY B O 1
ATOM 5693 N N . GLY B 1 245 ? 15.550 73.523 19.652 1.00 10.05 245 GLY B N 1
ATOM 5694 C CA . GLY B 1 245 ? 14.208 73.907 20.035 1.00 5.58 245 GLY B CA 1
ATOM 5695 C C . GLY B 1 245 ? 14.121 75.420 20.033 1.00 11.92 245 GLY B C 1
ATOM 5696 O O . GLY B 1 245 ? 13.034 75.988 20.002 1.00 14.97 245 GLY B O 1
ATOM 5697 N N . LEU B 1 246 ? 15.280 76.074 20.091 1.00 12.79 246 LEU B N 1
ATOM 5698 C CA . LEU B 1 246 ? 15.386 77.530 20.078 1.00 9.19 246 LEU B CA 1
ATOM 5699 C C . LEU B 1 246 ? 16.635 77.844 19.312 1.00 8.73 246 LEU B C 1
ATOM 5700 O O . LEU B 1 246 ? 17.544 77.022 19.273 1.00 10.16 246 LEU B O 1
ATOM 5705 N N . SER B 1 247 ? 16.693 79.034 18.714 1.00 12.66 247 SER B N 1
ATOM 5706 C CA . SER B 1 247 ? 17.890 79.457 17.973 1.00 11.96 247 SER B CA 1
ATOM 5707 C C . SER B 1 247 ? 18.585 80.530 18.823 1.00 3.86 247 SER B C 1
ATOM 5708 O O . SER B 1 247 ? 17.937 81.194 19.626 1.00 4.29 247 SER B O 1
ATOM 5711 N N . PRO B 1 248 ? 19.888 80.746 18.604 1.00 4.55 248 PRO B N 1
ATOM 5712 C CA . PRO B 1 248 ? 20.679 81.733 19.334 1.00 2.22 248 PRO B CA 1
ATOM 5713 C C . PRO B 1 248 ? 20.271 83.190 18.994 1.00 6.58 248 PRO B C 1
ATOM 5714 O O . PRO B 1 248 ? 20.527 84.111 19.770 1.00 8.29 248 PRO B O 1
ATOM 5718 N N . ARG B 1 249 ? 19.599 83.390 17.856 1.00 9.10 249 ARG B N 1
ATOM 5719 C CA . ARG B 1 249 ? 19.126 84.728 17.474 1.00 9.19 249 ARG B CA 1
ATOM 5720 C C . ARG B 1 249 ? 17.896 85.098 18.259 1.00 11.05 249 ARG B C 1
ATOM 5721 O O . ARG B 1 249 ? 17.644 86.279 18.485 1.00 12.93 249 ARG B O 1
ATOM 5729 N N . GLN B 1 250 ? 17.118 84.096 18.663 1.00 8.86 250 GLN B N 1
ATOM 5730 C CA . GLN B 1 250 ? 15.922 84.354 19.451 1.00 6.85 250 GLN B CA 1
ATOM 5731 C C . GLN B 1 250 ? 16.378 84.829 20.814 1.00 6.58 250 GLN B C 1
ATOM 5732 O O . GLN B 1 250 ? 15.753 85.684 21.431 1.00 13.19 250 GLN B O 1
ATOM 5738 N N . CYS B 1 251 ? 17.474 84.241 21.284 1.00 14.55 251 CYS B N 1
ATOM 5739 C CA . CYS B 1 251 ? 18.065 84.574 22.582 1.00 10.61 251 CYS B CA 1
ATOM 5740 C C . CYS B 1 251 ? 18.661 85.992 22.511 1.00 5.77 251 CYS B C 1
ATOM 5741 O O . CYS B 1 251 ? 18.379 86.807 23.372 1.00 6.13 251 CYS B O 1
ATOM 5744 N N . LEU B 1 252 ? 19.448 86.276 21.467 1.00 7.84 252 LEU B N 1
ATOM 5745 C CA . LEU B 1 252 ? 20.042 87.593 21.237 1.00 7.92 252 LEU B CA 1
ATOM 5746 C C . LEU B 1 252 ? 18.955 88.696 21.190 1.00 11.53 252 LEU B C 1
ATOM 5747 O O . LEU B 1 252 ? 18.941 89.624 22.024 1.00 11.27 252 LEU B O 1
ATOM 5752 N N . HIS B 1 253 ? 18.009 88.576 20.261 1.00 12.09 253 HIS B N 1
ATOM 5753 C CA . HIS B 1 253 ? 16.982 89.605 20.129 1.00 12.12 253 HIS B CA 1
ATOM 5754 C C . HIS B 1 253 ? 16.097 89.771 21.339 1.00 13.37 253 HIS B C 1
ATOM 5755 O O . HIS B 1 253 ? 15.764 90.900 21.706 1.00 17.23 253 HIS B O 1
ATOM 5762 N N . ARG B 1 254 ? 15.762 88.669 22.005 1.00 14.26 254 ARG B N 1
ATOM 5763 C CA . ARG B 1 254 ? 14.934 88.750 23.211 1.00 13.26 254 ARG B CA 1
ATOM 5764 C C . ARG B 1 254 ? 15.746 89.379 24.372 1.00 15.05 254 ARG B C 1
ATOM 5765 O O . ARG B 1 254 ? 15.202 90.113 25.227 1.00 10.84 254 ARG B O 1
ATOM 5773 N N . LEU B 1 255 ? 17.056 89.142 24.365 1.00 12.34 255 LEU B N 1
ATOM 5774 C CA . LEU B 1 255 ? 17.918 89.722 25.383 1.00 14.01 255 LEU B CA 1
ATOM 5775 C C . LEU B 1 255 ? 17.985 91.254 25.204 1.00 11.84 255 LEU B C 1
ATOM 5776 O O . LEU B 1 255 ? 17.674 91.997 26.132 1.00 13.15 255 LEU B O 1
ATOM 5781 N N . LEU B 1 256 ? 18.363 91.718 24.011 1.00 13.08 256 LEU B N 1
ATOM 5782 C CA . LEU B 1 256 ? 18.486 93.154 23.762 1.00 13.22 256 LEU B CA 1
ATOM 5783 C C . LEU B 1 256 ? 17.189 93.891 23.963 1.00 14.64 256 LEU B C 1
ATOM 5784 O O . LEU B 1 256 ? 17.184 95.080 24.265 1.00 19.93 256 LEU B O 1
ATOM 5789 N N . ALA B 1 257 ? 16.083 93.188 23.783 1.00 15.50 257 ALA B N 1
ATOM 5790 C CA . ALA B 1 257 ? 14.777 93.797 23.966 1.00 12.59 257 ALA B CA 1
ATOM 5791 C C . ALA B 1 257 ? 14.533 94.145 25.417 1.00 15.05 257 ALA B C 1
ATOM 5792 O O . ALA B 1 257 ? 13.818 95.098 25.715 1.00 25.05 257 ALA B O 1
ATOM 5794 N N . GLU B 1 258 ? 15.088 93.357 26.331 1.00 18.23 258 GLU B N 1
ATOM 5795 C CA . GLU B 1 258 ? 14.869 93.584 27.766 1.00 14.56 258 GLU B CA 1
ATOM 5796 C C . GLU B 1 258 ? 16.034 94.248 28.459 1.00 15.67 258 GLU B C 1
ATOM 5797 O O . GLU B 1 258 ? 15.865 94.889 29.486 1.00 17.99 258 GLU B O 1
ATOM 5803 N N . GLN B 1 259 ? 17.228 94.030 27.918 1.00 21.49 259 GLN B N 1
ATOM 5804 C CA . GLN B 1 259 ? 18.471 94.579 28.448 1.00 13.10 259 GLN B CA 1
ATOM 5805 C C . GLN B 1 259 ? 19.131 95.234 27.237 1.00 12.16 259 GLN B C 1
ATOM 5806 O O . GLN B 1 259 ? 20.036 94.690 26.609 1.00 8.67 259 GLN B O 1
ATOM 5812 N N . PRO B 1 260 ? 18.655 96.424 26.883 1.00 17.97 260 PRO B N 1
ATOM 5813 C CA . PRO B 1 260 ? 19.104 97.255 25.764 1.00 22.15 260 PRO B CA 1
ATOM 5814 C C . PRO B 1 260 ? 20.609 97.452 25.703 1.00 27.74 260 PRO B C 1
ATOM 5815 O O . PRO B 1 260 ? 21.235 97.394 24.628 1.00 29.89 260 PRO B O 1
ATOM 5819 N N . GLN B 1 261 ? 21.193 97.672 26.876 1.00 28.64 261 GLN B N 1
ATOM 5820 C CA . GLN B 1 261 ? 22.623 97.930 26.955 1.00 33.12 261 GLN B CA 1
ATOM 5821 C C . GLN B 1 261 ? 23.513 96.726 26.978 1.00 28.65 261 GLN B C 1
ATOM 5822 O O . GLN B 1 261 ? 24.731 96.874 27.033 1.00 28.11 261 GLN B O 1
ATOM 5828 N N . ALA B 1 262 ? 22.916 95.545 26.870 1.00 26.13 262 ALA B N 1
ATOM 5829 C CA . ALA B 1 262 ? 23.675 94.305 26.898 1.00 21.11 262 ALA B CA 1
ATOM 5830 C C . ALA B 1 262 ? 24.831 94.339 25.922 1.00 16.47 262 ALA B C 1
ATOM 5831 O O . ALA B 1 262 ? 25.901 93.819 26.217 1.00 20.00 262 ALA B O 1
ATOM 5833 N N . LEU B 1 263 ? 24.631 94.977 24.775 1.00 13.76 263 LEU B N 1
ATOM 5834 C CA . LEU B 1 263 ? 25.687 95.051 23.772 1.00 17.37 263 LEU B CA 1
ATOM 5835 C C . LEU B 1 263 ? 26.850 95.981 24.133 1.00 20.09 263 LEU B C 1
ATOM 5836 O O . LEU B 1 263 ? 27.952 95.868 23.574 1.00 19.60 263 LEU B O 1
ATOM 5841 N N . ASP B 1 264 ? 26.586 96.907 25.054 1.00 22.06 264 ASP B N 1
ATOM 5842 C CA . ASP B 1 264 ? 27.567 97.894 25.468 1.00 23.57 264 ASP B CA 1
ATOM 5843 C C . ASP B 1 264 ? 28.059 97.788 26.912 1.00 20.45 264 ASP B C 1
ATOM 5844 O O . ASP B 1 264 ? 28.463 98.782 27.505 1.00 29.05 264 ASP B O 1
ATOM 5849 N N . GLY B 1 265 ? 28.034 96.592 27.475 1.00 17.74 265 GLY B N 1
ATOM 5850 C CA . GLY B 1 265 ? 28.506 96.405 28.831 1.00 16.35 265 GLY B CA 1
ATOM 5851 C C . GLY B 1 265 ? 27.482 96.576 29.935 1.00 15.49 265 GLY B C 1
ATOM 5852 O O . GLY B 1 265 ? 27.807 96.389 31.104 1.00 18.83 265 GLY B O 1
ATOM 5853 N N . GLY B 1 266 ? 26.249 96.923 29.600 1.00 12.23 266 GLY B N 1
ATOM 5854 C CA . GLY B 1 266 ? 25.268 97.101 30.652 1.00 14.43 266 GLY B CA 1
ATOM 5855 C C . GLY B 1 266 ? 24.772 95.762 31.161 1.00 17.26 266 GLY B C 1
ATOM 5856 O O . GLY B 1 266 ? 25.397 94.728 30.894 1.00 19.90 266 GLY B O 1
ATOM 5857 N N . ALA B 1 267 ? 23.653 95.765 31.886 1.00 16.01 267 ALA B N 1
ATOM 5858 C CA . ALA B 1 267 ? 23.054 94.522 32.401 1.00 14.57 267 ALA B CA 1
ATOM 5859 C C . ALA B 1 267 ? 22.750 93.606 31.214 1.00 14.87 267 ALA B C 1
ATOM 5860 O O . ALA B 1 267 ? 22.483 94.084 30.109 1.00 16.25 267 ALA B O 1
ATOM 5862 N N . GLY B 1 268 ? 22.854 92.302 31.427 1.00 11.64 268 GLY B N 1
ATOM 5863 C CA . GLY B 1 268 ? 22.608 91.357 30.356 1.00 8.72 268 GLY B CA 1
ATOM 5864 C C . GLY B 1 268 ? 23.857 91.075 29.541 1.00 10.75 268 GLY B C 1
ATOM 5865 O O . GLY B 1 268 ? 23.892 90.134 28.745 1.00 15.86 268 GLY B O 1
ATOM 5866 N N . SER B 1 269 ? 24.913 91.846 29.751 1.00 12.76 269 SER B N 1
ATOM 5867 C CA . SER B 1 269 ? 26.132 91.621 28.982 1.00 11.36 269 SER B CA 1
ATOM 5868 C C . SER B 1 269 ? 26.920 90.387 29.404 1.00 9.92 269 SER B C 1
ATOM 5869 O O . SER B 1 269 ? 27.705 89.863 28.617 1.00 11.21 269 SER B O 1
ATOM 5872 N N . VAL B 1 270 ? 26.760 89.966 30.656 1.00 13.46 270 VAL B N 1
ATOM 5873 C CA . VAL B 1 270 ? 27.479 88.799 31.178 1.00 14.37 270 VAL B CA 1
ATOM 5874 C C . VAL B 1 270 ? 26.852 87.539 30.634 1.00 10.33 270 VAL B C 1
ATOM 5875 O O . VAL B 1 270 ? 27.570 86.612 30.318 1.00 17.14 270 VAL B O 1
ATOM 5879 N N . TRP B 1 271 ? 25.529 87.535 30.482 1.00 11.90 271 TRP B N 1
ATOM 5880 C CA . TRP B 1 271 ? 24.804 86.400 29.891 1.00 9.70 271 TRP B CA 1
ATOM 5881 C C . TRP B 1 271 ? 25.158 86.305 28.398 1.00 8.15 271 TRP B C 1
ATOM 5882 O O . TRP B 1 271 ? 25.375 85.226 27.863 1.00 8.04 271 TRP B O 1
ATOM 5893 N N . LEU B 1 272 ? 25.280 87.453 27.742 1.00 8.35 272 LEU B N 1
ATOM 5894 C CA . LEU B 1 272 ? 25.657 87.513 26.333 1.00 2.00 272 LEU B CA 1
ATOM 5895 C C . LEU B 1 272 ? 27.047 86.917 26.128 1.00 2.00 272 LEU B C 1
ATOM 5896 O O . LEU B 1 272 ? 27.322 86.258 25.128 1.00 3.16 272 LEU B O 1
ATOM 5901 N N . ASN B 1 273 ? 27.952 87.217 27.057 1.00 3.52 273 ASN B N 1
ATOM 5902 C CA . ASN B 1 273 ? 29.306 86.707 26.992 1.00 2.00 273 ASN B CA 1
ATOM 5903 C C . ASN B 1 273 ? 29.272 85.169 26.848 1.00 2.77 273 ASN B C 1
ATOM 5904 O O . ASN B 1 273 ? 30.001 84.609 26.042 1.00 10.21 273 ASN B O 1
ATOM 5909 N N . GLU B 1 274 ? 28.362 84.504 27.571 1.00 4.68 274 GLU B N 1
ATOM 5910 C CA . GLU B 1 274 ? 28.206 83.039 27.520 1.00 5.52 274 GLU B CA 1
ATOM 5911 C C . GLU B 1 274 ? 27.735 82.531 26.144 1.00 6.06 274 GLU B C 1
ATOM 5912 O O . GLU B 1 274 ? 28.172 81.469 25.668 1.00 7.25 274 GLU B O 1
ATOM 5918 N N . LEU B 1 275 ? 26.898 83.327 25.482 1.00 8.84 275 LEU B N 1
ATOM 5919 C CA . LEU B 1 275 ? 26.409 82.993 24.145 1.00 3.64 275 LEU B CA 1
ATOM 5920 C C . LEU B 1 275 ? 27.540 83.205 23.157 1.00 4.05 275 LEU B C 1
ATOM 5921 O O . LEU B 1 275 ? 27.497 82.683 22.059 1.00 7.00 275 LEU B O 1
ATOM 5926 N N . ILE B 1 276 ? 28.546 83.988 23.535 1.00 3.52 276 ILE B N 1
ATOM 5927 C CA . ILE B 1 276 ? 29.690 84.212 22.665 1.00 2.00 276 ILE B CA 1
ATOM 5928 C C . ILE B 1 276 ? 30.685 83.067 22.868 1.00 2.00 276 ILE B C 1
ATOM 5929 O O . ILE B 1 276 ? 31.428 82.708 21.947 1.00 2.00 276 ILE B O 1
ATOM 5934 N N . TRP B 1 277 ? 30.637 82.433 24.042 1.00 3.78 277 TRP B N 1
ATOM 5935 C CA . TRP B 1 277 ? 31.487 81.252 24.317 1.00 3.78 277 TRP B CA 1
ATOM 5936 C C . TRP B 1 277 ? 30.981 80.112 23.471 1.00 2.00 277 TRP B C 1
ATOM 5937 O O . TRP B 1 277 ? 31.764 79.366 22.891 1.00 3.86 277 TRP B O 1
ATOM 5948 N N . ARG B 1 278 ? 29.654 79.987 23.423 1.00 2.98 278 ARG B N 1
ATOM 5949 C CA . ARG B 1 278 ? 28.971 78.994 22.591 1.00 2.43 278 ARG B CA 1
ATOM 5950 C C . ARG B 1 278 ? 29.395 79.172 21.129 1.00 2.00 278 ARG B C 1
ATOM 5951 O O . ARG B 1 278 ? 29.750 78.221 20.455 1.00 6.77 278 ARG B O 1
ATOM 5959 N N . GLU B 1 279 ? 29.396 80.422 20.673 1.00 5.99 279 GLU B N 1
ATOM 5960 C CA . GLU B 1 279 ? 29.790 80.797 19.310 1.00 2.20 279 GLU B CA 1
ATOM 5961 C C . GLU B 1 279 ? 31.229 80.402 19.048 1.00 3.25 279 GLU B C 1
ATOM 5962 O O . GLU B 1 279 ? 31.558 79.906 17.977 1.00 10.84 279 GLU B O 1
ATOM 5968 N N . PHE B 1 280 ? 32.100 80.760 19.984 1.00 4.58 280 PHE B N 1
ATOM 5969 C CA . PHE B 1 280 ? 33.531 80.487 19.885 1.00 2.43 280 PHE B CA 1
ATOM 5970 C C . PHE B 1 280 ? 33.805 79.013 19.634 1.00 2.00 280 PHE B C 1
ATOM 5971 O O . PHE B 1 280 ? 34.433 78.655 18.644 1.00 4.75 280 PHE B O 1
ATOM 5979 N N . TYR B 1 281 ? 33.286 78.167 20.528 1.00 2.87 281 TYR B N 1
ATOM 5980 C CA . TYR B 1 281 ? 33.459 76.720 20.463 1.00 4.63 281 TYR B CA 1
ATOM 5981 C C . TYR B 1 281 ? 32.932 76.091 19.168 1.00 5.63 281 TYR B C 1
ATOM 5982 O O . TYR B 1 281 ? 33.523 75.141 18.662 1.00 4.23 281 TYR B O 1
ATOM 5991 N N . ARG B 1 282 ? 31.843 76.628 18.616 1.00 9.32 282 ARG B N 1
ATOM 5992 C CA . ARG B 1 282 ? 31.309 76.106 17.352 1.00 9.25 282 ARG B CA 1
ATOM 5993 C C . ARG B 1 282 ? 32.157 76.513 16.151 1.00 8.90 282 ARG B C 1
ATOM 5994 O O . ARG B 1 282 ? 32.305 75.743 15.203 1.00 16.12 282 ARG B O 1
ATOM 6002 N N . HIS B 1 283 ? 32.697 77.725 16.162 1.00 9.27 283 HIS B N 1
ATOM 6003 C CA . HIS B 1 283 ? 33.525 78.171 15.032 1.00 9.40 283 HIS B CA 1
ATOM 6004 C C . HIS B 1 283 ? 34.850 77.421 15.094 1.00 7.13 283 HIS B C 1
ATOM 6005 O O . HIS B 1 283 ? 35.419 77.053 14.080 1.00 7.34 283 HIS B O 1
ATOM 6012 N N . LEU B 1 284 ? 35.323 77.191 16.313 1.00 10.01 284 LEU B N 1
ATOM 6013 C CA . LEU B 1 284 ? 36.581 76.507 16.563 1.00 5.93 284 LEU B CA 1
ATOM 6014 C C . LEU B 1 284 ? 36.614 75.084 15.998 1.00 7.60 284 LEU B C 1
ATOM 6015 O O . LEU B 1 284 ? 37.560 74.733 15.273 1.00 8.63 284 LEU B O 1
ATOM 6020 N N . ILE B 1 285 ? 35.595 74.268 16.281 1.00 4.00 285 ILE B N 1
ATOM 6021 C CA . ILE B 1 285 ? 35.577 72.902 15.720 1.00 8.24 285 ILE B CA 1
ATOM 6022 C C . ILE B 1 285 ? 35.423 72.925 14.202 1.00 9.09 285 ILE B C 1
ATOM 6023 O O . ILE B 1 285 ? 35.798 71.973 13.515 1.00 12.00 285 ILE B O 1
ATOM 6028 N N . THR B 1 286 ? 34.856 74.010 13.679 1.00 10.88 286 THR B N 1
ATOM 6029 C CA . THR B 1 286 ? 34.684 74.156 12.239 1.00 3.45 286 THR B CA 1
ATOM 6030 C C . THR B 1 286 ? 36.040 74.301 11.559 1.00 7.87 286 THR B C 1
ATOM 6031 O O . THR B 1 286 ? 36.253 73.784 10.456 1.00 10.71 286 THR B O 1
ATOM 6035 N N . TYR B 1 287 ? 36.962 74.999 12.223 1.00 9.67 287 TYR B N 1
ATOM 6036 C CA . TYR B 1 287 ? 38.303 75.212 11.678 1.00 11.75 287 TYR B CA 1
ATOM 6037 C C . TYR B 1 287 ? 39.325 74.195 12.150 1.00 13.23 287 TYR B C 1
ATOM 6038 O O . TYR B 1 287 ? 40.363 74.032 11.529 1.00 13.63 287 TYR B O 1
ATOM 6047 N N . HIS B 1 288 ? 39.015 73.507 13.245 1.00 16.33 288 HIS B N 1
ATOM 6048 C CA . HIS B 1 288 ? 39.883 72.479 13.817 1.00 9.39 288 HIS B CA 1
ATOM 6049 C C . HIS B 1 288 ? 39.032 71.214 14.010 1.00 8.46 288 HIS B C 1
ATOM 6050 O O . HIS B 1 288 ? 38.555 70.938 15.113 1.00 9.43 288 HIS B O 1
ATOM 6057 N N . PRO B 1 289 ? 38.794 70.458 12.927 1.00 7.57 289 PRO B N 1
ATOM 6058 C CA . PRO B 1 289 ? 37.993 69.226 12.940 1.00 7.79 289 PRO B CA 1
ATOM 6059 C C . PRO B 1 289 ? 38.577 68.142 13.843 1.00 6.40 289 PRO B C 1
ATOM 6060 O O . PRO B 1 289 ? 37.839 67.341 14.379 1.00 9.73 289 PRO B O 1
ATOM 6064 N N . SER B 1 290 ? 39.897 68.140 14.029 1.00 12.93 290 SER B N 1
ATOM 6065 C CA . SER B 1 290 ? 40.566 67.154 14.878 1.00 13.07 290 SER B CA 1
ATOM 6066 C C . SER B 1 290 ? 40.013 67.208 16.311 1.00 12.94 290 SER B C 1
ATOM 6067 O O . SER B 1 290 ? 40.164 66.258 17.067 1.00 16.91 290 SER B O 1
ATOM 6070 N N . LEU B 1 291 ? 39.368 68.313 16.680 1.00 11.00 291 LEU B N 1
ATOM 6071 C CA . LEU B 1 291 ? 38.770 68.444 18.000 1.00 10.39 291 LEU B CA 1
ATOM 6072 C C . LEU B 1 291 ? 37.578 67.491 18.114 1.00 16.36 291 LEU B C 1
ATOM 6073 O O . LEU B 1 291 ? 37.130 67.157 19.212 1.00 17.22 291 LEU B O 1
ATOM 6078 N N . CYS B 1 292 ? 37.026 67.108 16.967 1.00 16.19 292 CYS B N 1
ATOM 6079 C CA . CYS B 1 292 ? 35.905 66.182 16.920 1.00 14.16 292 CYS B CA 1
ATOM 6080 C C . CYS B 1 292 ? 36.414 64.738 16.926 1.00 13.36 292 CYS B C 1
ATOM 6081 O O . CYS B 1 292 ? 35.654 63.806 17.136 1.00 10.60 292 CYS B O 1
ATOM 6084 N N . LYS B 1 293 ? 37.714 64.569 16.726 1.00 9.84 293 LYS B N 1
ATOM 6085 C CA . LYS B 1 293 ? 38.311 63.250 16.678 1.00 7.26 293 LYS B CA 1
ATOM 6086 C C . LYS B 1 293 ? 39.147 62.893 17.884 1.00 7.89 293 LYS B C 1
ATOM 6087 O O . LYS B 1 293 ? 40.125 62.163 17.751 1.00 11.92 293 LYS B O 1
ATOM 6093 N N . HIS B 1 294 ? 38.781 63.400 19.054 1.00 11.75 294 HIS B N 1
ATOM 6094 C CA . HIS B 1 294 ? 39.491 63.086 20.303 1.00 15.82 294 HIS B CA 1
ATOM 6095 C C . HIS B 1 294 ? 40.925 63.575 20.436 1.00 15.13 294 HIS B C 1
ATOM 6096 O O . HIS B 1 294 ? 41.694 63.033 21.227 1.00 17.08 294 HIS B O 1
ATOM 6103 N N . ARG B 1 295 ? 41.296 64.587 19.672 1.00 13.42 295 ARG B N 1
ATOM 6104 C CA . ARG B 1 295 ? 42.654 65.105 19.745 1.00 11.70 295 ARG B CA 1
ATOM 6105 C C . ARG B 1 295 ? 42.591 66.338 20.640 1.00 11.75 295 ARG B C 1
ATOM 6106 O O . ARG B 1 295 ? 41.557 67.022 20.698 1.00 12.60 295 ARG B O 1
ATOM 6114 N N . PRO B 1 296 ? 43.661 66.606 21.406 1.00 8.50 296 PRO B N 1
ATOM 6115 C CA . PRO B 1 296 ? 43.643 67.780 22.280 1.00 6.81 296 PRO B CA 1
ATOM 6116 C C . PRO B 1 296 ? 44.104 68.959 21.428 1.00 10.08 296 PRO B C 1
ATOM 6117 O O . PRO B 1 296 ? 44.656 68.753 20.347 1.00 9.35 296 PRO B O 1
ATOM 6121 N N . PHE B 1 297 ? 43.866 70.186 21.875 1.00 10.60 297 PHE B N 1
ATOM 6122 C CA . PHE B 1 297 ? 44.335 71.323 21.094 1.00 13.02 297 PHE B CA 1
ATOM 6123 C C . PHE B 1 297 ? 45.839 71.522 21.381 1.00 15.29 297 PHE B C 1
ATOM 6124 O O . PHE B 1 297 ? 46.641 71.777 20.481 1.00 14.23 297 PHE B O 1
ATOM 6132 N N . ILE B 1 298 ? 46.228 71.347 22.635 1.00 15.11 298 ILE B N 1
ATOM 6133 C CA . ILE B 1 298 ? 47.622 71.494 23.017 1.00 12.63 298 ILE B CA 1
ATOM 6134 C C . ILE B 1 298 ? 48.283 70.132 22.912 1.00 13.33 298 ILE B C 1
ATOM 6135 O O . ILE B 1 298 ? 48.159 69.304 23.804 1.00 16.47 298 ILE B O 1
ATOM 6140 N N . ALA B 1 299 ? 48.971 69.903 21.805 1.00 12.01 299 ALA B N 1
ATOM 6141 C CA . ALA B 1 299 ? 49.618 68.632 21.534 1.00 13.44 299 ALA B CA 1
ATOM 6142 C C . ALA B 1 299 ? 50.400 67.909 22.645 1.00 15.99 299 ALA B C 1
ATOM 6143 O O . ALA B 1 299 ? 50.206 66.700 22.837 1.00 15.81 299 ALA B O 1
ATOM 6145 N N . TRP B 1 300 ? 51.257 68.626 23.380 1.00 17.08 300 TRP B N 1
ATOM 6146 C CA . TRP B 1 300 ? 52.064 68.005 24.440 1.00 15.96 300 TRP B CA 1
ATOM 6147 C C . TRP B 1 300 ? 51.269 67.424 25.604 1.00 14.05 300 TRP B C 1
ATOM 6148 O O . TRP B 1 300 ? 51.788 66.607 26.359 1.00 13.52 300 TRP B O 1
ATOM 6159 N N . THR B 1 301 ? 50.009 67.834 25.758 1.00 17.45 301 THR B N 1
ATOM 6160 C CA . THR B 1 301 ? 49.188 67.319 26.852 1.00 12.76 301 THR B CA 1
ATOM 6161 C C . THR B 1 301 ? 48.893 65.847 26.609 1.00 13.44 301 THR B C 1
ATOM 6162 O O . THR B 1 301 ? 48.618 65.098 27.530 1.00 16.68 301 THR B O 1
ATOM 6166 N N . ASP B 1 302 ? 49.004 65.434 25.357 1.00 13.90 302 ASP B N 1
ATOM 6167 C CA . ASP B 1 302 ? 48.801 64.046 24.979 1.00 18.89 302 ASP B CA 1
ATOM 6168 C C . ASP B 1 302 ? 49.932 63.192 25.543 1.00 21.85 302 ASP B C 1
ATOM 6169 O O . ASP B 1 302 ? 49.917 61.974 25.408 1.00 21.90 302 ASP B O 1
ATOM 6174 N N . ARG B 1 303 ? 50.945 63.851 26.097 1.00 22.72 303 ARG B N 1
ATOM 6175 C CA . ARG B 1 303 ? 52.089 63.171 26.687 1.00 24.74 303 ARG B CA 1
ATOM 6176 C C . ARG B 1 303 ? 51.883 62.886 28.168 1.00 20.82 303 ARG B C 1
ATOM 6177 O O . ARG B 1 303 ? 52.689 62.177 28.769 1.00 17.46 303 ARG B O 1
ATOM 6185 N N . VAL B 1 304 ? 50.868 63.506 28.770 1.00 13.88 304 VAL B N 1
ATOM 6186 C CA . VAL B 1 304 ? 50.600 63.290 30.177 1.00 13.37 304 VAL B CA 1
ATOM 6187 C C . VAL B 1 304 ? 50.242 61.807 30.390 1.00 17.44 304 VAL B C 1
ATOM 6188 O O . VAL B 1 304 ? 49.482 61.201 29.614 1.00 19.71 304 VAL B O 1
ATOM 6192 N N . GLN B 1 305 ? 50.854 61.207 31.405 1.00 17.52 305 GLN B N 1
ATOM 6193 C CA . GLN B 1 305 ? 50.628 59.809 31.735 1.00 15.65 305 GLN B CA 1
ATOM 6194 C C . GLN B 1 305 ? 49.384 59.719 32.586 1.00 12.55 305 GLN B C 1
ATOM 6195 O O . GLN B 1 305 ? 49.452 59.821 33.811 1.00 14.97 305 GLN B O 1
ATOM 6201 N N . TRP B 1 306 ? 48.236 59.566 31.939 1.00 16.68 306 TRP B N 1
ATOM 6202 C CA . TRP B 1 306 ? 46.971 59.498 32.663 1.00 16.56 306 TRP B CA 1
ATOM 6203 C C . TRP B 1 306 ? 46.894 58.222 33.455 1.00 18.53 306 TRP B C 1
ATOM 6204 O O . TRP B 1 306 ? 47.437 57.194 33.047 1.00 20.48 306 TRP B O 1
ATOM 6215 N N . GLN B 1 307 ? 46.182 58.278 34.566 1.00 17.02 307 GLN B N 1
ATOM 6216 C CA . GLN B 1 307 ? 46.013 57.123 35.423 1.00 14.92 307 GLN B CA 1
ATOM 6217 C C . GLN B 1 307 ? 44.946 56.162 34.946 1.00 14.47 307 GLN B C 1
ATOM 6218 O O . GLN B 1 307 ? 43.803 56.552 34.749 1.00 14.70 307 GLN B O 1
ATOM 6224 N N . SER B 1 308 ? 45.318 54.907 34.753 1.00 22.76 308 SER B N 1
ATOM 6225 C CA . SER B 1 308 ? 44.342 53.895 34.371 1.00 27.33 308 SER B CA 1
ATOM 6226 C C . SER B 1 308 ? 43.832 53.361 35.701 1.00 25.68 308 SER B C 1
ATOM 6227 O O . SER B 1 308 ? 44.535 52.592 36.367 1.00 26.21 308 SER B O 1
ATOM 6230 N N . ASN B 1 309 ? 42.659 53.820 36.134 1.00 20.84 309 ASN B N 1
ATOM 6231 C CA . ASN B 1 309 ? 42.126 53.355 37.413 1.00 19.14 309 ASN B CA 1
ATOM 6232 C C . ASN B 1 309 ? 40.613 53.259 37.423 1.00 13.13 309 ASN B C 1
ATOM 6233 O O . ASN B 1 309 ? 39.909 54.242 37.690 1.00 15.63 309 ASN B O 1
ATOM 6238 N N . PRO B 1 310 ? 40.091 52.046 37.194 1.00 11.52 310 PRO B N 1
ATOM 6239 C CA . PRO B 1 310 ? 38.650 51.746 37.160 1.00 6.72 310 PRO B CA 1
ATOM 6240 C C . PRO B 1 310 ? 37.880 52.041 38.427 1.00 6.42 310 PRO B C 1
ATOM 6241 O O . PRO B 1 310 ? 36.723 52.468 38.385 1.00 10.62 310 PRO B O 1
ATOM 6245 N N . ALA B 1 311 ? 38.526 51.839 39.563 1.00 10.51 311 ALA B N 1
ATOM 6246 C CA . ALA B 1 311 ? 37.866 52.088 40.829 1.00 6.95 311 ALA B CA 1
ATOM 6247 C C . ALA B 1 311 ? 37.629 53.567 41.003 1.00 6.45 311 ALA B C 1
ATOM 6248 O O . ALA B 1 311 ? 36.553 53.973 41.429 1.00 8.46 311 ALA B O 1
ATOM 6250 N N . HIS B 1 312 ? 38.619 54.380 40.646 1.00 8.62 312 HIS B N 1
ATOM 6251 C CA . HIS B 1 312 ? 38.500 55.837 40.814 1.00 8.38 312 HIS B CA 1
ATOM 6252 C C . HIS B 1 312 ? 37.462 56.502 39.891 1.00 5.23 312 HIS B C 1
ATOM 6253 O O . HIS B 1 312 ? 36.712 57.373 40.310 1.00 7.18 312 HIS B O 1
ATOM 6260 N N . LEU B 1 313 ? 37.462 56.097 38.623 1.00 8.35 313 LEU B N 1
ATOM 6261 C CA . LEU B 1 313 ? 36.527 56.586 37.625 1.00 2.61 313 LEU B CA 1
ATOM 6262 C C . LEU B 1 313 ? 35.109 56.185 38.049 1.00 6.90 313 LEU B C 1
ATOM 6263 O O . LEU B 1 313 ? 34.179 57.013 38.017 1.00 9.86 313 LEU B O 1
ATOM 6268 N N . GLN B 1 314 ? 34.955 54.939 38.517 1.00 6.75 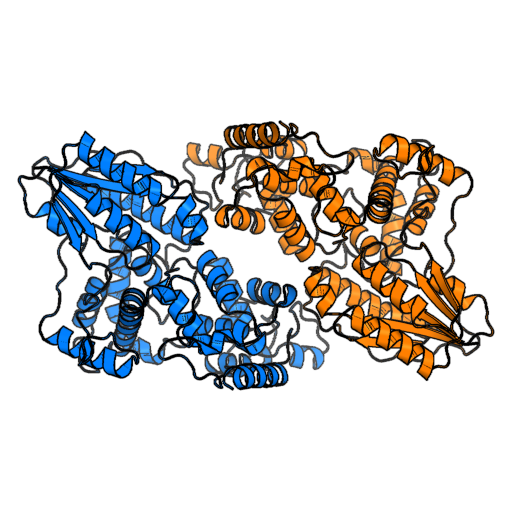314 GLN B N 1
ATOM 6269 C CA . GLN B 1 314 ? 33.642 54.453 38.961 1.00 5.30 314 GLN B CA 1
ATOM 6270 C C . GLN B 1 314 ? 33.099 55.244 40.122 1.00 2.84 314 GLN B C 1
ATOM 6271 O O . GLN B 1 314 ? 31.916 55.561 40.149 1.00 9.33 314 GLN B O 1
ATOM 6277 N N . ALA B 1 315 ? 33.973 55.588 41.067 1.00 6.90 315 ALA B N 1
ATOM 6278 C CA . ALA B 1 315 ? 33.582 56.367 42.249 1.00 4.64 315 ALA B CA 1
ATOM 6279 C C . ALA B 1 315 ? 33.150 57.767 41.838 1.00 2.00 315 ALA B C 1
ATOM 6280 O O . ALA B 1 315 ? 32.268 58.354 42.453 1.00 4.41 315 ALA B O 1
ATOM 6282 N N . TRP B 1 316 ? 33.837 58.331 40.854 1.00 4.14 316 TRP B N 1
ATOM 6283 C CA . TRP B 1 316 ? 33.503 59.667 40.377 1.00 5.37 316 TRP B CA 1
ATOM 6284 C C . TRP B 1 316 ? 32.125 59.591 39.720 1.00 5.81 316 TRP B C 1
ATOM 6285 O O . TRP B 1 316 ? 31.220 60.291 40.146 1.00 3.32 316 TRP B O 1
ATOM 6296 N N . GLN B 1 317 ? 31.953 58.674 38.758 1.00 5.73 317 GLN B N 1
ATOM 6297 C CA . GLN B 1 317 ? 30.677 58.504 38.055 1.00 2.05 317 GLN B CA 1
ATOM 6298 C C . GLN B 1 317 ? 29.483 58.316 38.971 1.00 4.84 317 GLN B C 1
ATOM 6299 O O . GLN B 1 317 ? 28.426 58.889 38.765 1.00 8.27 317 GLN B O 1
ATOM 6305 N N . GLU B 1 318 ? 29.660 57.545 40.021 1.00 5.84 318 GLU B N 1
ATOM 6306 C CA . GLU B 1 318 ? 28.558 57.281 40.939 1.00 2.66 318 GLU B CA 1
ATOM 6307 C C . GLU B 1 318 ? 28.378 58.323 41.993 1.00 2.00 318 GLU B C 1
ATOM 6308 O O . GLU B 1 318 ? 27.395 58.291 42.728 1.00 8.45 318 GLU B O 1
ATOM 6314 N N . GLY B 1 319 ? 29.362 59.209 42.114 1.00 6.38 319 GLY B N 1
ATOM 6315 C CA . GLY B 1 319 ? 29.289 60.275 43.097 1.00 2.38 319 GLY B CA 1
ATOM 6316 C C . GLY B 1 319 ? 29.570 59.758 44.480 1.00 6.26 319 GLY B C 1
ATOM 6317 O O . GLY B 1 319 ? 28.781 59.999 45.408 1.00 5.68 319 GLY B O 1
ATOM 6318 N N . LYS B 1 320 ? 30.687 59.030 44.600 1.00 4.31 320 LYS B N 1
ATOM 6319 C CA . LYS B 1 320 ? 31.137 58.441 45.869 1.00 9.26 320 LYS B CA 1
ATOM 6320 C C . LYS B 1 320 ? 32.623 58.731 46.135 1.00 13.30 320 LYS B C 1
ATOM 6321 O O . LYS B 1 320 ? 33.360 57.854 46.616 1.00 14.62 320 LYS B O 1
ATOM 6327 N N . THR B 1 321 ? 33.061 59.946 45.807 1.00 12.52 321 THR B N 1
ATOM 6328 C CA . THR B 1 321 ? 34.451 60.368 45.975 1.00 4.20 321 THR B CA 1
ATOM 6329 C C . THR B 1 321 ? 34.799 60.795 47.392 1.00 2.00 321 THR B C 1
ATOM 6330 O O . THR B 1 321 ? 35.957 60.809 47.763 1.00 2.00 321 THR B O 1
ATOM 6334 N N . GLY B 1 322 ? 33.800 61.154 48.179 1.00 2.00 322 GLY B N 1
ATOM 6335 C CA . GLY B 1 322 ? 34.063 61.635 49.522 1.00 7.61 322 GLY B CA 1
ATOM 6336 C C . GLY B 1 322 ? 34.150 63.164 49.606 1.00 9.04 322 GLY B C 1
ATOM 6337 O O . GLY B 1 322 ? 34.398 63.707 50.672 1.00 10.13 322 GLY B O 1
ATOM 6338 N N . TYR B 1 323 ? 33.955 63.859 48.488 1.00 9.25 323 TYR B N 1
ATOM 6339 C CA . TYR B 1 323 ? 33.974 65.333 48.431 1.00 9.88 323 TYR B CA 1
ATOM 6340 C C . TYR B 1 323 ? 32.521 65.750 48.187 1.00 7.60 323 TYR B C 1
ATOM 6341 O O . TYR B 1 323 ? 32.025 65.667 47.062 1.00 11.29 323 TYR B O 1
ATOM 6350 N N . PRO B 1 324 ? 31.834 66.254 49.217 1.00 4.30 324 PRO B N 1
ATOM 6351 C CA . PRO B 1 324 ? 30.438 66.648 49.050 1.00 6.41 324 PRO B CA 1
ATOM 6352 C C . PRO B 1 324 ? 30.007 67.383 47.782 1.00 8.64 324 PRO B C 1
ATOM 6353 O O . PRO B 1 324 ? 29.047 66.982 47.135 1.00 13.47 324 PRO B O 1
ATOM 6357 N N . ILE B 1 325 ? 30.698 68.462 47.438 1.00 12.68 325 ILE B N 1
ATOM 6358 C CA . ILE B 1 325 ? 30.354 69.275 46.269 1.00 8.47 325 ILE B CA 1
ATOM 6359 C C . ILE B 1 325 ? 30.475 68.527 44.922 1.00 8.16 325 ILE B C 1
ATOM 6360 O O . ILE B 1 325 ? 29.731 68.788 43.986 1.00 8.19 325 ILE B O 1
ATOM 6365 N N . VAL B 1 326 ? 31.429 67.611 44.839 1.00 8.22 326 VAL B N 1
ATOM 6366 C CA . VAL B 1 326 ? 31.665 66.792 43.656 1.00 2.39 326 VAL B CA 1
ATOM 6367 C C . VAL B 1 326 ? 30.576 65.705 43.591 1.00 11.10 326 VAL B C 1
ATOM 6368 O O . VAL B 1 326 ? 29.953 65.493 42.542 1.00 10.63 326 VAL B O 1
ATOM 6372 N N . ASP B 1 327 ? 30.295 65.088 44.737 1.00 10.69 327 ASP B N 1
ATOM 6373 C CA . ASP B 1 327 ? 29.293 64.040 44.852 1.00 7.31 327 ASP B CA 1
ATOM 6374 C C . ASP B 1 327 ? 27.877 64.540 44.609 1.00 11.03 327 ASP B C 1
ATOM 6375 O O . ASP B 1 327 ? 27.109 63.895 43.903 1.00 13.18 327 ASP B O 1
ATOM 6380 N N . ALA B 1 328 ? 27.519 65.673 45.202 1.00 11.66 328 ALA B N 1
ATOM 6381 C CA . ALA B 1 328 ? 26.194 66.263 45.009 1.00 11.65 328 ALA B CA 1
ATOM 6382 C C . ALA B 1 328 ? 25.975 66.613 43.515 1.00 12.33 328 ALA B C 1
ATOM 6383 O O . ALA B 1 328 ? 24.880 66.463 42.979 1.00 17.32 328 ALA B O 1
ATOM 6385 N N . ALA B 1 329 ? 27.037 67.085 42.864 1.00 12.46 329 ALA B N 1
ATOM 6386 C CA . ALA B 1 329 ? 27.021 67.459 41.460 1.00 7.51 329 ALA B CA 1
ATOM 6387 C C . ALA B 1 329 ? 26.724 66.263 40.574 1.00 5.39 329 ALA B C 1
ATOM 6388 O O . ALA B 1 329 ? 26.007 66.398 39.594 1.00 10.51 329 ALA B O 1
ATOM 6390 N N . MET B 1 330 ? 27.322 65.118 40.898 1.00 6.22 330 MET B N 1
ATOM 6391 C CA . MET B 1 330 ? 27.142 63.893 40.155 1.00 2.00 330 MET B CA 1
ATOM 6392 C C . MET B 1 330 ? 25.756 63.302 40.376 1.00 2.00 330 MET B C 1
ATOM 6393 O O . MET B 1 330 ? 25.179 62.746 39.459 1.00 2.00 330 MET B O 1
ATOM 6398 N N . ARG B 1 331 ? 25.212 63.407 41.579 1.00 6.91 331 ARG B N 1
ATOM 6399 C CA . ARG B 1 331 ? 23.873 62.890 41.804 1.00 10.05 331 ARG B CA 1
ATOM 6400 C C . ARG B 1 331 ? 22.927 63.781 40.984 1.00 12.87 331 ARG B C 1
ATOM 6401 O O . ARG B 1 331 ? 22.012 63.275 40.357 1.00 15.82 331 ARG B O 1
ATOM 6409 N N . GLN B 1 332 ? 23.162 65.095 40.949 1.00 13.07 332 GLN B N 1
ATOM 6410 C CA . GLN B 1 332 ? 22.324 65.996 40.146 1.00 7.47 332 GLN B CA 1
ATOM 6411 C C . GLN B 1 332 ? 22.303 65.567 38.660 1.00 6.53 332 GLN B C 1
ATOM 6412 O O . GLN B 1 332 ? 21.248 65.417 38.070 1.00 10.09 332 GLN B O 1
ATOM 6418 N N . LEU B 1 333 ? 23.478 65.347 38.086 1.00 2.47 333 LEU B N 1
ATOM 6419 C CA . LEU B 1 333 ? 23.641 64.933 36.700 1.00 6.31 333 LEU B CA 1
ATOM 6420 C C . LEU B 1 333 ? 22.955 63.593 36.462 1.00 10.71 333 LEU B C 1
ATOM 6421 O O . LEU B 1 333 ? 22.052 63.483 35.631 1.00 11.26 333 LEU B O 1
ATOM 6426 N N . ASN B 1 334 ? 23.395 62.579 37.200 1.00 14.26 334 ASN B N 1
ATOM 6427 C CA . ASN B 1 334 ? 22.860 61.235 37.086 1.00 9.12 334 ASN B CA 1
ATOM 6428 C C . ASN B 1 334 ? 21.348 61.184 37.224 1.00 10.08 334 ASN B C 1
ATOM 6429 O O . ASN B 1 334 ? 20.704 60.360 36.592 1.00 11.88 334 ASN B O 1
ATOM 6434 N N . SER B 1 335 ? 20.771 62.070 38.024 1.00 12.11 335 SER B N 1
ATOM 6435 C CA . SER B 1 335 ? 19.328 62.050 38.182 1.00 11.87 335 SER B CA 1
ATOM 6436 C C . SER B 1 335 ? 18.456 63.064 37.414 1.00 12.76 335 SER B C 1
ATOM 6437 O O . SER B 1 335 ? 17.232 62.922 37.400 1.00 13.72 335 SER B O 1
ATOM 6440 N N . THR B 1 336 ? 19.058 64.044 36.739 1.00 9.03 336 THR B N 1
ATOM 6441 C CA . THR B 1 336 ? 18.268 65.037 36.014 1.00 4.84 336 THR B CA 1
ATOM 6442 C C . THR B 1 336 ? 18.768 65.300 34.603 1.00 5.07 336 THR B C 1
ATOM 6443 O O . THR B 1 336 ? 18.061 65.904 33.804 1.00 9.67 336 THR B O 1
ATOM 6447 N N . GLY B 1 337 ? 19.960 64.817 34.289 1.00 2.00 337 GLY B N 1
ATOM 6448 C CA . GLY B 1 337 ? 20.518 65.046 32.979 1.00 2.00 337 GLY B CA 1
ATOM 6449 C C . GLY B 1 337 ? 21.142 66.429 32.843 1.00 5.79 337 GLY B C 1
ATOM 6450 O O . GLY B 1 337 ? 21.584 66.795 31.757 1.00 7.35 337 GLY B O 1
ATOM 6451 N N . TRP B 1 338 ? 21.187 67.201 33.929 1.00 8.06 338 TRP B N 1
ATOM 6452 C CA . TRP B 1 338 ? 21.772 68.538 33.886 1.00 6.85 338 TRP B CA 1
ATOM 6453 C C . TRP B 1 338 ? 22.652 68.793 35.131 1.00 9.46 338 TRP B C 1
ATOM 6454 O O . TRP B 1 338 ? 22.410 68.216 36.190 1.00 8.47 338 TRP B O 1
ATOM 6465 N N . MET B 1 339 ? 23.665 69.650 34.986 1.00 8.88 339 MET B N 1
ATOM 6466 C CA . MET B 1 339 ? 24.570 70.035 36.081 1.00 5.09 339 MET B CA 1
ATOM 6467 C C . MET B 1 339 ? 24.892 71.515 35.956 1.00 5.04 339 MET B C 1
ATOM 6468 O O . MET B 1 339 ? 25.179 71.989 34.878 1.00 7.78 339 MET B O 1
ATOM 6473 N N . HIS B 1 340 ? 24.871 72.224 37.066 1.00 2.97 340 HIS B N 1
ATOM 6474 C CA . HIS B 1 340 ? 25.186 73.632 37.094 1.00 5.78 340 HIS B CA 1
ATOM 6475 C C . HIS B 1 340 ? 26.601 73.811 36.579 1.00 4.70 340 HIS B C 1
ATOM 6476 O O . HIS B 1 340 ? 27.494 73.011 36.915 1.00 5.25 340 HIS B O 1
ATOM 6483 N N . ASN B 1 341 ? 26.818 74.885 35.817 1.00 2.81 341 ASN B N 1
ATOM 6484 C CA . ASN B 1 341 ? 28.128 75.167 35.207 1.00 8.84 341 ASN B CA 1
ATOM 6485 C C . ASN B 1 341 ? 29.324 75.185 36.155 1.00 5.16 341 ASN B C 1
ATOM 6486 O O . ASN B 1 341 ? 30.372 74.649 35.831 1.00 9.96 341 ASN B O 1
ATOM 6491 N N . ARG B 1 342 ? 29.162 75.854 37.292 1.00 8.61 342 ARG B N 1
ATOM 6492 C CA . ARG B 1 342 ? 30.195 75.944 38.330 1.00 6.08 342 ARG B CA 1
ATOM 6493 C C . ARG B 1 342 ? 30.571 74.503 38.711 1.00 3.07 342 ARG B C 1
ATOM 6494 O O . ARG B 1 342 ? 31.738 74.151 38.751 1.00 8.07 342 ARG B O 1
ATOM 6502 N N . LEU B 1 343 ? 29.570 73.648 38.869 1.00 6.55 343 LEU B N 1
ATOM 6503 C CA . LEU B 1 343 ? 29.803 72.243 39.185 1.00 5.39 343 LEU B CA 1
ATOM 6504 C C . LEU B 1 343 ? 30.371 71.469 38.016 1.00 3.95 343 LEU B C 1
ATOM 6505 O O . LEU B 1 343 ? 31.055 70.488 38.252 1.00 10.20 343 LEU B O 1
ATOM 6510 N N . ARG B 1 344 ? 30.056 71.837 36.767 1.00 3.93 344 ARG B N 1
ATOM 6511 C CA . ARG B 1 344 ? 30.657 71.110 35.646 1.00 2.00 344 ARG B CA 1
ATOM 6512 C C . ARG B 1 344 ? 32.140 71.393 35.674 1.00 2.00 344 ARG B C 1
ATOM 6513 O O . ARG B 1 344 ? 32.943 70.563 35.253 1.00 7.09 344 ARG B O 1
ATOM 6521 N N . MET B 1 345 ? 32.506 72.606 36.089 1.00 2.00 345 MET B N 1
ATOM 6522 C CA . MET B 1 345 ? 33.913 72.972 36.170 1.00 4.03 345 MET B CA 1
ATOM 6523 C C . MET B 1 345 ? 34.616 72.195 37.300 1.00 3.27 345 MET B C 1
ATOM 6524 O O . MET B 1 345 ? 35.703 71.657 37.103 1.00 3.76 345 MET B O 1
ATOM 6529 N N . ILE B 1 346 ? 33.999 72.170 38.482 1.00 2.12 346 ILE B N 1
ATOM 6530 C CA . ILE B 1 346 ? 34.551 71.481 39.655 1.00 8.01 346 ILE B CA 1
ATOM 6531 C C . ILE B 1 346 ? 34.737 69.942 39.492 1.00 8.79 346 ILE B C 1
ATOM 6532 O O . ILE B 1 346 ? 35.829 69.403 39.725 1.00 14.81 346 ILE B O 1
ATOM 6537 N N . THR B 1 347 ? 33.697 69.262 39.027 1.00 6.01 347 THR B N 1
ATOM 6538 C CA . THR B 1 347 ? 33.727 67.814 38.814 1.00 5.67 347 THR B CA 1
ATOM 6539 C C . THR B 1 347 ? 34.661 67.397 37.680 1.00 5.15 347 THR B C 1
ATOM 6540 O O . THR B 1 347 ? 35.247 66.307 37.724 1.00 12.67 347 THR B O 1
ATOM 6544 N N . ALA B 1 348 ? 34.787 68.232 36.657 1.00 2.00 348 ALA B N 1
ATOM 6545 C CA . ALA B 1 348 ? 35.651 67.900 35.539 1.00 4.04 348 ALA B CA 1
ATOM 6546 C C . ALA B 1 348 ? 37.089 68.076 35.972 1.00 5.16 348 ALA B C 1
ATOM 6547 O O . ALA B 1 348 ? 37.987 67.358 35.525 1.00 9.50 348 ALA B O 1
ATOM 6549 N N . SER B 1 349 ? 37.301 69.059 36.836 1.00 8.49 349 SER B N 1
ATOM 6550 C CA . SER B 1 349 ? 38.624 69.339 37.345 1.00 12.34 349 SER B CA 1
ATOM 6551 C C . SER B 1 349 ? 39.014 68.224 38.322 1.00 5.26 349 SER B C 1
ATOM 6552 O O . SER B 1 349 ? 40.153 67.770 38.319 1.00 2.00 349 SER B O 1
ATOM 6555 N N . PHE B 1 350 ? 38.056 67.767 39.131 1.00 3.44 350 PHE B N 1
ATOM 6556 C CA . PHE B 1 350 ? 38.317 66.686 40.080 1.00 3.84 350 PHE B CA 1
ATOM 6557 C C . PHE B 1 350 ? 38.739 65.424 39.348 1.00 5.30 350 PHE B C 1
ATOM 6558 O O . PHE B 1 350 ? 39.710 64.777 39.730 1.00 8.02 350 PHE B O 1
ATOM 6566 N N . LEU B 1 351 ? 38.066 65.103 38.248 1.00 7.46 351 LEU B N 1
ATOM 6567 C CA . LEU B 1 351 ? 38.411 63.893 37.501 1.00 4.25 351 LEU B CA 1
ATOM 6568 C C . LEU B 1 351 ? 39.800 63.934 36.870 1.00 3.81 351 LEU B C 1
ATOM 6569 O O . LEU B 1 351 ? 40.593 62.986 36.969 1.00 2.00 351 LEU B O 1
ATOM 6574 N N . VAL B 1 352 ? 40.087 65.030 36.190 1.00 6.46 352 VAL B N 1
ATOM 6575 C CA . VAL B 1 352 ? 41.358 65.157 35.504 1.00 7.96 352 VAL B CA 1
ATOM 6576 C C . VAL B 1 352 ? 42.561 65.541 36.345 1.00 7.30 352 VAL B C 1
ATOM 6577 O O . VAL B 1 352 ? 43.668 65.036 36.120 1.00 9.55 352 VAL B O 1
ATOM 6581 N N . LYS B 1 353 ? 42.343 66.373 37.356 1.00 12.17 353 LYS B N 1
ATOM 6582 C CA . LYS B 1 353 ? 43.445 66.868 38.165 1.00 10.89 353 LYS B CA 1
ATOM 6583 C C . LYS B 1 353 ? 43.652 66.351 39.593 1.00 13.84 353 LYS B C 1
ATOM 6584 O O . LYS B 1 353 ? 44.682 66.620 40.219 1.00 21.05 353 LYS B O 1
ATOM 6590 N N . ASP B 1 354 ? 42.656 65.671 40.137 1.00 11.04 354 ASP B N 1
ATOM 6591 C CA . ASP B 1 354 ? 42.785 65.061 41.454 1.00 5.87 354 ASP B CA 1
ATOM 6592 C C . ASP B 1 354 ? 42.982 63.560 41.250 1.00 7.84 354 ASP B C 1
ATOM 6593 O O . ASP B 1 354 ? 43.675 62.905 42.021 1.00 9.53 354 ASP B O 1
ATOM 6598 N N . LEU B 1 355 ? 42.361 63.011 40.209 1.00 10.42 355 LEU B N 1
ATOM 6599 C CA . LEU B 1 355 ? 42.461 61.578 39.938 1.00 8.34 355 LEU B CA 1
ATOM 6600 C C . LEU B 1 355 ? 43.372 61.282 38.776 1.00 4.68 355 LEU B C 1
ATOM 6601 O O . LEU B 1 355 ? 43.751 60.138 38.554 1.00 8.47 355 LEU B O 1
ATOM 6606 N N . LEU B 1 356 ? 43.705 62.317 38.023 1.00 3.82 356 LEU B N 1
ATOM 6607 C CA . LEU B 1 356 ? 44.581 62.206 36.867 1.00 5.48 356 LEU B CA 1
ATOM 6608 C C . LEU B 1 356 ? 44.074 61.212 35.821 1.00 2.00 356 LEU B C 1
ATOM 6609 O O . LEU B 1 356 ? 44.849 60.527 35.164 1.00 4.99 356 LEU B O 1
ATOM 6614 N N . ILE B 1 357 ? 42.761 61.193 35.636 1.00 2.00 357 ILE B N 1
ATOM 6615 C CA . ILE B 1 357 ? 42.124 60.322 34.661 1.00 4.69 357 ILE B CA 1
ATOM 6616 C C . ILE B 1 357 ? 41.924 61.080 33.361 1.00 2.00 357 ILE B C 1
ATOM 6617 O O . ILE B 1 357 ? 41.619 62.274 33.349 1.00 11.01 357 ILE B O 1
ATOM 6622 N N . ASP B 1 358 ? 42.145 60.379 32.265 1.00 2.00 358 ASP B N 1
ATOM 6623 C CA . ASP B 1 358 ? 41.996 60.943 30.938 1.00 4.09 358 ASP B CA 1
ATOM 6624 C C . ASP B 1 358 ? 40.695 61.733 30.839 1.00 7.79 358 ASP B C 1
ATOM 6625 O O . ASP B 1 358 ? 39.627 61.241 31.210 1.00 13.16 358 ASP B O 1
ATOM 6630 N N . TRP B 1 359 ? 40.785 62.954 30.335 1.00 8.48 359 TRP B N 1
ATOM 6631 C CA . TRP B 1 359 ? 39.621 63.814 30.206 1.00 5.56 359 TRP B CA 1
ATOM 6632 C C . TRP B 1 359 ? 38.585 63.214 29.237 1.00 6.16 359 TRP B C 1
ATOM 6633 O O . TRP B 1 359 ? 37.395 63.377 29.427 1.00 8.82 359 TRP B O 1
ATOM 6644 N N . ARG B 1 360 ? 39.028 62.460 28.239 1.00 6.68 360 ARG B N 1
ATOM 6645 C CA . ARG B 1 360 ? 38.096 61.846 27.304 1.00 5.82 360 ARG B CA 1
ATOM 6646 C C . ARG B 1 360 ? 37.157 60.859 27.972 1.00 8.00 360 ARG B C 1
ATOM 6647 O O . ARG B 1 360 ? 36.101 60.540 27.410 1.00 12.60 360 ARG B O 1
ATOM 6655 N N . GLU B 1 361 ? 37.529 60.381 29.161 1.00 9.51 361 GLU B N 1
ATOM 6656 C CA . GLU B 1 361 ? 36.682 59.454 29.934 1.00 6.54 361 GLU B CA 1
ATOM 6657 C C . GLU B 1 361 ? 35.527 60.247 30.534 1.00 9.33 361 GLU B C 1
ATOM 6658 O O . GLU B 1 361 ? 34.376 59.796 30.505 1.00 11.77 361 GLU B O 1
ATOM 6664 N N . GLY B 1 362 ? 35.843 61.399 31.132 1.00 4.94 362 GLY B N 1
ATOM 6665 C CA . GLY B 1 362 ? 34.807 62.238 31.710 1.00 2.78 362 GLY B CA 1
ATOM 6666 C C . GLY B 1 362 ? 33.848 62.799 30.672 1.00 2.00 362 GLY B C 1
ATOM 6667 O O . GLY B 1 362 ? 32.644 62.879 30.890 1.00 6.64 362 GLY B O 1
ATOM 6668 N N . GLU B 1 363 ? 34.412 63.215 29.547 1.00 3.47 363 GLU B N 1
ATOM 6669 C CA . GLU B 1 363 ? 33.685 63.783 28.409 1.00 6.88 363 GLU B CA 1
ATOM 6670 C C . GLU B 1 363 ? 32.579 62.821 27.938 1.00 5.87 363 GLU B C 1
ATOM 6671 O O . GLU B 1 363 ? 31.389 63.187 27.906 1.00 6.37 363 GLU B O 1
ATOM 6677 N N . ARG B 1 364 ? 32.989 61.589 27.623 1.00 7.55 364 ARG B N 1
ATOM 6678 C CA . ARG B 1 364 ? 32.101 60.508 27.197 1.00 2.00 364 ARG B CA 1
ATOM 6679 C C . ARG B 1 364 ? 31.010 60.282 28.216 1.00 2.00 364 ARG B C 1
ATOM 6680 O O . ARG B 1 364 ? 29.833 60.150 27.863 1.00 5.44 364 ARG B O 1
ATOM 6688 N N . TYR B 1 365 ? 31.390 60.250 29.490 1.00 3.02 365 TYR B N 1
ATOM 6689 C CA . TYR B 1 365 ? 30.414 60.047 30.541 1.00 2.00 365 TYR B CA 1
ATOM 6690 C C . TYR B 1 365 ? 29.416 61.183 30.612 1.00 3.36 365 TYR B C 1
ATOM 6691 O O . TYR B 1 365 ? 28.243 60.984 30.944 1.00 7.57 365 TYR B O 1
ATOM 6700 N N . PHE B 1 366 ? 29.912 62.400 30.458 1.00 7.43 366 PHE B N 1
ATOM 6701 C CA . PHE B 1 366 ? 29.041 63.577 30.487 1.00 5.50 366 PHE B CA 1
ATOM 6702 C C . PHE B 1 366 ? 28.046 63.493 29.307 1.00 2.00 366 PHE B C 1
ATOM 6703 O O . PHE B 1 366 ? 26.833 63.674 29.467 1.00 2.00 366 PHE B O 1
ATOM 6711 N N . MET B 1 367 ? 28.569 63.173 28.132 1.00 2.00 367 MET B N 1
ATOM 6712 C CA . MET B 1 367 ? 27.735 63.065 26.951 1.00 2.71 367 MET B CA 1
ATOM 6713 C C . MET B 1 367 ? 26.604 62.056 27.185 1.00 9.15 367 MET B C 1
ATOM 6714 O O . MET B 1 367 ? 25.427 62.347 26.965 1.00 11.85 367 MET B O 1
ATOM 6719 N N . SER B 1 368 ? 26.962 60.910 27.752 1.00 7.06 368 SER B N 1
ATOM 6720 C CA . SER B 1 368 ? 26.004 59.860 28.002 1.00 2.99 368 SER B CA 1
ATOM 6721 C C . SER B 1 368 ? 24.889 60.240 28.950 1.00 2.00 368 SER B C 1
ATOM 6722 O O . SER B 1 368 ? 23.865 59.570 28.978 1.00 2.05 368 SER B O 1
ATOM 6725 N N . GLN B 1 369 ? 25.054 61.315 29.716 1.00 3.20 369 GLN B N 1
ATOM 6726 C CA . GLN B 1 369 ? 24.020 61.725 30.682 1.00 2.52 369 GLN B CA 1
ATOM 6727 C C . GLN B 1 369 ? 23.336 63.051 30.377 1.00 2.00 369 GLN B C 1
ATOM 6728 O O . GLN B 1 369 ? 22.201 63.289 30.803 1.00 2.00 369 GLN B O 1
ATOM 6734 N N . LEU B 1 370 ? 24.104 63.959 29.795 1.00 2.00 370 LEU B N 1
ATOM 6735 C CA . LEU B 1 370 ? 23.641 65.325 29.543 1.00 4.86 370 LEU B CA 1
ATOM 6736 C C . LEU B 1 370 ? 22.449 65.491 28.595 1.00 2.10 370 LEU B C 1
ATOM 6737 O O . LEU B 1 370 ? 22.491 65.014 27.466 1.00 2.00 370 LEU B O 1
ATOM 6742 N N . ILE B 1 371 ? 21.377 66.120 29.085 1.00 2.00 371 ILE B N 1
ATOM 6743 C CA . ILE B 1 371 ? 20.205 66.387 28.259 1.00 2.74 371 ILE B CA 1
ATOM 6744 C C . ILE B 1 371 ? 20.587 67.472 27.230 1.00 7.43 371 ILE B C 1
ATOM 6745 O O . ILE B 1 371 ? 20.007 67.540 26.129 1.00 7.21 371 ILE B O 1
ATOM 6750 N N . ASP B 1 372 ? 21.628 68.252 27.566 1.00 7.83 372 ASP B N 1
ATOM 6751 C CA . ASP B 1 372 ? 22.151 69.314 26.710 1.00 4.07 372 ASP B CA 1
ATOM 6752 C C . ASP B 1 372 ? 23.476 68.959 26.055 1.00 2.00 372 ASP B C 1
ATOM 6753 O O . ASP B 1 372 ? 24.181 69.818 25.545 1.00 6.26 372 ASP B O 1
ATOM 6758 N N . GLY B 1 373 ? 23.749 67.662 25.993 1.00 2.00 373 GLY B N 1
ATOM 6759 C CA . GLY B 1 373 ? 24.966 67.156 25.396 1.00 2.00 373 GLY B CA 1
ATOM 6760 C C . GLY B 1 373 ? 25.134 67.767 24.038 1.00 6.04 373 GLY B C 1
ATOM 6761 O O . GLY B 1 373 ? 24.190 67.717 23.236 1.00 5.59 373 GLY B O 1
ATOM 6762 N N . ASP B 1 374 ? 26.325 68.333 23.791 1.00 5.31 374 ASP B N 1
ATOM 6763 C CA . ASP B 1 374 ? 26.672 69.016 22.554 1.00 2.00 374 ASP B CA 1
ATOM 6764 C C . ASP B 1 374 ? 28.173 68.903 22.397 1.00 2.00 374 ASP B C 1
ATOM 6765 O O . ASP B 1 374 ? 28.890 69.258 23.299 1.00 4.98 374 ASP B O 1
ATOM 6770 N N . LEU B 1 375 ? 28.653 68.419 21.259 1.00 2.00 375 LEU B N 1
ATOM 6771 C CA . LEU B 1 375 ? 30.089 68.241 21.040 1.00 4.96 375 LEU B CA 1
ATOM 6772 C C . LEU B 1 375 ? 30.982 69.443 21.269 1.00 6.06 375 LEU B C 1
ATOM 6773 O O . LEU B 1 375 ? 31.961 69.339 22.004 1.00 9.26 375 LEU B O 1
ATOM 6778 N N . ALA B 1 376 ? 30.672 70.570 20.630 1.00 6.65 376 ALA B N 1
ATOM 6779 C CA . ALA B 1 376 ? 31.478 71.790 20.771 1.00 2.87 376 ALA B CA 1
ATOM 6780 C C . ALA B 1 376 ? 31.558 72.311 22.203 1.00 2.00 376 ALA B C 1
ATOM 6781 O O . ALA B 1 376 ? 32.619 72.692 22.678 1.00 9.14 376 ALA B O 1
ATOM 6783 N N . ALA B 1 377 ? 30.435 72.323 22.891 1.00 2.00 377 ALA B N 1
ATOM 6784 C CA . ALA B 1 377 ? 30.378 72.816 24.250 1.00 2.00 377 ALA B CA 1
ATOM 6785 C C . ALA B 1 377 ? 30.974 71.866 25.296 1.00 6.03 377 ALA B C 1
ATOM 6786 O O . ALA B 1 377 ? 31.633 72.322 26.240 1.00 12.76 377 ALA B O 1
ATOM 6788 N N . ASN B 1 378 ? 30.749 70.559 25.125 1.00 2.68 378 ASN B N 1
ATOM 6789 C CA . ASN B 1 378 ? 31.255 69.521 26.029 1.00 2.00 378 ASN B CA 1
ATOM 6790 C C . ASN B 1 378 ? 32.737 69.337 25.812 1.00 2.00 378 ASN B C 1
ATOM 6791 O O . ASN B 1 378 ? 33.495 69.372 26.758 1.00 2.00 378 ASN B O 1
ATOM 6796 N N . ASN B 1 379 ? 33.159 69.131 24.569 1.00 2.00 379 ASN B N 1
ATOM 6797 C CA . ASN B 1 379 ? 34.581 68.959 24.289 1.00 2.00 379 ASN B CA 1
ATOM 6798 C C . ASN B 1 379 ? 35.331 70.191 24.787 1.00 8.94 379 ASN B C 1
ATOM 6799 O O . ASN B 1 379 ? 36.345 70.068 25.466 1.00 11.54 379 ASN B O 1
ATOM 6804 N N . GLY B 1 380 ? 34.763 71.365 24.503 1.00 12.93 380 GLY B N 1
ATOM 6805 C CA . GLY B 1 380 ? 35.337 72.628 24.896 1.00 6.69 380 GLY B CA 1
ATOM 6806 C C . GLY B 1 380 ? 35.459 72.743 26.393 1.00 7.04 380 GLY B C 1
ATOM 6807 O O . GLY B 1 380 ? 36.513 73.153 26.885 1.00 6.41 380 GLY B O 1
ATOM 6808 N N . GLY B 1 381 ? 34.389 72.428 27.119 1.00 3.02 381 GLY B N 1
ATOM 6809 C CA . GLY B 1 381 ? 34.447 72.503 28.568 1.00 3.29 381 GLY B CA 1
ATOM 6810 C C . GLY B 1 381 ? 35.452 71.518 29.174 1.00 11.00 381 GLY B C 1
ATOM 6811 O O . GLY B 1 381 ? 36.125 71.840 30.153 1.00 7.32 381 GLY B O 1
ATOM 6812 N N . TRP B 1 382 ? 35.554 70.320 28.602 1.00 6.56 382 TRP B N 1
ATOM 6813 C CA . TRP B 1 382 ? 36.490 69.321 29.098 1.00 5.77 382 TRP B CA 1
ATOM 6814 C C . TRP B 1 382 ? 37.916 69.695 28.797 1.00 2.00 382 TRP B C 1
ATOM 6815 O O . TRP B 1 382 ? 38.767 69.514 29.638 1.00 9.25 382 TRP B O 1
ATOM 6826 N N . GLN B 1 383 ? 38.198 70.170 27.593 1.00 4.85 383 GLN B N 1
ATOM 6827 C CA . GLN B 1 383 ? 39.546 70.599 27.242 1.00 2.02 383 GLN B CA 1
ATOM 6828 C C . GLN B 1 383 ? 40.002 71.851 28.042 1.00 2.00 383 GLN B C 1
ATOM 6829 O O . GLN B 1 383 ? 41.200 72.145 28.162 1.00 3.83 383 GLN B O 1
ATOM 6835 N N . TRP B 1 384 ? 39.035 72.596 28.544 1.00 2.00 384 TRP B N 1
ATOM 6836 C CA . TRP B 1 384 ? 39.284 73.776 29.354 1.00 6.74 384 TRP B CA 1
ATOM 6837 C C . TRP B 1 384 ? 39.748 73.322 30.756 1.00 7.41 384 TRP B C 1
ATOM 6838 O O . TRP B 1 384 ? 40.780 73.769 31.243 1.00 13.18 384 TRP B O 1
ATOM 6849 N N . ALA B 1 385 ? 38.951 72.476 31.411 1.00 4.78 385 ALA B N 1
ATOM 6850 C CA . ALA B 1 385 ? 39.253 71.947 32.740 1.00 2.45 385 ALA B CA 1
ATOM 6851 C C . ALA B 1 385 ? 40.573 71.180 32.774 1.00 2.74 385 ALA B C 1
ATOM 6852 O O . ALA B 1 385 ? 41.307 71.220 33.757 1.00 10.12 385 ALA B O 1
ATOM 6854 N N . ALA B 1 386 ? 40.848 70.471 31.692 1.00 3.27 386 ALA B N 1
ATOM 6855 C CA . ALA B 1 386 ? 42.049 69.669 31.542 1.00 2.00 386 ALA B CA 1
ATOM 6856 C C . ALA B 1 386 ? 43.306 70.428 31.081 1.00 7.38 386 ALA B C 1
ATOM 6857 O O . ALA B 1 386 ? 44.388 69.832 31.038 1.00 8.14 386 ALA B O 1
ATOM 6859 N N . SER B 1 387 ? 43.164 71.706 30.688 1.00 8.26 387 SER B N 1
ATOM 6860 C CA . SER B 1 387 ? 44.292 72.533 30.230 1.00 2.33 387 SER B CA 1
ATOM 6861 C C . SER B 1 387 ? 44.855 72.005 28.915 1.00 3.93 387 SER B C 1
ATOM 6862 O O . SER B 1 387 ? 46.051 72.120 28.644 1.00 3.91 387 SER B O 1
ATOM 6865 N N . THR B 1 388 ? 43.990 71.421 28.097 1.00 4.41 388 THR B N 1
ATOM 6866 C CA . THR B 1 388 ? 44.418 70.871 26.826 1.00 4.42 388 THR B CA 1
ATOM 6867 C C . THR B 1 388 ? 43.823 71.667 25.687 1.00 2.90 388 THR B C 1
ATOM 6868 O O . THR B 1 388 ? 44.239 71.521 24.548 1.00 3.19 388 THR B O 1
ATOM 6872 N N . GLY B 1 389 ? 42.826 72.479 25.994 1.00 7.19 389 GLY B N 1
ATOM 6873 C CA . GLY B 1 389 ? 42.155 73.231 24.952 1.00 11.66 389 GLY B CA 1
ATOM 6874 C C . GLY B 1 389 ? 42.649 74.602 24.541 1.00 14.61 389 GLY B C 1
ATOM 6875 O O . GLY B 1 389 ? 43.774 75.015 24.846 1.00 16.49 389 GLY B O 1
ATOM 6876 N N . THR B 1 390 ? 41.774 75.302 23.824 1.00 14.00 390 THR B N 1
ATOM 6877 C CA . THR B 1 390 ? 42.047 76.639 23.322 1.00 13.78 390 THR B CA 1
ATOM 6878 C C . THR B 1 390 ? 41.622 77.586 24.416 1.00 13.83 390 THR B C 1
ATOM 6879 O O . THR B 1 390 ? 40.445 77.581 24.832 1.00 16.22 390 THR B O 1
ATOM 6883 N N . ASP B 1 391 ? 42.570 78.382 24.903 1.00 8.73 391 ASP B N 1
ATOM 6884 C CA . ASP B 1 391 ? 42.269 79.334 25.960 1.00 11.98 391 ASP B CA 1
ATOM 6885 C C . ASP B 1 391 ? 41.676 78.579 27.154 1.00 10.07 391 ASP B C 1
ATOM 6886 O O . ASP B 1 391 ? 40.609 78.909 27.679 1.00 16.88 391 ASP B O 1
ATOM 6891 N N . ALA B 1 392 ? 42.381 77.535 27.554 1.00 11.28 392 ALA B N 1
ATOM 6892 C CA . ALA B 1 392 ? 41.968 76.687 28.660 1.00 12.19 392 ALA B CA 1
ATOM 6893 C C . ALA B 1 392 ? 42.530 77.176 30.001 1.00 14.69 392 ALA B C 1
ATOM 6894 O O . ALA B 1 392 ? 43.252 78.182 30.049 1.00 15.40 392 ALA B O 1
ATOM 6896 N N . ALA B 1 393 ? 42.144 76.496 31.086 1.00 14.90 393 ALA B N 1
ATOM 6897 C CA . ALA B 1 393 ? 42.618 76.821 32.428 1.00 12.46 393 ALA B CA 1
ATOM 6898 C C . ALA B 1 393 ? 44.104 76.467 32.374 1.00 15.48 393 ALA B C 1
ATOM 6899 O O . ALA B 1 393 ? 44.496 75.559 31.625 1.00 15.10 393 ALA B O 1
ATOM 6901 N N . PRO B 1 394 ? 44.968 77.267 33.032 1.00 13.54 394 PRO B N 1
ATOM 6902 C CA . PRO B 1 394 ? 46.410 76.966 33.021 1.00 9.04 394 PRO B CA 1
ATOM 6903 C C . PRO B 1 394 ? 46.660 75.593 33.683 1.00 6.43 394 PRO B C 1
ATOM 6904 O O . PRO B 1 394 ? 45.991 75.251 34.659 1.00 2.42 394 PRO B O 1
ATOM 6908 N N . TYR B 1 395 ? 47.623 74.819 33.197 1.00 4.49 395 TYR B N 1
ATOM 6909 C CA . TYR B 1 395 ? 47.831 73.503 33.799 1.00 12.42 395 TYR B CA 1
ATOM 6910 C C . TYR B 1 395 ? 48.009 73.512 35.319 1.00 18.39 395 TYR B C 1
ATOM 6911 O O . TYR B 1 395 ? 47.624 72.541 35.965 1.00 16.98 395 TYR B O 1
ATOM 6920 N N . PHE B 1 396 ? 48.590 74.588 35.878 1.00 16.97 396 PHE B N 1
ATOM 6921 C CA . PHE B 1 396 ? 48.824 74.694 37.326 1.00 13.59 396 PHE B CA 1
ATOM 6922 C C . PHE B 1 396 ? 47.602 75.102 38.120 1.00 17.69 396 PHE B C 1
ATOM 6923 O O . PHE B 1 396 ? 47.656 75.176 39.349 1.00 19.80 396 PHE B O 1
ATOM 6931 N N . ARG B 1 397 ? 46.509 75.375 37.418 1.00 15.84 397 ARG B N 1
ATOM 6932 C CA . ARG B 1 397 ? 45.250 75.740 38.046 1.00 22.46 397 ARG B CA 1
ATOM 6933 C C . ARG B 1 397 ? 44.518 74.455 38.461 1.00 27.19 397 ARG B C 1
ATOM 6934 O O . ARG B 1 397 ? 43.892 73.770 37.623 1.00 28.24 397 ARG B O 1
ATOM 6942 N N . ILE B 1 398 ? 44.577 74.143 39.753 1.00 26.35 398 ILE B N 1
ATOM 6943 C CA . ILE B 1 398 ? 43.941 72.945 40.282 1.00 21.80 398 ILE B CA 1
ATOM 6944 C C . ILE B 1 398 ? 42.888 73.310 41.315 1.00 21.11 398 ILE B C 1
ATOM 6945 O O . ILE B 1 398 ? 43.206 73.532 42.480 1.00 25.18 398 ILE B O 1
ATOM 6950 N N . PHE B 1 399 ? 41.638 73.394 40.886 1.00 18.99 399 PHE B N 1
ATOM 6951 C CA . PHE B 1 399 ? 40.542 73.727 41.799 1.00 20.41 399 PHE B CA 1
ATOM 6952 C C . PHE B 1 399 ? 40.564 72.865 43.075 1.00 20.65 399 PHE B C 1
ATOM 6953 O O . PHE B 1 399 ? 40.844 71.668 43.013 1.00 22.25 399 PHE B O 1
ATOM 6961 N N . ASN B 1 400 ? 40.297 73.480 44.227 1.00 19.78 400 ASN B N 1
ATOM 6962 C CA . ASN B 1 400 ? 40.237 72.749 45.492 1.00 17.98 400 ASN B CA 1
ATOM 6963 C C . ASN B 1 400 ? 38.753 72.627 45.715 1.00 13.30 400 ASN B C 1
ATOM 6964 O O . ASN B 1 400 ? 38.078 73.636 45.906 1.00 12.78 400 ASN B O 1
ATOM 6969 N N . PRO B 1 401 ? 38.218 71.395 45.660 1.00 13.92 401 PRO B N 1
ATOM 6970 C CA . PRO B 1 401 ? 36.788 71.142 45.849 1.00 13.22 401 PRO B CA 1
ATOM 6971 C C . PRO B 1 401 ? 36.188 71.657 47.150 1.00 14.11 401 PRO B C 1
ATOM 6972 O O . PRO B 1 401 ? 35.039 72.123 47.185 1.00 13.75 401 PRO B O 1
ATOM 6976 N N . THR B 1 402 ? 36.982 71.621 48.217 1.00 21.61 402 THR B N 1
ATOM 6977 C CA . THR B 1 402 ? 36.530 72.095 49.517 1.00 15.19 402 THR B CA 1
ATOM 6978 C C . THR B 1 402 ? 36.412 73.625 49.476 1.00 16.60 402 THR B C 1
ATOM 6979 O O . THR B 1 402 ? 35.368 74.168 49.847 1.00 20.26 402 THR B O 1
ATOM 6983 N N . THR B 1 403 ? 37.453 74.309 48.985 1.00 9.76 403 THR B N 1
ATOM 6984 C CA . THR B 1 403 ? 37.448 75.772 48.854 1.00 12.53 403 THR B CA 1
ATOM 6985 C C . THR B 1 403 ? 36.290 76.176 47.921 1.00 15.03 403 THR B C 1
ATOM 6986 O O . THR B 1 403 ? 35.455 77.023 48.286 1.00 16.87 403 THR B O 1
ATOM 6990 N N . GLN B 1 404 ? 36.250 75.571 46.727 1.00 11.17 404 GLN B N 1
ATOM 6991 C CA . GLN B 1 404 ? 35.190 75.827 45.762 1.00 10.06 404 GLN B CA 1
ATOM 6992 C C . GLN B 1 404 ? 33.844 75.659 46.444 1.00 12.87 404 GLN B C 1
ATOM 6993 O O . GLN B 1 404 ? 33.019 76.578 46.447 1.00 15.45 404 GLN B O 1
ATOM 6999 N N . GLY B 1 405 ? 33.645 74.519 47.100 1.00 13.59 405 GLY B N 1
ATOM 7000 C CA . GLY B 1 405 ? 32.387 74.295 47.784 1.00 10.41 405 GLY B CA 1
ATOM 7001 C C . GLY B 1 405 ? 32.070 75.285 48.882 1.00 11.24 405 GLY B C 1
ATOM 7002 O O . GLY B 1 405 ? 30.904 75.602 49.102 1.00 17.34 405 GLY B O 1
ATOM 7003 N N . GLU B 1 406 ? 33.084 75.729 49.619 1.00 13.87 406 GLU B N 1
ATOM 7004 C CA . GLU B 1 406 ? 32.871 76.666 50.716 1.00 17.25 406 GLU B CA 1
ATOM 7005 C C . GLU B 1 406 ? 32.479 78.036 50.201 1.00 17.65 406 GLU B C 1
ATOM 7006 O O . GLU B 1 406 ? 31.803 78.808 50.872 1.00 20.41 406 GLU B O 1
ATOM 7012 N N . LYS B 1 407 ? 32.928 78.341 49.007 1.00 18.96 407 LYS B N 1
ATOM 7013 C CA . LYS B 1 407 ? 32.625 79.616 48.377 1.00 24.78 407 LYS B CA 1
ATOM 7014 C C . LYS B 1 407 ? 31.196 79.615 47.788 1.00 21.43 407 LYS B C 1
ATOM 7015 O O . LYS B 1 407 ? 30.283 80.311 48.255 1.00 25.85 407 LYS B O 1
ATOM 7021 N N . PHE B 1 408 ? 30.988 78.724 46.834 1.00 18.01 408 PHE B N 1
ATOM 7022 C CA . PHE B 1 408 ? 29.732 78.639 46.125 1.00 15.23 408 PHE B CA 1
ATOM 7023 C C . PHE B 1 408 ? 28.553 77.979 46.759 1.00 13.21 408 PHE B C 1
ATOM 7024 O O . PHE B 1 408 ? 27.426 78.235 46.378 1.00 15.41 408 PHE B O 1
ATOM 7032 N N . ASP B 1 409 ? 28.794 77.176 47.777 1.00 17.46 409 ASP B N 1
ATOM 7033 C CA . ASP B 1 409 ? 27.694 76.553 48.483 1.00 20.64 409 ASP B CA 1
ATOM 7034 C C . ASP B 1 409 ? 28.069 76.601 49.966 1.00 24.35 409 ASP B C 1
ATOM 7035 O O . ASP B 1 409 ? 28.014 75.597 50.695 1.00 20.48 409 ASP B O 1
ATOM 7040 N N . HIS B 1 410 ? 28.404 77.813 50.402 1.00 25.70 410 HIS B N 1
ATOM 7041 C CA . HIS B 1 410 ? 28.828 78.076 51.758 1.00 26.56 410 HIS B CA 1
ATOM 7042 C C . HIS B 1 410 ? 28.019 77.384 52.827 1.00 26.41 410 HIS B C 1
ATOM 7043 O O . HIS B 1 410 ? 28.582 76.747 53.702 1.00 29.94 410 HIS B O 1
ATOM 7050 N N . GLU B 1 411 ? 26.703 77.504 52.741 1.00 26.94 411 GLU B N 1
ATOM 7051 C CA . GLU B 1 411 ? 25.795 76.923 53.723 1.00 27.80 411 GLU B CA 1
ATOM 7052 C C . GLU B 1 411 ? 25.484 75.430 53.561 1.00 27.49 411 GLU B C 1
ATOM 7053 O O . GLU B 1 411 ? 24.797 74.839 54.405 1.00 26.46 411 GLU B O 1
ATOM 7059 N N . GLY B 1 412 ? 25.942 74.838 52.460 1.00 24.95 412 GLY B N 1
ATOM 7060 C CA . GLY B 1 412 ? 25.687 73.433 52.218 1.00 21.97 412 GLY B CA 1
ATOM 7061 C C . GLY B 1 412 ? 24.230 73.170 51.898 1.00 23.70 412 GLY B C 1
ATOM 7062 O O . GLY B 1 412 ? 23.742 72.076 52.150 1.00 23.61 412 GLY B O 1
ATOM 7063 N N . GLU B 1 413 ? 23.533 74.160 51.343 1.00 24.47 413 GLU B N 1
ATOM 7064 C CA . GLU B 1 413 ? 22.122 74.007 50.984 1.00 25.93 413 GLU B CA 1
ATOM 7065 C C . GLU B 1 413 ? 21.995 73.039 49.830 1.00 23.79 413 GLU B C 1
ATOM 7066 O O . GLU B 1 413 ? 21.208 72.097 49.877 1.00 31.78 413 GLU B O 1
ATOM 7072 N N . PHE B 1 414 ? 22.745 73.315 48.772 1.00 18.01 414 PHE B N 1
ATOM 7073 C CA . PHE B 1 414 ? 22.743 72.491 47.582 1.00 16.14 414 PHE B CA 1
ATOM 7074 C C . PHE B 1 414 ? 23.182 71.090 47.965 1.00 20.44 414 PHE B C 1
ATOM 7075 O O . PHE B 1 414 ? 22.521 70.105 47.628 1.00 20.92 414 PHE B O 1
ATOM 7083 N N . ILE B 1 415 ? 24.309 71.017 48.668 1.00 14.80 415 ILE B N 1
ATOM 7084 C CA . ILE B 1 415 ? 24.882 69.751 49.134 1.00 13.71 415 ILE B CA 1
ATOM 7085 C C . ILE B 1 415 ? 23.861 68.885 49.886 1.00 16.21 415 ILE B C 1
ATOM 7086 O O . ILE B 1 415 ? 23.690 67.708 49.574 1.00 13.08 415 ILE B O 1
ATOM 7091 N N . ARG B 1 416 ? 23.174 69.474 50.856 1.00 14.29 416 ARG B N 1
ATOM 7092 C CA . ARG B 1 416 ? 22.202 68.727 51.628 1.00 22.08 416 ARG B CA 1
ATOM 7093 C C . ARG B 1 416 ? 20.985 68.298 50.832 1.00 23.60 416 ARG B C 1
ATOM 7094 O O . ARG B 1 416 ? 20.272 67.378 51.226 1.00 27.53 416 ARG B O 1
ATOM 7102 N N . GLN B 1 417 ? 20.759 68.964 49.711 1.00 23.12 417 GLN B N 1
ATOM 7103 C CA . GLN B 1 417 ? 19.649 68.656 48.813 1.00 21.71 417 GLN B CA 1
ATOM 7104 C C . GLN B 1 417 ? 19.921 67.298 48.145 1.00 18.94 417 GLN B C 1
ATOM 7105 O O . GLN B 1 417 ? 19.068 66.424 48.125 1.00 24.77 417 GLN B O 1
ATOM 7111 N N . TRP B 1 418 ? 21.131 67.127 47.626 1.00 15.19 418 TRP B N 1
ATOM 7112 C CA . TRP B 1 418 ? 21.522 65.915 46.930 1.00 11.46 418 TRP B CA 1
ATOM 7113 C C . TRP B 1 418 ? 22.175 64.802 47.726 1.00 8.19 418 TRP B C 1
ATOM 7114 O O . TRP B 1 418 ? 22.316 63.698 47.218 1.00 15.54 418 TRP B O 1
ATOM 7125 N N . LEU B 1 419 ? 22.622 65.104 48.940 1.00 11.22 419 LEU B N 1
ATOM 7126 C CA . LEU B 1 419 ? 23.303 64.141 49.808 1.00 10.63 419 LEU B CA 1
ATOM 7127 C C . LEU B 1 419 ? 22.536 64.112 51.113 1.00 13.32 419 LEU B C 1
ATOM 7128 O O . LEU B 1 419 ? 22.970 64.675 52.109 1.00 15.21 419 LEU B O 1
ATOM 7133 N N . PRO B 1 420 ? 21.391 63.409 51.134 1.00 16.52 420 PRO B N 1
ATOM 7134 C CA . PRO B 1 420 ? 20.520 63.287 52.311 1.00 13.29 420 PRO B CA 1
ATOM 7135 C C . PRO B 1 420 ? 21.256 62.721 53.525 1.00 14.99 420 PRO B C 1
ATOM 7136 O O . PRO B 1 420 ? 20.907 63.039 54.657 1.00 9.90 420 PRO B O 1
ATOM 7140 N N . GLU B 1 421 ? 22.267 61.883 53.273 1.00 14.57 421 GLU B N 1
ATOM 7141 C CA . GLU B 1 421 ? 23.061 61.276 54.328 1.00 15.57 421 GLU B CA 1
ATOM 7142 C C . GLU B 1 421 ? 23.887 62.292 55.116 1.00 16.03 421 GLU B C 1
ATOM 7143 O O . GLU B 1 421 ? 24.374 61.993 56.185 1.00 18.19 421 GLU B O 1
ATOM 7149 N N . LEU B 1 422 ? 24.028 63.502 54.593 1.00 21.15 422 LEU B N 1
ATOM 7150 C CA . LEU B 1 422 ? 24.795 64.549 55.260 1.00 18.85 422 LEU B CA 1
ATOM 7151 C C . LEU B 1 422 ? 23.874 65.614 55.831 1.00 20.64 422 LEU B C 1
ATOM 7152 O O . LEU B 1 422 ? 24.353 66.660 56.250 1.00 18.70 422 LEU B O 1
ATOM 7157 N N . ARG B 1 423 ? 22.567 65.357 55.882 1.00 25.60 423 ARG B N 1
ATOM 7158 C CA . ARG B 1 423 ? 21.619 66.361 56.388 1.00 30.98 423 ARG B CA 1
ATOM 7159 C C . ARG B 1 423 ? 21.636 66.559 57.894 1.00 31.93 423 ARG B C 1
ATOM 7160 O O . ARG B 1 423 ? 20.717 67.155 58.441 1.00 35.39 423 ARG B O 1
ATOM 7168 N N . ASP B 1 424 ? 22.701 66.106 58.548 1.00 34.46 424 ASP B N 1
ATOM 7169 C CA . ASP B 1 424 ? 22.837 66.221 60.000 1.00 34.90 424 ASP B CA 1
ATOM 7170 C C . ASP B 1 424 ? 24.188 66.782 60.438 1.00 33.12 424 ASP B C 1
ATOM 7171 O O . ASP B 1 424 ? 24.426 67.047 61.622 1.00 35.19 424 ASP B O 1
ATOM 7176 N N . VAL B 1 425 ? 25.079 66.948 59.474 1.00 28.63 425 VAL B N 1
ATOM 7177 C CA . VAL B 1 425 ? 26.389 67.501 59.732 1.00 24.33 425 VAL B CA 1
ATOM 7178 C C . VAL B 1 425 ? 26.222 69.035 59.787 1.00 29.14 425 VAL B C 1
ATOM 7179 O O . VAL B 1 425 ? 25.453 69.606 59.004 1.00 34.16 425 VAL B O 1
ATOM 7183 N N . PRO B 1 426 ? 26.892 69.706 60.757 1.00 28.70 426 PRO B N 1
ATOM 7184 C CA . PRO B 1 426 ? 26.898 71.161 61.000 1.00 26.14 426 PRO B CA 1
ATOM 7185 C C . PRO B 1 426 ? 27.412 72.000 59.816 1.00 23.20 426 PRO B C 1
ATOM 7186 O O . PRO B 1 426 ? 28.391 71.643 59.170 1.00 23.75 426 PRO B O 1
ATOM 7190 N N . GLY B 1 427 ? 26.786 73.146 59.590 1.00 25.05 427 GLY B N 1
ATOM 7191 C CA . GLY B 1 427 ? 27.138 74.021 58.477 1.00 28.40 427 GLY B CA 1
ATOM 7192 C C . GLY B 1 427 ? 28.587 74.229 58.077 1.00 30.49 427 GLY B C 1
ATOM 7193 O O . GLY B 1 427 ? 28.915 74.177 56.895 1.00 33.97 427 GLY B O 1
ATOM 7194 N N . LYS B 1 428 ? 29.456 74.474 59.050 1.00 35.17 428 LYS B N 1
ATOM 7195 C CA . LYS B 1 428 ? 30.880 74.712 58.788 1.00 38.71 428 LYS B CA 1
ATOM 7196 C C . LYS B 1 428 ? 31.642 73.461 58.311 1.00 41.17 428 LYS B C 1
ATOM 7197 O O . LYS B 1 428 ? 32.550 73.545 57.463 1.00 41.48 428 LYS B O 1
ATOM 7203 N N . VAL B 1 429 ? 31.212 72.300 58.814 1.00 38.30 429 VAL B N 1
ATOM 7204 C CA . VAL B 1 429 ? 31.855 71.017 58.535 1.00 34.01 429 VAL B CA 1
ATOM 7205 C C . VAL B 1 429 ? 31.270 70.178 57.416 1.00 30.19 429 VAL B C 1
ATOM 7206 O O . VAL B 1 429 ? 31.922 69.233 56.978 1.00 26.47 429 VAL B O 1
ATOM 7210 N N . VAL B 1 430 ? 30.076 70.525 56.933 1.00 22.67 430 VAL B N 1
ATOM 7211 C CA . VAL B 1 430 ? 29.430 69.757 55.861 1.00 18.51 430 VAL B CA 1
ATOM 7212 C C . VAL B 1 430 ? 30.323 69.558 54.646 1.00 16.68 430 VAL B C 1
ATOM 7213 O O . VAL B 1 430 ? 30.084 68.671 53.849 1.00 17.24 430 VAL B O 1
ATOM 7217 N N . HIS B 1 431 ? 31.339 70.402 54.500 1.00 19.41 431 HIS B N 1
ATOM 7218 C CA . HIS B 1 431 ? 32.265 70.319 53.371 1.00 16.85 431 HIS B CA 1
ATOM 7219 C C . HIS B 1 431 ? 33.374 69.307 53.592 1.00 13.62 431 HIS B C 1
ATOM 7220 O O . HIS B 1 431 ? 34.051 68.899 52.653 1.00 13.59 431 HIS B O 1
ATOM 7227 N N . GLU B 1 432 ? 33.563 68.925 54.844 1.00 12.61 432 GLU B N 1
ATOM 7228 C CA . GLU B 1 432 ? 34.541 67.913 55.237 1.00 19.22 432 GLU B CA 1
ATOM 7229 C C . GLU B 1 432 ? 33.844 67.196 56.375 1.00 20.54 432 GLU B C 1
ATOM 7230 O O . GLU B 1 432 ? 34.261 67.290 57.541 1.00 23.59 432 GLU B O 1
ATOM 7236 N N . PRO B 1 433 ? 32.777 66.435 56.045 1.00 21.55 433 PRO B N 1
ATOM 7237 C CA . PRO B 1 433 ? 32.001 65.713 57.049 1.00 20.59 433 PRO B CA 1
ATOM 7238 C C . PRO B 1 433 ? 32.727 64.641 57.879 1.00 20.42 433 PRO B C 1
ATOM 7239 O O . PRO B 1 433 ? 32.416 64.463 59.057 1.00 21.68 433 PRO B O 1
ATOM 7243 N N . TRP B 1 434 ? 33.716 63.962 57.302 1.00 21.05 434 TRP B N 1
ATOM 7244 C CA . TRP B 1 434 ? 34.426 62.940 58.065 1.00 24.27 434 TRP B CA 1
ATOM 7245 C C . TRP B 1 434 ? 35.381 63.484 59.108 1.00 26.66 434 TRP B C 1
ATOM 7246 O O . TRP B 1 434 ? 35.629 62.821 60.109 1.00 25.85 434 TRP B O 1
ATOM 7257 N N . LYS B 1 435 ? 35.886 64.698 58.910 1.00 25.84 435 LYS B N 1
ATOM 7258 C CA . LYS B 1 435 ? 36.758 65.278 59.916 1.00 27.04 435 LYS B CA 1
ATOM 7259 C C . LYS B 1 435 ? 35.892 65.439 61.149 1.00 27.04 435 LYS B C 1
ATOM 7260 O O . LYS B 1 435 ? 36.217 64.942 62.223 1.00 30.43 435 LYS B O 1
ATOM 7266 N N . TRP B 1 436 ? 34.739 66.056 60.966 1.00 21.48 436 TRP B N 1
ATOM 7267 C CA . TRP B 1 436 ? 33.841 66.254 62.075 1.00 22.42 436 TRP B CA 1
ATOM 7268 C C . TRP B 1 436 ? 33.318 64.929 62.632 1.00 23.73 436 TRP B C 1
ATOM 7269 O O . TRP B 1 436 ? 33.137 64.786 63.831 1.00 27.95 436 TRP B O 1
ATOM 7280 N N . ALA B 1 437 ? 33.046 63.969 61.768 1.00 26.03 437 ALA B N 1
ATOM 7281 C CA . ALA B 1 437 ? 32.537 62.678 62.223 1.00 28.11 437 ALA B CA 1
ATOM 7282 C C . ALA B 1 437 ? 33.530 61.926 63.117 1.00 28.74 437 ALA B C 1
ATOM 7283 O O . ALA B 1 437 ? 33.175 61.379 64.167 1.00 25.89 437 ALA B O 1
ATOM 7285 N N . GLN B 1 438 ? 34.776 61.892 62.673 1.00 34.67 438 GLN B N 1
ATOM 7286 C CA . GLN B 1 438 ? 35.849 61.227 63.384 1.00 38.87 438 GLN B CA 1
ATOM 7287 C C . GLN B 1 438 ? 35.886 61.685 64.833 1.00 41.44 438 GLN B C 1
ATOM 7288 O O . GLN B 1 438 ? 35.828 60.879 65.767 1.00 44.36 438 GLN B O 1
ATOM 7294 N N . LYS B 1 439 ? 35.941 63.002 64.989 1.00 45.49 439 LYS B N 1
ATOM 7295 C CA . LYS B 1 439 ? 35.999 63.657 66.284 1.00 45.10 439 LYS B CA 1
ATOM 7296 C C . LYS B 1 439 ? 34.696 63.525 67.067 1.00 44.74 439 LYS B C 1
ATOM 7297 O O . LYS B 1 439 ? 34.721 63.332 68.283 1.00 48.47 439 LYS B O 1
ATOM 7303 N N . ALA B 1 440 ? 33.561 63.601 66.384 1.00 36.80 440 ALA B N 1
ATOM 7304 C CA . ALA B 1 440 ? 32.286 63.497 67.072 1.00 35.80 440 ALA B CA 1
ATOM 7305 C C . ALA B 1 440 ? 31.954 62.060 67.485 1.00 34.41 440 ALA B C 1
ATOM 7306 O O . ALA B 1 440 ? 31.027 61.840 68.259 1.00 34.90 440 ALA B O 1
ATOM 7308 N N . GLY B 1 441 ? 32.734 61.092 67.011 1.00 34.50 441 GLY B N 1
ATOM 7309 C CA . GLY B 1 441 ? 32.461 59.703 67.344 1.00 33.24 441 GLY B CA 1
ATOM 7310 C C . GLY B 1 441 ? 31.093 59.337 66.804 1.00 34.08 441 GLY B C 1
ATOM 7311 O O . GLY B 1 441 ? 30.193 58.996 67.570 1.00 32.78 441 GLY B O 1
ATOM 7312 N N . VAL B 1 442 ? 30.925 59.542 65.496 1.00 35.21 442 VAL B N 1
ATOM 7313 C CA . VAL B 1 442 ? 29.688 59.256 64.770 1.00 33.76 442 VAL B CA 1
ATOM 7314 C C . VAL B 1 442 ? 30.022 58.505 63.485 1.00 33.41 442 VAL B C 1
ATOM 7315 O O . VAL B 1 442 ? 31.110 58.670 62.929 1.00 30.89 442 VAL B O 1
ATOM 7319 N N . THR B 1 443 ? 29.076 57.700 63.013 1.00 32.14 443 THR B N 1
ATOM 7320 C CA . THR B 1 443 ? 29.253 56.957 61.770 1.00 36.99 443 THR B CA 1
ATOM 7321 C C . THR B 1 443 ? 28.376 57.560 60.684 1.00 33.99 443 THR B C 1
ATOM 7322 O O . THR B 1 443 ? 27.150 57.619 60.819 1.00 35.99 443 THR B O 1
ATOM 7326 N N . LEU B 1 444 ? 29.014 58.041 59.629 1.00 30.55 444 LEU B N 1
ATOM 7327 C CA . LEU B 1 444 ? 28.293 58.608 58.510 1.00 28.67 444 LEU B CA 1
ATOM 7328 C C . LEU B 1 444 ? 28.189 57.533 57.439 1.00 25.44 444 LEU B C 1
ATOM 7329 O O . LEU B 1 444 ? 29.124 56.744 57.240 1.00 26.26 444 LEU B O 1
ATOM 7334 N N . ASP B 1 445 ? 27.035 57.479 56.786 1.00 26.22 445 ASP B N 1
ATOM 7335 C CA . ASP B 1 445 ? 26.815 56.553 55.691 1.00 23.06 445 ASP B CA 1
ATOM 7336 C C . ASP B 1 445 ? 27.209 57.355 54.440 1.00 21.75 445 ASP B C 1
ATOM 7337 O O . ASP B 1 445 ? 26.391 57.643 53.555 1.00 21.17 445 ASP B O 1
ATOM 7342 N N . TYR B 1 446 ? 28.474 57.753 54.409 1.00 19.25 446 TYR B N 1
ATOM 7343 C CA . TYR B 1 446 ? 29.021 58.553 53.331 1.00 14.33 446 TYR B CA 1
ATOM 7344 C C . TYR B 1 446 ? 30.468 58.118 53.176 1.00 10.19 446 TYR B C 1
ATOM 7345 O O . TYR B 1 446 ? 31.123 57.801 54.168 1.00 12.99 446 TYR B O 1
ATOM 7354 N N . PRO B 1 447 ? 30.969 58.042 51.929 1.00 10.24 447 PRO B N 1
ATOM 7355 C CA . PRO B 1 447 ? 32.364 57.620 51.758 1.00 14.76 447 PRO B CA 1
ATOM 7356 C C . PRO B 1 447 ? 33.395 58.586 52.318 1.00 15.46 447 PRO B C 1
ATOM 7357 O O . PRO B 1 447 ? 33.074 59.685 52.744 1.00 19.42 447 PRO B O 1
ATOM 7361 N N . GLN B 1 448 ? 34.622 58.122 52.418 1.00 12.08 448 GLN B N 1
ATOM 7362 C CA . GLN B 1 448 ? 35.698 58.946 52.904 1.00 12.38 448 GLN B CA 1
ATOM 7363 C C . GLN B 1 448 ? 36.424 59.349 51.639 1.00 14.58 448 GLN B C 1
ATOM 7364 O O . GLN B 1 448 ? 36.329 58.651 50.617 1.00 13.90 448 GLN B O 1
ATOM 7370 N N . PRO B 1 449 ? 37.129 60.490 51.667 1.00 14.55 449 PRO B N 1
ATOM 7371 C CA . PRO B 1 449 ? 37.869 60.993 50.508 1.00 11.62 449 PRO B CA 1
ATOM 7372 C C . PRO B 1 449 ? 38.630 59.866 49.848 1.00 12.13 449 PRO B C 1
ATOM 7373 O O . PRO B 1 449 ? 39.382 59.183 50.511 1.00 15.08 449 PRO B O 1
ATOM 7377 N N . ILE B 1 450 ? 38.418 59.638 48.560 1.00 11.20 450 ILE B N 1
ATOM 7378 C CA . ILE B 1 450 ? 39.131 58.564 47.899 1.00 13.14 450 ILE B CA 1
ATOM 7379 C C . ILE B 1 450 ? 40.562 58.973 47.550 1.00 13.31 450 ILE B C 1
ATOM 7380 O O . ILE B 1 450 ? 41.386 58.143 47.167 1.00 18.59 450 ILE B O 1
ATOM 7385 N N . VAL B 1 451 ? 40.857 60.254 47.725 1.00 14.25 451 VAL B N 1
ATOM 7386 C CA . VAL B 1 451 ? 42.180 60.797 47.440 1.00 15.59 451 VAL B CA 1
ATOM 7387 C C . VAL B 1 451 ? 42.314 62.033 48.355 1.00 13.73 451 VAL B C 1
ATOM 7388 O O . VAL B 1 451 ? 41.314 62.605 48.779 1.00 13.21 451 VAL B O 1
ATOM 7392 N N . GLU B 1 452 ? 43.537 62.333 48.774 1.00 14.33 452 GLU B N 1
ATOM 7393 C CA . GLU B 1 452 ? 43.816 63.480 49.611 1.00 12.71 452 GLU B CA 1
ATOM 7394 C C . GLU B 1 452 ? 44.192 64.539 48.577 1.00 13.04 452 GLU B C 1
ATOM 7395 O O . GLU B 1 452 ? 45.109 64.320 47.763 1.00 9.21 452 GLU B O 1
ATOM 7401 N N . HIS B 1 453 ? 43.484 65.671 48.593 1.00 13.09 453 HIS B N 1
ATOM 7402 C CA . HIS B 1 453 ? 43.726 66.723 47.616 1.00 15.26 453 HIS B CA 1
ATOM 7403 C C . HIS B 1 453 ? 45.155 67.284 47.579 1.00 15.43 453 HIS B C 1
ATOM 7404 O O . HIS B 1 453 ? 45.740 67.468 46.499 1.00 16.06 453 HIS B O 1
ATOM 7411 N N . LYS B 1 454 ? 45.730 67.523 48.750 1.00 17.90 454 LYS B N 1
ATOM 7412 C CA . LYS B 1 454 ? 47.081 68.062 48.828 1.00 15.77 454 LYS B CA 1
ATOM 7413 C C . LYS B 1 454 ? 48.082 67.223 48.087 1.00 11.05 454 LYS B C 1
ATOM 7414 O O . LYS B 1 454 ? 48.816 67.745 47.262 1.00 14.99 454 LYS B O 1
ATOM 7420 N N . GLU B 1 455 ? 48.056 65.913 48.304 1.00 13.72 455 GLU B N 1
ATOM 7421 C CA . GLU B 1 455 ? 48.993 65.013 47.610 1.00 19.20 455 GLU B CA 1
ATOM 7422 C C . GLU B 1 455 ? 48.610 64.795 46.140 1.00 15.19 455 GLU B C 1
ATOM 7423 O O . GLU B 1 455 ? 49.487 64.707 45.275 1.00 11.62 455 GLU B O 1
ATOM 7429 N N . ALA B 1 456 ? 47.305 64.667 45.874 1.00 11.40 456 ALA B N 1
ATOM 7430 C CA . ALA B 1 456 ? 46.813 64.467 44.519 1.00 7.63 456 ALA B CA 1
ATOM 7431 C C . ALA B 1 456 ? 47.354 65.625 43.674 1.00 9.89 456 ALA B C 1
ATOM 7432 O O . ALA B 1 456 ? 48.078 65.443 42.688 1.00 8.59 456 ALA B O 1
ATOM 7434 N N . ARG B 1 457 ? 47.068 66.829 44.134 1.00 6.57 457 ARG B N 1
ATOM 7435 C CA . ARG B 1 457 ? 47.505 68.034 43.455 1.00 12.51 457 ARG B CA 1
ATOM 7436 C C . ARG B 1 457 ? 49.011 68.043 43.092 1.00 13.32 457 ARG B C 1
ATOM 7437 O O . ARG B 1 457 ? 49.402 68.386 41.961 1.00 14.07 457 ARG B O 1
ATOM 7445 N N . VAL B 1 458 ? 49.845 67.578 44.021 1.00 16.28 458 VAL B N 1
ATOM 7446 C CA . VAL B 1 458 ? 51.305 67.537 43.830 1.00 17.71 458 VAL B CA 1
ATOM 7447 C C . VAL B 1 458 ? 51.704 66.582 42.717 1.00 19.87 458 VAL B C 1
ATOM 7448 O O . VAL B 1 458 ? 52.559 66.870 41.882 1.00 26.65 458 VAL B O 1
ATOM 7452 N N . GLN B 1 459 ? 51.095 65.415 42.749 1.00 18.94 459 GLN B N 1
ATOM 7453 C CA . GLN B 1 459 ? 51.319 64.378 41.771 1.00 13.48 459 GLN B CA 1
ATOM 7454 C C . GLN B 1 459 ? 50.915 64.912 40.392 1.00 8.91 459 GLN B C 1
ATOM 7455 O O . GLN B 1 459 ? 51.655 64.788 39.423 1.00 12.15 459 GLN B O 1
ATOM 7461 N N . THR B 1 460 ? 49.743 65.517 40.296 1.00 9.68 460 THR B N 1
ATOM 7462 C CA . THR B 1 460 ? 49.287 66.040 39.012 1.00 7.88 460 THR B CA 1
ATOM 7463 C C . THR B 1 460 ? 50.230 67.099 38.446 1.00 6.97 460 THR B C 1
ATOM 7464 O O . THR B 1 460 ? 50.603 67.033 37.277 1.00 10.53 460 THR B O 1
ATOM 7468 N N . LEU B 1 461 ? 50.632 68.059 39.267 1.00 7.62 461 LEU B N 1
ATOM 7469 C CA . LEU B 1 461 ? 51.535 69.094 38.787 1.00 11.63 461 LEU B CA 1
ATOM 7470 C C . LEU B 1 461 ? 52.781 68.446 38.192 1.00 14.41 461 LEU B C 1
ATOM 7471 O O . LEU B 1 461 ? 53.257 68.859 37.136 1.00 19.18 461 LEU B O 1
ATOM 7476 N N . ALA B 1 462 ? 53.265 67.388 38.835 1.00 15.01 462 ALA B N 1
ATOM 7477 C CA . ALA B 1 462 ? 54.443 66.673 38.346 1.00 18.59 462 ALA B CA 1
ATOM 7478 C C . ALA B 1 462 ? 54.197 66.061 36.971 1.00 17.61 462 ALA B C 1
ATOM 7479 O O . ALA B 1 462 ? 55.046 66.167 36.082 1.00 19.02 462 ALA B O 1
ATOM 7481 N N . ALA B 1 463 ? 53.033 65.427 36.805 1.00 13.62 463 ALA B N 1
ATOM 7482 C CA . ALA B 1 463 ? 52.669 64.789 35.533 1.00 9.63 463 ALA B CA 1
ATOM 7483 C C . ALA B 1 463 ? 52.620 65.772 34.361 1.00 6.69 463 ALA B C 1
ATOM 7484 O O . ALA B 1 463 ? 53.139 65.473 33.287 1.00 9.23 463 ALA B O 1
ATOM 7486 N N . TYR B 1 464 ? 52.011 66.938 34.564 1.00 8.67 464 TYR B N 1
ATOM 7487 C CA . TYR B 1 464 ? 51.933 67.951 33.502 1.00 9.72 464 TYR B CA 1
ATOM 7488 C C . TYR B 1 464 ? 53.308 68.494 33.199 1.00 10.39 464 TYR B C 1
ATOM 7489 O O . TYR B 1 464 ? 53.725 68.540 32.047 1.00 9.40 464 TYR B O 1
ATOM 7498 N N . GLU B 1 465 ? 54.016 68.844 34.266 1.00 19.02 465 GLU B N 1
ATOM 7499 C CA . GLU B 1 465 ? 55.370 69.378 34.221 1.00 18.10 465 GLU B CA 1
ATOM 7500 C C . GLU B 1 465 ? 56.230 68.472 33.364 1.00 21.36 465 GLU B C 1
ATOM 7501 O O . GLU B 1 465 ? 56.960 68.936 32.492 1.00 27.19 465 GLU B O 1
ATOM 7507 N N . ALA B 1 466 ? 56.131 67.170 33.603 1.00 19.15 466 ALA B N 1
ATOM 7508 C CA . ALA B 1 466 ? 56.909 66.188 32.854 1.00 18.21 466 ALA B CA 1
ATOM 7509 C C . ALA B 1 466 ? 56.540 66.093 31.386 1.00 22.55 466 ALA B C 1
ATOM 7510 O O . ALA B 1 466 ? 57.397 65.797 30.546 1.00 23.59 466 ALA B O 1
ATOM 7512 N N . ALA B 1 467 ? 55.257 66.281 31.082 1.00 25.18 467 ALA B N 1
ATOM 7513 C CA . ALA B 1 467 ? 54.770 66.188 29.707 1.00 22.86 467 ALA B CA 1
ATOM 7514 C C . ALA B 1 467 ? 55.176 67.420 28.925 1.00 25.03 467 ALA B C 1
ATOM 7515 O O . ALA B 1 467 ? 55.479 67.354 27.727 1.00 21.27 467 ALA B O 1
ATOM 7517 N N . ARG B 1 468 ? 55.146 68.548 29.617 1.00 25.55 468 ARG B N 1
ATOM 7518 C CA . ARG B 1 468 ? 55.497 69.812 29.026 1.00 30.23 468 ARG B CA 1
ATOM 7519 C C . ARG B 1 468 ? 56.941 69.827 28.566 1.00 38.87 468 ARG B C 1
ATOM 7520 O O . ARG B 1 468 ? 57.231 70.339 27.493 1.00 45.20 468 ARG B O 1
ATOM 7528 N N . LYS B 1 469 ? 57.828 69.226 29.359 1.00 52.21 469 LYS B N 1
ATOM 7529 C CA . LYS B 1 469 ? 59.261 69.163 29.060 1.00 57.36 469 LYS B CA 1
ATOM 7530 C C . LYS B 1 469 ? 59.600 68.387 27.787 1.00 60.85 469 LYS B C 1
ATOM 7531 O O . LYS B 1 469 ? 60.303 68.975 26.937 1.00 66.23 469 LYS B O 1
#

B-factor: mean 17.61, std 14.31, range [2.0, 108.54]

Solvent-accessible surface area: 38795 Å² total; per-residue (Å²): 94,10,10,0,2,5,3,16,60,4,9,4,16,66,3,1,40,1,0,26,33,0,15,222,59,78,104,6,119,7,8,0,0,6,14,0,3,16,76,24,17,2,88,58,33,21,2,10,21,11,0,51,1,4,10,35,11,0,36,42,6,8,74,23,0,3,103,48,6,1,44,12,41,56,76,84,28,85,48,20,116,28,2,14,85,23,0,82,92,0,5,78,117,32,83,11,53,49,0,16,4,9,75,21,5,32,38,72,19,90,58,18,8,86,78,2,75,169,24,14,204,151,27,84,31,81,14,37,44,3,25,1,6,2,47,24,33,27,3,38,31,85,106,155,94,8,41,107,70,14,100,52,0,52,100,19,0,26,129,75,0,129,129,36,66,36,134,55,47,78,29,11,173,76,20,109,95,25,75,60,155,62,55,121,85,15,88,0,83,13,8,41,20,56,28,71,80,75,66,3,8,41,118,41,170,36,3,35,42,36,4,112,111,20,0,103,97,17,2,31,82,17,102,113,62,73,36,73,9,37,52,117,6,31,17,26,3,45,1,2,15,15,1,4,6,2,1,3,5,18,1,0,55,54,0,36,63,52,21,96,98,1,22,89,61,25,57,5,21,36,16,3,31,61,16,0,56,38,1,0,29,22,0,3,8,22,89,45,62,46,12,24,92,117,125,16,54,55,79,56,1,79,135,4,135,46,54,99,16,53,8,33,32,25,4,0,48,53,0,50,0,5,18,4,4,0,0,0,0,0,43,12,0,44,62,41,0,17,0,4,89,37,0,54,35,3,0,4,4,2,0,0,0,6,7,8,6,34,2,41,50,0,13,119,34,4,26,11,6,4,0,10,10,22,44,5,53,12,5,9,33,5,4,66,2,0,5,0,5,12,62,24,8,62,40,123,133,19,26,39,3,24,70,17,0,62,135,24,5,108,102,0,108,2,0,50,118,58,0,74,52,0,154,127,2,82,29,154,39,0,9,70,3,51,99,59,0,123,151,48,76,52,132,21,98,9,15,73,70,11,24,106,14,111,95,3,77,100,101,2,41,60,20,0,74,66,5,123,202,95,10,9,0,3,5,3,16,61,5,9,4,14,67,3,2,38,1,0,26,33,0,15,222,61,78,104,6,120,6,8,0,0,5,15,0,4,16,76,24,18,2,91,60,32,20,2,8,22,11,0,51,1,3,8,36,10,0,40,41,7,10,86,23,0,2,103,48,6,1,45,13,41,56,76,84,30,85,48,19,115,26,2,14,90,22,0,88,92,0,5,78,115,32,81,10,53,50,0,15,4,8,74,22,6,32,35,72,19,91,58,17,8,85,72,1,72,164,30,14,210,150,28,84,31,80,14,38,46,4,26,1,6,2,46,26,33,28,3,43,34,73,128,151,105,9,41,114,71,13,101,50,0,55,100,17,0,26,129,76,0,130,132,37,65,35,131,56,46,80,29,12,172,73,21,107,95,25,74,60,156,57,59,122,92,15,87,0,83,11,8,45,20,58,30,71,78,75,66,2,8,42,120,41,170,36,3,34,42,36,3,113,112,20,0,103,97,17,2,31,81,18,103,113,61,73,34,73,9,37,50,117,6,30,18,26,3,44,1,2,18,15,1,4,6,2,1,2,4,19,0,0,54,54,0,35,62,51,21,95,97,1,20,88,62,27,57,4,23,35,16,3,31,61,16,0,54,40,0,0,31,23,0,3,8,24,90,45,64,45,11,23,95,116,126,16,54,56,80,57,1,80,138,6,142,45,54,98,15,53,8,35,32,26,4,0,48,52,0,48,0,5,18,5,4,0,0,0,0,0,42,12,0,44,61,41,0,17,0,3,89,38,0,54,35,2,0,4,3,3,0,0,0,7,8,8,5,33,2,43,50,0,14,119,35,4,26,12,6,4,0,11,11,22,45,6,51,11,5,9,33,5,4,64,2,0,5,0,5,13,60,26,8,61,40,124,131,19,25,39,4,24,70,16,0,75,136,23,5,118,105,0,112,2,0,52,102,57,0,74,51,0,142,134,4,64,35,192,38,0,10,69,3,45,117,64,0,123,158,49,68,58,131,21,97,10,14,60,72,10,25,105,13,112,94,3,76,100,100,2,40,59,20,0,55,70,6,116,190

Organism: Escherichia coli (strain K12) (NCBI:txid83333)

CATH classification: 3.40.50.620 (+2 more: 1.25.40.80, 1.10.579.10)

InterPro domains:
  IPR002081 Cryptochrome/DNA photolyase class 1 [PR00147] (143-159)
  IPR002081 Cryptochrome/DNA photolyase class 1 [PR00147] (322-338)
  IPR002081 Cryptochrome/DNA photolyase class 1 [PR00147] (342-360)
  IPR002081 Cryptochrome/DNA photolyase class 1 [PR00147] (381-395)
  IPR002081 Cryptochrome/DNA photolyase class 1 [PTHR11455] (5-469)
  IPR005101 Cryptochrome/DNA photolyase, FAD-binding domain [PF03441] (272-466)
  IPR006050 DNA photolyase, N-terminal [PF00875] (5-168)
  IPR006050 DNA photolyase, N-terminal [PS51645] (2-134)
  IPR014729 Rossmann-like alpha/beta/alpha sandwich fold [G3DSA:3.40.50.620] (2-131)
  IPR018394 Cryptochrome/DNA photolyase class 1, conserved site, C-terminal [PS00394] (322-334)
  IPR018394 Cryptochrome/DNA photolyase class 1, conserved site, C-terminal [PS00691] (342-361)
  IPR036134 Cryptochrome/DNA photolyase, FAD-binding domain-like superfamily [SSF48173] (192-470)
  IPR036155 Cryptochrome/photolyase, N-terminal domain superfamily [SSF52425] (3-198)

Foldseek 3Di:
DEEEEEDFLALALWLFVLQLVRCPPLVYHYEYEYEAAQQVCVVVLAAQALVVLLLLSVQLSLVVCLQLVYHYDYHYDHDLVVVLVVVVVVCVVVVAAEYTEEDDQAPRRVVSVVSSVVSPPRHHYDYHPFLAQADQQLQADPVSAADLALVVSVVSVLVSCVVDGDAIRGRRHRRPVGGHDGDDRDDRPHRHDHAPCQLPPSHLVSLLVLLLVCLQPQQQCQVVPQLAPLDPRARSSLLCSLSNSDHLNSSVVSNCVRFVCLSPPHGNVVVVSVSSLVNSLSSVCNNVNCLSVPAFQANLLVVQDADDDPVQLVCQQCLAQAFLLSSLQNLCQQPHQDGRPLNLLVSLLCVCQLRVHDLVSVLSSNSNRHSSRHSSVSSQSNSQSNVRHRNHDHQLDRDDSLVSCCVRVVQCSSSCVRCVLLVVQGGHCSRVVVVVQVVVVHDTPGHHRPGDRVVSNVVSVVSSVVSVD/DEEEEEDFLALALWLFVLQLVRCPPLVYHYEYEYEAAQQVCVVLLAAQALVVLLLLSVQQSLQVCLQLVYHYDYHYDHDLVVVLVVLVVVCVVVVAAEYTYEDDQAPRRVVSVVSSVVSPPRHHYDYHPFLAQADQQLQADPVSAADLALVVSVVSVLVSCVVPGDAIDGRRHRRPVGGHDGDDRDDRPHRHDHADCQLPPSHLVSLLVLLLVCLQPQQQCQVVPQLAPLDPRARSSLLCSLSNSDHLNSNVVSNCVRFVCLSPPHGNVVVVSVSSLVNSLSSVCNRVNCLSVPAFQANLLVVQDADDDPVQLVCQQCLAQAFLLSSLQNLCQQPHQDGRPLNLLVSLLCVCQLRVHDLVSVLSSNSNRHSSRHSSVSSQSNSQSNVRHRNHDHQLDRDDSLVSCCVRVVQCSSSCVRCVQLVPAHRNCSRNRVVVCVVVVHDTPGHHRPGDRVVSNVVSVVSSVVSVD

Nearest PDB structures (foldseek):
  1dnp-assembly2_B  TM=1.002E+00  e=4.414E-86  Escherichia coli
  4u63-assembly1_A  TM=8.091E-01  e=1.645E-34  Agrobacterium fabrum str. C58
  1u3d-assembly1_A  TM=8.924E-01  e=1.118E-30  Arabidopsis thaliana
  7x0x-assembly1_D  TM=8.559E-01  e=2.927E-29  Arabidopsis
  6k8k-assembly4_G  TM=8.722E-01  e=2.235E-27  Arabidopsis thaliana

GO terms:
  GO:0005515 protein binding (F, IPI)
  GO:0003684 damaged DNA binding (F, IDA)
  GO:0003904 deoxyribodipyrimidine photo-lyase activity (F, IDA)
  GO:0000719 photoreactive repair (P, IDA)
  GO:0007603 phototransduction, visible light (P, IDA)
  GO:0003904 deoxyribodipyrimidine photo-lyase activity (F, TAS)
  GO:0000719 photoreactive repair (P, TAS)
  GO:0007603 phototransduction, visible light (P, TAS)

Sequence (938 aa):
TTHLVWFRQDLRLHDNLALAAACRNSSARVLALYIATPRQWATHNMSPRQAELINAQLNGLQIALAEKGIPLLFREVDDFVASVEIVKQVCAENSVTHLFYNYQYEVNERARDVEVERALRNVVCEGFDDSVILPPGAVMTGNHEMYKVFTPFKNAWLKRLREGMPECVAAPKVRSSGSIEPSPSITLNYPRQSFDTAHFPVEEKAAIAQLRQFCQNGAGEYEQQRDFPAVEGTSRLSASLATGGLSPRQCLHRLLAEQPQALDGGAGSVWLNELIWREFYRHLITYHPSLCKHRPFIAWTDRVQWQSNPAHLQAWQEGKTGYPIVDAAMRQLNSTGWMHNRLRMITASFLVKDLLIDWREGERYFMSQLIDGDLAANNGGWQWAASTGTDAAPYFRIFNPTTQGEKFDHEGEFIRQWLPELRDVPGKVVHEPWKWAQKAGVTLDYPQPIVEHKEARVQTLAAYEAARKTTHLVWFRQDLRLHDNLALAAACRNSSARVLALYIATPRQWATHNMSPRQAELINAQLNGLQIALAEKGIPLLFREVDDFVASVEIVKQVCAENSVTHLFYNYQYEVNERARDVEVERALRNVVCEGFDDSVILPPGAVMTGNHEMYKVFTPFKNAWLKRLREGMPECVAAPKVRSSGSIEPSPSITLNYPRQSFDTAHFPVEEKAAIAQLRQFCQNGAGEYEQQRDFPAVEGTSRLSASLATGGLSPRQCLHRLLAEQPQALDGGAGSVWLNELIWREFYRHLITYHPSLCKHRPFIAWTDRVQWQSNPAHLQAWQEGKTGYPIVDAAMRQLNSTGWMHNRLRMITASFLVKDLLIDWREGERYFMSQLIDGDLAANNGGWQWAASTGTDAAPYFRIFNPTTQGEKFDHEGEFIRQWLPELRDVPGKVVHEPWKWAQKAGVTLDYPQPIVEHKEARVQTLAAYEAARK